Protein AF-0000000078951233 (afdb_homodimer)

InterPro domains:
  IPR005300 Lytic transglycosylase MltA, domain B [PF03562] (151-315)
  IPR005300 Lytic transglycosylase MltA, domain B [SM00925] (159-315)
  IPR010611 3D domain [PF06725] (335-409)
  IPR026044 Membrane-bound lytic murein transglycosylase A [PIRSF019422] (18-417)
  IPR026044 Membrane-bound lytic murein transglycosylase A [PTHR30124] (23-413)
  IPR036908 RlpA-like domain superfamily [G3DSA:2.40.40.10] (80-412)
  IPR036908 RlpA-like domain superfamily [SSF50685] (79-415)

Secondary structure (DSSP, 8-state):
------------------------------------------------------------SSGGGS-EEE-SS-GGGGS--HHHHHHHHHHHHHHHHHHTTS--TTSS--GGGGHHHHHHHHH--TT-SS-HHHHHHHHEEEEEETT-EEEEEEEEE-EEEEESS--TT-EEEEPPPTT-EEEEGGGT-TTSTT-EEEEEEETTEEEEPPPHHHHHTTTTTTSS-EEEEES-HHHHHHHHHHTEEEEE-TTS-EEEEEEEEE--PPP--HHHHHHHTTSS-GGG-SHHHHHHHHHH-TTTHHHHHHTS---EEEEE--SSS-B-TTSSB--TTTEEEE-TTTS-TT-EEEEEE-STT-GGGGGG-EEEEEEEE-TT--STTEEEEEEEESHHHHHHHHH-EEEEEEEEEEETTHHHHHHHHHHHHHHHHHHHHHGGGS-TT--/------------------------------------------------------------SSGGGS-EEE-SS-GGGGS--HHHHHHHHHHHHHHHHHHTTS--TTSS--HHHHHHHHHHHHH--TT-SS-HHHHHHHHEEEEEETT-EEEEEEEEE-EEEEESS--TT-EEEEPPPTT-EEEEGGGT-TTSTT-EEEEEEETTEEEEPPPHHHHHTTTTTTSS-EEEEES-HHHHHHHHHHTEEEEE-TTS-EEEEEEEEE--PPP--HHHHHHHTTSS-GGG-SHHHHHHHHHH-TTTHHHHHHT----EEEEE--SSS-B-TTSSB--TTTEEEE-TTTS-TT-EEEEEE-STT-TTGGGG-EEEEEEEE-TT--STTEEEEEEEESHHHHHHHHH-EEEEEEEEEEETTHHHHHHHHHHHHHHHHHHHHHGGGS-TT--

Organism: Zymomonas mobilis subsp. mobilis (strain ATCC 31821 / ZM4 / CP4) (NCBI:txid264203)

Foldseek 3Di:
DDDDDDPDDDDDDDDDDDDDDDDDDDDDDDDDPPDPPPPPPPPPDPPPPPPDPPPPDPPDQALLVWDKAWDPDFPVVLPADLVLLVVLLVLLLVLLVVLQPDQQLRPLDHNVQCVVLNVVSVVDDPPDPDGSSNSLRVWWTWIARHPQKAKEFAFEAEEAEWEQDDDPQWAFAFADDPQKDKDQCCVVPVVRHPDIAIAGDDPNDTDQFFFPLRVRVPPCPPVPGGPTTTNHPLSVLVNQQRFWYWYQYPVGDIWTKGFDFKRRDDADDLLVVCCVVVNDPPVQSFSVSVSVVCVVPVVCNVVSSRVGRMGTHIDTDPDPAYAAPSRDHDDALAEKAADSSNAGQSWKKAWDWDCVVPDLRVSNGHIHTHGHHDPVHDDHNGIYHYHYYDDVSCRNNRTDITMDGMITIGTPPSSVVSVPVVVVVVVVVVVVVPPPPDDDPDD/DDDDPDDDDDDDDDPDDDDDDDDDPPPPDDDPPPPPDPPPPPPPDPPPPPPPPPPPDPPDQALLVFDKAFDPDFPVVLPADLVLLVVLLVLLLVLLVVLQPDQQLRPLDHNVQCVVLNVVSVPDDPVDPDGSSNSLRVWWTWIQRHPQKAKEFAFEAEEAEWEQDDDPQWAFAFADDPQKDKDQCCVVPVVRHPDIAIAGDDPNDTDQFFFPLRVRVPPCPPVPGGPTTTNHVLSVLVNQQRFWYWYQYPVGDIWTKGFDFKRRDDADDLLVVCCVVVNDPPVQSFSVSVSVVCVVCVVCNVVSSRVGRMGTHIDTDPDPAYAAPSRDHDDALAEKAADSSNAGQSWKKAWDWDCVVPDLRVSNGHIHTHGHHDPVHDDHNGIYHYHYYDDVSCRNNRTDITMDGMITIGTPPSSVVSVPVVVVVVVVVVVVPPPPPDDDPDD

Sequence (886 aa):
MLIDLAKNSTAYMRRSQIVAFLGFAILTLSACQTSRPTASHSLPEKAKAPSAPQKQASPSKKASALDIRPQSIPVSRLGLTEENAKKALEAFRSSCPFLTSHPDKSGLTAANDWLPACQAAKNLNSTSSTSATAFFDRYFEPVSVGGGEAFVTGYYEPEIAASSQAKDGYAPIYKVPSDLVETNLEDFFPEMKGKHFKGRVKKGHLVPYYTRAEINKGVLDNRHLEIAWAIDPVALFFLQIQGSGRLNLEDGRVIRIGYANQNGREYTAIGRLLVDKGVIEKGHATMAGIVEWLHNHPDQAPSIMESNKSYVFFRELKETGPLGALSVPVTSQISLAVDPSYTPLGAPVFLMLDSKHGGNAAFANGLWIAQDKGGAIKGANRFDSYWGYGDKAEHIAGGLASHGSAWLLLPKGVAAGLGSGKNGKAQRETKISAGSGEGNKSAMLIDLAKNSTAYMRRSQIVAFLGFAILTLSACQTSRPTASHSLPEKAKAPSAPQKQASPSKKASALDIRPQSIPVSRLGLTEENAKKALEAFRSSCPFLTSHPDKSGLTAANDWLPACQAAKNLNSTSSTSATAFFDRYFEPVSVGGGEAFVTGYYEP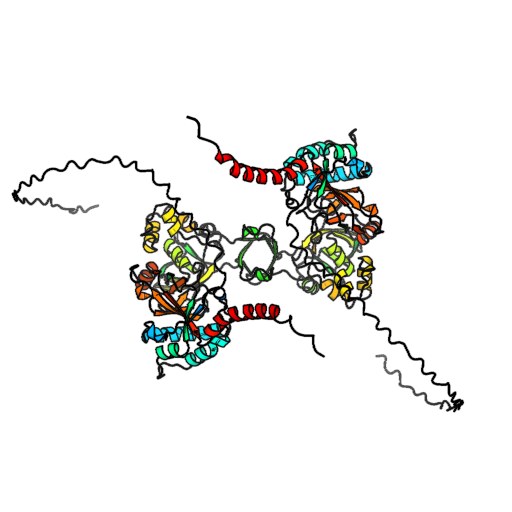EIAASSQAKDGYAPIYKVPSDLVETNLEDFFPEMKGKHFKGRVKKGHLVPYYTRAEINKGVLDNRHLEIAWAIDPVALFFLQIQGSGRLNLEDGRVIRIGYANQNGREYTAIGRLLVDKGVIEKGHATMAGIVEWLHNHPDQAPSIMESNKSYVFFRELKETGPLGALSVPVTSQISLAVDPSYTPLGAPVFLMLDSKHGGNAAFANGLWIAQDKGGAIKGANRFDSYWGYGDKAEHIAGGLASHGSAWLLLPKGVAAGLGSGKNGKAQRETKISAGSGEGNKSA

Nearest PDB structures (foldseek):
  2pnw-assembly1_A  TM=8.833E-01  e=1.580E-29  Agrobacterium fabrum str. C58
  7esj-assembly1_B-2  TM=7.709E-01  e=6.919E-32  Acinetobacter baumannii
  2g6g-assembly1_A  TM=7.848E-01  e=1.206E-30  Neisseria gonorrhoeae FA 1090
  6qk4-assembly1_B  TM=6.418E-01  e=5.559E-29  Burkholderia pseudomallei
  2pjj-assembly1_A  TM=6.111E-01  e=9.334E-22  Escherichia coli K-12

Solvent-accessible surface area (backbone atoms only — not comparable to full-atom values): 49438 Å² total; per-residue (Å²): 136,77,90,76,78,78,85,82,85,89,79,90,79,82,88,78,89,80,85,86,76,87,78,85,85,79,83,74,82,84,82,81,75,79,76,77,73,79,70,77,73,67,74,72,71,76,68,69,61,78,69,66,78,66,80,69,66,82,67,76,84,32,38,64,76,42,52,68,43,75,47,100,51,59,44,51,76,76,65,54,46,59,71,48,28,43,55,30,48,55,53,35,48,68,26,31,71,51,39,53,73,40,86,41,69,11,60,71,60,54,28,74,61,44,47,65,53,43,56,50,44,70,67,55,50,94,80,43,87,67,49,46,41,55,50,47,41,70,38,30,33,31,23,26,61,52,89,18,59,19,44,38,34,36,35,35,32,44,73,42,57,25,29,89,52,87,48,90,75,37,32,75,38,38,35,69,61,84,63,49,29,40,34,52,43,35,73,80,36,74,87,40,67,92,42,65,50,33,20,27,76,56,95,44,26,49,39,65,36,70,38,30,52,50,48,75,72,44,75,62,62,94,65,83,41,64,76,33,15,24,60,43,51,67,57,47,53,52,29,45,73,52,38,25,31,33,33,38,31,85,88,68,51,72,49,40,33,23,67,65,48,59,33,58,43,62,78,45,66,52,53,60,52,36,34,74,71,64,77,36,55,75,93,46,56,35,57,66,46,47,52,51,48,35,68,75,33,66,88,53,30,61,63,50,58,37,63,20,24,39,40,61,19,34,40,79,49,90,60,97,45,52,62,29,70,72,72,38,64,53,41,59,73,25,22,22,24,27,18,43,37,45,40,45,65,33,34,42,34,38,35,48,47,40,59,83,76,46,79,44,25,68,74,61,44,34,51,27,24,24,38,27,58,44,94,84,31,63,53,70,56,22,36,32,38,28,40,35,57,50,69,68,15,47,54,41,16,52,54,26,71,36,46,32,35,39,28,43,41,39,42,64,70,48,62,66,58,67,58,51,60,64,62,54,61,56,52,52,61,57,50,64,69,61,61,76,73,73,70,89,73,79,132,130,95,79,73,93,81,84,84,77,95,84,82,90,80,84,78,78,87,74,86,75,85,84,78,84,73,82,76,82,81,76,80,78,76,79,74,78,78,74,79,71,71,72,72,74,75,69,71,64,77,68,65,79,64,81,70,66,82,67,76,85,32,38,65,75,42,54,66,43,72,47,98,49,59,45,53,75,75,66,54,44,58,70,47,28,44,55,31,48,54,54,36,47,67,26,31,68,52,37,53,71,40,86,41,67,10,62,72,58,53,28,75,62,44,47,67,53,42,55,50,45,70,67,55,48,95,81,45,88,67,50,44,41,54,51,48,40,71,39,29,34,31,24,24,60,52,90,19,59,21,43,39,32,35,34,36,32,45,75,40,57,24,32,89,53,88,49,91,74,40,32,74,38,37,36,67,61,84,62,49,28,40,33,51,42,35,74,79,36,74,86,40,66,93,42,66,49,34,20,26,76,56,95,42,27,50,40,62,36,68,39,30,52,48,48,74,71,43,76,64,61,92,65,83,41,63,76,34,15,24,59,42,53,68,58,46,54,52,28,44,74,51,38,26,30,34,33,37,31,86,88,67,52,71,49,39,33,23,66,66,47,61,34,60,43,62,78,45,66,52,54,60,52,36,34,74,70,63,78,35,56,76,92,46,55,36,58,67,46,47,51,51,50,36,69,75,33,66,88,52,32,61,62,52,58,37,63,19,25,39,41,62,17,34,40,80,48,91,61,97,46,53,62,29,72,72,71,38,64,53,43,61,71,24,22,21,24,28,16,46,37,45,39,47,67,34,34,41,35,36,34,47,46,40,58,84,75,44,79,43,26,67,74,58,44,32,53,26,26,23,39,28,57,46,93,83,32,62,52,70,54,22,37,33,38,29,40,36,57,52,69,68,16,47,54,40,16,53,52,26,70,35,45,32,37,39,28,42,42,38,42,65,70,47,63,66,57,68,57,49,60,64,61,54,60,58,51,54,59,54,52,65,69,59,62,75,71,72,69,88,71,79,130

Radius of gyration: 40.57 Å; Cα contacts (8 Å, |Δi|>4): 1603; chains: 2; bounding box: 126×105×127 Å

pLDDT: mean 79.38, std 27.38, range [14.39, 98.81]

Structure (mmCIF, N/CA/C/O backbone):
data_AF-0000000078951233-model_v1
#
loop_
_entity.id
_entity.type
_entity.pdbx_description
1 polymer 'peptidoglycan lytic exotransglycosylase'
#
loop_
_atom_site.group_PDB
_atom_site.id
_atom_site.type_symbol
_atom_site.label_atom_id
_atom_site.label_alt_id
_atom_site.label_comp_id
_atom_site.label_asym_id
_atom_site.label_entity_id
_atom_site.label_seq_id
_atom_site.pdbx_PDB_ins_code
_atom_site.Cartn_x
_atom_site.Cartn_y
_atom_site.Cartn_z
_atom_site.occupancy
_atom_site.B_iso_or_equiv
_atom_site.auth_seq_id
_atom_site.auth_comp_id
_atom_site.auth_asym_id
_atom_site.auth_atom_id
_atom_site.pdbx_PDB_model_num
ATOM 1 N N . MET A 1 1 ? 49.375 -53.938 5.699 1 18.28 1 MET A N 1
ATOM 2 C CA . MET A 1 1 ? 50.594 -54.312 4.988 1 18.28 1 MET A CA 1
ATOM 3 C C . MET A 1 1 ? 50.312 -54.594 3.52 1 18.28 1 MET A C 1
ATOM 5 O O . MET A 1 1 ? 51.031 -54.125 2.637 1 18.28 1 MET A O 1
ATOM 9 N N . LEU A 1 2 ? 49.719 -55.75 3.27 1 15.74 2 LEU A N 1
ATOM 10 C CA . LEU A 1 2 ? 50.25 -56.531 2.16 1 15.74 2 LEU A CA 1
ATOM 11 C C . LEU A 1 2 ? 49.781 -55.938 0.823 1 15.74 2 LEU A C 1
ATOM 13 O O . LEU A 1 2 ? 50.594 -55.75 -0.074 1 15.74 2 LEU A O 1
ATOM 17 N N . ILE A 1 3 ? 48.719 -56.469 0.215 1 16.64 3 ILE A N 1
ATOM 18 C CA . ILE A 1 3 ? 48.875 -57.219 -1.021 1 16.64 3 ILE A CA 1
ATOM 19 C C . ILE A 1 3 ? 48.812 -56.281 -2.219 1 16.64 3 ILE A C 1
ATOM 21 O O . ILE A 1 3 ? 48.031 -55.312 -2.211 1 16.64 3 ILE A O 1
ATOM 25 N N . ASP A 1 4 ? 49.469 -56.562 -3.303 1 16.88 4 ASP A N 1
ATOM 26 C CA . ASP A 1 4 ? 50.281 -56.406 -4.504 1 16.88 4 ASP A CA 1
ATOM 27 C C . ASP A 1 4 ? 49.406 -56.125 -5.727 1 16.88 4 ASP A C 1
ATOM 29 O O . ASP A 1 4 ? 49.906 -55.625 -6.746 1 16.88 4 ASP A O 1
ATOM 33 N N . LEU A 1 5 ? 48.125 -56.562 -5.73 1 16 5 LEU A N 1
ATOM 34 C CA . LEU A 1 5 ? 48 -57.312 -6.984 1 16 5 LEU A CA 1
ATOM 35 C C . LEU A 1 5 ? 48.094 -56.375 -8.18 1 16 5 LEU A C 1
ATOM 37 O O . LEU A 1 5 ? 47.844 -55.156 -8.047 1 16 5 LEU A O 1
ATOM 41 N N . ALA A 1 6 ? 47.625 -56.75 -9.438 1 14.39 6 ALA A N 1
ATOM 42 C CA . ALA A 1 6 ? 48.031 -57.188 -10.781 1 14.39 6 ALA A CA 1
ATOM 43 C C . ALA A 1 6 ? 47.562 -56.188 -11.836 1 14.39 6 ALA A C 1
ATOM 45 O O . ALA A 1 6 ? 46.438 -56.281 -12.312 1 14.39 6 ALA A O 1
ATOM 46 N N . LYS A 1 7 ? 47.656 -54.875 -11.562 1 17.19 7 LYS A N 1
ATOM 47 C CA . LYS A 1 7 ? 46.969 -54.125 -12.586 1 17.19 7 LYS A CA 1
ATOM 48 C C . LYS A 1 7 ? 47.625 -54.281 -13.953 1 17.19 7 LYS A C 1
ATOM 50 O O . LYS A 1 7 ? 48.719 -53.781 -14.164 1 17.19 7 LYS A O 1
ATOM 55 N N . ASN A 1 8 ? 47.312 -55.375 -14.656 1 14.62 8 ASN A N 1
ATOM 56 C CA . ASN A 1 8 ? 47.812 -55.938 -15.906 1 14.62 8 ASN A CA 1
ATOM 57 C C . ASN A 1 8 ? 47.812 -54.906 -17.031 1 14.62 8 ASN A C 1
ATOM 59 O O . ASN A 1 8 ? 47.156 -53.875 -16.938 1 14.62 8 ASN A O 1
ATOM 63 N N . SER A 1 9 ? 47.844 -55.375 -18.375 1 15.06 9 SER A N 1
ATOM 64 C CA . SER A 1 9 ? 48.719 -55.562 -19.531 1 15.06 9 SER A CA 1
ATOM 65 C C . SER A 1 9 ? 48.312 -54.688 -20.688 1 15.06 9 SER A C 1
ATOM 67 O O . SER A 1 9 ? 49.094 -53.875 -21.188 1 15.06 9 SER A O 1
ATOM 69 N N . THR A 1 10 ? 47.531 -55.125 -21.781 1 14.91 10 THR A N 1
ATOM 70 C CA . THR A 1 10 ? 48 -55.469 -23.125 1 14.91 10 THR A CA 1
ATOM 71 C C . THR A 1 10 ? 47.781 -54.344 -24.094 1 14.91 10 THR A C 1
ATOM 73 O O . THR A 1 10 ? 46.812 -53.594 -23.969 1 14.91 10 THR A O 1
ATOM 76 N N . ALA A 1 11 ? 48.719 -54 -25.109 1 16.56 11 ALA A N 1
ATOM 77 C CA . ALA A 1 11 ? 49.438 -53.25 -26.141 1 16.56 11 ALA A CA 1
ATOM 78 C C . ALA A 1 11 ? 48.719 -53.312 -27.484 1 16.56 11 ALA A C 1
ATOM 80 O O . ALA A 1 11 ? 49.188 -52.812 -28.484 1 16.56 11 ALA A O 1
ATOM 81 N N . TYR A 1 12 ? 47.469 -53.875 -27.625 1 15.11 12 TYR A N 1
ATOM 82 C CA . TYR A 1 12 ? 47.312 -54.531 -28.938 1 15.11 12 TYR A CA 1
ATOM 83 C C . TYR A 1 12 ? 47.531 -53.5 -30.047 1 15.11 12 TYR A C 1
ATOM 85 O O . TYR A 1 12 ? 47.25 -52.312 -29.891 1 15.11 12 TYR A O 1
ATOM 93 N N . MET A 1 13 ? 48.031 -54.031 -31.266 1 15.25 13 MET A N 1
ATOM 94 C CA . MET A 1 13 ? 48.844 -54.031 -32.469 1 15.25 13 MET A CA 1
ATOM 95 C C . MET A 1 13 ? 48.156 -53.219 -33.562 1 15.25 13 MET A C 1
ATOM 97 O O . MET A 1 13 ? 48.75 -52.375 -34.219 1 15.25 13 MET A O 1
ATOM 101 N N . ARG A 1 14 ? 47.031 -53.844 -34.188 1 14.95 14 ARG A N 1
ATOM 102 C CA . ARG A 1 14 ? 47.281 -54.344 -35.531 1 14.95 14 ARG A CA 1
ATOM 103 C C . ARG A 1 14 ? 47.188 -53.219 -36.562 1 14.95 14 ARG A C 1
ATOM 105 O O . ARG A 1 14 ? 48.094 -53.031 -37.375 1 14.95 14 ARG A O 1
ATOM 112 N N . ARG A 1 15 ? 46.125 -53.25 -37.375 1 15.44 15 ARG A N 1
ATOM 113 C CA . ARG A 1 15 ? 46.062 -53.719 -38.75 1 15.44 15 ARG A CA 1
ATOM 114 C C . ARG A 1 15 ? 46.281 -52.562 -39.719 1 15.44 15 ARG A C 1
ATOM 116 O O . ARG A 1 15 ? 46 -51.406 -39.406 1 15.44 15 ARG A O 1
ATOM 123 N N . SER A 1 16 ? 46.531 -52.906 -41 1 15.79 16 SER A N 1
ATOM 124 C CA . SER A 1 16 ? 47.281 -52.781 -42.25 1 15.79 16 SER A CA 1
ATOM 125 C C . SER A 1 16 ? 46.562 -51.844 -43.219 1 15.79 16 SER A C 1
ATOM 127 O O . SER A 1 16 ? 47.188 -51.125 -43.969 1 15.79 16 SER A O 1
ATOM 129 N N . GLN A 1 17 ? 45.219 -51.906 -43.375 1 16.03 17 GLN A N 1
ATOM 130 C CA . GLN A 1 17 ? 44.875 -52.219 -44.75 1 16.03 17 GLN A CA 1
ATOM 131 C C . GLN A 1 17 ? 45.188 -51.062 -45.656 1 16.03 17 GLN A C 1
ATOM 133 O O . GLN A 1 17 ? 45.25 -49.906 -45.219 1 16.03 17 GLN A O 1
ATOM 138 N N . ILE A 1 18 ? 45.188 -51.344 -47 1 16.41 18 ILE A N 1
ATOM 139 C CA . ILE A 1 18 ? 45.844 -51.25 -48.312 1 16.41 18 ILE A CA 1
ATOM 140 C C . ILE A 1 18 ? 45.281 -50 -49.031 1 16.41 18 ILE A C 1
ATOM 142 O O . ILE A 1 18 ? 46.062 -49.156 -49.5 1 16.41 18 ILE A O 1
ATOM 146 N N . VAL A 1 19 ? 44.031 -50.031 -49.625 1 16.06 19 VAL A N 1
ATOM 147 C CA . VAL A 1 19 ? 44.031 -50.219 -51.094 1 16.06 19 VAL A CA 1
ATOM 148 C C . VAL A 1 19 ? 44.125 -48.875 -51.781 1 16.06 19 VAL A C 1
ATOM 150 O O . VAL A 1 19 ? 43.969 -47.812 -51.156 1 16.06 19 VAL A O 1
ATOM 153 N N . ALA A 1 20 ? 43.094 -48.625 -52.688 1 16.42 20 ALA A N 1
ATOM 154 C CA . ALA A 1 20 ? 43.094 -48.594 -54.156 1 16.42 20 ALA A CA 1
ATOM 155 C C . ALA A 1 20 ? 43.219 -47.188 -54.688 1 16.42 20 ALA A C 1
ATOM 157 O O . ALA A 1 20 ? 42.906 -46.219 -53.969 1 16.42 20 ALA A O 1
ATOM 158 N N . PHE A 1 21 ? 43.281 -47.094 -56 1 17.05 21 PHE A N 1
ATOM 159 C CA . PHE A 1 21 ? 43.938 -46.562 -57.156 1 17.05 21 PHE A CA 1
ATOM 160 C C . PHE A 1 21 ? 43.219 -45.281 -57.656 1 17.05 21 PHE A C 1
ATOM 162 O O . PHE A 1 21 ? 43.781 -44.5 -58.406 1 17.05 21 PHE A O 1
ATOM 169 N N . LEU A 1 22 ? 41.969 -45 -57.188 1 17.12 22 LEU A N 1
ATOM 170 C CA . LEU A 1 22 ? 41.188 -44.719 -58.375 1 17.12 22 LEU A CA 1
ATOM 171 C C . LEU A 1 22 ? 41.656 -43.406 -59.031 1 17.12 22 LEU A C 1
ATOM 173 O O . LEU A 1 22 ? 41.906 -42.406 -58.312 1 17.12 22 LEU A O 1
ATOM 177 N N . GLY A 1 23 ? 41.625 -43.406 -60.344 1 16.41 23 GLY A N 1
ATOM 178 C CA . GLY A 1 23 ? 42.188 -42.812 -61.531 1 16.41 23 GLY A CA 1
ATOM 179 C C . GLY A 1 23 ? 41.781 -41.375 -61.781 1 16.41 23 GLY A C 1
ATOM 180 O O . GLY A 1 23 ? 42.625 -40.5 -62 1 16.41 23 GLY A O 1
ATOM 181 N N . PHE A 1 24 ? 40.469 -41.188 -62.25 1 16.67 24 PHE A N 1
ATOM 182 C CA . PHE A 1 24 ? 40.375 -40.75 -63.656 1 16.67 24 PHE A CA 1
ATOM 183 C C . PHE A 1 24 ? 40.469 -39.25 -63.781 1 16.67 24 PHE A C 1
ATOM 185 O O . PHE A 1 24 ? 40.312 -38.531 -62.781 1 16.67 24 PHE A O 1
ATOM 192 N N . ALA A 1 25 ? 39.562 -38.656 -64.562 1 17.69 25 ALA A N 1
ATOM 193 C CA . ALA A 1 25 ? 39.656 -38 -65.875 1 17.69 25 ALA A CA 1
ATOM 194 C C . ALA A 1 25 ? 39.688 -36.469 -65.75 1 17.69 25 ALA A C 1
ATOM 196 O O . ALA A 1 25 ? 39.312 -35.938 -64.688 1 17.69 25 ALA A O 1
ATOM 197 N N . ILE A 1 26 ? 39.562 -35.781 -66.875 1 18.62 26 ILE A N 1
ATOM 198 C CA . ILE A 1 26 ? 40.25 -34.844 -67.75 1 18.62 26 ILE A CA 1
ATOM 199 C C . ILE A 1 26 ? 39.625 -33.438 -67.625 1 18.62 26 ILE A C 1
ATOM 201 O O . ILE A 1 26 ? 40.281 -32.438 -67.75 1 18.62 26 ILE A O 1
ATOM 205 N N . LEU A 1 27 ? 38.344 -33.281 -67.125 1 18.81 27 LEU A N 1
ATOM 206 C CA . LEU A 1 27 ? 37.625 -32.438 -68.062 1 18.81 27 LEU A CA 1
ATOM 207 C C . LEU A 1 27 ? 38.031 -30.984 -67.938 1 18.81 27 LEU A C 1
ATOM 209 O O . LEU A 1 27 ? 38.125 -30.469 -66.812 1 18.81 27 LEU A O 1
ATOM 213 N N . THR A 1 28 ? 38.469 -30.391 -69 1 19.77 28 THR A N 1
ATOM 214 C CA . THR A 1 28 ? 39.188 -29.203 -69.438 1 19.77 28 THR A CA 1
ATOM 215 C C . THR A 1 28 ? 38.344 -27.953 -69.25 1 19.77 28 THR A C 1
ATOM 217 O O . THR A 1 28 ? 38.812 -26.828 -69.375 1 19.77 28 THR A O 1
ATOM 220 N N . LEU A 1 29 ? 37.031 -28.016 -68.812 1 19.91 29 LEU A N 1
ATOM 221 C CA . LEU A 1 29 ? 36.219 -27.031 -69.562 1 19.91 29 LEU A CA 1
ATOM 222 C C . LEU A 1 29 ? 36.688 -25.609 -69.25 1 19.91 29 LEU A C 1
ATOM 224 O O . LEU A 1 29 ? 37.156 -25.312 -68.188 1 19.91 29 LEU A O 1
ATOM 228 N N . SER A 1 30 ? 36.469 -24.766 -70.25 1 19.84 30 SER A N 1
ATOM 229 C CA . SER A 1 30 ? 36.875 -23.562 -71 1 19.84 30 SER A CA 1
ATOM 230 C C . SER A 1 30 ? 36.656 -22.297 -70.188 1 19.84 30 SER A C 1
ATOM 232 O O . SER A 1 30 ? 36 -22.359 -69.125 1 19.84 30 SER A O 1
ATOM 234 N N . ALA A 1 31 ? 35.844 -21.297 -70.75 1 20.2 31 ALA A N 1
ATOM 235 C CA . ALA A 1 31 ? 36.281 -20.047 -71.375 1 20.2 31 ALA A CA 1
ATOM 236 C C . ALA A 1 31 ? 36.031 -18.859 -70.438 1 20.2 31 ALA A C 1
ATOM 238 O O . ALA A 1 31 ? 36.875 -18 -70.312 1 20.2 31 ALA A O 1
ATOM 239 N N . CYS A 1 32 ? 34.719 -18.516 -70.25 1 23.16 32 CYS A N 1
ATOM 240 C CA . CYS A 1 32 ? 34.156 -17.219 -70.625 1 23.16 32 CYS A CA 1
ATOM 241 C C . CYS A 1 32 ? 34.469 -16.156 -69.562 1 23.16 32 CYS A C 1
ATOM 243 O O . CYS A 1 32 ? 34.344 -16.438 -68.375 1 23.16 32 CYS A O 1
ATOM 245 N N . GLN A 1 33 ? 35.094 -15.086 -69.938 1 21.33 33 GLN A N 1
ATOM 246 C CA . GLN A 1 33 ? 35.781 -13.969 -69.312 1 21.33 33 GLN A CA 1
ATOM 247 C C . GLN A 1 33 ? 34.812 -13.078 -68.562 1 21.33 33 GLN A C 1
ATOM 249 O O . GLN A 1 33 ? 34.969 -11.852 -68.562 1 21.33 33 GLN A O 1
ATOM 254 N N . THR A 1 34 ? 33.656 -13.578 -68 1 23.06 34 THR A N 1
ATOM 255 C CA . THR A 1 34 ? 32.625 -12.555 -67.812 1 23.06 34 THR A CA 1
ATOM 256 C C . THR A 1 34 ? 33.156 -11.461 -66.875 1 23.06 34 THR A C 1
ATOM 258 O O . THR A 1 34 ? 33.781 -11.758 -65.875 1 23.06 34 THR A O 1
ATOM 261 N N . SER A 1 35 ? 33.219 -10.266 -67.438 1 24.02 35 SER A N 1
ATOM 262 C CA . SER A 1 35 ? 33.688 -8.977 -67 1 24.02 35 SER A CA 1
ATOM 263 C C . SER A 1 35 ? 33 -8.586 -65.688 1 24.02 35 SER A C 1
ATOM 265 O O . SER A 1 35 ? 31.797 -8.727 -65.562 1 24.02 35 SER A O 1
ATOM 267 N N . ARG A 1 36 ? 33.719 -8.484 -64.562 1 24.31 36 ARG A N 1
ATOM 268 C CA . ARG A 1 36 ? 33.281 -8.305 -63.156 1 24.31 36 ARG A CA 1
ATOM 269 C C . ARG A 1 36 ? 32.719 -6.902 -62.938 1 24.31 36 ARG A C 1
ATOM 271 O O . ARG A 1 36 ? 33.469 -5.922 -63 1 24.31 36 ARG A O 1
ATOM 278 N N . PRO A 1 37 ? 31.531 -6.621 -63.594 1 27.08 37 PRO A N 1
ATOM 279 C CA . PRO A 1 37 ? 31.25 -5.199 -63.406 1 27.08 37 PRO A CA 1
ATOM 280 C C . PRO A 1 37 ? 31.312 -4.801 -61.906 1 27.08 37 PRO A C 1
ATOM 282 O O . PRO A 1 37 ? 31.094 -5.637 -61.031 1 27.08 37 PRO A O 1
ATOM 285 N N . THR A 1 38 ? 32.094 -3.75 -61.625 1 24.94 38 THR A N 1
ATOM 286 C CA . THR A 1 38 ? 32.5 -3.223 -60.312 1 24.94 38 THR A CA 1
ATOM 287 C C . THR A 1 38 ? 31.297 -2.768 -59.531 1 24.94 38 THR A C 1
ATOM 289 O O . THR A 1 38 ? 30.703 -1.729 -59.812 1 24.94 38 THR A O 1
ATOM 292 N N . ALA A 1 39 ? 30.266 -3.604 -59.312 1 25.06 39 ALA A N 1
ATOM 293 C CA . ALA A 1 39 ? 29.047 -3.047 -58.719 1 25.06 39 ALA A CA 1
ATOM 294 C C . ALA A 1 39 ? 29.344 -2.332 -57.406 1 25.06 39 ALA A C 1
ATOM 296 O O . ALA A 1 39 ? 30.047 -2.871 -56.562 1 25.06 39 ALA A O 1
ATOM 297 N N . SER A 1 40 ? 29.312 -1.055 -57.469 1 28 40 SER A N 1
ATOM 298 C CA . SER A 1 40 ? 29.422 -0.106 -56.344 1 28 40 SER A CA 1
ATOM 299 C C . SER A 1 40 ? 28.516 -0.505 -55.188 1 28 40 SER A C 1
ATOM 301 O O . SER A 1 40 ? 27.281 -0.531 -55.344 1 28 40 SER A O 1
ATOM 303 N N . HIS A 1 41 ? 28.875 -1.512 -54.406 1 25.33 41 HIS A N 1
ATOM 304 C CA . HIS A 1 41 ? 28 -2.018 -53.344 1 25.33 41 HIS A CA 1
ATOM 305 C C . HIS A 1 41 ? 27.656 -0.924 -52.344 1 25.33 41 HIS A C 1
ATOM 307 O O . HIS A 1 41 ? 28.547 -0.357 -51.719 1 25.33 41 HIS A O 1
ATOM 313 N N . SER A 1 42 ? 26.734 -0.08 -52.812 1 28.28 42 SER A N 1
ATOM 314 C CA . SER A 1 42 ? 26.203 0.873 -51.844 1 28.28 42 SER A CA 1
ATOM 315 C C . SER A 1 42 ? 25.938 0.203 -50.5 1 28.28 42 SER A C 1
ATOM 317 O O . SER A 1 42 ? 25.453 -0.93 -50.469 1 28.28 42 SER A O 1
ATOM 319 N N . LEU A 1 43 ? 26.812 0.655 -49.562 1 26.97 43 LEU A N 1
ATOM 320 C CA . LEU A 1 43 ? 26.797 0.135 -48.188 1 26.97 43 LEU A CA 1
ATOM 321 C C . LEU A 1 43 ? 25.375 0.016 -47.688 1 26.97 43 LEU A C 1
ATOM 323 O O . LEU A 1 43 ? 24.609 0.974 -47.75 1 26.97 43 LEU A O 1
ATOM 327 N N . PRO A 1 44 ? 24.844 -1.206 -47.844 1 26.86 44 PRO A N 1
ATOM 328 C CA . PRO A 1 44 ? 23.438 -1.199 -47.438 1 26.86 44 PRO A CA 1
ATOM 329 C C . PRO A 1 44 ? 23.203 -0.493 -46.094 1 26.86 44 PRO A C 1
ATOM 331 O O . PRO A 1 44 ? 24.125 -0.419 -45.281 1 26.86 44 PRO A O 1
ATOM 334 N N . GLU A 1 45 ? 22.297 0.44 -46.094 1 28.19 45 GLU A N 1
ATOM 335 C CA . GLU A 1 45 ? 21.781 1.179 -44.938 1 28.19 45 GLU A CA 1
ATOM 336 C C . GLU A 1 45 ? 21.688 0.285 -43.719 1 28.19 45 GLU A C 1
ATOM 338 O O . GLU A 1 45 ? 21.281 -0.874 -43.812 1 28.19 45 GLU A O 1
ATOM 343 N N . LYS A 1 46 ? 22.547 0.679 -42.688 1 26.09 46 LYS A N 1
ATOM 344 C CA . LYS A 1 46 ? 22.5 0.048 -41.375 1 26.09 46 LYS A CA 1
ATOM 345 C C . LYS A 1 46 ? 21.094 -0.429 -41.031 1 26.09 46 LYS A C 1
ATOM 347 O O . LYS A 1 46 ? 20.156 0.359 -41.031 1 26.09 46 LYS A O 1
ATOM 352 N N . ALA A 1 47 ? 20.828 -1.567 -41.406 1 25.08 47 ALA A N 1
ATOM 353 C CA . ALA A 1 47 ? 19.547 -2.072 -40.906 1 25.08 47 ALA A CA 1
ATOM 354 C C . ALA A 1 47 ? 19.312 -1.663 -39.469 1 25.08 47 ALA A C 1
ATOM 356 O O . ALA A 1 47 ? 20.156 -1.897 -38.594 1 25.08 47 ALA A O 1
ATOM 357 N N . LYS A 1 48 ? 18.594 -0.544 -39.344 1 26.48 48 LYS A N 1
ATOM 358 C CA . LYS A 1 48 ? 18.109 -0.198 -38 1 26.48 48 LYS A CA 1
ATOM 359 C C . LYS A 1 48 ? 17.891 -1.449 -37.156 1 26.48 48 LYS A C 1
ATOM 361 O O . LYS A 1 48 ? 17.281 -2.418 -37.625 1 26.48 48 LYS A O 1
ATOM 366 N N . ALA A 1 49 ? 19 -1.693 -36.25 1 27.8 49 ALA A N 1
ATOM 367 C CA . ALA A 1 49 ? 18.844 -2.758 -35.281 1 27.8 49 ALA A CA 1
ATOM 368 C C . ALA A 1 49 ? 17.375 -3.045 -35 1 27.8 49 ALA A C 1
ATOM 370 O O . ALA A 1 49 ? 16.547 -2.127 -34.969 1 27.8 49 ALA A O 1
ATOM 371 N N . PRO A 1 50 ? 17 -4.273 -35.375 1 27.02 50 PRO A N 1
ATOM 372 C CA . PRO A 1 50 ? 15.594 -4.441 -35.031 1 27.02 50 PRO A CA 1
ATOM 373 C C . PRO A 1 50 ? 15.227 -3.711 -33.719 1 27.02 50 PRO A C 1
ATOM 375 O O . PRO A 1 50 ? 16.047 -3.607 -32.812 1 27.02 50 PRO A O 1
ATOM 378 N N . SER A 1 51 ? 14.492 -2.596 -33.969 1 26.42 51 SER A N 1
ATOM 379 C CA . SER A 1 51 ? 13.914 -1.818 -32.875 1 26.42 51 SER A CA 1
ATOM 380 C C . SER A 1 51 ? 13.672 -2.684 -31.641 1 26.42 51 SER A C 1
ATOM 382 O O . SER A 1 51 ? 13.367 -3.873 -31.75 1 26.42 51 SER A O 1
ATOM 384 N N . ALA A 1 52 ? 14.352 -2.332 -30.516 1 28.94 52 ALA A N 1
ATOM 385 C CA . ALA A 1 52 ? 14.008 -2.836 -29.188 1 28.94 52 ALA A CA 1
ATOM 386 C C . ALA A 1 52 ? 12.531 -3.221 -29.109 1 28.94 52 ALA A C 1
ATOM 388 O O . ALA A 1 52 ? 11.672 -2.5 -29.609 1 28.94 52 ALA A O 1
ATOM 389 N N . PRO A 1 53 ? 12.367 -4.59 -29.062 1 26.75 53 PRO A N 1
ATOM 390 C CA . PRO A 1 53 ? 10.922 -4.828 -29.016 1 26.75 53 PRO A CA 1
ATOM 391 C C . PRO A 1 53 ? 10.156 -3.67 -28.375 1 26.75 53 PRO A C 1
ATOM 393 O O . PRO A 1 53 ? 10.648 -3.043 -27.438 1 26.75 53 PRO A O 1
ATOM 396 N N . GLN A 1 54 ? 9.453 -2.875 -29.203 1 27.03 54 GLN A N 1
ATOM 397 C CA . GLN A 1 54 ? 8.555 -1.824 -28.734 1 27.03 54 GLN A CA 1
ATOM 398 C C . GLN A 1 54 ? 7.977 -2.162 -27.359 1 27.03 54 GLN A C 1
ATOM 400 O O . GLN A 1 54 ? 7.613 -3.311 -27.094 1 27.03 54 GLN A O 1
ATOM 405 N N . LYS A 1 55 ? 8.344 -1.428 -26.406 1 31.78 55 LYS A N 1
ATOM 406 C CA . LYS A 1 55 ? 7.562 -1.436 -25.172 1 31.78 55 LYS A CA 1
ATOM 407 C C . LYS A 1 55 ? 6.082 -1.652 -25.453 1 31.78 55 LYS A C 1
ATOM 409 O O . LYS A 1 55 ? 5.43 -0.795 -26.062 1 31.78 55 LYS A O 1
ATOM 414 N N . GLN A 1 56 ? 5.727 -2.889 -25.984 1 26.81 56 GLN A N 1
ATOM 415 C CA . GLN A 1 56 ? 4.301 -3.129 -26.188 1 26.81 56 GLN A CA 1
ATOM 416 C C . GLN A 1 56 ? 3.459 -2.281 -25.25 1 26.81 56 GLN A C 1
ATOM 418 O O . GLN A 1 56 ? 3.783 -2.156 -24.062 1 26.81 56 GLN A O 1
ATOM 423 N N . ALA A 1 57 ? 2.609 -1.43 -25.75 1 32.75 57 ALA A N 1
ATOM 424 C CA . ALA A 1 57 ? 1.539 -0.699 -25.078 1 32.75 57 ALA A CA 1
ATOM 425 C C . ALA A 1 57 ? 0.908 -1.542 -23.969 1 32.75 57 ALA A C 1
ATOM 427 O O . ALA A 1 57 ? 0.912 -2.773 -24.047 1 32.75 57 ALA A O 1
ATOM 428 N N . SER A 1 58 ? 0.755 -1.024 -22.844 1 37.22 58 SER A N 1
ATOM 429 C CA . SER A 1 58 ? 0.094 -1.674 -21.719 1 37.22 58 SER A CA 1
ATOM 430 C C . SER A 1 58 ? -1.057 -2.559 -22.188 1 37.22 58 SER A C 1
ATOM 432 O O . SER A 1 58 ? -1.983 -2.082 -22.844 1 37.22 58 SER A O 1
ATOM 434 N N . PRO A 1 59 ? -0.766 -3.842 -22.688 1 40.72 59 PRO A N 1
ATOM 435 C CA . PRO A 1 59 ? -1.838 -4.699 -23.203 1 40.72 59 PRO A CA 1
ATOM 436 C C . PRO A 1 59 ? -3.184 -4.422 -22.531 1 40.72 59 PRO A C 1
ATOM 438 O O . PRO A 1 59 ? -3.229 -3.91 -21.422 1 40.72 59 PRO A O 1
ATOM 441 N N . SER A 1 60 ? -4.184 -4.422 -23.234 1 50.19 60 SER A N 1
ATOM 442 C CA . SER A 1 60 ? -5.543 -4.309 -22.719 1 50.19 60 SER A CA 1
ATOM 443 C C . SER A 1 60 ? -5.723 -5.129 -21.453 1 50.19 60 SER A C 1
ATOM 445 O O . SER A 1 60 ? -5.355 -6.305 -21.406 1 50.19 60 SER A O 1
ATOM 447 N N . LYS A 1 61 ? -6.172 -4.613 -20.359 1 66.94 61 LYS A N 1
ATOM 448 C CA . LYS A 1 61 ? -6.121 -5.062 -18.969 1 66.94 61 LYS A CA 1
ATOM 449 C C . LYS A 1 61 ? -7.125 -6.184 -18.703 1 66.94 61 LYS A C 1
ATOM 451 O O . LYS A 1 61 ? -6.977 -6.949 -17.75 1 66.94 61 LYS A O 1
ATOM 456 N N . LYS A 1 62 ? -8.094 -6.406 -19.672 1 73.81 62 LYS A N 1
ATOM 457 C CA . LYS A 1 62 ? -9.031 -7.492 -19.422 1 73.81 62 LYS A CA 1
ATOM 458 C C . LYS A 1 62 ? -9.547 -8.102 -20.719 1 73.81 62 LYS A C 1
ATOM 460 O O . LYS A 1 62 ? -9.516 -7.449 -21.766 1 73.81 62 LYS A O 1
ATOM 465 N N . ALA A 1 63 ? -9.961 -9.453 -20.797 1 80 63 ALA A N 1
ATOM 466 C CA . ALA A 1 63 ? -10.484 -10.18 -21.953 1 80 63 ALA A CA 1
ATOM 467 C C . ALA A 1 63 ? -11.641 -9.414 -22.609 1 80 63 ALA A C 1
ATOM 469 O O . ALA A 1 63 ? -11.758 -9.398 -23.828 1 80 63 ALA A O 1
ATOM 470 N N . SER A 1 64 ? -12.398 -8.766 -21.719 1 71.75 64 SER A N 1
ATOM 471 C CA . SER A 1 64 ? -13.586 -8.094 -22.219 1 71.75 64 SER A CA 1
ATOM 472 C C . SER A 1 64 ? -13.219 -6.949 -23.172 1 71.75 64 SER A C 1
ATOM 474 O O . SER A 1 64 ? -14.047 -6.496 -23.953 1 71.75 64 SER A O 1
ATOM 476 N N . ALA A 1 65 ? -11.961 -6.59 -23.031 1 71.25 65 ALA A N 1
ATOM 477 C CA . ALA A 1 65 ? -11.5 -5.5 -23.891 1 71.25 65 ALA A CA 1
ATOM 478 C C . ALA A 1 65 ? -10.969 -6.035 -25.219 1 71.25 65 ALA A C 1
ATOM 480 O O . ALA A 1 65 ? -10.672 -5.262 -26.141 1 71.25 65 ALA A O 1
ATOM 481 N N . LEU A 1 66 ? -10.953 -7.391 -25.328 1 82.69 66 LEU A N 1
ATOM 482 C CA . LEU A 1 66 ? -10.461 -8.031 -26.547 1 82.69 66 LEU A CA 1
ATOM 483 C C . LEU A 1 66 ? -11.617 -8.539 -27.391 1 82.69 66 LEU A C 1
ATOM 485 O O . LEU A 1 66 ? -12.758 -8.617 -26.922 1 82.69 66 LEU A O 1
ATOM 489 N N . ASP A 1 67 ? -11.312 -8.883 -28.594 1 83.5 67 ASP A N 1
ATOM 490 C CA . ASP A 1 67 ? -12.312 -9.484 -29.469 1 83.5 67 ASP A CA 1
ATOM 491 C C . ASP A 1 67 ? -12.617 -10.922 -29.047 1 83.5 67 ASP A C 1
ATOM 493 O O . ASP A 1 67 ? -11.703 -11.719 -28.828 1 83.5 67 ASP A O 1
ATOM 497 N N . ILE A 1 68 ? -13.883 -11.148 -28.844 1 88.31 68 ILE A N 1
ATOM 498 C CA . ILE A 1 68 ? -14.375 -12.492 -28.547 1 88.31 68 ILE A CA 1
ATOM 499 C C . ILE A 1 68 ? -15.164 -13.023 -29.75 1 88.31 68 ILE A C 1
ATOM 501 O O . ILE A 1 68 ? -16.203 -12.477 -30.109 1 88.31 68 ILE A O 1
ATOM 505 N N . ARG A 1 69 ? -14.672 -14.102 -30.312 1 89.94 69 ARG A N 1
ATOM 506 C CA . ARG A 1 69 ? -15.273 -14.594 -31.547 1 89.94 69 ARG A CA 1
ATOM 507 C C . ARG A 1 69 ? -15.758 -16.031 -31.375 1 89.94 69 ARG A C 1
ATOM 509 O O . ARG A 1 69 ? -14.953 -16.953 -31.297 1 89.94 69 ARG A O 1
ATOM 516 N N . PRO A 1 70 ? -17.016 -16.219 -31.391 1 91.44 70 PRO A N 1
ATOM 517 C CA . PRO A 1 70 ? -17.531 -17.594 -31.359 1 91.44 70 PRO A CA 1
ATOM 518 C C . PRO A 1 70 ? -17.156 -18.391 -32.625 1 91.44 70 PRO A C 1
ATOM 520 O O . PRO A 1 70 ? -17.094 -17.828 -33.719 1 91.44 70 PRO A O 1
ATOM 523 N N . GLN A 1 71 ? -16.906 -19.641 -32.281 1 90 71 GLN A N 1
ATOM 524 C CA . GLN A 1 71 ? -16.625 -20.531 -33.406 1 90 71 GLN A CA 1
ATOM 525 C C . GLN A 1 71 ? -17.859 -21.344 -33.781 1 90 71 GLN A C 1
ATOM 527 O O . GLN A 1 71 ? -18.609 -21.781 -32.906 1 90 71 GLN A O 1
ATOM 532 N N . SER A 1 72 ? -18.188 -21.391 -35.031 1 87.56 72 SER A N 1
ATOM 533 C CA . SER A 1 72 ? -19.344 -22.156 -35.469 1 87.56 72 SER A CA 1
ATOM 534 C C . SER A 1 72 ? -18.984 -23.625 -35.656 1 87.56 72 SER A C 1
ATOM 536 O O . SER A 1 72 ? -19.188 -24.188 -36.719 1 87.56 72 SER A O 1
ATOM 538 N N . ILE A 1 73 ? -18.359 -24.219 -34.688 1 92.19 73 ILE A N 1
ATOM 539 C CA . ILE A 1 73 ? -17.969 -25.625 -34.688 1 92.19 73 ILE A CA 1
ATOM 540 C C . ILE A 1 73 ? -18.266 -26.25 -33.312 1 92.19 73 ILE A C 1
ATOM 542 O O . ILE A 1 73 ? -18.031 -25.625 -32.281 1 92.19 73 ILE A O 1
ATOM 546 N N . PRO A 1 74 ? -18.938 -27.422 -33.375 1 93.75 74 PRO A N 1
ATOM 547 C CA . PRO A 1 74 ? -19.109 -28.109 -32.094 1 93.75 74 PRO A CA 1
ATOM 548 C C . PRO A 1 74 ? -17.797 -28.484 -31.438 1 93.75 74 PRO A C 1
ATOM 550 O O . PRO A 1 74 ? -16.797 -28.719 -32.125 1 93.75 74 PRO A O 1
ATOM 553 N N . VAL A 1 75 ? -17.797 -28.562 -30.141 1 95.12 75 VAL A N 1
ATOM 554 C CA . VAL A 1 75 ? -16.594 -28.859 -29.359 1 95.12 75 VAL A CA 1
ATOM 555 C C . VAL A 1 75 ? -16.016 -30.219 -29.797 1 95.12 75 VAL A C 1
ATOM 557 O O . VAL A 1 75 ? -14.805 -30.359 -29.906 1 95.12 75 VAL A O 1
ATOM 560 N N . SER A 1 76 ? -16.922 -31.172 -30.047 1 93.44 76 SER A N 1
ATOM 561 C CA . SER A 1 76 ? -16.516 -32.531 -30.391 1 93.44 76 SER A CA 1
ATOM 562 C C . SER A 1 76 ? -15.711 -32.562 -31.688 1 93.44 76 SER A C 1
ATOM 564 O O . SER A 1 76 ? -14.938 -33.5 -31.922 1 93.44 76 SER A O 1
ATOM 566 N N . ARG A 1 77 ? -15.844 -31.531 -32.469 1 93.12 77 ARG A N 1
ATOM 567 C CA . ARG A 1 77 ? -15.188 -31.516 -33.781 1 93.12 77 ARG A CA 1
ATOM 568 C C . ARG A 1 77 ? -13.789 -30.906 -33.656 1 93.12 77 ARG A C 1
ATOM 570 O O . ARG A 1 77 ? -13.047 -30.891 -34.656 1 93.12 77 ARG A O 1
ATOM 577 N N . LEU A 1 78 ? -13.391 -30.516 -32.531 1 92.69 78 LEU A N 1
ATOM 578 C CA . LEU A 1 78 ? -12.062 -29.938 -32.312 1 92.69 78 LEU A CA 1
ATOM 579 C C . LEU A 1 78 ? -11.031 -31.047 -32.094 1 92.69 78 LEU A C 1
ATOM 581 O O . LEU A 1 78 ? -9.844 -30.766 -31.938 1 92.69 78 LEU A O 1
ATOM 585 N N . GLY A 1 79 ? -11.445 -32.219 -32.062 1 89.5 79 GLY A N 1
ATOM 586 C CA . GLY A 1 79 ? -10.547 -33.344 -31.797 1 89.5 79 GLY A CA 1
ATOM 587 C C . GLY A 1 79 ? -10.68 -33.875 -30.391 1 89.5 79 GLY A C 1
ATOM 588 O O . GLY A 1 79 ? -9.75 -34.5 -29.875 1 89.5 79 GLY A O 1
ATOM 589 N N . LEU A 1 80 ? -11.805 -33.688 -29.828 1 93.44 80 LEU A N 1
ATOM 590 C CA . LEU A 1 80 ? -12.086 -34.125 -28.469 1 93.44 80 LEU A CA 1
ATOM 591 C C . LEU A 1 80 ? -12.336 -35.656 -28.422 1 93.44 80 LEU A C 1
ATOM 593 O O . LEU A 1 80 ? -13.188 -36.156 -29.156 1 93.44 80 LEU A O 1
ATOM 597 N N . THR A 1 81 ? -11.516 -36.344 -27.594 1 93.19 81 THR A N 1
ATOM 598 C CA . THR A 1 81 ? -11.75 -37.781 -27.375 1 93.19 81 THR A CA 1
ATOM 599 C C . THR A 1 81 ? -12.641 -38 -26.156 1 93.19 81 THR A C 1
ATOM 601 O O . THR A 1 81 ? -12.672 -37.156 -25.234 1 93.19 81 THR A O 1
ATOM 604 N N . GLU A 1 82 ? -13.344 -39.125 -26.172 1 93.12 82 GLU A N 1
ATOM 605 C CA . GLU A 1 82 ? -14.211 -39.438 -25.047 1 93.12 82 GLU A CA 1
ATOM 606 C C . GLU A 1 82 ? -13.414 -39.562 -23.75 1 93.12 82 GLU A C 1
ATOM 608 O O . GLU A 1 82 ? -13.875 -39.156 -22.688 1 93.12 82 GLU A O 1
ATOM 613 N N . GLU A 1 83 ? -12.273 -40.156 -23.812 1 93.06 83 GLU A N 1
ATOM 614 C CA . GLU A 1 83 ? -11.43 -40.312 -22.641 1 93.06 83 GLU A CA 1
ATOM 615 C C . GLU A 1 83 ? -11.039 -38.969 -22.047 1 93.06 83 GLU A C 1
ATOM 617 O O . GLU A 1 83 ? -11.156 -38.75 -20.844 1 93.06 83 GLU A O 1
ATOM 622 N N . ASN A 1 84 ? -10.609 -38.094 -22.859 1 95.19 84 ASN A N 1
ATOM 623 C CA . ASN A 1 84 ? -10.266 -36.719 -22.422 1 95.19 84 ASN A CA 1
ATOM 624 C C . ASN A 1 84 ? -11.492 -35.969 -21.906 1 95.19 84 ASN A C 1
ATOM 626 O O . ASN A 1 84 ? -11.414 -35.312 -20.859 1 95.19 84 ASN A O 1
ATOM 630 N N . ALA A 1 85 ? -12.555 -36.156 -22.578 1 95.81 85 ALA A N 1
ATOM 631 C CA . ALA A 1 85 ? -13.789 -35.469 -22.188 1 95.81 85 ALA A CA 1
ATOM 632 C C . ALA A 1 85 ? -14.25 -35.938 -20.797 1 95.81 85 ALA A C 1
ATOM 634 O O . ALA A 1 85 ? -14.703 -35.125 -20 1 95.81 85 ALA A O 1
ATOM 635 N N . LYS A 1 86 ? -14.117 -37.188 -20.562 1 94.62 86 LYS A N 1
ATOM 636 C CA . LYS A 1 86 ? -14.547 -37.75 -19.281 1 94.62 86 LYS A CA 1
ATOM 637 C C . LYS A 1 86 ? -13.727 -37.156 -18.125 1 94.62 86 LYS A C 1
ATOM 639 O O . LYS A 1 86 ? -14.289 -36.719 -17.125 1 94.62 86 LYS A O 1
ATOM 644 N N . LYS A 1 87 ? -12.477 -37.094 -18.312 1 95.12 87 LYS A N 1
ATOM 645 C CA . LYS A 1 87 ? -11.602 -36.531 -17.297 1 95.12 87 LYS A CA 1
ATOM 646 C C . LYS A 1 87 ? -11.852 -35.031 -17.109 1 95.12 87 LYS A C 1
ATOM 648 O O . LYS A 1 87 ? -11.891 -34.531 -15.984 1 95.12 87 LYS A O 1
ATOM 653 N N . ALA A 1 88 ? -12.008 -34.375 -18.203 1 97 88 ALA A N 1
ATOM 654 C CA . ALA A 1 88 ? -12.289 -32.938 -18.156 1 97 88 ALA A CA 1
ATOM 655 C C . ALA A 1 88 ? -13.617 -32.688 -17.453 1 97 88 ALA A C 1
ATOM 657 O O . ALA A 1 88 ? -13.742 -31.703 -16.719 1 97 88 ALA A O 1
ATOM 658 N N . LEU A 1 89 ? -14.578 -33.5 -17.75 1 96.81 89 LEU A N 1
ATOM 659 C CA . LEU A 1 89 ? -15.891 -33.344 -17.125 1 96.81 89 LEU A CA 1
ATOM 660 C C . LEU A 1 89 ? -15.789 -33.438 -15.609 1 96.81 89 LEU A C 1
ATOM 662 O O . LEU A 1 89 ? -16.422 -32.688 -14.875 1 96.81 89 LEU A O 1
ATOM 666 N N . GLU A 1 90 ? -15.016 -34.406 -15.156 1 95.5 90 GLU A N 1
ATOM 667 C CA . GLU A 1 90 ? -14.812 -34.562 -13.719 1 95.5 90 GLU A CA 1
ATOM 668 C C . GLU A 1 90 ? -14.164 -33.312 -13.117 1 95.5 90 GLU A C 1
ATOM 670 O O . GLU A 1 90 ? -14.602 -32.844 -12.07 1 95.5 90 GLU A O 1
ATOM 675 N N . ALA A 1 91 ? -13.172 -32.812 -13.766 1 96.5 91 ALA A N 1
ATOM 676 C CA . ALA A 1 91 ? -12.492 -31.625 -13.297 1 96.5 91 ALA A CA 1
ATOM 677 C C . ALA A 1 91 ? -13.422 -30.406 -13.344 1 96.5 91 ALA A C 1
ATOM 679 O O . ALA A 1 91 ? -13.422 -29.578 -12.43 1 96.5 91 ALA A O 1
ATOM 680 N N . PHE A 1 92 ? -14.234 -30.312 -14.375 1 97.94 92 PHE A N 1
ATOM 681 C CA . PHE A 1 92 ? -15.211 -29.234 -14.484 1 97.94 92 PHE A CA 1
ATOM 682 C C . PHE A 1 92 ? -16.219 -29.297 -13.352 1 97.94 92 PHE A C 1
ATOM 684 O O . PHE A 1 92 ? -16.516 -28.266 -12.727 1 97.94 92 PHE A O 1
ATOM 691 N N . ARG A 1 93 ? -16.625 -30.469 -13.125 1 97.19 93 ARG A N 1
ATOM 692 C CA . ARG A 1 93 ? -17.578 -30.656 -12.039 1 97.19 93 ARG A CA 1
ATOM 693 C C . ARG A 1 93 ? -17.016 -30.172 -10.711 1 97.19 93 ARG A C 1
ATOM 695 O O . ARG A 1 93 ? -17.703 -29.5 -9.945 1 97.19 93 ARG A O 1
ATOM 702 N N . SER A 1 94 ? -15.82 -30.438 -10.477 1 95.81 94 SER A N 1
ATOM 703 C CA . SER A 1 94 ? -15.172 -30.031 -9.234 1 95.81 94 SER A CA 1
ATOM 704 C C . SER A 1 94 ? -14.977 -28.516 -9.195 1 95.81 94 SER A C 1
ATOM 706 O O . SER A 1 94 ? -14.742 -27.938 -8.125 1 95.81 94 SER A O 1
ATOM 708 N N . SER A 1 95 ? -15.062 -27.875 -10.312 1 97.62 95 SER A N 1
ATOM 709 C CA . SER A 1 95 ? -14.852 -26.438 -10.422 1 97.62 95 SER A CA 1
ATOM 710 C C . SER A 1 95 ? -16.156 -25.672 -10.25 1 97.62 95 SER A C 1
ATOM 712 O O . SER A 1 95 ? -16.156 -24.453 -10.062 1 97.62 95 SER A O 1
ATOM 714 N N . CYS A 1 96 ? -17.266 -26.328 -10.273 1 97.56 96 CYS A N 1
ATOM 715 C CA . CYS A 1 96 ? -18.594 -25.719 -10.352 1 97.56 96 CYS A CA 1
ATOM 716 C C . CYS A 1 96 ? -18.875 -24.875 -9.117 1 97.56 96 CYS A C 1
ATOM 718 O O . CYS A 1 96 ? -19.406 -23.766 -9.227 1 97.56 96 CYS A O 1
ATOM 720 N N . PRO A 1 97 ? -18.469 -25.344 -7.934 1 96.69 97 PRO A N 1
ATOM 721 C CA . PRO A 1 97 ? -18.75 -24.484 -6.773 1 96.69 97 PRO A CA 1
ATOM 722 C C . PRO A 1 97 ? -18.078 -23.125 -6.875 1 96.69 97 PRO A C 1
ATOM 724 O O . PRO A 1 97 ? -18.656 -22.109 -6.473 1 96.69 97 PRO A O 1
ATOM 727 N N . PHE A 1 98 ? -16.922 -23.109 -7.406 1 96.5 98 PHE A N 1
ATOM 728 C CA . PHE A 1 98 ? -16.219 -21.844 -7.59 1 96.5 98 PHE A CA 1
ATOM 729 C C . PHE A 1 98 ? -16.875 -21.016 -8.688 1 96.5 98 PHE A C 1
ATOM 731 O O . PHE A 1 98 ? -17.172 -19.828 -8.5 1 96.5 98 PHE A O 1
ATOM 738 N N . LEU A 1 99 ? -17.172 -21.609 -9.812 1 96.69 99 LEU A N 1
ATOM 739 C CA . LEU A 1 99 ? -17.719 -20.953 -10.992 1 96.69 99 LEU A CA 1
ATOM 740 C C . LEU A 1 99 ? -19.062 -20.312 -10.664 1 96.69 99 LEU A C 1
ATOM 742 O O . LEU A 1 99 ? -19.391 -19.25 -11.219 1 96.69 99 LEU A O 1
ATOM 746 N N . THR A 1 100 ? -19.766 -20.844 -9.719 1 97 100 THR A N 1
ATOM 747 C CA . THR A 1 100 ? -21.125 -20.375 -9.477 1 97 100 THR A CA 1
ATOM 748 C C . THR A 1 100 ? -21.188 -19.453 -8.273 1 97 100 THR A C 1
ATOM 750 O O . THR A 1 100 ? -22.25 -18.953 -7.91 1 97 100 THR A O 1
ATOM 753 N N . SER A 1 101 ? -20.078 -19.172 -7.613 1 96.06 101 SER A N 1
ATOM 754 C CA . SER A 1 101 ? -20.141 -18.375 -6.391 1 96.06 101 SER A CA 1
ATOM 755 C C . SER A 1 101 ? -19.141 -17.234 -6.41 1 96.06 101 SER A C 1
ATOM 757 O O . SER A 1 101 ? -19.172 -16.359 -5.539 1 96.06 101 SER A O 1
ATOM 759 N N . HIS A 1 102 ? -18.281 -17.25 -7.355 1 93.75 102 HIS A N 1
ATOM 760 C CA . HIS A 1 102 ? -17.266 -16.219 -7.402 1 93.75 102 HIS A CA 1
ATOM 761 C C . HIS A 1 102 ? -17.406 -15.359 -8.656 1 93.75 102 HIS A C 1
ATOM 763 O O . HIS A 1 102 ? -17.844 -15.852 -9.703 1 93.75 102 HIS A O 1
ATOM 769 N N . PRO A 1 103 ? -17.047 -14.07 -8.516 1 92.31 103 PRO A N 1
ATOM 770 C CA . PRO A 1 103 ? -17.047 -13.242 -9.719 1 92.31 103 PRO A CA 1
ATOM 771 C C . PRO A 1 103 ? -15.961 -13.641 -10.719 1 92.31 103 PRO A C 1
ATOM 773 O O . PRO A 1 103 ? -14.891 -14.109 -10.312 1 92.31 103 PRO A O 1
ATOM 776 N N . ASP A 1 104 ? -16.312 -13.492 -11.969 1 94.81 104 ASP A N 1
ATOM 777 C CA . ASP A 1 104 ? -15.359 -13.727 -13.055 1 94.81 104 ASP A CA 1
ATOM 778 C C . ASP A 1 104 ? -14.516 -12.477 -13.32 1 94.81 104 ASP A C 1
ATOM 780 O O . ASP A 1 104 ? -15.016 -11.484 -13.852 1 94.81 104 ASP A O 1
ATOM 784 N N . LYS A 1 105 ? -13.25 -12.547 -13.102 1 90.94 105 LYS A N 1
ATOM 785 C CA . LYS A 1 105 ? -12.344 -11.406 -13.25 1 90.94 105 LYS A CA 1
ATOM 786 C C . LYS A 1 105 ? -12.133 -11.062 -14.719 1 90.94 105 LYS A C 1
ATOM 788 O O . LYS A 1 105 ? -11.727 -9.945 -15.047 1 90.94 105 LYS A O 1
ATOM 793 N N . SER A 1 106 ? -12.367 -12.023 -15.609 1 92.5 106 SER A N 1
ATOM 794 C CA . SER A 1 106 ? -12.188 -11.773 -17.031 1 92.5 106 SER A CA 1
ATOM 795 C C . SER A 1 106 ? -13.289 -10.875 -17.578 1 92.5 106 SER A C 1
ATOM 797 O O . SER A 1 106 ? -13.125 -10.258 -18.641 1 92.5 106 SER A O 1
ATOM 799 N N . GLY A 1 107 ? -14.398 -10.867 -16.906 1 90.75 107 GLY A N 1
ATOM 800 C CA . GLY A 1 107 ? -15.547 -10.086 -17.328 1 90.75 107 GLY A CA 1
ATOM 801 C C . GLY A 1 107 ? -16.344 -10.758 -18.438 1 90.75 107 GLY A C 1
ATOM 802 O O . GLY A 1 107 ? -17.297 -10.172 -18.969 1 90.75 107 GLY A O 1
ATOM 803 N N . LEU A 1 108 ? -16.078 -11.93 -18.75 1 93.75 108 LEU A N 1
ATOM 804 C CA . LEU A 1 108 ? -16.719 -12.602 -19.859 1 93.75 108 LEU A CA 1
ATOM 805 C C . LEU A 1 108 ? -18.031 -13.25 -19.438 1 93.75 108 LEU A C 1
ATOM 807 O O . LEU A 1 108 ? -18.953 -13.398 -20.234 1 93.75 108 LEU A O 1
ATOM 811 N N . THR A 1 109 ? -18.031 -13.688 -18.172 1 96 109 THR A N 1
ATOM 812 C CA . THR A 1 109 ? -19.172 -14.469 -17.719 1 96 109 THR A CA 1
ATOM 813 C C . THR A 1 109 ? -19.656 -13.984 -16.359 1 96 109 THR A C 1
ATOM 815 O O . THR A 1 109 ? -19 -13.164 -15.711 1 96 109 THR A O 1
ATOM 818 N N . ALA A 1 110 ? -20.844 -14.414 -16 1 95.25 110 ALA A N 1
ATOM 819 C CA . ALA A 1 110 ? -21.406 -14.289 -14.664 1 95.25 110 ALA A CA 1
ATOM 820 C C . ALA A 1 110 ? -21.688 -15.656 -14.055 1 95.25 110 ALA A C 1
ATOM 822 O O . ALA A 1 110 ? -21.766 -16.656 -14.773 1 95.25 110 ALA A O 1
ATOM 823 N N . ALA A 1 111 ? -21.828 -15.688 -12.742 1 95.88 111 ALA A N 1
ATOM 824 C CA . ALA A 1 111 ? -22.031 -16.938 -12.016 1 95.88 111 ALA A CA 1
ATOM 825 C C . ALA A 1 111 ? -23.234 -17.703 -12.57 1 95.88 111 ALA A C 1
ATOM 827 O O . ALA A 1 111 ? -23.172 -18.906 -12.75 1 95.88 111 ALA A O 1
ATOM 828 N N . ASN A 1 112 ? -24.234 -16.969 -12.891 1 95.88 112 ASN A N 1
ATOM 829 C CA . ASN A 1 112 ? -25.469 -17.578 -13.336 1 95.88 112 ASN A CA 1
ATOM 830 C C . ASN A 1 112 ? -25.312 -18.234 -14.703 1 95.88 112 ASN A C 1
ATOM 832 O O . ASN A 1 112 ? -26.078 -19.141 -15.055 1 95.88 112 ASN A O 1
ATOM 836 N N . ASP A 1 113 ? -24.359 -17.828 -15.492 1 97.19 113 ASP A N 1
ATOM 837 C CA . ASP A 1 113 ? -24.141 -18.391 -16.812 1 97.19 113 ASP A CA 1
ATOM 838 C C . ASP A 1 113 ? -23.734 -19.859 -16.719 1 97.19 113 ASP A C 1
ATOM 840 O O . ASP A 1 113 ? -24 -20.641 -17.641 1 97.19 113 ASP A O 1
ATOM 844 N N . TRP A 1 114 ? -23.172 -20.281 -15.641 1 98.31 114 TRP A N 1
ATOM 845 C CA . TRP A 1 114 ? -22.547 -21.594 -15.508 1 98.31 114 TRP A CA 1
ATOM 846 C C . TRP A 1 114 ? -23.531 -22.594 -14.906 1 98.31 114 TRP A C 1
ATOM 848 O O . TRP A 1 114 ? -23.297 -23.812 -14.961 1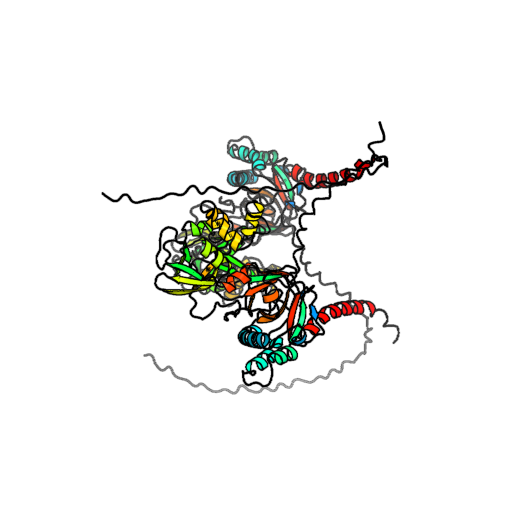 98.31 114 TRP A O 1
ATOM 858 N N . LEU A 1 115 ? -24.641 -22.125 -14.344 1 97.19 115 LEU A N 1
ATOM 859 C CA . LEU A 1 115 ? -25.531 -22.938 -13.523 1 97.19 115 LEU A CA 1
ATOM 860 C C . LEU A 1 115 ? -26.078 -24.125 -14.328 1 97.19 115 LEU A C 1
ATOM 862 O O . LEU A 1 115 ? -26.031 -25.266 -13.867 1 97.19 115 LEU A O 1
ATOM 866 N N . PRO A 1 116 ? -26.562 -23.906 -15.586 1 96.88 116 PRO A N 1
ATOM 867 C CA . PRO A 1 116 ? -27.109 -25.047 -16.312 1 96.88 116 PRO A CA 1
ATOM 868 C C . PRO A 1 116 ? -26.078 -26.141 -16.578 1 96.88 116 PRO A C 1
ATOM 870 O O . PRO A 1 116 ? -26.359 -27.328 -16.375 1 96.88 116 PRO A O 1
ATOM 873 N N . ALA A 1 117 ? -24.922 -25.75 -17.016 1 97.56 117 ALA A N 1
ATOM 874 C CA . ALA A 1 117 ? -23.875 -26.734 -17.297 1 97.56 117 ALA A CA 1
ATOM 875 C C . ALA A 1 117 ? -23.438 -27.438 -16 1 97.56 117 ALA A C 1
ATOM 877 O O . ALA A 1 117 ? -23.234 -28.641 -15.992 1 97.56 117 ALA A O 1
ATOM 878 N N . CYS A 1 118 ? -23.312 -26.719 -14.898 1 97.56 118 CYS A N 1
ATOM 879 C CA . CYS A 1 118 ? -22.891 -27.281 -13.617 1 97.56 118 CYS A CA 1
ATOM 880 C C . CYS A 1 118 ? -23.922 -28.25 -13.078 1 97.56 118 CYS A C 1
ATOM 882 O O . CYS A 1 118 ? -23.578 -29.312 -12.547 1 97.56 118 CYS A O 1
ATOM 884 N N . GLN A 1 119 ? -25.188 -27.953 -13.234 1 95.44 119 GLN A N 1
ATOM 885 C CA . GLN A 1 119 ? -26.266 -28.859 -12.82 1 95.44 119 GLN A CA 1
ATOM 886 C C . GLN A 1 119 ? -26.234 -30.141 -13.633 1 95.44 119 GLN A C 1
ATOM 888 O O . GLN A 1 119 ? -26.375 -31.234 -13.078 1 95.44 119 GLN A O 1
ATOM 893 N N . ALA A 1 120 ? -26.062 -29.969 -14.875 1 95.62 120 ALA A N 1
ATOM 894 C CA . ALA A 1 120 ? -26 -31.141 -15.742 1 95.62 120 ALA A CA 1
ATOM 895 C C . ALA A 1 120 ? -24.797 -32 -15.391 1 95.62 120 ALA A C 1
ATOM 897 O O . ALA A 1 120 ? -24.891 -33.219 -15.383 1 95.62 120 ALA A O 1
ATOM 898 N N . ALA A 1 121 ? -23.656 -31.391 -15.164 1 95.75 121 ALA A N 1
ATOM 899 C CA . ALA A 1 121 ? -22.438 -32.125 -14.828 1 95.75 121 ALA A CA 1
ATOM 900 C C . ALA A 1 121 ? -22.625 -32.938 -13.562 1 95.75 121 ALA A C 1
ATOM 902 O O . ALA A 1 121 ? -22.125 -34.062 -13.461 1 95.75 121 ALA A O 1
ATOM 903 N N . LYS A 1 122 ? -23.281 -32.375 -12.609 1 92.06 122 LYS A N 1
ATOM 904 C CA . LYS A 1 122 ? -23.547 -33.062 -11.344 1 92.06 122 LYS A CA 1
ATOM 905 C C . LYS A 1 122 ? -24.359 -34.344 -11.562 1 92.06 122 LYS A C 1
ATOM 907 O O . LYS A 1 122 ? -24.156 -35.344 -10.859 1 92.06 122 LYS A O 1
ATOM 912 N N . ASN A 1 123 ? -25.156 -34.312 -12.539 1 87.31 123 ASN A N 1
ATOM 913 C CA . ASN A 1 123 ? -26.094 -35.406 -12.758 1 87.31 123 ASN A CA 1
ATOM 914 C C . ASN A 1 123 ? -25.516 -36.469 -13.672 1 87.31 123 ASN A C 1
ATOM 916 O O . ASN A 1 123 ? -26.062 -37.562 -13.781 1 87.31 123 ASN A O 1
ATOM 920 N N . LEU A 1 124 ? -24.469 -36.031 -14.328 1 84.94 124 LEU A N 1
ATOM 921 C CA . LEU A 1 124 ? -23.875 -36.969 -15.25 1 84.94 124 LEU A CA 1
ATOM 922 C C . LEU A 1 124 ? -22.953 -37.969 -14.508 1 84.94 124 LEU A C 1
ATOM 924 O O . LEU A 1 124 ? -22.047 -37.531 -13.781 1 84.94 124 LEU A O 1
ATOM 928 N N . ASN A 1 125 ? -23.391 -39.125 -14.18 1 68.31 125 ASN A N 1
ATOM 929 C CA . ASN A 1 125 ? -22.594 -40.188 -13.562 1 68.31 125 ASN A CA 1
ATOM 930 C C . ASN A 1 125 ? -22.141 -41.219 -14.578 1 68.31 125 ASN A C 1
ATOM 932 O O . ASN A 1 125 ? -22.469 -41.125 -15.766 1 68.31 125 ASN A O 1
ATOM 936 N N . SER A 1 126 ? -21.203 -42.094 -14.164 1 63.12 126 SER A N 1
ATOM 937 C CA . SER A 1 126 ? -20.594 -43.094 -15 1 63.12 126 SER A CA 1
ATOM 938 C C . SER A 1 126 ? -21.656 -43.969 -15.68 1 63.12 126 SER A C 1
ATOM 940 O O . SER A 1 126 ? -21.391 -44.594 -16.703 1 63.12 126 SER A O 1
ATOM 942 N N . THR A 1 127 ? -22.812 -43.875 -15.234 1 61.12 127 THR A N 1
ATOM 943 C CA . THR A 1 127 ? -23.844 -44.75 -15.781 1 61.12 127 THR A CA 1
ATOM 944 C C . THR A 1 127 ? -24.703 -44 -16.797 1 61.12 127 THR A C 1
ATOM 946 O O . THR A 1 127 ? -25.641 -44.562 -17.375 1 61.12 127 THR A O 1
ATOM 949 N N . SER A 1 128 ? -24.344 -42.75 -16.922 1 66.12 128 SER A N 1
ATOM 950 C CA . SER A 1 128 ? -25.156 -41.969 -17.844 1 66.12 128 SER A CA 1
ATOM 951 C C . SER A 1 128 ? -24.922 -42.375 -19.281 1 66.12 128 SER A C 1
ATOM 953 O O . SER A 1 128 ? -23.812 -42.781 -19.641 1 66.12 128 SER A O 1
ATOM 955 N N . SER A 1 129 ? -26.031 -42.438 -20.031 1 69.38 129 SER A N 1
ATOM 956 C CA . SER A 1 129 ? -25.969 -42.75 -21.453 1 69.38 129 SER A CA 1
ATOM 957 C C . SER A 1 129 ? -25.359 -41.594 -22.234 1 69.38 129 SER A C 1
ATOM 959 O O . SER A 1 129 ? -24.859 -41.781 -23.344 1 69.38 129 SER A O 1
ATOM 961 N N . THR A 1 130 ? -25.344 -40.5 -21.609 1 76.12 130 THR A N 1
ATOM 962 C CA . THR A 1 130 ? -24.75 -39.344 -22.281 1 76.12 130 THR A CA 1
ATOM 963 C C . THR A 1 130 ? -23.234 -39.375 -22.156 1 76.12 130 THR A C 1
ATOM 965 O O . THR A 1 130 ? -22.703 -39.531 -21.047 1 76.12 130 THR A O 1
ATOM 968 N N . SER A 1 131 ? -22.641 -39.312 -23.312 1 88.62 131 SER A N 1
ATOM 969 C CA . SER A 1 131 ? -21.172 -39.25 -23.312 1 88.62 131 SER A CA 1
ATOM 970 C C . SER A 1 131 ? -20.656 -37.906 -22.844 1 88.62 131 SER A C 1
ATOM 972 O O . SER A 1 131 ? -21.391 -36.906 -22.859 1 88.62 131 SER A O 1
ATOM 974 N N . ALA A 1 132 ? -19.547 -37.906 -22.281 1 94.56 132 ALA A N 1
ATOM 975 C CA . ALA A 1 132 ? -18.906 -36.688 -21.875 1 94.56 132 ALA A CA 1
ATOM 976 C C . ALA A 1 132 ? -18.734 -35.719 -23.062 1 94.56 132 ALA A C 1
ATOM 978 O O . ALA A 1 132 ? -18.875 -34.5 -22.922 1 94.56 132 ALA A O 1
ATOM 979 N N . THR A 1 133 ? -18.438 -36.25 -24.234 1 95.25 133 THR A N 1
ATOM 980 C CA . THR A 1 133 ? -18.328 -35.438 -25.438 1 95.25 133 THR A CA 1
ATOM 981 C C . THR A 1 133 ? -19.641 -34.75 -25.75 1 95.25 133 THR A C 1
ATOM 983 O O . THR A 1 133 ? -19.656 -33.562 -26.109 1 95.25 133 THR A O 1
ATOM 986 N N . ALA A 1 134 ? -20.703 -35.438 -25.578 1 94.69 134 ALA A N 1
ATOM 987 C CA . ALA A 1 134 ? -22.031 -34.844 -25.828 1 94.69 134 ALA A CA 1
ATOM 988 C C . ALA A 1 134 ? -22.344 -33.75 -24.828 1 94.69 134 ALA A C 1
ATOM 990 O O . ALA A 1 134 ? -23 -32.781 -25.172 1 94.69 134 ALA A O 1
ATOM 991 N N . PHE A 1 135 ? -21.922 -33.938 -23.625 1 96.69 135 PHE A N 1
ATOM 992 C CA . PHE A 1 135 ? -22.109 -32.906 -22.609 1 96.69 135 PHE A CA 1
ATOM 993 C C . PHE A 1 135 ? -21.469 -31.609 -23.062 1 96.69 135 PHE A C 1
ATOM 995 O O . PHE A 1 135 ? -22.141 -30.562 -23.047 1 96.69 135 PHE A O 1
ATOM 1002 N N . PHE A 1 136 ? -20.188 -31.625 -23.484 1 97.75 136 PHE A N 1
ATOM 1003 C CA . PHE A 1 136 ? -19.5 -30.406 -23.859 1 97.75 136 PHE A CA 1
ATOM 1004 C C . PHE A 1 136 ? -20.109 -29.797 -25.125 1 97.75 136 PHE A C 1
ATOM 1006 O O . PHE A 1 136 ? -20.156 -28.578 -25.266 1 97.75 136 PHE A O 1
ATOM 1013 N N . ASP A 1 137 ? -20.609 -30.672 -26.016 1 96.56 137 ASP A N 1
ATOM 1014 C CA . ASP A 1 137 ? -21.297 -30.172 -27.203 1 96.56 137 ASP A CA 1
ATOM 1015 C C . ASP A 1 137 ? -22.594 -29.453 -26.828 1 96.56 137 ASP A C 1
ATOM 1017 O O . ASP A 1 137 ? -22.953 -28.453 -27.453 1 96.56 137 ASP A O 1
ATOM 1021 N N . ARG A 1 138 ? -23.188 -29.984 -25.891 1 95.56 138 ARG A N 1
ATOM 1022 C CA . ARG A 1 138 ? -24.516 -29.5 -25.547 1 95.56 138 ARG A CA 1
ATOM 1023 C C . ARG A 1 138 ? -24.438 -28.172 -24.797 1 95.56 138 ARG A C 1
ATOM 1025 O O . ARG A 1 138 ? -25.25 -27.281 -25.016 1 95.56 138 ARG A O 1
ATOM 1032 N N . TYR A 1 139 ? -23.469 -28 -24.031 1 97.44 139 TYR A N 1
ATOM 1033 C CA . TYR A 1 139 ? -23.562 -26.906 -23.062 1 97.44 139 TYR A CA 1
ATOM 1034 C C . TYR A 1 139 ? -22.547 -25.812 -23.375 1 97.44 139 TYR A C 1
ATOM 1036 O O . TYR A 1 139 ? -22.641 -24.703 -22.844 1 97.44 139 TYR A O 1
ATOM 1044 N N . PHE A 1 140 ? -21.625 -26.094 -24.297 1 98.06 140 PHE A N 1
ATOM 1045 C CA . PHE A 1 140 ? -20.578 -25.125 -24.5 1 98.06 140 PHE A CA 1
ATOM 1046 C C . PHE A 1 140 ? -20.391 -24.812 -25.969 1 98.06 140 PHE A C 1
ATOM 1048 O O . PHE A 1 140 ? -20.781 -25.609 -26.828 1 98.06 140 PHE A O 1
ATOM 1055 N N . GLU A 1 141 ? -19.875 -23.656 -26.219 1 96.69 141 GLU A N 1
ATOM 1056 C CA . GLU A 1 141 ? -19.422 -23.266 -27.547 1 96.69 141 GLU A CA 1
ATOM 1057 C C . GLU A 1 141 ? -18.016 -22.688 -27.5 1 96.69 141 GLU A C 1
ATOM 1059 O O . GLU A 1 141 ? -17.656 -21.969 -26.562 1 96.69 141 GLU A O 1
ATOM 1064 N N . PRO A 1 142 ? -17.188 -23.094 -28.438 1 96.94 142 PRO A N 1
ATOM 1065 C CA . PRO A 1 142 ? -15.828 -22.562 -28.469 1 96.94 142 PRO A CA 1
ATOM 1066 C C . PRO A 1 142 ? -15.766 -21.109 -28.922 1 96.94 142 PRO A C 1
ATOM 1068 O O . PRO A 1 142 ? -16.484 -20.703 -29.828 1 96.94 142 PRO A O 1
ATOM 1071 N N . VAL A 1 143 ? -14.906 -20.328 -28.234 1 96.19 143 VAL A N 1
ATOM 1072 C CA . VAL A 1 143 ? -14.688 -18.938 -28.609 1 96.19 143 VAL A CA 1
ATOM 1073 C C . VAL A 1 143 ? -13.195 -18.641 -28.656 1 96.19 143 VAL A C 1
ATOM 1075 O O . VAL A 1 143 ? -12.422 -19.156 -27.844 1 96.19 143 VAL A O 1
ATOM 1078 N N . SER A 1 144 ? -12.836 -17.828 -29.641 1 94.81 144 SER A N 1
ATOM 1079 C CA . SER A 1 144 ? -11.477 -17.312 -29.688 1 94.81 144 SER A CA 1
ATOM 1080 C C . SER A 1 144 ? -11.367 -15.992 -28.906 1 94.81 144 SER A C 1
ATOM 1082 O O . SER A 1 144 ? -12.18 -15.086 -29.109 1 94.81 144 SER A O 1
ATOM 1084 N N . VAL A 1 145 ? -10.5 -15.953 -28 1 93.69 145 VAL A N 1
ATOM 1085 C CA . VAL A 1 145 ? -10.172 -14.711 -27.297 1 93.69 145 VAL A CA 1
ATOM 1086 C C . VAL A 1 145 ? -9.039 -13.992 -28.031 1 93.69 145 VAL A C 1
ATOM 1088 O O . VAL A 1 145 ? -7.961 -14.555 -28.219 1 93.69 145 VAL A O 1
ATOM 1091 N N . GLY A 1 146 ? -9.32 -12.789 -28.438 1 90.81 146 GLY A N 1
ATOM 1092 C CA . GLY A 1 146 ? -8.359 -12.141 -29.312 1 90.81 146 GLY A CA 1
ATOM 1093 C C . GLY A 1 146 ? -8.117 -12.906 -30.609 1 90.81 146 GLY A C 1
ATOM 1094 O O . GLY A 1 146 ? -9.07 -13.289 -31.297 1 90.81 146 GLY A O 1
ATOM 1095 N N . GLY A 1 147 ? -6.863 -13.055 -30.953 1 88.69 147 GLY A N 1
ATOM 1096 C CA . GLY A 1 147 ? -6.508 -13.773 -32.156 1 88.69 147 GLY A CA 1
ATOM 1097 C C . GLY A 1 147 ? -6.52 -15.281 -32 1 88.69 147 GLY A C 1
ATOM 1098 O O . GLY A 1 147 ? -6.406 -16.031 -32.969 1 88.69 147 GLY A O 1
ATOM 1099 N N . GLY A 1 148 ? -6.641 -15.703 -30.844 1 92.56 148 GLY A N 1
ATOM 1100 C CA . GLY A 1 148 ? -6.707 -17.125 -30.578 1 92.56 148 GLY A CA 1
ATOM 1101 C C . GLY A 1 148 ? -5.34 -17.781 -30.484 1 92.56 148 GLY A C 1
ATOM 1102 O O . GLY A 1 148 ? -5.234 -18.953 -30.141 1 92.56 148 GLY A O 1
ATOM 1103 N N . GLU A 1 149 ? -4.312 -17.078 -30.781 1 93.88 149 GLU A N 1
ATOM 1104 C CA . GLU A 1 149 ? -2.955 -17.609 -30.703 1 93.88 149 GLU A CA 1
ATOM 1105 C C . GLU A 1 149 ? -2.557 -17.891 -29.25 1 93.88 149 GLU A C 1
ATOM 1107 O O . GLU A 1 149 ? -2.697 -17.031 -28.391 1 93.88 149 GLU A O 1
ATOM 1112 N N . ALA A 1 150 ? -2.104 -19.125 -29.062 1 94.44 150 ALA A N 1
ATOM 1113 C CA . ALA A 1 150 ? -1.808 -19.531 -27.688 1 94.44 150 ALA A CA 1
ATOM 1114 C C . ALA A 1 150 ? -0.323 -19.844 -27.516 1 94.44 150 ALA A C 1
ATOM 1116 O O . ALA A 1 150 ? 0.366 -20.172 -28.484 1 94.44 150 ALA A O 1
ATOM 1117 N N . PHE A 1 151 ? 0.177 -19.625 -26.375 1 90.94 151 PHE A N 1
ATOM 1118 C CA . PHE A 1 151 ? 1.479 -20.094 -25.906 1 90.94 151 PHE A CA 1
ATOM 1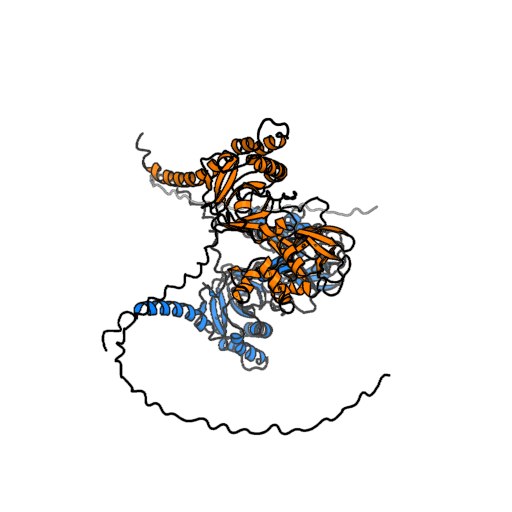119 C C . PHE A 1 151 ? 1.336 -20.938 -24.656 1 90.94 151 PHE A C 1
ATOM 1121 O O . PHE A 1 151 ? 0.755 -20.484 -23.656 1 90.94 151 PHE A O 1
ATOM 1128 N N . VAL A 1 152 ? 1.859 -22.203 -24.75 1 91.31 152 VAL A N 1
ATOM 1129 C CA . VAL A 1 152 ? 1.6 -23.156 -23.672 1 91.31 152 VAL A CA 1
ATOM 1130 C C . VAL A 1 152 ? 2.92 -23.734 -23.156 1 91.31 152 VAL A C 1
ATOM 1132 O O . VAL A 1 152 ? 3.773 -24.156 -23.938 1 91.31 152 VAL A O 1
ATOM 1135 N N . THR A 1 153 ? 3.09 -23.641 -21.859 1 87.88 153 THR A N 1
ATOM 1136 C CA . THR A 1 153 ? 4.168 -24.328 -21.141 1 87.88 153 THR A CA 1
ATOM 1137 C C . THR A 1 153 ? 3.605 -25.391 -20.219 1 87.88 153 THR A C 1
ATOM 1139 O O . THR A 1 153 ? 2.396 -25.641 -20.188 1 87.88 153 THR A O 1
ATOM 1142 N N . GLY A 1 154 ? 4.496 -26.109 -19.594 1 90.5 154 GLY A N 1
ATOM 1143 C CA . GLY A 1 154 ? 4.062 -27.156 -18.688 1 90.5 154 GLY A CA 1
ATOM 1144 C C . GLY A 1 154 ? 4.648 -27 -17.281 1 90.5 154 GLY A C 1
ATOM 1145 O O . GLY A 1 154 ? 5.742 -26.453 -17.125 1 90.5 154 GLY A O 1
ATOM 1146 N N . TYR A 1 155 ? 3.865 -27.469 -16.266 1 90.62 155 TYR A N 1
ATOM 1147 C CA . TYR A 1 155 ? 4.371 -27.562 -14.906 1 90.62 155 TYR A CA 1
ATOM 1148 C C . TYR A 1 155 ? 4.008 -28.906 -14.281 1 90.62 155 TYR A C 1
ATOM 1150 O O . TYR A 1 155 ? 3.227 -29.672 -14.852 1 90.62 155 TYR A O 1
ATOM 1158 N N . TYR A 1 156 ? 4.691 -29.266 -13.266 1 92.38 156 TYR A N 1
ATOM 1159 C CA . TYR A 1 156 ? 4.57 -30.578 -12.625 1 92.38 156 TYR A CA 1
ATOM 1160 C C . TYR A 1 156 ? 4.914 -30.484 -11.141 1 92.38 156 TYR A C 1
ATOM 1162 O O . TYR A 1 156 ? 5.184 -29.406 -10.625 1 92.38 156 TYR A O 1
ATOM 1170 N N . GLU A 1 157 ? 4.77 -31.641 -10.492 1 93.12 157 GLU A N 1
ATOM 1171 C CA . GLU A 1 157 ? 5.16 -31.781 -9.086 1 93.12 157 GLU A CA 1
ATOM 1172 C C . GLU A 1 157 ? 6.508 -32.469 -8.961 1 93.12 157 GLU A C 1
ATOM 1174 O O . GLU A 1 157 ? 6.582 -33.719 -9.008 1 93.12 157 GLU A O 1
ATOM 1179 N N . PRO A 1 158 ? 7.547 -31.672 -8.703 1 94.5 158 PRO A N 1
ATOM 1180 C CA . PRO A 1 158 ? 8.844 -32.344 -8.539 1 94.5 158 PRO A CA 1
ATOM 1181 C C . PRO A 1 158 ? 8.891 -33.25 -7.32 1 94.5 158 PRO A C 1
ATOM 1183 O O . PRO A 1 158 ? 8.25 -32.969 -6.309 1 94.5 158 PRO A O 1
ATOM 1186 N N . GLU A 1 159 ? 9.594 -34.344 -7.52 1 95.25 159 GLU A N 1
ATOM 1187 C CA . GLU A 1 159 ? 9.992 -35.188 -6.398 1 95.25 159 GLU A CA 1
ATOM 1188 C C . GLU A 1 159 ? 11.461 -34.969 -6.043 1 95.25 159 GLU A C 1
ATOM 1190 O O . GLU A 1 159 ? 12.352 -35.219 -6.867 1 95.25 159 GLU A O 1
ATOM 1195 N N . ILE A 1 160 ? 11.664 -34.5 -4.797 1 97.12 160 ILE A N 1
ATOM 1196 C CA . ILE A 1 160 ? 13.047 -34.219 -4.445 1 97.12 160 ILE A CA 1
ATOM 1197 C C . ILE A 1 160 ? 13.422 -34.938 -3.15 1 97.12 160 ILE A C 1
ATOM 1199 O O . ILE A 1 160 ? 12.547 -35.25 -2.336 1 97.12 160 ILE A O 1
ATOM 1203 N N . ALA A 1 161 ? 14.719 -35.219 -3.02 1 97.69 161 ALA A N 1
ATOM 1204 C CA . ALA A 1 161 ? 15.211 -35.781 -1.766 1 97.69 161 ALA A CA 1
ATOM 1205 C C . ALA A 1 161 ? 15.266 -34.719 -0.67 1 97.69 161 ALA A C 1
ATOM 1207 O O . ALA A 1 161 ? 15.695 -33.594 -0.914 1 97.69 161 ALA A O 1
ATOM 1208 N N . ALA A 1 162 ? 14.773 -35.094 0.487 1 98.62 162 ALA A N 1
ATOM 1209 C CA . ALA A 1 162 ? 14.758 -34.156 1.613 1 98.62 162 ALA A CA 1
ATOM 1210 C C . ALA A 1 162 ? 15.086 -34.875 2.922 1 98.62 162 ALA A C 1
ATOM 1212 O O . ALA A 1 162 ? 15.102 -36.094 2.973 1 98.62 162 ALA A O 1
ATOM 1213 N N . SER A 1 163 ? 15.43 -34.062 3.92 1 98.31 163 SER A N 1
ATOM 1214 C CA . SER A 1 163 ? 15.75 -34.562 5.262 1 98.31 163 SER A CA 1
ATOM 1215 C C . SER A 1 163 ? 14.836 -33.906 6.309 1 98.31 163 SER A C 1
ATOM 1217 O O . SER A 1 163 ? 14.406 -32.781 6.156 1 98.31 163 SER A O 1
ATOM 1219 N N . SER A 1 164 ? 14.609 -34.688 7.379 1 97 164 SER A N 1
ATOM 1220 C CA . SER A 1 164 ? 13.836 -34.156 8.492 1 97 164 SER A CA 1
ATOM 1221 C C . SER A 1 164 ? 14.711 -33.312 9.422 1 97 164 SER A C 1
ATOM 1223 O O . SER A 1 164 ? 14.211 -32.656 10.336 1 97 164 SER A O 1
ATOM 1225 N N . GLN A 1 165 ? 15.969 -33.344 9.125 1 96.38 165 GLN A N 1
ATOM 1226 C CA . GLN A 1 165 ? 16.922 -32.625 9.969 1 96.38 165 GLN A CA 1
ATOM 1227 C C . GLN A 1 165 ? 17.797 -31.703 9.148 1 96.38 165 GLN A C 1
ATOM 1229 O O . GLN A 1 165 ? 18.062 -31.969 7.969 1 96.38 165 GLN A O 1
ATOM 1234 N N . ALA A 1 166 ? 18.188 -30.688 9.828 1 96.44 166 ALA A N 1
ATOM 1235 C CA . ALA A 1 166 ? 19.125 -29.766 9.195 1 96.44 166 ALA A CA 1
ATOM 1236 C C . ALA A 1 166 ? 20.5 -30.406 9.047 1 96.44 166 ALA A C 1
ATOM 1238 O O . ALA A 1 166 ? 20.953 -31.125 9.93 1 96.44 166 ALA A O 1
ATOM 1239 N N . LYS A 1 167 ? 21.062 -30.219 7.914 1 95.94 167 LYS A N 1
ATOM 1240 C CA . LYS A 1 167 ? 22.438 -30.609 7.656 1 95.94 167 LYS A CA 1
ATOM 1241 C C . LYS A 1 167 ? 23.156 -29.562 6.793 1 95.94 167 LYS A C 1
ATOM 1243 O O . LYS A 1 167 ? 22.5 -28.797 6.086 1 95.94 167 LYS A O 1
ATOM 1248 N N . ASP A 1 168 ? 24.453 -29.547 6.922 1 94.5 168 ASP A N 1
ATOM 1249 C CA . ASP A 1 168 ? 25.234 -28.625 6.105 1 94.5 168 ASP A CA 1
ATOM 1250 C C . ASP A 1 168 ? 24.938 -28.828 4.621 1 94.5 168 ASP A C 1
ATOM 1252 O O . ASP A 1 168 ? 24.922 -29.969 4.141 1 94.5 168 ASP A O 1
ATOM 1256 N N . GLY A 1 169 ? 24.703 -27.781 4.004 1 94.06 169 GLY A N 1
ATOM 1257 C CA . GLY A 1 169 ? 24.469 -27.844 2.57 1 94.06 169 GLY A CA 1
ATOM 1258 C C . GLY A 1 169 ? 23 -28.031 2.213 1 94.06 169 GLY A C 1
ATOM 1259 O O . GLY A 1 169 ? 22.609 -27.828 1.062 1 94.06 169 GLY A O 1
ATOM 1260 N N . TYR A 1 170 ? 22.219 -28.516 3.225 1 97.38 170 TYR A N 1
ATOM 1261 C CA . TYR A 1 170 ? 20.797 -28.672 2.977 1 97.38 170 TYR A CA 1
ATOM 1262 C C . TYR A 1 170 ? 20.078 -27.328 3.055 1 97.38 170 TYR A C 1
ATOM 1264 O O . TYR A 1 170 ? 20.484 -26.438 3.793 1 97.38 170 TYR A O 1
ATOM 1272 N N . ALA A 1 171 ? 19.047 -27.172 2.281 1 98.12 171 ALA A N 1
ATOM 1273 C CA . ALA A 1 171 ? 18.281 -25.922 2.264 1 98.12 171 ALA A CA 1
ATOM 1274 C C . ALA A 1 171 ? 16.938 -26.109 2.959 1 98.12 171 ALA A C 1
ATOM 1276 O O . ALA A 1 171 ? 16.188 -27.031 2.648 1 98.12 171 ALA A O 1
ATOM 1277 N N . PRO A 1 172 ? 16.609 -25.234 3.857 1 98.62 172 PRO A N 1
ATOM 1278 C CA . PRO A 1 172 ? 15.328 -25.359 4.547 1 98.62 172 PRO A CA 1
ATOM 1279 C C . PRO A 1 172 ? 14.141 -25.109 3.631 1 98.62 172 PRO A C 1
ATOM 1281 O O . PRO A 1 172 ? 14.211 -24.25 2.746 1 98.62 172 PRO A O 1
ATOM 1284 N N . ILE A 1 173 ? 13.055 -25.828 3.816 1 98.81 173 ILE A N 1
ATOM 1285 C CA . ILE A 1 173 ? 11.75 -25.625 3.195 1 98.81 173 ILE A CA 1
ATOM 1286 C C . ILE A 1 173 ? 10.789 -25 4.207 1 98.81 173 ILE A C 1
ATOM 1288 O O . ILE A 1 173 ? 10.406 -25.641 5.188 1 98.81 173 ILE A O 1
ATOM 1292 N N . TYR A 1 174 ? 10.375 -23.766 3.945 1 98.75 174 TYR A N 1
ATOM 1293 C CA . TYR A 1 174 ? 9.742 -22.953 4.988 1 98.75 174 TYR A CA 1
ATOM 1294 C C . TYR A 1 174 ? 8.227 -22.938 4.809 1 98.75 174 TYR A C 1
ATOM 1296 O O . TYR A 1 174 ? 7.734 -22.844 3.682 1 98.75 174 TYR A O 1
ATOM 1304 N N . LYS A 1 175 ? 7.566 -22.938 5.953 1 98.62 175 LYS A N 1
ATOM 1305 C CA . LYS A 1 175 ? 6.191 -22.453 6.039 1 98.62 175 LYS A CA 1
ATOM 1306 C C . LYS A 1 175 ? 6.141 -20.922 5.98 1 98.62 175 LYS A C 1
ATOM 1308 O O . LYS A 1 175 ? 7.18 -20.266 6.004 1 98.62 175 LYS A O 1
ATOM 1313 N N . VAL A 1 176 ? 4.895 -20.391 5.879 1 98.62 176 VAL A N 1
ATOM 1314 C CA . VAL A 1 176 ? 4.707 -18.938 5.812 1 98.62 176 VAL A CA 1
ATOM 1315 C C . VAL A 1 176 ? 5.094 -18.312 7.148 1 98.62 176 VAL A C 1
ATOM 1317 O O . VAL A 1 176 ? 4.617 -18.734 8.203 1 98.62 176 VAL A O 1
ATOM 1320 N N . PRO A 1 177 ? 5.965 -17.344 7.133 1 98.62 177 PRO A N 1
ATOM 1321 C CA . PRO A 1 177 ? 6.27 -16.641 8.375 1 98.62 177 PRO A CA 1
ATOM 1322 C C . PRO A 1 177 ? 5.09 -15.805 8.883 1 98.62 177 PRO A C 1
ATOM 1324 O O . PRO A 1 177 ? 4.352 -15.227 8.086 1 98.62 177 PRO A O 1
ATOM 1327 N N . SER A 1 178 ? 4.984 -15.664 10.172 1 97.62 178 SER A N 1
ATOM 1328 C CA . SER A 1 178 ? 3.863 -14.953 10.773 1 97.62 178 SER A CA 1
ATOM 1329 C C . SER A 1 178 ? 3.98 -13.445 10.562 1 97.62 178 SER A C 1
ATOM 1331 O O . SER A 1 178 ? 3.002 -12.719 10.727 1 97.62 178 SER A O 1
ATOM 1333 N N . ASP A 1 179 ? 5.168 -12.961 10.227 1 98 179 ASP A N 1
ATOM 1334 C CA . ASP A 1 179 ? 5.359 -11.523 10.078 1 98 179 ASP A CA 1
ATOM 1335 C C . ASP A 1 179 ? 5.148 -11.086 8.633 1 98 179 ASP A C 1
ATOM 1337 O O . ASP A 1 179 ? 5.348 -9.922 8.289 1 98 179 ASP A O 1
ATOM 1341 N N . LEU A 1 180 ? 4.812 -12.062 7.727 1 98.69 180 LEU A N 1
ATOM 1342 C CA . LEU A 1 180 ? 4.449 -11.695 6.363 1 98.69 180 LEU A CA 1
ATOM 1343 C C . LEU A 1 180 ? 3.092 -10.992 6.332 1 98.69 180 LEU A C 1
ATOM 1345 O O . LEU A 1 180 ? 2.104 -11.523 6.844 1 98.69 180 LEU A O 1
ATOM 1349 N N . VAL A 1 181 ? 3.088 -9.781 5.777 1 98.69 181 VAL A N 1
ATOM 1350 C CA . VAL A 1 181 ? 1.884 -8.953 5.758 1 98.69 181 VAL A CA 1
ATOM 1351 C C . VAL A 1 181 ? 1.446 -8.711 4.316 1 98.69 181 VAL A C 1
ATOM 1353 O O . VAL A 1 181 ? 2.242 -8.266 3.486 1 98.69 181 VAL A O 1
ATOM 1356 N N . GLU A 1 182 ? 0.218 -9 4.012 1 98.12 182 GLU A N 1
ATOM 1357 C CA . GLU A 1 182 ? -0.369 -8.75 2.697 1 98.12 182 GLU A CA 1
ATOM 1358 C C . GLU A 1 182 ? -1.195 -7.469 2.697 1 98.12 182 GLU A C 1
ATOM 1360 O O . GLU A 1 182 ? -1.907 -7.184 3.662 1 98.12 182 GLU A O 1
ATOM 1365 N N . THR A 1 183 ? -1.039 -6.691 1.655 1 98.06 183 THR A N 1
ATOM 1366 C CA . THR A 1 183 ? -1.784 -5.445 1.528 1 98.06 183 THR A CA 1
ATOM 1367 C C . THR A 1 183 ? -2.555 -5.406 0.212 1 98.06 183 THR A C 1
ATOM 1369 O O . THR A 1 183 ? -1.98 -5.621 -0.856 1 98.06 183 THR A O 1
ATOM 1372 N N . ASN A 1 184 ? -3.842 -5.203 0.298 1 96.38 184 ASN A N 1
ATOM 1373 C CA . ASN A 1 184 ? -4.668 -4.852 -0.853 1 96.38 184 ASN A CA 1
ATOM 1374 C C . ASN A 1 184 ? -4.859 -3.344 -0.968 1 96.38 184 ASN A C 1
ATOM 1376 O O . ASN A 1 184 ? -5.473 -2.723 -0.096 1 96.38 184 ASN A O 1
ATOM 1380 N N . LEU A 1 185 ? -4.383 -2.748 -1.979 1 95.62 185 LEU A N 1
ATOM 1381 C CA . LEU A 1 185 ? -4.391 -1.293 -2.088 1 95.62 185 LEU A CA 1
ATOM 1382 C C . LEU A 1 185 ? -5.82 -0.76 -2.139 1 95.62 185 LEU A C 1
ATOM 1384 O O . LEU A 1 185 ? -6.082 0.367 -1.713 1 95.62 185 LEU A O 1
ATOM 1388 N N . GLU A 1 186 ? -6.75 -1.572 -2.658 1 94.12 186 GLU A N 1
ATOM 1389 C CA . GLU A 1 186 ? -8.148 -1.159 -2.77 1 94.12 186 GLU A CA 1
ATOM 1390 C C . GLU A 1 186 ? -8.734 -0.833 -1.4 1 94.12 186 GLU A C 1
ATOM 1392 O O . GLU A 1 186 ? -9.711 -0.083 -1.301 1 94.12 186 GLU A O 1
ATOM 1397 N N . ASP A 1 187 ? -8.203 -1.412 -0.361 1 95.25 187 ASP A N 1
ATOM 1398 C CA . ASP A 1 187 ? -8.68 -1.155 0.997 1 95.25 187 ASP A CA 1
ATOM 1399 C C . ASP A 1 187 ? -8.359 0.276 1.427 1 95.25 187 ASP A C 1
ATOM 1401 O O . ASP A 1 187 ? -9 0.814 2.332 1 95.25 187 ASP A O 1
ATOM 1405 N N . PHE A 1 188 ? -7.398 0.909 0.863 1 95.5 188 PHE A N 1
ATOM 1406 C CA . PHE A 1 188 ? -6.934 2.244 1.22 1 95.5 188 PHE A CA 1
ATOM 1407 C C . PHE A 1 188 ? -7.316 3.254 0.143 1 95.5 188 PHE A C 1
ATOM 1409 O O . PHE A 1 188 ? -7.59 4.418 0.445 1 95.5 188 PHE A O 1
ATOM 1416 N N . PHE A 1 189 ? -7.227 2.764 -1.072 1 92.62 189 PHE A N 1
ATOM 1417 C CA . PHE A 1 189 ? -7.539 3.564 -2.252 1 92.62 189 PHE A CA 1
ATOM 1418 C C . PHE A 1 189 ? -8.523 2.834 -3.158 1 92.62 189 PHE A C 1
ATOM 1420 O O . PHE A 1 189 ? -8.117 2.062 -4.027 1 92.62 189 PHE A O 1
ATOM 1427 N N . PRO A 1 190 ? -9.766 3.16 -3.047 1 90.25 190 PRO A N 1
ATOM 1428 C CA . PRO A 1 190 ? -10.781 2.426 -3.799 1 90.25 190 PRO A CA 1
ATOM 1429 C C . PRO A 1 190 ? -10.523 2.432 -5.305 1 90.25 190 PRO A C 1
ATOM 1431 O O . PRO A 1 190 ? -10.93 1.505 -6.008 1 90.25 190 PRO A O 1
ATOM 1434 N N . GLU A 1 191 ? -9.773 3.396 -5.754 1 88.81 191 GLU A N 1
ATOM 1435 C CA . GLU A 1 191 ? -9.508 3.537 -7.184 1 88.81 191 GLU A CA 1
ATOM 1436 C C . GLU A 1 191 ? -8.406 2.584 -7.637 1 88.81 191 GLU A C 1
ATOM 1438 O O . GLU A 1 191 ? -8.211 2.381 -8.836 1 88.81 191 GLU A O 1
ATOM 1443 N N . MET A 1 192 ? -7.75 2.018 -6.727 1 88.25 192 MET A N 1
ATOM 1444 C CA . MET A 1 192 ? -6.641 1.125 -7.055 1 88.25 192 MET A CA 1
ATOM 1445 C C . MET A 1 192 ? -7.055 -0.335 -6.898 1 88.25 192 MET A C 1
ATOM 1447 O O . MET A 1 192 ? -6.387 -1.101 -6.199 1 88.25 192 MET A O 1
ATOM 1451 N N . LYS A 1 193 ? -7.941 -0.779 -7.66 1 83.31 193 LYS A N 1
ATOM 1452 C CA . LYS A 1 193 ? -8.461 -2.143 -7.582 1 83.31 193 LYS A CA 1
ATOM 1453 C C . LYS A 1 193 ? -7.469 -3.141 -8.172 1 83.31 193 LYS A C 1
ATOM 1455 O O . LYS A 1 193 ? -6.844 -2.869 -9.203 1 83.31 193 LYS A O 1
ATOM 1460 N N . GLY A 1 194 ? -7.336 -4.301 -7.461 1 80.12 194 GLY A N 1
ATOM 1461 C CA . GLY A 1 194 ? -6.598 -5.418 -8.023 1 80.12 194 GLY A CA 1
ATOM 1462 C C . GLY A 1 194 ? -5.113 -5.367 -7.723 1 80.12 194 GLY A C 1
ATOM 1463 O O . GLY A 1 194 ? -4.371 -6.285 -8.078 1 80.12 194 GLY A O 1
ATOM 1464 N N . LYS A 1 195 ? -4.68 -4.336 -7.086 1 88 195 LYS A N 1
ATOM 1465 C CA . LYS A 1 195 ? -3.26 -4.219 -6.766 1 88 195 LYS A CA 1
ATOM 1466 C C . LYS A 1 195 ? -2.982 -4.641 -5.328 1 88 195 LYS A C 1
ATOM 1468 O O . LYS A 1 195 ? -3.697 -4.23 -4.406 1 88 195 LYS A O 1
ATOM 1473 N N . HIS A 1 196 ? -2.057 -5.516 -5.23 1 93.25 196 HIS A N 1
ATOM 1474 C CA . HIS A 1 196 ? -1.675 -5.98 -3.902 1 93.25 196 HIS A CA 1
ATOM 1475 C C . HIS A 1 196 ? -0.167 -6.18 -3.801 1 93.25 196 HIS A C 1
ATOM 1477 O O . HIS A 1 196 ? 0.524 -6.254 -4.82 1 93.25 196 HIS A O 1
ATOM 1483 N N . PHE A 1 197 ? 0.355 -6.125 -2.635 1 96.25 197 PHE A N 1
ATOM 1484 C CA . PHE A 1 197 ? 1.771 -6.363 -2.381 1 96.25 197 PHE A CA 1
ATOM 1485 C C . PHE A 1 197 ? 1.98 -6.938 -0.985 1 96.25 197 PHE A C 1
ATOM 1487 O O . PHE A 1 197 ? 1.025 -7.098 -0.223 1 96.25 197 PHE A O 1
ATOM 1494 N N . LYS A 1 198 ? 3.156 -7.383 -0.74 1 98.06 198 LYS A N 1
ATOM 1495 C CA . LYS A 1 198 ? 3.48 -8.023 0.531 1 98.06 198 LYS A CA 1
ATOM 1496 C C . LYS A 1 198 ? 4.719 -7.398 1.163 1 98.06 198 LYS A C 1
ATOM 1498 O O . LYS A 1 198 ? 5.617 -6.934 0.456 1 98.06 198 LYS A O 1
ATOM 1503 N N . GLY A 1 199 ? 4.75 -7.363 2.479 1 98.62 199 GLY A N 1
ATOM 1504 C CA . GLY A 1 199 ? 5.867 -6.812 3.229 1 98.62 199 GLY A CA 1
ATOM 1505 C C . GLY A 1 199 ? 5.926 -7.309 4.66 1 98.62 199 GLY A C 1
ATOM 1506 O O . GLY A 1 199 ? 5.395 -8.375 4.977 1 98.62 199 GLY A O 1
ATOM 1507 N N . ARG A 1 200 ? 6.688 -6.656 5.453 1 98.75 200 ARG A N 1
ATOM 1508 C CA . ARG A 1 200 ? 6.828 -6.875 6.891 1 98.75 200 ARG A CA 1
ATOM 1509 C C . ARG A 1 200 ? 6.934 -5.555 7.641 1 98.75 200 ARG A C 1
ATOM 1511 O O . ARG A 1 200 ? 7.387 -4.551 7.082 1 98.75 200 ARG A O 1
ATOM 1518 N N . VAL A 1 201 ? 6.488 -5.566 8.891 1 98.5 201 VAL A N 1
ATOM 1519 C CA . VAL A 1 201 ? 6.559 -4.348 9.688 1 98.5 201 VAL A CA 1
ATOM 1520 C C . VAL A 1 201 ? 7.922 -4.258 10.375 1 98.5 201 VAL A C 1
ATOM 1522 O O . VAL A 1 201 ? 8.352 -5.207 11.039 1 98.5 201 VAL A O 1
ATOM 1525 N N . LYS A 1 202 ? 8.633 -3.242 10.148 1 97.75 202 LYS A N 1
ATOM 1526 C CA . LYS A 1 202 ? 9.883 -2.912 10.828 1 97.75 202 LYS A CA 1
ATOM 1527 C C . LYS A 1 202 ? 9.82 -1.52 11.445 1 97.75 202 LYS A C 1
ATOM 1529 O O . LYS A 1 202 ? 9.75 -0.518 10.727 1 97.75 202 LYS A O 1
ATOM 1534 N N . LYS A 1 203 ? 9.789 -1.391 12.773 1 95.88 203 LYS A N 1
ATOM 1535 C CA . LYS A 1 203 ? 9.758 -0.14 13.531 1 95.88 203 LYS A CA 1
ATOM 1536 C C . LYS A 1 203 ? 8.594 0.74 13.094 1 95.88 203 LYS A C 1
ATOM 1538 O O . LYS A 1 203 ? 8.781 1.918 12.781 1 95.88 203 LYS A O 1
ATOM 1543 N N . GLY A 1 204 ? 7.441 0.18 12.906 1 96.69 204 GLY A N 1
ATOM 1544 C CA . GLY A 1 204 ? 6.215 0.91 12.633 1 96.69 204 GLY A CA 1
ATOM 1545 C C . GLY A 1 204 ? 6.016 1.216 11.156 1 96.69 204 GLY A C 1
ATOM 1546 O O . GLY A 1 204 ? 5.07 1.912 10.781 1 96.69 204 GLY A O 1
ATOM 1547 N N . HIS A 1 205 ? 6.918 0.708 10.297 1 98.06 205 HIS A N 1
ATOM 1548 C CA . HIS A 1 205 ? 6.82 0.924 8.852 1 98.06 205 HIS A CA 1
ATOM 1549 C C . HIS A 1 205 ? 6.68 -0.398 8.109 1 98.06 205 HIS A C 1
ATOM 1551 O O . HIS A 1 205 ? 7.348 -1.379 8.445 1 98.06 205 HIS A O 1
ATOM 1557 N N . LEU A 1 206 ? 5.758 -0.437 7.137 1 98.56 206 LEU A N 1
ATOM 1558 C CA . LEU A 1 206 ? 5.711 -1.587 6.242 1 98.56 206 LEU A CA 1
ATOM 1559 C C . LEU A 1 206 ? 6.789 -1.482 5.168 1 98.56 206 LEU A C 1
ATOM 1561 O O . LEU A 1 206 ? 6.82 -0.512 4.406 1 98.56 206 LEU A O 1
ATOM 1565 N N . VAL A 1 207 ? 7.652 -2.396 5.148 1 98.5 207 VAL A N 1
ATOM 1566 C CA . VAL A 1 207 ? 8.727 -2.434 4.164 1 98.5 207 VAL A CA 1
ATOM 1567 C C . VAL A 1 207 ? 8.656 -3.738 3.371 1 98.5 207 VAL A C 1
ATOM 1569 O O . VAL A 1 207 ? 8.023 -4.703 3.807 1 98.5 207 VAL A O 1
ATOM 1572 N N . PRO A 1 208 ? 9.188 -3.834 2.182 1 98.5 208 PRO A N 1
ATOM 1573 C CA . PRO A 1 208 ? 9.188 -5.094 1.435 1 98.5 208 PRO A CA 1
ATOM 1574 C C . PRO A 1 208 ? 9.711 -6.27 2.254 1 98.5 208 PRO A C 1
ATOM 1576 O O . PRO A 1 208 ? 10.578 -6.086 3.113 1 98.5 208 PRO A O 1
ATOM 1579 N N . TYR A 1 209 ? 9.172 -7.441 2.039 1 98.69 209 TYR A N 1
ATOM 1580 C CA . TYR A 1 209 ? 9.648 -8.625 2.748 1 98.69 209 TYR A CA 1
ATOM 1581 C C . TYR A 1 209 ? 11.07 -8.984 2.314 1 98.69 209 TYR A C 1
ATOM 1583 O O . TYR A 1 209 ? 11.617 -8.367 1.399 1 98.69 209 TYR A O 1
ATOM 1591 N N . TYR A 1 210 ? 11.664 -9.922 2.959 1 98.81 210 TYR A N 1
ATOM 1592 C CA . TYR A 1 210 ? 13.039 -10.344 2.695 1 98.81 210 TYR A CA 1
ATOM 1593 C C . TYR A 1 210 ? 13.172 -10.922 1.292 1 98.81 210 TYR A C 1
ATOM 1595 O O . TYR A 1 210 ? 12.281 -11.625 0.816 1 98.81 210 TYR A O 1
ATOM 1603 N N . THR A 1 211 ? 14.281 -10.656 0.636 1 98.56 211 THR A N 1
ATOM 1604 C CA . THR A 1 211 ? 14.609 -11.273 -0.647 1 98.56 211 THR A CA 1
ATOM 1605 C C . THR A 1 211 ? 15.047 -12.719 -0.459 1 98.56 211 THR A C 1
ATOM 1607 O O . THR A 1 211 ? 15.367 -13.141 0.655 1 98.56 211 THR A O 1
ATOM 1610 N N . ARG A 1 212 ? 15.062 -13.5 -1.576 1 98.69 212 ARG A N 1
ATOM 1611 C CA . ARG A 1 212 ? 15.602 -14.852 -1.572 1 98.69 212 ARG A CA 1
ATOM 1612 C C . ARG A 1 212 ? 17 -14.883 -0.977 1 98.69 212 ARG A C 1
ATOM 1614 O O . ARG A 1 212 ? 17.328 -15.758 -0.166 1 98.69 212 ARG A O 1
ATOM 1621 N N . ALA A 1 213 ? 17.859 -13.922 -1.342 1 98.69 213 ALA A N 1
ATOM 1622 C CA . ALA A 1 213 ? 19.234 -13.875 -0.862 1 98.69 213 ALA A CA 1
ATOM 1623 C C . ALA A 1 213 ? 19.281 -13.727 0.656 1 98.69 213 ALA A C 1
ATOM 1625 O O . ALA A 1 213 ? 20.047 -14.406 1.331 1 98.69 213 ALA A O 1
ATOM 1626 N N . GLU A 1 214 ? 18.453 -12.82 1.202 1 98.69 214 GLU A N 1
ATOM 1627 C CA . GLU A 1 214 ? 18.406 -12.609 2.646 1 98.69 214 GLU A CA 1
ATOM 1628 C C . GLU A 1 214 ? 17.906 -13.867 3.363 1 98.69 214 GLU A C 1
ATOM 1630 O O . GLU A 1 214 ? 18.422 -14.227 4.426 1 98.69 214 GLU A O 1
ATOM 1635 N N . ILE A 1 215 ? 16.891 -14.516 2.787 1 98.69 215 ILE A N 1
ATOM 1636 C CA . ILE A 1 215 ? 16.328 -15.734 3.363 1 98.69 215 ILE A CA 1
ATOM 1637 C C . ILE A 1 215 ? 17.375 -16.844 3.334 1 98.69 215 ILE A C 1
ATOM 1639 O O . ILE A 1 215 ? 17.562 -17.547 4.328 1 98.69 215 ILE A O 1
ATOM 1643 N N . ASN A 1 216 ? 18.094 -16.969 2.164 1 97.69 216 ASN A N 1
ATOM 1644 C CA . ASN A 1 216 ? 19.141 -17.984 2.039 1 97.69 216 ASN A CA 1
ATOM 1645 C C . ASN A 1 216 ? 20.266 -17.75 3.037 1 97.69 216 ASN A C 1
ATOM 1647 O O . ASN A 1 216 ? 20.938 -18.688 3.463 1 97.69 216 ASN A O 1
ATOM 1651 N N . LYS A 1 217 ? 20.438 -16.469 3.445 1 97.12 217 LYS A N 1
ATOM 1652 C CA . LYS A 1 217 ? 21.5 -16.125 4.387 1 97.12 217 LYS A CA 1
ATOM 1653 C C . LYS A 1 217 ? 21.047 -16.312 5.828 1 97.12 217 LYS A C 1
ATOM 1655 O O . LYS A 1 217 ? 21.812 -16.078 6.766 1 97.12 217 LYS A O 1
ATOM 1660 N N . GLY A 1 218 ? 19.781 -16.641 6.031 1 97.56 218 GLY A N 1
ATOM 1661 C CA . GLY A 1 218 ? 19.375 -17.141 7.336 1 97.56 218 GLY A CA 1
ATOM 1662 C C . GLY A 1 218 ? 18.531 -16.156 8.117 1 97.56 218 GLY A C 1
ATOM 1663 O O . GLY A 1 218 ? 18.391 -16.297 9.336 1 97.56 218 GLY A O 1
ATOM 1664 N N . VAL A 1 219 ? 17.891 -15.188 7.539 1 98.31 219 VAL A N 1
ATOM 1665 C CA . VAL A 1 219 ? 17.125 -14.188 8.266 1 98.31 219 VAL A CA 1
ATOM 1666 C C . VAL A 1 219 ? 15.906 -14.844 8.922 1 98.31 219 VAL A C 1
ATOM 1668 O O . VAL A 1 219 ? 15.344 -14.312 9.883 1 98.31 219 VAL A O 1
ATOM 1671 N N . LEU A 1 220 ? 15.516 -16.062 8.445 1 98.38 220 LEU A N 1
ATOM 1672 C CA . LEU A 1 220 ? 14.344 -16.75 8.984 1 98.38 220 LEU A CA 1
ATOM 1673 C C . LEU A 1 220 ? 14.758 -17.859 9.938 1 98.38 220 LEU A C 1
ATOM 1675 O O . LEU A 1 220 ? 13.914 -18.625 10.414 1 98.38 220 LEU A O 1
ATOM 1679 N N . ASP A 1 221 ? 16.031 -17.938 10.258 1 96.56 221 ASP A N 1
ATOM 1680 C CA . ASP A 1 221 ? 16.531 -19 11.125 1 96.56 221 ASP A CA 1
ATOM 1681 C C . ASP A 1 221 ? 15.938 -18.891 12.531 1 96.56 221 ASP A C 1
ATOM 1683 O O . ASP A 1 221 ? 15.641 -17.781 13 1 96.56 221 ASP A O 1
ATOM 1687 N N . ASN A 1 222 ? 15.734 -20.016 13.133 1 95.56 222 ASN A N 1
ATOM 1688 C CA . ASN A 1 222 ? 15.336 -20.156 14.531 1 95.56 222 ASN A CA 1
ATOM 1689 C C . ASN A 1 222 ? 13.906 -19.656 14.758 1 95.56 222 ASN A C 1
ATOM 1691 O O . ASN A 1 222 ? 13.578 -19.188 15.844 1 95.56 222 ASN A O 1
ATOM 1695 N N . ARG A 1 223 ? 13.109 -19.703 13.719 1 97.31 223 ARG A N 1
ATOM 1696 C CA . ARG A 1 223 ? 11.711 -19.297 13.828 1 97.31 223 ARG A CA 1
ATOM 1697 C C . ARG A 1 223 ? 10.789 -20.516 13.742 1 97.31 223 ARG A C 1
ATOM 1699 O O . ARG A 1 223 ? 9.562 -20.359 13.734 1 97.31 223 ARG A O 1
ATOM 1706 N N . HIS A 1 224 ? 11.438 -21.688 13.664 1 97.06 224 HIS A N 1
ATOM 1707 C CA . HIS A 1 224 ? 10.719 -22.969 13.648 1 97.06 224 HIS A CA 1
ATOM 1708 C C . HIS A 1 224 ? 9.727 -23.016 12.484 1 97.06 224 HIS A C 1
ATOM 1710 O O . HIS A 1 224 ? 8.57 -23.422 12.664 1 97.06 224 HIS A O 1
ATOM 1716 N N . LEU A 1 225 ? 10.172 -22.578 11.289 1 98.44 225 LEU A N 1
ATOM 1717 C CA . LEU A 1 225 ? 9.328 -22.5 10.102 1 98.44 225 LEU A CA 1
ATOM 1718 C C . LEU A 1 225 ? 9.578 -23.688 9.18 1 98.44 225 LEU A C 1
ATOM 1720 O O . LEU A 1 225 ? 8.891 -23.859 8.172 1 98.44 225 LEU A O 1
ATOM 1724 N N . GLU A 1 226 ? 10.516 -24.578 9.484 1 98.56 226 GLU A N 1
ATOM 1725 C CA . GLU A 1 226 ? 10.984 -25.594 8.547 1 98.56 226 GLU A CA 1
ATOM 1726 C C . GLU A 1 226 ? 10.039 -26.781 8.516 1 98.56 226 GLU A C 1
ATOM 1728 O O . GLU A 1 226 ? 9.734 -27.375 9.547 1 98.56 226 GLU A O 1
ATOM 1733 N N . ILE A 1 227 ? 9.648 -27.141 7.328 1 98.31 227 ILE A N 1
ATOM 1734 C CA . ILE A 1 227 ? 8.922 -28.391 7.074 1 98.31 227 ILE A CA 1
ATOM 1735 C C . ILE A 1 227 ? 9.898 -29.547 6.961 1 98.31 227 ILE A C 1
ATOM 1737 O O . ILE A 1 227 ? 9.664 -30.625 7.523 1 98.31 227 ILE A O 1
ATOM 1741 N N . ALA A 1 228 ? 10.906 -29.344 6.25 1 98.44 228 ALA A N 1
ATOM 1742 C CA . ALA A 1 228 ? 12.023 -30.234 5.961 1 98.44 228 ALA A CA 1
ATOM 1743 C C . ALA A 1 228 ? 13.195 -29.484 5.352 1 98.44 228 ALA A C 1
ATOM 1745 O O . ALA A 1 228 ? 13.195 -28.25 5.301 1 98.44 228 ALA A O 1
ATOM 1746 N N . TRP A 1 229 ? 14.242 -30.188 5.023 1 98.69 229 TRP A N 1
ATOM 1747 C CA . TRP A 1 229 ? 15.414 -29.625 4.363 1 98.69 229 TRP A CA 1
ATOM 1748 C C . TRP A 1 229 ? 15.711 -30.359 3.055 1 98.69 229 TRP A C 1
ATOM 1750 O O . TRP A 1 229 ? 15.875 -31.578 3.043 1 98.69 229 TRP A O 1
ATOM 1760 N N . ALA A 1 230 ? 15.711 -29.594 2.004 1 98.69 230 ALA A N 1
ATOM 1761 C CA . ALA A 1 230 ? 16.062 -30.188 0.712 1 98.69 230 ALA A CA 1
ATOM 1762 C C . ALA A 1 230 ? 17.547 -30.547 0.664 1 98.69 230 ALA A C 1
ATOM 1764 O O . ALA A 1 230 ? 18.406 -29.734 1.034 1 98.69 230 ALA A O 1
ATOM 1765 N N . ILE A 1 231 ? 17.891 -31.672 0.207 1 98 231 ILE A N 1
ATOM 1766 C CA . ILE A 1 231 ? 19.266 -32.125 0.092 1 98 231 ILE A CA 1
ATOM 1767 C C . ILE A 1 231 ? 19.984 -31.328 -1.004 1 98 231 ILE A C 1
ATOM 1769 O O . ILE A 1 231 ? 21.172 -31.031 -0.89 1 98 231 ILE A O 1
ATOM 1773 N N . ASP A 1 232 ? 19.234 -30.984 -2.029 1 97.62 232 ASP A N 1
ATOM 1774 C CA . ASP A 1 232 ? 19.734 -30.219 -3.168 1 97.62 232 ASP A CA 1
ATOM 1775 C C . ASP A 1 232 ? 19.031 -28.859 -3.27 1 97.62 232 ASP A C 1
ATOM 1777 O O . ASP A 1 232 ? 17.875 -28.781 -3.684 1 97.62 232 ASP A O 1
ATOM 1781 N N . PRO A 1 233 ? 19.781 -27.812 -3.014 1 97.88 233 PRO A N 1
ATOM 1782 C CA . PRO A 1 233 ? 19.188 -26.469 -3.088 1 97.88 233 PRO A CA 1
ATOM 1783 C C . PRO A 1 233 ? 18.672 -26.141 -4.484 1 97.88 233 PRO A C 1
ATOM 1785 O O . PRO A 1 233 ? 17.719 -25.375 -4.629 1 97.88 233 PRO A O 1
ATOM 1788 N N . VAL A 1 234 ? 19.266 -26.656 -5.492 1 97.75 234 VAL A N 1
ATOM 1789 C CA . VAL A 1 234 ? 18.812 -26.406 -6.863 1 97.75 234 VAL A CA 1
ATOM 1790 C C . VAL A 1 234 ? 17.438 -27.031 -7.07 1 97.75 234 VAL A C 1
ATOM 1792 O O . VAL A 1 234 ? 16.562 -26.406 -7.672 1 97.75 234 VAL A O 1
ATOM 1795 N N . ALA A 1 235 ? 17.328 -28.234 -6.535 1 96.56 235 ALA A N 1
ATOM 1796 C CA . ALA A 1 235 ? 16.031 -28.891 -6.637 1 96.56 235 ALA A CA 1
ATOM 1797 C C . ALA A 1 235 ? 14.938 -28.094 -5.926 1 96.56 235 ALA A C 1
ATOM 1799 O O . ALA A 1 235 ? 13.82 -27.984 -6.426 1 96.56 235 ALA A O 1
ATOM 1800 N N . LEU A 1 236 ? 15.25 -27.562 -4.797 1 98.19 236 LEU A N 1
ATOM 1801 C CA . LEU A 1 236 ? 14.281 -26.75 -4.074 1 98.19 236 LEU A CA 1
ATOM 1802 C C . LEU A 1 236 ? 13.906 -25.5 -4.879 1 98.19 236 LEU A C 1
ATOM 1804 O O . LEU A 1 236 ? 12.734 -25.125 -4.926 1 98.19 236 LEU A O 1
ATOM 1808 N N . PHE A 1 237 ? 14.898 -24.891 -5.449 1 97.56 237 PHE A N 1
ATOM 1809 C CA . PHE A 1 237 ? 14.672 -23.703 -6.25 1 97.56 237 PHE A CA 1
ATOM 1810 C C . PHE A 1 237 ? 13.625 -23.953 -7.324 1 97.56 237 PHE A C 1
ATOM 1812 O O . PHE A 1 237 ? 12.68 -23.188 -7.48 1 97.56 237 PHE A O 1
ATOM 1819 N N . PHE A 1 238 ? 13.734 -25.016 -7.98 1 93.44 238 PHE A N 1
ATOM 1820 C CA . PHE A 1 238 ? 12.812 -25.312 -9.07 1 93.44 238 PHE A CA 1
ATOM 1821 C C . PHE A 1 238 ? 11.469 -25.781 -8.531 1 93.44 238 PHE A C 1
ATOM 1823 O O . PHE A 1 238 ? 10.422 -25.531 -9.141 1 93.44 238 PHE A O 1
ATOM 1830 N N . LEU A 1 239 ? 11.508 -26.484 -7.402 1 95.12 239 LEU A N 1
ATOM 1831 C CA . LEU A 1 239 ? 10.25 -26.828 -6.754 1 95.12 239 LEU A CA 1
ATOM 1832 C C . LEU A 1 239 ? 9.469 -25.562 -6.402 1 95.12 239 LEU A C 1
ATOM 1834 O O . LEU A 1 239 ? 8.25 -25.516 -6.578 1 95.12 239 LEU A O 1
ATOM 1838 N N . GLN A 1 240 ? 10.148 -24.562 -5.953 1 95.31 240 GLN A N 1
ATOM 1839 C CA . GLN A 1 240 ? 9.523 -23.266 -5.656 1 95.31 240 GLN A CA 1
ATOM 1840 C C . GLN A 1 240 ? 8.922 -22.641 -6.91 1 95.31 240 GLN A C 1
ATOM 1842 O O . GLN A 1 240 ? 7.848 -22.047 -6.855 1 95.31 240 GLN A O 1
ATOM 1847 N N . ILE A 1 241 ? 9.539 -22.75 -7.988 1 90.12 241 ILE A N 1
ATOM 1848 C CA . ILE A 1 241 ? 9.047 -22.219 -9.25 1 90.12 241 ILE A CA 1
ATOM 1849 C C . ILE A 1 241 ? 7.781 -22.969 -9.664 1 90.12 241 ILE A C 1
ATOM 1851 O O . ILE A 1 241 ? 6.828 -22.375 -10.172 1 90.12 241 ILE A O 1
ATOM 1855 N N . GLN A 1 242 ? 7.816 -24.219 -9.422 1 87.75 242 GLN A N 1
ATOM 1856 C CA . GLN A 1 242 ? 6.668 -25.047 -9.781 1 87.75 242 GLN A CA 1
ATOM 1857 C C . GLN A 1 242 ? 5.496 -24.797 -8.836 1 87.75 242 GLN A C 1
ATOM 1859 O O . GLN A 1 242 ? 4.336 -24.953 -9.219 1 87.75 242 GLN A O 1
ATOM 1864 N N . GLY A 1 243 ? 5.789 -24.562 -7.543 1 90.31 243 GLY A N 1
ATOM 1865 C CA . GLY A 1 243 ? 4.773 -24.203 -6.57 1 90.31 243 GLY A CA 1
ATOM 1866 C C . GLY A 1 243 ? 4.266 -25.375 -5.766 1 90.31 243 GLY A C 1
ATOM 1867 O O . GLY A 1 243 ? 3.422 -25.219 -4.879 1 90.31 243 GLY A O 1
ATOM 1868 N N . SER A 1 244 ? 4.707 -26.625 -6.027 1 92.12 244 SER A N 1
ATOM 1869 C CA . SER A 1 244 ? 4.375 -27.844 -5.273 1 92.12 244 SER A CA 1
ATOM 1870 C C . SER A 1 244 ? 5.445 -28.906 -5.457 1 92.12 244 SER A C 1
ATOM 1872 O O . SER A 1 244 ? 6.316 -28.781 -6.316 1 92.12 244 SER A O 1
ATOM 1874 N N . GLY A 1 245 ? 5.328 -29.938 -4.559 1 94.25 245 GLY A N 1
ATOM 1875 C CA . GLY A 1 245 ? 6.297 -31.016 -4.684 1 94.25 245 GLY A CA 1
ATOM 1876 C C . GLY A 1 245 ? 6.094 -32.125 -3.666 1 94.25 245 GLY A C 1
ATOM 1877 O O . GLY A 1 245 ? 5.195 -32.031 -2.822 1 94.25 245 GLY A O 1
ATOM 1878 N N . ARG A 1 246 ? 6.895 -33.094 -3.916 1 95.19 246 ARG A N 1
ATOM 1879 C CA . ARG A 1 246 ? 6.969 -34.25 -3.021 1 95.19 246 ARG A CA 1
ATOM 1880 C C . ARG A 1 246 ? 8.367 -34.406 -2.432 1 95.19 246 ARG A C 1
ATOM 1882 O O . ARG A 1 246 ? 9.352 -34.469 -3.168 1 95.19 246 ARG A O 1
ATOM 1889 N N . LEU A 1 247 ? 8.383 -34.406 -1.14 1 97.38 247 LEU A N 1
ATOM 1890 C CA . LEU A 1 247 ? 9.648 -34.531 -0.426 1 97.38 247 LEU A CA 1
ATOM 1891 C C . LEU A 1 247 ? 9.875 -36 -0.004 1 97.38 247 LEU A C 1
ATOM 1893 O O . LEU A 1 247 ? 9.148 -36.5 0.845 1 97.38 247 LEU A O 1
ATOM 1897 N N . ASN A 1 248 ? 10.82 -36.594 -0.611 1 97.19 248 ASN A N 1
ATOM 1898 C CA . ASN A 1 248 ? 11.211 -37.938 -0.225 1 97.19 248 ASN A CA 1
ATOM 1899 C C . ASN A 1 248 ? 12.219 -37.938 0.925 1 97.19 248 ASN A C 1
ATOM 1901 O O . ASN A 1 248 ? 13.375 -37.562 0.741 1 97.19 248 ASN A O 1
ATOM 1905 N N . LEU A 1 249 ? 11.781 -38.438 2.004 1 97.12 249 LEU A N 1
ATOM 1906 C CA . LEU A 1 249 ? 12.641 -38.438 3.18 1 97.12 249 LEU A CA 1
ATOM 1907 C C . LEU A 1 249 ? 13.508 -39.688 3.211 1 97.12 249 LEU A C 1
ATOM 1909 O O . LEU A 1 249 ? 13.227 -40.656 2.49 1 97.12 249 LEU A O 1
ATOM 1913 N N . GLU A 1 250 ? 14.492 -39.688 4.047 1 93.69 250 GLU A N 1
ATOM 1914 C CA . GLU A 1 250 ? 15.469 -40.75 4.133 1 93.69 250 GLU A CA 1
ATOM 1915 C C . GLU A 1 250 ? 14.836 -42.031 4.668 1 93.69 250 GLU A C 1
ATOM 1917 O O . GLU A 1 250 ? 15.273 -43.125 4.332 1 93.69 250 GLU A O 1
ATOM 1922 N N . ASP A 1 251 ? 13.828 -41.906 5.441 1 94.5 251 ASP A N 1
ATOM 1923 C CA . ASP A 1 251 ? 13.195 -43.062 6.047 1 94.5 251 ASP A CA 1
ATOM 1924 C C . ASP A 1 251 ? 12.102 -43.625 5.145 1 94.5 251 ASP A C 1
ATOM 1926 O O . ASP A 1 251 ? 11.367 -44.531 5.539 1 94.5 251 ASP A O 1
ATOM 1930 N N . GLY A 1 252 ? 11.938 -43.062 4.016 1 93.31 252 GLY A N 1
ATOM 1931 C CA . GLY A 1 252 ? 10.984 -43.562 3.043 1 93.31 252 GLY A CA 1
ATOM 1932 C C . GLY A 1 252 ? 9.672 -42.812 3.037 1 93.31 252 GLY A C 1
ATOM 1933 O O . GLY A 1 252 ? 8.867 -42.938 2.121 1 93.31 252 GLY A O 1
ATOM 1934 N N . ARG A 1 253 ? 9.406 -42.031 4.031 1 93.06 253 ARG A N 1
ATOM 1935 C CA . ARG A 1 253 ? 8.195 -41.188 4.07 1 93.06 253 ARG A CA 1
ATOM 1936 C C . ARG A 1 253 ? 8.234 -40.125 2.988 1 93.06 253 ARG A C 1
ATOM 1938 O O . ARG A 1 253 ? 9.305 -39.656 2.594 1 93.06 253 ARG A O 1
ATOM 1945 N N . VAL A 1 254 ? 7.027 -39.844 2.525 1 94.31 254 VAL A N 1
ATOM 1946 C CA . VAL A 1 254 ? 6.887 -38.781 1.541 1 94.31 254 VAL A CA 1
ATOM 1947 C C . VAL A 1 254 ? 6.016 -37.656 2.109 1 94.31 254 VAL A C 1
ATOM 1949 O O . VAL A 1 254 ? 4.914 -37.906 2.602 1 94.31 254 VAL A O 1
ATOM 1952 N N . ILE A 1 255 ? 6.516 -36.438 2.121 1 95.44 255 ILE A N 1
ATOM 1953 C CA . ILE A 1 255 ? 5.734 -35.281 2.492 1 95.44 255 ILE A CA 1
ATOM 1954 C C . ILE A 1 255 ? 5.312 -34.5 1.233 1 95.44 255 ILE A C 1
ATOM 1956 O O . ILE A 1 255 ? 6.16 -34.125 0.428 1 95.44 255 ILE A O 1
ATOM 1960 N N . ARG A 1 256 ? 4.023 -34.312 1.072 1 94.06 256 ARG A N 1
ATOM 1961 C CA . ARG A 1 256 ? 3.525 -33.5 -0.036 1 94.06 256 ARG A CA 1
ATOM 1962 C C . ARG A 1 256 ? 3.361 -32.062 0.381 1 94.06 256 ARG A C 1
ATOM 1964 O O . ARG A 1 256 ? 2.805 -31.766 1.442 1 94.06 256 ARG A O 1
ATOM 1971 N N . ILE A 1 257 ? 3.889 -31.188 -0.436 1 95.25 257 ILE A N 1
ATOM 1972 C CA . ILE A 1 257 ? 3.783 -29.766 -0.103 1 95.25 257 ILE A CA 1
ATOM 1973 C C . ILE A 1 257 ? 3.186 -29.016 -1.283 1 95.25 257 ILE A C 1
ATOM 1975 O O . ILE A 1 257 ? 3.324 -29.422 -2.436 1 95.25 257 ILE A O 1
ATOM 1979 N N . GLY A 1 258 ? 2.475 -27.906 -0.949 1 93.19 258 GLY A N 1
ATOM 1980 C CA . GLY A 1 258 ? 1.899 -27 -1.925 1 93.19 258 GLY A CA 1
ATOM 1981 C C . GLY A 1 258 ? 2.105 -25.531 -1.572 1 93.19 258 GLY A C 1
ATOM 1982 O O . GLY A 1 258 ? 2.447 -25.203 -0.433 1 93.19 258 GLY A O 1
ATOM 1983 N N . TYR A 1 259 ? 1.876 -24.781 -2.551 1 92.75 259 TYR A N 1
ATOM 1984 C CA . TYR A 1 259 ? 2.008 -23.344 -2.391 1 92.75 259 TYR A CA 1
ATOM 1985 C C . TYR A 1 259 ? 1.168 -22.844 -1.222 1 92.75 259 TYR A C 1
ATOM 1987 O O . TYR A 1 259 ? -0.015 -23.172 -1.113 1 92.75 259 TYR A O 1
ATOM 1995 N N . ALA A 1 260 ? 1.793 -22.047 -0.381 1 95.06 260 ALA A N 1
ATOM 1996 C CA . ALA A 1 260 ? 1.059 -21.391 0.698 1 95.06 260 ALA A CA 1
ATOM 1997 C C . ALA A 1 260 ? 1.07 -19.875 0.526 1 95.06 260 ALA A C 1
ATOM 1999 O O . ALA A 1 260 ? 0.058 -19.219 0.757 1 95.06 260 ALA A O 1
ATOM 2000 N N . ASN A 1 261 ? 2.201 -19.328 0.233 1 96 261 ASN A N 1
ATOM 2001 C CA . ASN A 1 261 ? 2.404 -17.891 0.014 1 96 261 ASN A CA 1
ATOM 2002 C C . ASN A 1 261 ? 3.775 -17.609 -0.591 1 96 261 ASN A C 1
ATOM 2004 O O . ASN A 1 261 ? 4.531 -18.531 -0.891 1 96 261 ASN A O 1
ATOM 2008 N N . GLN A 1 262 ? 4.086 -16.422 -0.83 1 96.56 262 GLN A N 1
ATOM 2009 C CA . GLN A 1 262 ? 5.387 -15.992 -1.331 1 96.56 262 GLN A CA 1
ATOM 2010 C C . GLN A 1 262 ? 5.801 -14.656 -0.713 1 96.56 262 GLN A C 1
ATOM 2012 O O . GLN A 1 262 ? 5 -14.008 -0.043 1 96.56 262 GLN A O 1
ATOM 2017 N N . ASN A 1 263 ? 7.039 -14.242 -0.947 1 98.12 263 ASN A N 1
ATOM 2018 C CA . ASN A 1 263 ? 7.617 -13.094 -0.255 1 98.12 263 ASN A CA 1
ATOM 2019 C C . ASN A 1 263 ? 7.223 -11.781 -0.921 1 98.12 263 ASN A C 1
ATOM 2021 O O . ASN A 1 263 ? 7.574 -10.703 -0.438 1 98.12 263 ASN A O 1
ATOM 2025 N N . GLY A 1 264 ? 6.547 -11.789 -2.033 1 95.94 264 GLY A N 1
ATOM 2026 C CA . GLY A 1 264 ? 6.055 -10.578 -2.678 1 95.94 264 GLY A CA 1
ATOM 2027 C C . GLY A 1 264 ? 7.129 -9.836 -3.455 1 95.94 264 GLY A C 1
ATOM 2028 O O . GLY A 1 264 ? 6.91 -8.711 -3.904 1 95.94 264 GLY A O 1
ATOM 2029 N N . ARG A 1 265 ? 8.305 -10.43 -3.615 1 96.69 265 ARG A N 1
ATOM 2030 C CA . ARG A 1 265 ? 9.398 -9.812 -4.359 1 96.69 265 ARG A CA 1
ATOM 2031 C C . ARG A 1 265 ? 9.328 -10.172 -5.84 1 96.69 265 ARG A C 1
ATOM 2033 O O . ARG A 1 265 ? 8.617 -11.109 -6.223 1 96.69 265 ARG A O 1
ATOM 2040 N N . GLU A 1 266 ? 10.031 -9.453 -6.621 1 92.69 266 GLU A N 1
ATOM 2041 C CA . GLU A 1 266 ? 9.961 -9.578 -8.07 1 92.69 266 GLU A CA 1
ATOM 2042 C C . GLU A 1 266 ? 10.555 -10.906 -8.539 1 92.69 266 GLU A C 1
ATOM 2044 O O . GLU A 1 266 ? 11.594 -11.344 -8.039 1 92.69 266 GLU A O 1
ATOM 2049 N N . TYR A 1 267 ? 9.867 -11.531 -9.469 1 92 267 TYR A N 1
ATOM 2050 C CA . TYR A 1 267 ? 10.344 -12.75 -10.117 1 92 267 TYR A CA 1
ATOM 2051 C C . TYR A 1 267 ? 11.312 -12.43 -11.25 1 92 267 TYR A C 1
ATOM 2053 O O . TYR A 1 267 ? 11.055 -11.523 -12.047 1 92 267 TYR A O 1
ATOM 2061 N N . THR A 1 268 ? 12.422 -13.125 -11.266 1 92 268 THR A N 1
ATOM 2062 C CA . THR A 1 268 ? 13.367 -13.078 -12.375 1 92 268 THR A CA 1
ATOM 2063 C C . THR A 1 268 ? 13.609 -14.477 -12.945 1 92 268 THR A C 1
ATOM 2065 O O . THR A 1 268 ? 13.984 -15.391 -12.211 1 92 268 THR A O 1
ATOM 2068 N N . ALA A 1 269 ? 13.422 -14.625 -14.227 1 88.44 269 ALA A N 1
ATOM 2069 C CA . ALA A 1 269 ? 13.711 -15.891 -14.891 1 88.44 269 ALA A CA 1
ATOM 2070 C C . ALA A 1 269 ? 15.211 -16.094 -15.062 1 88.44 269 ALA A C 1
ATOM 2072 O O . ALA A 1 269 ? 15.844 -15.438 -15.898 1 88.44 269 ALA A O 1
ATOM 2073 N N . ILE A 1 270 ? 15.766 -17.016 -14.383 1 93.06 270 ILE A N 1
ATOM 2074 C CA . ILE A 1 270 ? 17.219 -17.141 -14.367 1 93.06 270 ILE A CA 1
ATOM 2075 C C . ILE A 1 270 ? 17.703 -17.734 -15.688 1 93.06 270 ILE A C 1
ATOM 2077 O O . ILE A 1 270 ? 18.859 -17.562 -16.062 1 93.06 270 ILE A O 1
ATOM 2081 N N . GLY A 1 271 ? 16.828 -18.484 -16.406 1 89.56 271 GLY A N 1
ATOM 2082 C CA . GLY A 1 271 ? 17.203 -18.938 -17.734 1 89.56 271 GLY A CA 1
ATOM 2083 C C . GLY A 1 271 ? 17.594 -17.812 -18.672 1 89.56 271 GLY A C 1
ATOM 2084 O O . GLY A 1 271 ? 18.609 -17.891 -19.344 1 89.56 271 GLY A O 1
ATOM 2085 N N . ARG A 1 272 ? 16.75 -16.812 -18.703 1 87.75 272 ARG A N 1
ATOM 2086 C CA . ARG A 1 272 ? 17.047 -15.641 -19.531 1 87.75 272 ARG A CA 1
ATOM 2087 C C . ARG A 1 272 ? 18.359 -14.984 -19.109 1 87.75 272 ARG A C 1
ATOM 2089 O O . ARG A 1 272 ? 19.156 -14.578 -19.953 1 87.75 272 ARG A O 1
ATOM 2096 N N . LEU A 1 273 ? 18.547 -14.883 -17.828 1 92.38 273 LEU A N 1
ATOM 2097 C CA . LEU A 1 273 ? 19.766 -14.305 -17.281 1 92.38 273 LEU A CA 1
ATOM 2098 C C . LEU A 1 273 ? 21 -15.078 -17.766 1 92.38 273 LEU A C 1
ATOM 2100 O O . LEU A 1 273 ? 22 -14.484 -18.156 1 92.38 273 LEU A O 1
ATOM 2104 N N . LEU A 1 274 ? 20.906 -16.406 -17.75 1 94.06 274 LEU A N 1
ATOM 2105 C CA . LEU A 1 274 ? 22.016 -17.25 -18.156 1 94.06 274 LEU A CA 1
ATOM 2106 C C . LEU A 1 274 ? 22.297 -17.109 -19.641 1 94.06 274 LEU A C 1
ATOM 2108 O O . LEU A 1 274 ? 23.453 -17.109 -20.062 1 94.06 274 LEU A O 1
ATOM 2112 N N . VAL A 1 275 ? 21.297 -16.922 -20.422 1 91.81 275 VAL A N 1
ATOM 2113 C CA . VAL A 1 275 ? 21.453 -16.703 -21.859 1 91.81 275 VAL A CA 1
ATOM 2114 C C . VAL A 1 275 ? 22.094 -15.336 -22.109 1 91.81 275 VAL A C 1
ATOM 2116 O O . VAL A 1 275 ? 23.047 -15.219 -22.891 1 91.81 275 VAL A O 1
ATOM 2119 N N . ASP A 1 276 ? 21.641 -14.359 -21.422 1 93 276 ASP A N 1
ATOM 2120 C CA . ASP A 1 276 ? 22.156 -13 -21.562 1 93 276 ASP A CA 1
ATOM 2121 C C . ASP A 1 276 ? 23.625 -12.922 -21.188 1 93 276 ASP A C 1
ATOM 2123 O O . ASP A 1 276 ? 24.391 -12.164 -21.781 1 93 276 ASP A O 1
ATOM 2127 N N . LYS A 1 277 ? 23.984 -13.719 -20.25 1 93.44 277 LYS A N 1
ATOM 2128 C CA . LYS A 1 277 ? 25.375 -13.773 -19.797 1 93.44 277 LYS A CA 1
ATOM 2129 C C . LYS A 1 277 ? 26.219 -14.602 -20.75 1 93.44 277 LYS A C 1
ATOM 2131 O O . LYS A 1 277 ? 27.453 -14.625 -20.641 1 93.44 277 LYS A O 1
ATOM 2136 N N . GLY A 1 278 ? 25.562 -15.367 -21.609 1 91.75 278 GLY A N 1
ATOM 2137 C CA . GLY A 1 278 ? 26.266 -16.141 -22.625 1 91.75 278 GLY A CA 1
ATOM 2138 C C . GLY A 1 278 ? 26.766 -17.484 -22.109 1 91.75 278 GLY A C 1
ATOM 2139 O O . GLY A 1 278 ? 27.609 -18.109 -22.75 1 91.75 278 GLY A O 1
ATOM 2140 N N . VAL A 1 279 ? 26.266 -17.891 -21.047 1 92.25 279 VAL A N 1
ATOM 2141 C CA . VAL A 1 279 ? 26.812 -19.109 -20.469 1 92.25 279 VAL A CA 1
ATOM 2142 C C . VAL A 1 279 ? 25.953 -20.312 -20.875 1 92.25 279 VAL A C 1
ATOM 2144 O O . VAL A 1 279 ? 26.391 -21.453 -20.766 1 92.25 279 VAL A O 1
ATOM 2147 N N . ILE A 1 280 ? 24.734 -20.047 -21.266 1 88.81 280 ILE A N 1
ATOM 2148 C CA . ILE A 1 280 ? 23.875 -21.062 -21.875 1 88.81 280 ILE A CA 1
ATOM 2149 C C . ILE A 1 280 ? 23.344 -20.562 -23.203 1 88.81 280 ILE A C 1
ATOM 2151 O O . ILE A 1 280 ? 22.969 -19.391 -23.344 1 88.81 280 ILE A O 1
ATOM 2155 N N . GLU A 1 281 ? 23.438 -21.344 -24.172 1 85.69 281 GLU A N 1
ATOM 2156 C CA . GLU A 1 281 ? 22.844 -21 -25.469 1 85.69 281 GLU A CA 1
ATOM 2157 C C . GLU A 1 281 ? 21.328 -20.953 -25.391 1 85.69 281 GLU A C 1
ATOM 2159 O O . GLU A 1 281 ? 20.719 -21.703 -24.609 1 85.69 281 GLU A O 1
ATOM 2164 N N . LYS A 1 282 ? 20.703 -20.125 -26.188 1 78.12 282 LYS A N 1
ATOM 2165 C CA . LYS A 1 282 ? 19.25 -19.922 -26.172 1 78.12 282 LYS A CA 1
ATOM 2166 C C . LYS A 1 282 ? 18.516 -21.25 -26.344 1 78.12 282 LYS A C 1
ATOM 2168 O O . LYS A 1 282 ? 17.516 -21.484 -25.656 1 78.12 282 LYS A O 1
ATOM 2173 N N . GLY A 1 283 ? 18.984 -22.094 -27.203 1 70.75 283 GLY A N 1
ATOM 2174 C CA . GLY A 1 283 ? 18.359 -23.375 -27.469 1 70.75 283 GLY A CA 1
ATOM 2175 C C . GLY A 1 283 ? 18.484 -24.344 -26.312 1 70.75 283 GLY A C 1
ATOM 2176 O O . GLY A 1 283 ? 17.75 -25.328 -26.219 1 70.75 283 GLY A O 1
ATOM 2177 N N . HIS A 1 284 ? 19.328 -24.062 -25.359 1 72.5 284 HIS A N 1
ATOM 2178 C CA . HIS A 1 284 ? 19.578 -24.953 -24.234 1 72.5 284 HIS A CA 1
ATOM 2179 C C . HIS A 1 284 ? 19.016 -24.359 -22.938 1 72.5 284 HIS A C 1
ATOM 2181 O O . HIS A 1 284 ? 19.266 -24.906 -21.844 1 72.5 284 HIS A O 1
ATOM 2187 N N . ALA A 1 285 ? 18.344 -23.375 -23.062 1 77.69 285 ALA A N 1
ATOM 2188 C CA . ALA A 1 285 ? 17.797 -22.75 -21.859 1 77.69 285 ALA A CA 1
ATOM 2189 C C . ALA A 1 285 ? 16.516 -23.469 -21.422 1 77.69 285 ALA A C 1
ATOM 2191 O O . ALA A 1 285 ? 15.5 -22.828 -21.172 1 77.69 285 ALA A O 1
ATOM 2192 N N . THR A 1 286 ? 16.641 -24.781 -21.375 1 74 286 THR A N 1
ATOM 2193 C CA . THR A 1 286 ? 15.602 -25.625 -20.797 1 74 286 THR A CA 1
ATOM 2194 C C . THR A 1 286 ? 15.828 -25.828 -19.312 1 74 286 THR A C 1
ATOM 2196 O O . THR A 1 286 ? 16.906 -25.531 -18.797 1 74 286 THR A O 1
ATOM 2199 N N . MET A 1 287 ? 14.812 -26.297 -18.625 1 80.88 287 MET A N 1
ATOM 2200 C CA . MET A 1 287 ? 14.953 -26.578 -17.203 1 80.88 287 MET A CA 1
ATOM 2201 C C . MET A 1 287 ? 16.109 -27.547 -16.953 1 80.88 287 MET A C 1
ATOM 2203 O O . MET A 1 287 ? 16.938 -27.312 -16.062 1 80.88 287 MET A O 1
ATOM 2207 N N . ALA A 1 288 ? 16.141 -28.609 -17.734 1 80.69 288 ALA A N 1
ATOM 2208 C CA . ALA A 1 288 ? 17.203 -29.609 -17.578 1 80.69 288 ALA A CA 1
ATOM 2209 C C . ALA A 1 288 ? 18.578 -28.984 -17.797 1 80.69 288 ALA A C 1
ATOM 2211 O O . ALA A 1 288 ? 19.516 -29.266 -17.047 1 80.69 288 ALA A O 1
ATOM 2212 N N . GLY A 1 289 ? 18.625 -28.188 -18.859 1 84.5 289 GLY A N 1
ATOM 2213 C CA . GLY A 1 289 ? 19.891 -27.516 -19.141 1 84.5 289 GLY A CA 1
ATOM 2214 C C . GLY A 1 289 ? 20.328 -26.562 -18.047 1 84.5 289 GLY A C 1
ATOM 2215 O O . GLY A 1 289 ? 21.5 -26.5 -17.703 1 84.5 289 GLY A O 1
ATOM 2216 N N . ILE A 1 290 ? 19.422 -25.859 -17.547 1 90.88 290 ILE A N 1
ATOM 2217 C CA . ILE A 1 290 ? 19.719 -24.891 -16.484 1 90.88 290 ILE A CA 1
ATOM 2218 C C . ILE A 1 290 ? 20.141 -25.641 -15.219 1 90.88 290 ILE A C 1
ATOM 2220 O O . ILE A 1 290 ? 21.141 -25.266 -14.586 1 90.88 290 ILE A O 1
ATOM 2224 N N . VAL A 1 291 ? 19.453 -26.703 -14.867 1 91.94 291 VAL A N 1
ATOM 2225 C CA . VAL A 1 291 ? 19.797 -27.516 -13.703 1 91.94 291 VAL A CA 1
ATOM 2226 C C . VAL A 1 291 ? 21.203 -28.062 -13.852 1 91.94 291 VAL A C 1
ATOM 2228 O O . VAL A 1 291 ? 22 -28 -12.914 1 91.94 291 VAL A O 1
ATOM 2231 N N . GLU A 1 292 ? 21.422 -28.562 -14.984 1 92.44 292 GLU A N 1
ATOM 2232 C CA . GLU A 1 292 ? 22.75 -29.109 -15.258 1 92.44 292 GLU A CA 1
ATOM 2233 C C . GLU A 1 292 ? 23.828 -28.047 -15.078 1 92.44 292 GLU A C 1
ATOM 2235 O O . GLU A 1 292 ? 24.859 -28.312 -14.438 1 92.44 292 GLU A O 1
ATOM 2240 N N . TRP A 1 293 ? 23.547 -26.938 -15.648 1 94.56 293 TRP A N 1
ATOM 2241 C CA . TRP A 1 293 ? 24.531 -25.875 -15.539 1 94.56 293 TRP A CA 1
ATOM 2242 C C . TRP A 1 293 ? 24.766 -25.5 -14.078 1 94.56 293 TRP A C 1
ATOM 2244 O O . TRP A 1 293 ? 25.922 -25.328 -13.648 1 94.56 293 TRP A O 1
ATOM 2254 N N . LEU A 1 294 ? 23.781 -25.328 -13.312 1 97.19 294 LEU A N 1
ATOM 2255 C CA . LEU A 1 294 ? 23.875 -24.938 -11.906 1 97.19 294 LEU A CA 1
ATOM 2256 C C . LEU A 1 294 ? 24.672 -25.969 -11.117 1 97.19 294 LEU A C 1
ATOM 2258 O O . LEU A 1 294 ? 25.531 -25.609 -10.297 1 97.19 294 LEU A O 1
ATOM 2262 N N . HIS A 1 295 ? 24.453 -27.219 -11.383 1 97.25 295 HIS A N 1
ATOM 2263 C CA . HIS A 1 295 ? 25.172 -28.281 -10.672 1 97.25 295 HIS A CA 1
ATOM 2264 C C . HIS A 1 295 ? 26.641 -28.297 -11.055 1 97.25 295 HIS A C 1
ATOM 2266 O O . HIS A 1 295 ? 27.5 -28.609 -10.227 1 97.25 295 HIS A O 1
ATOM 2272 N N . ASN A 1 296 ? 26.859 -27.938 -12.258 1 96.88 296 ASN A N 1
ATOM 2273 C CA . ASN A 1 296 ? 28.234 -27.938 -12.75 1 96.88 296 ASN A CA 1
ATOM 2274 C C . ASN A 1 296 ? 29 -26.688 -12.312 1 96.88 296 ASN A C 1
ATOM 2276 O O . ASN A 1 296 ? 30.219 -26.609 -12.469 1 96.88 296 ASN A O 1
ATOM 2280 N N . HIS A 1 297 ? 28.297 -25.734 -11.812 1 96.94 297 HIS A N 1
ATOM 2281 C CA . HIS A 1 297 ? 28.906 -24.5 -11.359 1 96.94 297 HIS A CA 1
ATOM 2282 C C . HIS A 1 297 ? 28.453 -24.125 -9.961 1 96.94 297 HIS A C 1
ATOM 2284 O O . HIS A 1 297 ? 27.875 -23.047 -9.75 1 96.94 297 HIS A O 1
ATOM 2290 N N . PRO A 1 298 ? 28.828 -24.922 -8.953 1 96.19 298 PRO A N 1
ATOM 2291 C CA . PRO A 1 298 ? 28.297 -24.75 -7.594 1 96.19 298 PRO A CA 1
ATOM 2292 C C . PRO A 1 298 ? 28.734 -23.438 -6.953 1 96.19 298 PRO A C 1
ATOM 2294 O O . PRO A 1 298 ? 28.047 -22.922 -6.078 1 96.19 298 PRO A O 1
ATOM 2297 N N . ASP A 1 299 ? 29.797 -22.812 -7.383 1 96.44 299 ASP A N 1
ATOM 2298 C CA . ASP A 1 299 ? 30.281 -21.547 -6.812 1 96.44 299 ASP A CA 1
ATOM 2299 C C . ASP A 1 299 ? 29.438 -20.375 -7.297 1 96.44 299 ASP A C 1
ATOM 2301 O O . ASP A 1 299 ? 29.312 -19.359 -6.594 1 96.44 299 ASP A O 1
ATOM 2305 N N . GLN A 1 300 ? 28.828 -20.484 -8.484 1 96.88 300 GLN A N 1
ATOM 2306 C CA . GLN A 1 300 ? 28.062 -19.391 -9.086 1 96.88 300 GLN A CA 1
ATOM 2307 C C . GLN A 1 300 ? 26.562 -19.609 -8.906 1 96.88 300 GLN A C 1
ATOM 2309 O O . GLN A 1 300 ? 25.781 -18.656 -8.977 1 96.88 300 GLN A O 1
ATOM 2314 N N . ALA A 1 301 ? 26.172 -20.812 -8.664 1 97.31 301 ALA A N 1
ATOM 2315 C CA . ALA A 1 301 ? 24.781 -21.203 -8.656 1 97.31 301 ALA A CA 1
ATOM 2316 C C . ALA A 1 301 ? 23.969 -20.375 -7.656 1 97.31 301 ALA A C 1
ATOM 2318 O O . ALA A 1 301 ? 22.906 -19.859 -7.984 1 97.31 301 ALA A O 1
ATOM 2319 N N . PRO A 1 302 ? 24.562 -20.156 -6.434 1 97.19 302 PRO A N 1
ATOM 2320 C CA . PRO A 1 302 ? 23.766 -19.391 -5.477 1 97.19 302 PRO A CA 1
ATOM 2321 C C . PRO A 1 302 ? 23.469 -17.969 -5.953 1 97.19 302 PRO A C 1
ATOM 2323 O O . PRO A 1 302 ? 22.312 -17.516 -5.879 1 97.19 302 PRO A O 1
ATOM 2326 N N . SER A 1 303 ? 24.422 -17.359 -6.488 1 97.06 303 SER A N 1
ATOM 2327 C CA . SER A 1 303 ? 24.234 -15.984 -6.953 1 97.06 303 SER A CA 1
ATOM 2328 C C . SER A 1 303 ? 23.25 -15.93 -8.109 1 97.06 303 SER A C 1
ATOM 2330 O O . SER A 1 303 ? 22.422 -15.008 -8.188 1 97.06 303 SER A O 1
ATOM 2332 N N . ILE A 1 304 ? 23.281 -16.844 -9.023 1 97.38 304 ILE A N 1
ATOM 2333 C CA . ILE A 1 304 ? 22.375 -16.906 -10.156 1 97.38 304 ILE A CA 1
ATOM 2334 C C . ILE A 1 304 ? 20.938 -17.109 -9.648 1 97.38 304 ILE A C 1
ATOM 2336 O O . ILE A 1 304 ? 20.031 -16.375 -10.039 1 97.38 304 ILE A O 1
ATOM 2340 N N . MET A 1 305 ? 20.734 -18.062 -8.734 1 98.12 305 MET A N 1
ATOM 2341 C CA . MET A 1 305 ? 19.406 -18.344 -8.195 1 98.12 305 MET A CA 1
ATOM 2342 C C . MET A 1 305 ? 18.875 -17.172 -7.395 1 98.12 305 MET A C 1
ATOM 2344 O O . MET A 1 305 ? 17.688 -16.844 -7.469 1 98.12 305 MET A O 1
ATOM 2348 N N . GLU A 1 306 ? 19.781 -16.453 -6.754 1 98.38 306 GLU A N 1
ATOM 2349 C CA . GLU A 1 306 ? 19.406 -15.344 -5.891 1 98.38 306 GLU A CA 1
ATOM 2350 C C . GLU A 1 306 ? 19.047 -14.102 -6.711 1 98.38 306 GLU A C 1
ATOM 2352 O O . GLU A 1 306 ? 18.469 -13.156 -6.191 1 98.38 306 GLU A O 1
ATOM 2357 N N . SER A 1 307 ? 19.391 -14.094 -7.949 1 97.5 307 SER A N 1
ATOM 2358 C CA . SER A 1 307 ? 18.922 -13.023 -8.82 1 97.5 307 SER A CA 1
ATOM 2359 C C . SER A 1 307 ? 17.406 -13.023 -8.922 1 97.5 307 SER A C 1
ATOM 2361 O O . SER A 1 307 ? 16.797 -12 -9.242 1 97.5 307 SER A O 1
ATOM 2363 N N . ASN A 1 308 ? 16.812 -14.172 -8.805 1 96.31 308 ASN A N 1
ATOM 2364 C CA . ASN A 1 308 ? 15.367 -14.234 -8.578 1 96.31 308 ASN A CA 1
ATOM 2365 C C . ASN A 1 308 ? 15.016 -13.938 -7.121 1 96.31 308 ASN A C 1
ATOM 2367 O O . ASN A 1 308 ? 15.125 -14.812 -6.258 1 96.31 308 ASN A O 1
ATOM 2371 N N . LYS A 1 309 ? 14.477 -12.789 -6.863 1 97.69 309 LYS A N 1
ATOM 2372 C CA . LYS A 1 309 ? 14.219 -12.344 -5.5 1 97.69 309 LYS A CA 1
ATOM 2373 C C . LYS A 1 309 ? 12.977 -13.016 -4.922 1 97.69 309 LYS A C 1
ATOM 2375 O O . LYS A 1 309 ? 12.758 -13 -3.709 1 97.69 309 LYS A O 1
ATOM 2380 N N . SER A 1 310 ? 12.148 -13.555 -5.766 1 96.75 310 SER A N 1
ATOM 2381 C CA . SER A 1 310 ? 10.906 -14.188 -5.332 1 96.75 310 SER A CA 1
ATOM 2382 C C . SER A 1 310 ? 11.18 -15.469 -4.559 1 96.75 310 SER A C 1
ATOM 2384 O O . SER A 1 310 ? 12.07 -16.25 -4.926 1 96.75 310 SER A O 1
ATOM 2386 N N . TYR A 1 311 ? 10.484 -15.711 -3.494 1 98.12 311 TYR A N 1
ATOM 2387 C CA . TYR A 1 311 ? 10.609 -16.875 -2.629 1 98.12 311 TYR A CA 1
ATOM 2388 C C . TYR A 1 311 ? 9.242 -17.438 -2.262 1 98.12 311 TYR A C 1
ATOM 2390 O O . TYR A 1 311 ? 8.367 -16.703 -1.79 1 98.12 311 TYR A O 1
ATOM 2398 N N . VAL A 1 312 ? 9.023 -18.703 -2.447 1 97.12 312 VAL A N 1
ATOM 2399 C CA . VAL A 1 312 ? 7.738 -19.359 -2.195 1 97.12 312 VAL A CA 1
ATOM 2400 C C . VAL A 1 312 ? 7.785 -20.109 -0.867 1 97.12 312 VAL A C 1
ATOM 2402 O O . VAL A 1 312 ? 8.773 -20.781 -0.566 1 97.12 312 VAL A O 1
ATOM 2405 N N . PHE A 1 313 ? 6.785 -19.922 -0.065 1 98.5 313 PHE A N 1
ATOM 2406 C CA . PHE A 1 313 ? 6.562 -20.656 1.172 1 98.5 313 PHE A CA 1
ATOM 2407 C C . PHE A 1 313 ? 5.52 -21.75 0.967 1 98.5 313 PHE A C 1
ATOM 2409 O O . PHE A 1 313 ? 4.648 -21.641 0.103 1 98.5 313 PHE A O 1
ATOM 2416 N N . PHE A 1 314 ? 5.586 -22.797 1.78 1 97.56 314 PHE A N 1
ATOM 2417 C CA . PHE A 1 314 ? 4.785 -23.984 1.49 1 97.56 314 PHE A CA 1
ATOM 2418 C C . PHE A 1 314 ? 3.951 -24.375 2.703 1 97.56 314 PHE A C 1
ATOM 2420 O O . PHE A 1 314 ? 4.195 -23.906 3.814 1 97.56 314 PHE A O 1
ATOM 2427 N N . ARG A 1 315 ? 2.99 -25.188 2.479 1 96.19 315 ARG A N 1
ATOM 2428 C CA . ARG A 1 315 ? 2.238 -25.938 3.479 1 96.19 315 ARG A CA 1
ATOM 2429 C C . ARG A 1 315 ? 2.23 -27.422 3.152 1 96.19 315 ARG A C 1
ATOM 2431 O O . ARG A 1 315 ? 2.393 -27.812 1.994 1 96.19 315 ARG A O 1
ATOM 2438 N N . GLU A 1 316 ? 2.064 -28.219 4.164 1 95.81 316 GLU A N 1
ATOM 2439 C CA . GLU A 1 316 ? 1.888 -29.641 3.957 1 95.81 316 GLU A CA 1
ATOM 2440 C C . GLU A 1 316 ? 0.48 -29.969 3.461 1 95.81 316 GLU A C 1
ATOM 2442 O O . GLU A 1 316 ? -0.494 -29.359 3.918 1 95.81 316 GLU A O 1
ATOM 2447 N N . LEU A 1 317 ? 0.473 -30.844 2.498 1 91.62 317 LEU A N 1
ATOM 2448 C CA . LEU A 1 317 ? -0.806 -31.234 1.922 1 91.62 317 LEU A CA 1
ATOM 2449 C C . LEU A 1 317 ? -1.228 -32.594 2.436 1 91.62 317 LEU A C 1
ATOM 2451 O O . LEU A 1 317 ? -0.393 -33.5 2.582 1 91.62 317 LEU A O 1
ATOM 2455 N N . LYS A 1 318 ? -2.496 -32.719 2.811 1 82.31 318 LYS A N 1
ATOM 2456 C CA . LYS A 1 318 ? -3.062 -34 3.215 1 82.31 318 LYS A CA 1
ATOM 2457 C C . LYS A 1 318 ? -3.65 -34.75 2.018 1 82.31 318 LYS A C 1
ATOM 2459 O O . LYS A 1 318 ? -3.717 -35.969 2.016 1 82.31 318 LYS A O 1
ATOM 2464 N N . GLU A 1 319 ? -4.027 -33.938 0.988 1 69.75 319 GLU A N 1
ATOM 2465 C CA . GLU A 1 319 ? -4.719 -34.469 -0.172 1 69.75 319 GLU A CA 1
ATOM 2466 C C . GLU A 1 319 ? -3.738 -35.094 -1.156 1 69.75 319 GLU A C 1
ATOM 2468 O O . GLU A 1 319 ? -2.523 -34.969 -1 1 69.75 319 GLU A O 1
ATOM 2473 N N . THR A 1 320 ? -4.367 -35.844 -2.098 1 67.75 320 THR A N 1
ATOM 2474 C CA . THR A 1 320 ? -3.621 -36.625 -3.074 1 67.75 320 THR A CA 1
ATOM 2475 C C . THR A 1 320 ? -2.916 -35.719 -4.078 1 67.75 320 THR A C 1
ATOM 2477 O O . THR A 1 320 ? -1.914 -36.125 -4.68 1 67.75 320 THR A O 1
ATOM 2480 N N . GLY A 1 321 ? -3.432 -34.469 -4.188 1 75 321 GLY A N 1
ATOM 2481 C CA . GLY A 1 321 ? -2.758 -33.594 -5.145 1 75 321 GLY A CA 1
ATOM 2482 C C . GLY A 1 321 ? -2.736 -32.156 -4.723 1 75 321 GLY A C 1
ATOM 2483 O O . GLY A 1 321 ? -3.439 -31.766 -3.789 1 75 321 GLY A O 1
ATOM 2484 N N . PRO A 1 322 ? -1.842 -31.438 -5.414 1 86.06 322 PRO A N 1
ATOM 2485 C CA . PRO A 1 322 ? -1.794 -30.016 -5.09 1 86.06 322 PRO A CA 1
ATOM 2486 C C . PRO A 1 322 ? -3.109 -29.297 -5.383 1 86.06 322 PRO A C 1
ATOM 2488 O O . PRO A 1 322 ? -3.871 -29.719 -6.254 1 86.06 322 PRO A O 1
ATOM 2491 N N . LEU A 1 323 ? -3.377 -28.344 -4.605 1 88.19 323 LEU A N 1
ATOM 2492 C CA . LEU A 1 323 ? -4.562 -27.516 -4.824 1 88.19 323 LEU A CA 1
ATOM 2493 C C . LEU A 1 323 ? -4.266 -26.391 -5.809 1 88.19 323 LEU A C 1
ATOM 2495 O O . LEU A 1 323 ? -3.193 -25.781 -5.762 1 88.19 323 LEU A O 1
ATOM 2499 N N . GLY A 1 324 ? -5.191 -26.203 -6.711 1 91.81 324 GLY A N 1
ATOM 2500 C CA . GLY A 1 324 ? -5.078 -25.062 -7.609 1 91.81 324 GLY A CA 1
ATOM 2501 C C . GLY A 1 324 ? -5.695 -23.797 -7.047 1 91.81 324 GLY A C 1
ATOM 2502 O O . GLY A 1 324 ? -5.863 -23.672 -5.832 1 91.81 324 GLY A O 1
ATOM 2503 N N . ALA A 1 325 ? -5.898 -22.875 -7.895 1 92.62 325 ALA A N 1
ATOM 2504 C CA . ALA A 1 325 ? -6.395 -21.547 -7.531 1 92.62 325 ALA A CA 1
ATOM 2505 C C . ALA A 1 325 ? -7.84 -21.625 -7.047 1 92.62 325 ALA A C 1
ATOM 2507 O O . ALA A 1 325 ? -8.336 -20.688 -6.414 1 92.62 325 ALA A O 1
ATOM 2508 N N . LEU A 1 326 ? -8.57 -22.688 -7.316 1 94.38 326 LEU A N 1
ATOM 2509 C CA . LEU A 1 326 ? -9.961 -22.859 -6.91 1 94.38 326 LEU A CA 1
ATOM 2510 C C . LEU A 1 326 ? -10.055 -23.594 -5.578 1 94.38 326 LEU A C 1
ATOM 2512 O O . LEU A 1 326 ? -11.156 -23.875 -5.102 1 94.38 326 LEU A O 1
ATOM 2516 N N . SER A 1 327 ? -8.945 -23.953 -5.09 1 88.81 327 SER A N 1
ATOM 2517 C CA . SER A 1 327 ? -8.867 -24.75 -3.865 1 88.81 327 SER A CA 1
ATOM 2518 C C . SER A 1 327 ? -9.414 -26.156 -4.078 1 88.81 327 SER A C 1
ATOM 2520 O O . SER A 1 327 ? -10.023 -26.734 -3.178 1 88.81 327 SER A O 1
ATOM 2522 N N . VAL A 1 328 ? -9.328 -26.625 -5.289 1 91.56 328 VAL A N 1
ATOM 2523 C CA . VAL A 1 328 ? -9.57 -28.016 -5.625 1 91.56 328 VAL A CA 1
ATOM 2524 C C . VAL A 1 328 ? -8.297 -28.641 -6.176 1 91.56 328 VAL A C 1
ATOM 2526 O O . VAL A 1 328 ? -7.445 -27.953 -6.738 1 91.56 328 VAL A O 1
ATOM 2529 N N . PRO A 1 329 ? -8.203 -29.938 -6 1 90.69 329 PRO A N 1
ATOM 2530 C CA . PRO A 1 329 ? -7.004 -30.578 -6.547 1 90.69 329 PRO A CA 1
ATOM 2531 C C . PRO A 1 329 ? -6.91 -30.453 -8.062 1 90.69 329 PRO A C 1
ATOM 2533 O O . PRO A 1 329 ? -7.918 -30.594 -8.766 1 90.69 329 PRO A O 1
ATOM 2536 N N . VAL A 1 330 ? -5.73 -30.109 -8.461 1 94.38 330 VAL A N 1
ATOM 2537 C CA . VAL A 1 330 ? -5.5 -30.125 -9.906 1 94.38 330 VAL A CA 1
ATOM 2538 C C . VAL A 1 330 ? -5.324 -31.547 -10.391 1 94.38 330 VAL A C 1
ATOM 2540 O O . VAL A 1 330 ? -4.883 -32.438 -9.641 1 94.38 330 VAL A O 1
ATOM 2543 N N . THR A 1 331 ? -5.664 -31.75 -11.664 1 93.69 331 THR A N 1
ATOM 2544 C CA . THR A 1 331 ? -5.613 -33.062 -12.273 1 93.69 331 THR A CA 1
ATOM 2545 C C . THR A 1 331 ? -4.598 -33.094 -13.414 1 93.69 331 THR A C 1
ATOM 2547 O O . THR A 1 331 ? -4.629 -32.25 -14.305 1 93.69 331 THR A O 1
ATOM 2550 N N . SER A 1 332 ? -3.719 -34.125 -13.328 1 94.12 332 SER A N 1
ATOM 2551 C CA . SER A 1 332 ? -2.705 -34.281 -14.367 1 94.12 332 SER A CA 1
ATOM 2552 C C . SER A 1 332 ? -3.338 -34.406 -15.75 1 94.12 332 SER A C 1
ATOM 2554 O O . SER A 1 332 ? -4.34 -35.094 -15.922 1 94.12 332 SER A O 1
ATOM 2556 N N . GLN A 1 333 ? -2.785 -33.625 -16.672 1 95.19 333 GLN A N 1
ATOM 2557 C CA . GLN A 1 333 ? -3.148 -33.656 -18.094 1 95.19 333 GLN A CA 1
ATOM 2558 C C . GLN A 1 333 ? -4.543 -33.062 -18.312 1 95.19 333 GLN A C 1
ATOM 2560 O O . GLN A 1 333 ? -5.164 -33.312 -19.344 1 95.19 333 GLN A O 1
ATOM 2565 N N . ILE A 1 334 ? -5.047 -32.344 -17.312 1 96.56 334 ILE A N 1
ATOM 2566 C CA . ILE A 1 334 ? -6.395 -31.812 -17.438 1 96.56 334 ILE A CA 1
ATOM 2567 C C . ILE A 1 334 ? -6.414 -30.359 -16.953 1 96.56 334 ILE A C 1
ATOM 2569 O O . ILE A 1 334 ? -7.109 -29.516 -17.516 1 96.56 334 ILE A O 1
ATOM 2573 N N . SER A 1 335 ? -5.691 -30.078 -15.898 1 97.31 335 SER A N 1
ATOM 2574 C CA . SER A 1 335 ? -5.742 -28.766 -15.289 1 97.31 335 SER A CA 1
ATOM 2575 C C . SER A 1 335 ? -4.746 -27.812 -15.938 1 97.31 335 SER A C 1
ATOM 2577 O O . SER A 1 335 ? -3.625 -28.203 -16.266 1 97.31 335 SER A O 1
ATOM 2579 N N . LEU A 1 336 ? -5.176 -26.547 -16.047 1 97 336 LEU A N 1
ATOM 2580 C CA . LEU A 1 336 ? -4.379 -25.469 -16.609 1 97 336 LEU A CA 1
ATOM 2581 C C . LEU A 1 336 ? -4.223 -24.328 -15.602 1 97 336 LEU A C 1
ATOM 2583 O O . LEU A 1 336 ? -5.172 -23.984 -14.898 1 97 336 LEU A O 1
ATOM 2587 N N . ALA A 1 337 ? -3 -23.828 -15.594 1 96.25 337 ALA A N 1
ATOM 2588 C CA . ALA A 1 337 ? -2.834 -22.5 -15.023 1 96.25 337 ALA A CA 1
ATOM 2589 C C . ALA A 1 337 ? -3.084 -21.422 -16.062 1 96.25 337 ALA A C 1
ATOM 2591 O O . ALA A 1 337 ? -2.656 -21.547 -17.219 1 96.25 337 ALA A O 1
ATOM 2592 N N . VAL A 1 338 ? -3.812 -20.328 -15.648 1 97.56 338 VAL A N 1
ATOM 2593 C CA . VAL A 1 338 ? -4.227 -19.297 -16.594 1 97.56 338 VAL A CA 1
ATOM 2594 C C . VAL A 1 338 ? -4.039 -17.922 -15.969 1 97.56 338 VAL A C 1
ATOM 2596 O O . VAL A 1 338 ? -3.654 -17.812 -14.805 1 97.56 338 VAL A O 1
ATOM 2599 N N . ASP A 1 339 ? -4.176 -16.938 -16.812 1 95.31 339 ASP A N 1
ATOM 2600 C CA . ASP A 1 339 ? -4.398 -15.578 -16.328 1 95.31 339 ASP A CA 1
ATOM 2601 C C . ASP A 1 339 ? -5.891 -15.289 -16.156 1 95.31 339 ASP A C 1
ATOM 2603 O O . ASP A 1 339 ? -6.625 -15.188 -17.141 1 95.31 339 ASP A O 1
ATOM 2607 N N . PRO A 1 340 ? -6.297 -15.102 -14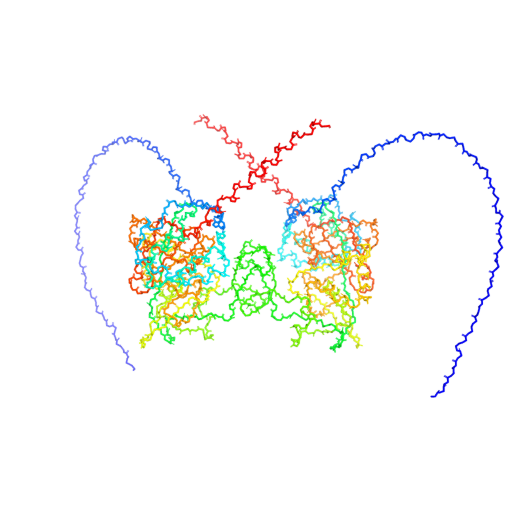.914 1 95.06 340 PRO A N 1
ATOM 2608 C CA . PRO A 1 340 ? -7.734 -14.977 -14.664 1 95.06 340 PRO A CA 1
ATOM 2609 C C . PRO A 1 340 ? -8.32 -13.703 -15.273 1 95.06 340 PRO A C 1
ATOM 2611 O O . PRO A 1 340 ? -9.547 -13.586 -15.406 1 95.06 340 PRO A O 1
ATOM 2614 N N . SER A 1 341 ? -7.547 -12.742 -15.617 1 91.94 341 SER A N 1
ATOM 2615 C CA . SER A 1 341 ? -8.039 -11.531 -16.266 1 91.94 341 SER A CA 1
ATOM 2616 C C . SER A 1 341 ? -8.516 -11.812 -17.688 1 91.94 341 SER A C 1
ATOM 2618 O O . SER A 1 341 ? -9.211 -10.992 -18.281 1 91.94 341 SER A O 1
ATOM 2620 N N . TYR A 1 342 ? -8.18 -12.992 -18.188 1 94.75 342 TYR A N 1
ATOM 2621 C CA . TYR A 1 342 ? -8.5 -13.273 -19.578 1 94.75 342 TYR A CA 1
ATOM 2622 C C . TYR A 1 342 ? -9.289 -14.57 -19.703 1 94.75 342 TYR A C 1
ATOM 2624 O O . TYR A 1 342 ? -9.977 -14.789 -20.703 1 94.75 342 TYR A O 1
ATOM 2632 N N . THR A 1 343 ? -9.094 -15.438 -18.797 1 96.88 343 THR A N 1
ATOM 2633 C CA . THR A 1 343 ? -9.75 -16.734 -18.781 1 96.88 343 THR A CA 1
ATOM 2634 C C . THR A 1 343 ? -10.469 -16.969 -17.453 1 96.88 343 THR A C 1
ATOM 2636 O O . THR A 1 343 ? -9.828 -17.016 -16.391 1 96.88 343 THR A O 1
ATOM 2639 N N . PRO A 1 344 ? -11.789 -17.156 -17.516 1 97.06 344 PRO A N 1
ATOM 2640 C CA . PRO A 1 344 ? -12.461 -17.453 -16.25 1 97.06 344 PRO A CA 1
ATOM 2641 C C . PRO A 1 344 ? -11.898 -18.688 -15.555 1 97.06 344 PRO A C 1
ATOM 2643 O O . PRO A 1 344 ? -11.797 -19.75 -16.172 1 97.06 344 PRO A O 1
ATOM 2646 N N . LEU A 1 345 ? -11.586 -18.562 -14.281 1 97.88 345 LEU A N 1
ATOM 2647 C CA . LEU A 1 345 ? -11.164 -19.734 -13.516 1 97.88 345 LEU A CA 1
ATOM 2648 C C . LEU A 1 345 ? -12.266 -20.781 -13.469 1 97.88 345 LEU A C 1
ATOM 2650 O O . LEU A 1 345 ? -13.43 -20.453 -13.219 1 97.88 345 LEU A O 1
ATOM 2654 N N . GLY A 1 346 ? -11.898 -21.969 -13.805 1 98.31 346 GLY A N 1
ATOM 2655 C CA . GLY A 1 346 ? -12.844 -23.078 -13.844 1 98.31 346 GLY A CA 1
ATOM 2656 C C . GLY A 1 346 ? -13.336 -23.391 -15.242 1 98.31 346 GLY A C 1
ATOM 2657 O O . GLY A 1 346 ? -13.938 -24.438 -15.477 1 98.31 346 GLY A O 1
ATOM 2658 N N . ALA A 1 347 ? -13.086 -22.562 -16.156 1 98.56 347 ALA A N 1
ATOM 2659 C CA . ALA A 1 347 ? -13.617 -22.734 -17.5 1 98.56 347 ALA A CA 1
ATOM 2660 C C . ALA A 1 347 ? -12.836 -23.781 -18.281 1 98.56 347 ALA A C 1
ATOM 2662 O O . ALA A 1 347 ? -11.633 -23.953 -18.078 1 98.56 347 ALA A O 1
ATOM 2663 N N . PRO A 1 348 ? -13.539 -24.469 -19.188 1 98.75 348 PRO A N 1
ATOM 2664 C CA . PRO A 1 348 ? -12.836 -25.359 -20.125 1 98.75 348 PRO A CA 1
ATOM 2665 C C . PRO A 1 348 ? -12.117 -24.594 -21.234 1 98.75 348 PRO A C 1
ATOM 2667 O O . PRO A 1 348 ? -12.617 -23.578 -21.719 1 98.75 348 PRO A O 1
ATOM 2670 N N . VAL A 1 349 ? -10.977 -25.125 -21.625 1 98.56 349 VAL A N 1
ATOM 2671 C CA . VAL A 1 349 ? -10.164 -24.578 -22.703 1 98.56 349 VAL A CA 1
ATOM 2672 C C . VAL A 1 349 ? -9.672 -25.719 -23.609 1 98.56 349 VAL A C 1
ATOM 2674 O O . VAL A 1 349 ? -9.133 -26.719 -23.109 1 98.56 349 VAL A O 1
ATOM 2677 N N . PHE A 1 350 ? -9.875 -25.594 -24.844 1 98.06 350 PHE A N 1
ATOM 2678 C CA . PHE A 1 350 ? -9.352 -26.578 -25.797 1 98.06 350 PHE A CA 1
ATOM 2679 C C . PHE A 1 350 ? -8.055 -26.062 -26.422 1 98.06 350 PHE A C 1
ATOM 2681 O O . PHE A 1 350 ? -7.996 -24.938 -26.922 1 98.06 350 PHE A O 1
ATOM 2688 N N . LEU A 1 351 ? -7.027 -26.906 -26.375 1 96.25 351 LEU A N 1
ATOM 2689 C CA . LEU A 1 351 ? -5.723 -26.547 -26.922 1 96.25 351 LEU A CA 1
ATOM 2690 C C . LEU A 1 351 ? -5.41 -27.359 -28.156 1 96.25 351 LEU A C 1
ATOM 2692 O O . LEU A 1 351 ? -5.699 -28.562 -28.203 1 96.25 351 LEU A O 1
ATOM 2696 N N . MET A 1 352 ? -4.91 -26.688 -29.156 1 93.19 352 MET A N 1
ATOM 2697 C CA . MET A 1 352 ? -4.34 -27.312 -30.344 1 93.19 352 MET A CA 1
ATOM 2698 C C . MET A 1 352 ? -2.988 -26.688 -30.688 1 93.19 352 MET A C 1
ATOM 2700 O O . MET A 1 352 ? -2.924 -25.625 -31.297 1 93.19 352 MET A O 1
ATOM 2704 N N . LEU A 1 353 ? -1.936 -27.375 -30.312 1 91 353 LEU A N 1
ATOM 2705 C CA . LEU A 1 353 ? -0.598 -26.797 -30.422 1 91 353 LEU A CA 1
ATOM 2706 C C . LEU A 1 353 ? 0.063 -27.234 -31.734 1 91 353 LEU A C 1
ATOM 2708 O O . LEU A 1 353 ? -0.332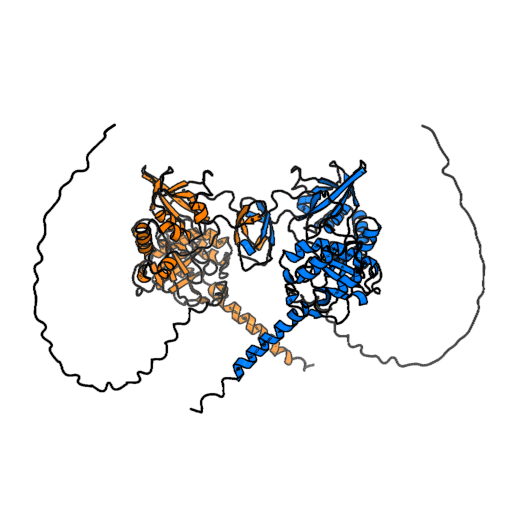 -28.25 -32.344 1 91 353 LEU A O 1
ATOM 2712 N N . ASP A 1 354 ? 0.982 -26.328 -32.219 1 83 354 ASP A N 1
ATOM 2713 C CA . ASP A 1 354 ? 1.715 -26.594 -33.469 1 83 354 ASP A CA 1
ATOM 2714 C C . ASP A 1 354 ? 2.785 -27.656 -33.25 1 83 354 ASP A C 1
ATOM 2716 O O . ASP A 1 354 ? 3.562 -27.594 -32.281 1 83 354 ASP A O 1
ATOM 2720 N N . SER A 1 355 ? 2.621 -28.75 -33.906 1 66.81 355 SER A N 1
ATOM 2721 C CA . SER A 1 355 ? 3.566 -29.859 -33.781 1 66.81 355 SER A CA 1
ATOM 2722 C C . SER A 1 355 ? 4.938 -29.484 -34.344 1 66.81 355 SER A C 1
ATOM 2724 O O . SER A 1 355 ? 5.918 -30.203 -34.125 1 66.81 355 SER A O 1
ATOM 2726 N N . LYS A 1 356 ? 4.941 -28.438 -35.312 1 56.56 356 LYS A N 1
ATOM 2727 C CA . LYS A 1 356 ? 6.203 -28.109 -35.969 1 56.56 356 LYS A CA 1
ATOM 2728 C C . LYS A 1 356 ? 7.277 -27.766 -34.938 1 56.56 356 LYS A C 1
ATOM 2730 O O . LYS A 1 356 ? 8.477 -27.875 -35.219 1 56.56 356 LYS A O 1
ATOM 2735 N N . HIS A 1 357 ? 6.754 -27.062 -33.969 1 50.97 357 HIS A N 1
ATOM 2736 C CA . HIS A 1 357 ? 7.809 -26.578 -33.094 1 50.97 357 HIS A CA 1
ATOM 2737 C C . HIS A 1 357 ? 8.344 -27.719 -32.219 1 50.97 357 HIS A C 1
ATOM 2739 O O . HIS A 1 357 ? 9.164 -27.484 -31.328 1 50.97 357 HIS A O 1
ATOM 2745 N N . GLY A 1 358 ? 8.039 -28.984 -32.781 1 52.88 358 GLY A N 1
ATOM 2746 C CA . GLY A 1 358 ? 8.688 -30.125 -32.156 1 52.88 358 GLY A CA 1
ATOM 2747 C C . GLY A 1 358 ? 8.391 -30.25 -30.672 1 52.88 358 GLY A C 1
ATOM 2748 O O . GLY A 1 358 ? 7.551 -29.531 -30.141 1 52.88 358 GLY A O 1
ATOM 2749 N N . GLY A 1 359 ? 8.562 -31.5 -30.094 1 61.25 359 GLY A N 1
ATOM 2750 C CA . GLY A 1 359 ? 8.672 -31.812 -28.688 1 61.25 359 GLY A CA 1
ATOM 2751 C C . GLY A 1 359 ? 7.387 -32.344 -28.078 1 61.25 359 GLY A C 1
ATOM 2752 O O . GLY A 1 359 ? 6.715 -33.188 -28.703 1 61.25 359 GLY A O 1
ATOM 2753 N N . ASN A 1 360 ? 7.055 -31.938 -27.016 1 69.56 360 ASN A N 1
ATOM 2754 C CA . ASN A 1 360 ? 6.008 -32.469 -26.156 1 69.56 360 ASN A CA 1
ATOM 2755 C C . ASN A 1 360 ? 4.68 -31.75 -26.375 1 69.56 360 ASN A C 1
ATOM 2757 O O . ASN A 1 360 ? 3.738 -31.922 -25.594 1 69.56 360 ASN A O 1
ATOM 2761 N N . ALA A 1 361 ? 4.543 -31.109 -27.609 1 72.75 361 ALA A N 1
ATOM 2762 C CA . ALA A 1 361 ? 3.371 -30.281 -27.875 1 72.75 361 ALA A CA 1
ATOM 2763 C C . ALA A 1 361 ? 2.119 -31.141 -28.047 1 72.75 361 ALA A C 1
ATOM 2765 O O . ALA A 1 361 ? 1.05 -30.797 -27.531 1 72.75 361 ALA A O 1
ATOM 2766 N N . ALA A 1 362 ? 2.303 -32.125 -28.797 1 73 362 ALA A N 1
ATOM 2767 C CA . ALA A 1 362 ? 1.138 -32.969 -29.141 1 73 362 ALA A CA 1
ATOM 2768 C C . ALA A 1 362 ? 0.481 -33.531 -27.875 1 73 362 ALA A C 1
ATOM 2770 O O . ALA A 1 362 ? -0.721 -33.781 -27.875 1 73 362 ALA A O 1
ATOM 2771 N N . PHE A 1 363 ? 1.232 -33.562 -26.844 1 76.19 363 PHE A N 1
ATOM 2772 C CA . PHE A 1 363 ? 0.705 -34.125 -25.594 1 76.19 363 PHE A CA 1
ATOM 2773 C C . PHE A 1 363 ? -0.316 -33.156 -24.984 1 76.19 363 PHE A C 1
ATOM 2775 O O . PHE A 1 363 ? -1.197 -33.594 -24.234 1 76.19 363 PHE A O 1
ATOM 2782 N N . ALA A 1 364 ? -0.247 -31.969 -25.422 1 85.06 364 ALA A N 1
ATOM 2783 C CA . ALA A 1 364 ? -1.076 -30.984 -24.734 1 85.06 364 ALA A CA 1
ATOM 2784 C C . ALA A 1 364 ? -2.352 -30.703 -25.531 1 85.06 364 ALA A C 1
ATOM 2786 O O . ALA A 1 364 ? -3.203 -29.922 -25.094 1 85.06 364 ALA A O 1
ATOM 2787 N N . ASN A 1 365 ? -2.484 -31.344 -26.625 1 90.94 365 ASN A N 1
ATOM 2788 C CA . ASN A 1 365 ? -3.707 -31.141 -27.391 1 90.94 365 ASN A CA 1
ATOM 2789 C C . ASN A 1 365 ? -4.914 -31.766 -26.703 1 90.94 365 ASN A C 1
ATOM 2791 O O . ASN A 1 365 ? -4.836 -32.906 -26.219 1 90.94 365 ASN A O 1
ATOM 2795 N N . GLY A 1 366 ? -5.922 -31.016 -26.641 1 95.31 366 GLY A N 1
ATOM 2796 C CA . GLY A 1 366 ? -7.129 -31.547 -26.016 1 95.31 366 GLY A CA 1
ATOM 2797 C C . GLY A 1 366 ? -7.812 -30.547 -25.109 1 95.31 366 GLY A C 1
ATOM 2798 O O . GLY A 1 366 ? -7.566 -29.344 -25.203 1 95.31 366 GLY A O 1
ATOM 2799 N N . LEU A 1 367 ? -8.805 -31.109 -24.344 1 97.75 367 LEU A N 1
ATOM 2800 C CA . LEU A 1 367 ? -9.633 -30.312 -23.453 1 97.75 367 LEU A CA 1
ATOM 2801 C C . LEU A 1 367 ? -9.023 -30.25 -22.062 1 97.75 367 LEU A C 1
ATOM 2803 O O . LEU A 1 367 ? -8.672 -31.281 -21.484 1 97.75 367 LEU A O 1
ATOM 2807 N N . TRP A 1 368 ? -8.844 -29.047 -21.547 1 98.25 368 TRP A N 1
ATOM 2808 C CA . TRP A 1 368 ? -8.305 -28.734 -20.234 1 98.25 368 TRP A CA 1
ATOM 2809 C C . TRP A 1 368 ? -9.297 -27.891 -19.438 1 98.25 368 TRP A C 1
ATOM 2811 O O . TRP A 1 368 ? -10.266 -27.375 -19.984 1 98.25 368 TRP A O 1
ATOM 2821 N N . ILE A 1 369 ? -9.117 -27.797 -18.141 1 98.62 369 ILE A N 1
ATOM 2822 C CA . ILE A 1 369 ? -9.922 -26.969 -17.266 1 98.62 369 ILE A CA 1
ATOM 2823 C C . ILE A 1 369 ? -9.023 -25.969 -16.531 1 98.62 369 ILE A C 1
ATOM 2825 O O . ILE A 1 369 ? -8 -26.344 -15.961 1 98.62 369 ILE A O 1
ATOM 2829 N N . ALA A 1 370 ? -9.383 -24.688 -16.547 1 98.56 370 ALA A N 1
ATOM 2830 C CA . ALA A 1 370 ? -8.625 -23.609 -15.93 1 98.56 370 ALA A CA 1
ATOM 2831 C C . ALA A 1 370 ? -8.766 -23.641 -14.406 1 98.56 370 ALA A C 1
ATOM 2833 O O . ALA A 1 370 ? -9.539 -22.859 -13.836 1 98.56 370 ALA A O 1
ATOM 2834 N N . GLN A 1 371 ? -7.918 -24.422 -13.766 1 97.56 371 GLN A N 1
ATOM 2835 C CA . GLN A 1 371 ? -8.117 -24.625 -12.336 1 97.56 371 GLN A CA 1
ATOM 2836 C C . GLN A 1 371 ? -6.984 -23.984 -11.531 1 97.56 371 GLN A C 1
ATOM 2838 O O . GLN A 1 371 ? -6.988 -24.047 -10.305 1 97.56 371 GLN A O 1
ATOM 2843 N N . ASP A 1 372 ? -6.02 -23.438 -12.211 1 95.62 372 ASP A N 1
ATOM 2844 C CA . ASP A 1 372 ? -4.871 -22.844 -11.516 1 95.62 372 ASP A CA 1
ATOM 2845 C C . ASP A 1 372 ? -4.48 -21.516 -12.133 1 95.62 372 ASP A C 1
ATOM 2847 O O . ASP A 1 372 ? -5.09 -21.062 -13.109 1 95.62 372 ASP A O 1
ATOM 2851 N N . LYS A 1 373 ? -3.613 -20.781 -11.398 1 92.69 373 LYS A N 1
ATOM 2852 C CA . LYS A 1 373 ? -2.998 -19.547 -11.891 1 92.69 373 LYS A CA 1
ATOM 2853 C C . LYS A 1 373 ? -1.513 -19.5 -11.539 1 92.69 373 LYS A C 1
ATOM 2855 O O . LYS A 1 373 ? -1.037 -20.297 -10.719 1 92.69 373 LYS A O 1
ATOM 2860 N N . GLY A 1 374 ? -0.793 -18.703 -12.211 1 82.56 374 GLY A N 1
ATOM 2861 C CA . GLY A 1 374 ? 0.625 -18.531 -11.945 1 82.56 374 GLY A CA 1
ATOM 2862 C C . GLY A 1 374 ? 1.104 -17.109 -12.195 1 82.56 374 GLY A C 1
ATOM 2863 O O . GLY A 1 374 ? 0.628 -16.438 -13.109 1 82.56 374 GLY A O 1
ATOM 2864 N N . GLY A 1 375 ? 2.062 -16.672 -11.398 1 76.31 375 GLY A N 1
ATOM 2865 C CA . GLY A 1 375 ? 2.586 -15.32 -11.477 1 76.31 375 GLY A CA 1
ATOM 2866 C C . GLY A 1 375 ? 3.203 -15 -12.82 1 76.31 375 GLY A C 1
ATOM 2867 O O . GLY A 1 375 ? 3.184 -13.844 -13.258 1 76.31 375 GLY A O 1
ATOM 2868 N N . ALA A 1 376 ? 3.711 -16.031 -13.453 1 77 376 ALA A N 1
ATOM 2869 C CA . ALA A 1 376 ? 4.367 -15.82 -14.742 1 77 376 ALA A CA 1
ATOM 2870 C C . ALA A 1 376 ? 3.398 -16.047 -15.898 1 77 376 ALA A C 1
ATOM 2872 O O . ALA A 1 376 ? 3.742 -15.828 -17.062 1 77 376 ALA A O 1
ATOM 2873 N N . ILE A 1 377 ? 2.27 -16.609 -15.594 1 89.81 377 ILE A N 1
ATOM 2874 C CA . ILE A 1 377 ? 1.256 -16.906 -16.594 1 89.81 377 ILE A CA 1
ATOM 2875 C C . ILE A 1 377 ? 0.356 -15.68 -16.781 1 89.81 377 ILE A C 1
ATOM 2877 O O . ILE A 1 377 ? -0.688 -15.57 -16.141 1 89.81 377 ILE A O 1
ATOM 2881 N N . LYS A 1 378 ? 0.786 -14.844 -17.703 1 88.56 378 LYS A N 1
ATOM 2882 C CA . LYS A 1 378 ? 0.109 -13.562 -17.891 1 88.56 378 LYS A CA 1
ATOM 2883 C C . LYS A 1 378 ? -0.263 -13.344 -19.344 1 88.56 378 LYS A C 1
ATOM 2885 O O . LYS A 1 378 ? 0.525 -13.641 -20.25 1 88.56 378 LYS A O 1
ATOM 2890 N N . GLY A 1 379 ? -1.474 -12.828 -19.531 1 91.81 379 GLY A N 1
ATOM 2891 C CA . GLY A 1 379 ? -1.917 -12.469 -20.875 1 91.81 379 GLY A CA 1
ATOM 2892 C C . GLY A 1 379 ? -2.975 -13.414 -21.422 1 91.81 379 GLY A C 1
ATOM 2893 O O . GLY A 1 379 ? -3.248 -14.461 -20.828 1 91.81 379 GLY A O 1
ATOM 2894 N N . ALA A 1 380 ? -3.516 -12.984 -22.547 1 94.31 380 ALA A N 1
ATOM 2895 C CA . ALA A 1 380 ? -4.531 -13.797 -23.219 1 94.31 380 ALA A CA 1
ATOM 2896 C C . ALA A 1 380 ? -3.916 -15.062 -23.812 1 94.31 380 ALA A C 1
ATOM 2898 O O . ALA A 1 380 ? -2.836 -15.016 -24.406 1 94.31 380 ALA A O 1
ATOM 2899 N N . ASN A 1 381 ? -4.57 -16.109 -23.578 1 96.12 381 ASN A N 1
ATOM 2900 C CA . ASN A 1 381 ? -4.215 -17.391 -24.172 1 96.12 381 ASN A CA 1
ATOM 2901 C C . ASN A 1 381 ? -2.811 -17.828 -23.766 1 96.12 381 ASN A C 1
ATOM 2903 O O . ASN A 1 381 ? -2.082 -18.422 -24.562 1 96.12 381 ASN A O 1
ATOM 2907 N N . ARG A 1 382 ? -2.379 -17.391 -22.641 1 95.31 382 ARG A N 1
ATOM 2908 C CA . ARG A 1 382 ? -1.177 -17.891 -21.984 1 95.31 382 ARG A CA 1
ATOM 2909 C C . ARG A 1 382 ? -1.52 -18.969 -20.953 1 95.31 382 ARG A C 1
ATOM 2911 O O . ARG A 1 382 ? -2.316 -18.734 -20.047 1 95.31 382 ARG A O 1
ATOM 2918 N N . PHE A 1 383 ? -0.905 -20.188 -21.156 1 95.56 383 PHE A N 1
ATOM 2919 C CA . PHE A 1 383 ? -1.31 -21.312 -20.312 1 95.56 383 PHE A CA 1
ATOM 2920 C C . PHE A 1 383 ? -0.092 -22.078 -19.828 1 95.56 383 PHE A C 1
ATOM 2922 O O . PHE A 1 383 ? 0.952 -22.094 -20.484 1 95.56 383 PHE A O 1
ATOM 2929 N N . ASP A 1 384 ? -0.269 -22.641 -18.688 1 93.56 384 ASP A N 1
ATOM 2930 C CA . ASP A 1 384 ? 0.648 -23.656 -18.156 1 93.56 384 ASP A CA 1
ATOM 2931 C C . ASP A 1 384 ? -0.088 -24.953 -17.828 1 93.56 384 ASP A C 1
ATOM 2933 O O . ASP A 1 384 ? -1.023 -24.953 -17.031 1 93.56 384 ASP A O 1
ATOM 2937 N N . SER A 1 385 ? 0.28 -26.016 -18.547 1 95.19 385 SER A N 1
ATOM 2938 C CA . SER A 1 385 ? -0.433 -27.281 -18.422 1 95.19 385 SER A CA 1
ATOM 2939 C C . SER A 1 385 ? 0.173 -28.156 -17.328 1 95.19 385 SER A C 1
ATOM 2941 O O . SER A 1 385 ? 1.391 -28.344 -17.281 1 95.19 385 SER A O 1
ATOM 2943 N N . TYR A 1 386 ? -0.677 -28.797 -16.438 1 95.62 386 TYR A N 1
ATOM 2944 C CA . TYR A 1 386 ? -0.208 -29.609 -15.328 1 95.62 386 TYR A CA 1
ATOM 2945 C C . TYR A 1 386 ? -0.004 -31.062 -15.766 1 95.62 386 TYR A C 1
ATOM 2947 O O . TYR A 1 386 ? -0.924 -31.703 -16.281 1 95.62 386 TYR A O 1
ATOM 2955 N N . TRP A 1 387 ? 1.072 -31.641 -15.375 1 94 387 TRP A N 1
ATOM 2956 C CA . TRP A 1 387 ? 1.386 -32.969 -15.914 1 94 387 TRP A CA 1
ATOM 2957 C C . TRP A 1 387 ? 1.567 -33.969 -14.789 1 94 387 TRP A C 1
ATOM 2959 O O . TRP A 1 387 ? 1.844 -35.156 -15.039 1 94 387 TRP A O 1
ATOM 2969 N N . GLY A 1 388 ? 1.338 -33.562 -13.578 1 93.12 388 GLY A N 1
ATOM 2970 C CA . GLY A 1 388 ? 1.447 -34.5 -12.469 1 93.12 388 GLY A CA 1
ATOM 2971 C C . GLY A 1 388 ? 2.855 -34.594 -11.906 1 93.12 388 GLY A C 1
ATOM 2972 O O . GLY A 1 388 ? 3.523 -33.594 -11.711 1 93.12 388 GLY A O 1
ATOM 2973 N N . TYR A 1 389 ? 3.189 -35.812 -11.508 1 90.69 389 TYR A N 1
ATOM 2974 C CA . TYR A 1 389 ? 4.496 -36 -10.891 1 90.69 389 TYR A CA 1
ATOM 2975 C C . TYR A 1 389 ? 5.234 -37.156 -11.531 1 90.69 389 TYR A C 1
ATOM 2977 O O . TYR A 1 389 ? 4.648 -37.938 -12.305 1 90.69 389 TYR A O 1
ATOM 2985 N N . GLY A 1 390 ? 6.527 -37.25 -11.289 1 90.12 390 GLY A N 1
ATOM 2986 C CA . GLY A 1 390 ? 7.348 -38.312 -11.805 1 90.12 390 GLY A CA 1
ATOM 2987 C C . GLY A 1 390 ? 8.18 -37.938 -13 1 90.12 390 GLY A C 1
ATOM 2988 O O . GLY A 1 390 ? 8.047 -36.812 -13.516 1 90.12 390 GLY A O 1
ATOM 2989 N N . ASP A 1 391 ? 8.977 -38.812 -13.43 1 88.62 391 ASP A N 1
ATOM 2990 C CA . ASP A 1 391 ? 9.953 -38.531 -14.477 1 88.62 391 ASP A CA 1
ATOM 2991 C C . ASP A 1 391 ? 9.266 -38.156 -15.789 1 88.62 391 ASP A C 1
ATOM 2993 O O . ASP A 1 391 ? 9.727 -37.281 -16.516 1 88.62 391 ASP A O 1
ATOM 2997 N N . LYS A 1 392 ? 8.297 -38.906 -16.062 1 89.75 392 LYS A N 1
ATOM 2998 C CA . LYS A 1 392 ? 7.578 -38.594 -17.297 1 89.75 392 LYS A CA 1
ATOM 2999 C C . LYS A 1 392 ? 6.988 -37.188 -17.266 1 89.75 392 LYS A C 1
ATOM 3001 O O . LYS A 1 392 ? 7.078 -36.469 -18.25 1 89.75 392 LYS A O 1
ATOM 3006 N N . ALA A 1 393 ? 6.312 -36.844 -16.188 1 92 393 ALA A N 1
ATOM 3007 C CA . ALA A 1 393 ? 5.742 -35.5 -16.016 1 92 393 ALA A CA 1
ATOM 3008 C C . ALA A 1 393 ? 6.812 -34.438 -16.156 1 92 393 ALA A C 1
ATOM 3010 O O . ALA A 1 393 ? 6.602 -33.438 -16.844 1 92 393 ALA A O 1
ATOM 3011 N N . GLU A 1 394 ? 7.922 -34.625 -15.547 1 89.25 394 GLU A N 1
ATOM 3012 C CA . GLU A 1 394 ? 9.039 -33.688 -15.609 1 89.25 394 GLU A CA 1
ATOM 3013 C C . GLU A 1 394 ? 9.523 -33.5 -17.047 1 89.25 394 GLU A C 1
ATOM 3015 O O . GLU A 1 394 ? 9.766 -32.375 -17.484 1 89.25 394 GLU A O 1
ATOM 3020 N N . HIS A 1 395 ? 9.641 -34.625 -17.688 1 85.88 395 HIS A N 1
ATOM 3021 C CA . HIS A 1 395 ? 10.125 -34.594 -19.062 1 85.88 395 HIS A CA 1
ATOM 3022 C C . HIS A 1 395 ? 9.172 -33.781 -19.969 1 85.88 395 HIS A C 1
ATOM 3024 O O . HIS A 1 395 ? 9.609 -32.938 -20.734 1 85.88 395 HIS A O 1
ATOM 3030 N N . ILE A 1 396 ? 7.961 -34 -19.844 1 87.38 396 ILE A N 1
ATOM 3031 C CA . ILE A 1 396 ? 6.977 -33.344 -20.703 1 87.38 396 ILE A CA 1
ATOM 3032 C C . ILE A 1 396 ? 6.891 -31.875 -20.344 1 87.38 396 ILE A C 1
ATOM 3034 O O . ILE A 1 396 ? 7.027 -31.016 -21.219 1 87.38 396 ILE A O 1
ATOM 3038 N N . ALA A 1 397 ? 6.691 -31.625 -19.094 1 88.75 397 ALA A N 1
ATOM 3039 C CA . ALA A 1 397 ? 6.535 -30.25 -18.625 1 88.75 397 ALA A CA 1
ATOM 3040 C C . ALA A 1 397 ? 7.781 -29.422 -18.938 1 88.75 397 ALA A C 1
ATOM 3042 O O . ALA A 1 397 ? 7.68 -28.281 -19.406 1 88.75 397 ALA A O 1
ATOM 3043 N N . GLY A 1 398 ? 8.914 -29.938 -18.703 1 81.81 398 GLY A N 1
ATOM 3044 C CA . GLY A 1 398 ? 10.172 -29.234 -18.891 1 81.81 398 GLY A CA 1
ATOM 3045 C C . GLY A 1 398 ? 10.453 -28.891 -20.344 1 81.81 398 GLY A C 1
ATOM 3046 O O . GLY A 1 398 ? 11.141 -27.906 -20.641 1 81.81 398 GLY A O 1
ATOM 3047 N N . GLY A 1 399 ? 9.875 -29.688 -21.188 1 78.25 399 GLY A N 1
ATOM 3048 C CA . GLY A 1 399 ? 10.156 -29.5 -22.594 1 78.25 399 GLY A CA 1
ATOM 3049 C C . GLY A 1 399 ? 9.023 -28.828 -23.344 1 78.25 399 GLY A C 1
ATOM 3050 O O . GLY A 1 399 ? 9.094 -28.641 -24.562 1 78.25 399 GLY A O 1
ATOM 3051 N N . LEU A 1 400 ? 8.078 -28.484 -22.656 1 83.06 400 LEU A N 1
ATOM 3052 C CA . LEU A 1 400 ? 6.898 -27.953 -23.344 1 83.06 400 LEU A CA 1
ATOM 3053 C C . LEU A 1 400 ? 6.941 -26.422 -23.391 1 83.06 400 LEU A C 1
ATOM 3055 O O . LEU A 1 400 ? 6.91 -25.766 -22.359 1 83.06 400 LEU A O 1
ATOM 3059 N N . ALA A 1 401 ? 7.125 -25.906 -24.484 1 84.12 401 ALA A N 1
ATOM 3060 C CA . ALA A 1 401 ? 6.996 -24.5 -24.875 1 84.12 401 ALA A CA 1
ATOM 3061 C C . ALA A 1 401 ? 6.57 -24.375 -26.328 1 84.12 401 ALA A C 1
ATOM 3063 O O . ALA A 1 401 ? 7.402 -24.453 -27.234 1 84.12 401 ALA A O 1
ATOM 3064 N N . SER A 1 402 ? 5.289 -24.219 -26.453 1 87.12 402 SER A N 1
ATOM 3065 C CA . SER A 1 402 ? 4.797 -24.359 -27.828 1 87.12 402 SER A CA 1
ATOM 3066 C C . SER A 1 402 ? 3.688 -23.344 -28.109 1 87.12 402 SER A C 1
ATOM 3068 O O . SER A 1 402 ? 2.861 -23.062 -27.25 1 87.12 402 SER A O 1
ATOM 3070 N N . HIS A 1 403 ? 3.711 -22.969 -29.297 1 89.38 403 HIS A N 1
ATOM 3071 C CA . HIS A 1 403 ? 2.633 -22.109 -29.797 1 89.38 403 HIS A CA 1
ATOM 3072 C C . HIS A 1 403 ? 1.532 -22.953 -30.453 1 89.38 403 HIS A C 1
ATOM 3074 O O . HIS A 1 403 ? 1.756 -24.109 -30.812 1 89.38 403 HIS A O 1
ATOM 3080 N N . GLY A 1 404 ? 0.451 -22.297 -30.516 1 93.19 404 GLY A N 1
ATOM 3081 C CA . GLY A 1 404 ? -0.705 -22.906 -31.172 1 93.19 404 GLY A CA 1
ATOM 3082 C C . GLY A 1 404 ? -1.963 -22.062 -31.047 1 93.19 404 GLY A C 1
ATOM 3083 O O . GLY A 1 404 ? -1.906 -20.828 -31.125 1 93.19 404 GLY A O 1
ATOM 3084 N N . SER A 1 405 ? -3.057 -22.859 -30.953 1 93.75 405 SER A N 1
ATOM 3085 C CA . SER A 1 405 ? -4.359 -22.219 -30.828 1 93.75 405 SER A CA 1
ATOM 3086 C C . SER A 1 405 ? -5.082 -22.672 -29.562 1 93.75 405 SER A C 1
ATOM 3088 O O . SER A 1 405 ? -4.852 -23.781 -29.078 1 93.75 405 SER A O 1
ATOM 3090 N N . ALA A 1 406 ? -5.824 -21.766 -29.109 1 96.5 406 ALA A N 1
ATOM 3091 C CA . ALA A 1 406 ? -6.684 -22.078 -27.969 1 96.5 406 ALA A CA 1
ATOM 3092 C C . ALA A 1 406 ? -8.109 -21.594 -28.203 1 96.5 406 ALA A C 1
ATOM 3094 O O . ALA A 1 406 ? -8.32 -20.547 -28.812 1 96.5 406 ALA A O 1
ATOM 3095 N N . TRP A 1 407 ? -9.047 -22.344 -27.719 1 97.12 407 TRP A N 1
ATOM 3096 C CA . TRP A 1 407 ? -10.445 -21.953 -27.672 1 97.12 407 TRP A CA 1
ATOM 3097 C C . TRP A 1 407 ? -10.992 -22.047 -26.25 1 97.12 407 TRP A C 1
ATOM 3099 O O . TRP A 1 407 ? -10.922 -23.109 -25.625 1 97.12 407 TRP A O 1
ATOM 3109 N N . LEU A 1 408 ? -11.461 -20.969 -25.797 1 97.94 408 LEU A N 1
ATOM 3110 C CA . LEU A 1 408 ? -12.211 -20.953 -24.547 1 97.94 408 LEU A CA 1
ATOM 3111 C C . LEU A 1 408 ? -13.625 -21.469 -24.75 1 97.94 408 LEU A C 1
ATOM 3113 O O . LEU A 1 408 ? -14.281 -21.125 -25.734 1 97.94 408 LEU A O 1
ATOM 3117 N N . LEU A 1 409 ? -14.07 -22.359 -23.906 1 98.19 409 LEU A N 1
ATOM 3118 C CA . LEU A 1 409 ? -15.453 -22.828 -24 1 98.19 409 LEU A CA 1
ATOM 3119 C C . LEU A 1 409 ? -16.359 -22.062 -23.047 1 98.19 409 LEU A C 1
ATOM 3121 O O . LEU A 1 409 ? -16.188 -22.156 -21.828 1 98.19 409 LEU A O 1
ATOM 3125 N N . LEU A 1 410 ? -17.266 -21.344 -23.625 1 97.62 410 LEU A N 1
ATOM 3126 C CA . LEU A 1 410 ? -18.25 -20.625 -22.844 1 97.62 410 LEU A CA 1
ATOM 3127 C C . LEU A 1 410 ? -19.609 -21.328 -22.891 1 97.62 410 LEU A C 1
ATOM 3129 O O . LEU A 1 410 ? -19.938 -21.984 -23.875 1 97.62 410 LEU A O 1
ATOM 3133 N N . PRO A 1 411 ? -20.344 -21.203 -21.75 1 97.38 411 PRO A N 1
ATOM 3134 C CA . PRO A 1 411 ? -21.719 -21.688 -21.859 1 97.38 411 PRO A CA 1
ATOM 3135 C C . PRO A 1 411 ? -22.453 -21.078 -23.047 1 97.38 411 PRO A C 1
ATOM 3137 O O . PRO A 1 411 ? -22.297 -19.906 -23.344 1 97.38 411 PRO A O 1
ATOM 3140 N N . LYS A 1 412 ? -23.203 -21.938 -23.703 1 95.38 412 LYS A N 1
ATOM 3141 C CA . LYS A 1 412 ? -23.906 -21.484 -24.906 1 95.38 412 LYS A CA 1
ATOM 3142 C C . LYS A 1 412 ? -24.781 -20.266 -24.609 1 95.38 412 LYS A C 1
ATOM 3144 O O . LYS A 1 412 ? -25.469 -20.219 -23.578 1 95.38 412 LYS A O 1
ATOM 3149 N N . GLY A 1 413 ? -24.703 -19.25 -25.5 1 91.31 413 GLY A N 1
ATOM 3150 C CA . GLY A 1 413 ? -25.484 -18.031 -25.359 1 91.31 413 GLY A CA 1
ATOM 3151 C C . GLY A 1 413 ? -24.703 -16.875 -24.781 1 91.31 413 GLY A C 1
ATOM 3152 O O . GLY A 1 413 ? -25.047 -15.711 -25 1 91.31 413 GLY A O 1
ATOM 3153 N N . VAL A 1 414 ? -23.672 -17.172 -24.062 1 93.88 414 VAL A N 1
ATOM 3154 C CA . VAL A 1 414 ? -22.891 -16.125 -23.375 1 93.88 414 VAL A CA 1
ATOM 3155 C C . VAL A 1 414 ? -22.125 -15.297 -24.406 1 93.88 414 VAL A C 1
ATOM 3157 O O . VAL A 1 414 ? -22.078 -14.07 -24.312 1 93.88 414 VAL A O 1
ATOM 3160 N N . ALA A 1 415 ? -21.547 -15.945 -25.375 1 91 415 ALA A N 1
ATOM 3161 C CA . ALA A 1 415 ? -20.734 -15.258 -26.375 1 91 415 ALA A CA 1
ATOM 3162 C C . ALA A 1 415 ? -21.562 -14.25 -27.172 1 91 415 ALA A C 1
ATOM 3164 O O . ALA A 1 415 ? -21.047 -13.195 -27.547 1 91 415 ALA A O 1
ATOM 3165 N N . ALA A 1 416 ? -22.75 -14.586 -27.453 1 84.5 416 ALA A N 1
ATOM 3166 C CA . ALA A 1 416 ? -23.656 -13.711 -28.203 1 84.5 416 ALA A CA 1
ATOM 3167 C C . ALA A 1 416 ? -23.844 -12.383 -27.5 1 84.5 416 ALA A C 1
ATOM 3169 O O . ALA A 1 416 ? -23.984 -11.336 -28.141 1 84.5 416 ALA A O 1
ATOM 3170 N N . GLY A 1 417 ? -23.797 -12.367 -26.219 1 79.12 417 GLY A N 1
ATOM 3171 C CA . GLY A 1 417 ? -23.984 -11.164 -25.422 1 79.12 417 GLY A CA 1
ATOM 3172 C C . GLY A 1 417 ? -22.75 -10.289 -25.359 1 79.12 417 GLY A C 1
ATOM 3173 O O . GLY A 1 417 ? -22.844 -9.102 -25.047 1 79.12 417 GLY A O 1
ATOM 3174 N N . LEU A 1 418 ? -21.594 -10.867 -25.562 1 81.81 418 LEU A N 1
ATOM 3175 C CA . LEU A 1 418 ? -20.328 -10.133 -25.453 1 81.81 418 LEU A CA 1
ATOM 3176 C C . LEU A 1 418 ? -20.078 -9.297 -26.703 1 81.81 418 LEU A C 1
ATOM 3178 O O . LEU A 1 418 ? -19.406 -8.273 -26.641 1 81.81 418 LEU A O 1
ATOM 3182 N N . GLY A 1 419 ? -20.484 -9.656 -27.875 1 60.09 419 GLY A N 1
ATOM 3183 C CA . GLY A 1 419 ? -20.344 -8.93 -29.125 1 60.09 419 GLY A CA 1
ATOM 3184 C C . GLY A 1 419 ? -21.328 -7.789 -29.266 1 60.09 419 GLY A C 1
ATOM 3185 O O . GLY A 1 419 ? -21.047 -6.785 -29.922 1 60.09 419 GLY A O 1
ATOM 3186 N N . SER A 1 420 ? -22.562 -7.973 -28.797 1 49.25 420 SER A N 1
ATOM 3187 C CA . SER A 1 420 ? -23.641 -7.008 -29.016 1 49.25 420 SER A CA 1
ATOM 3188 C C . SER A 1 420 ? -23.422 -5.742 -28.203 1 49.25 420 SER A C 1
ATOM 3190 O O . SER A 1 420 ? -23.969 -4.688 -28.516 1 49.25 420 SER A O 1
ATOM 3192 N N . GLY A 1 421 ? -22.828 -5.781 -27.188 1 41.94 421 GLY A N 1
ATOM 3193 C CA . GLY A 1 421 ? -22.766 -4.574 -26.375 1 41.94 421 GLY A CA 1
ATOM 3194 C C . GLY A 1 421 ? -21.984 -3.453 -27.031 1 41.94 421 GLY A C 1
ATOM 3195 O O . GLY A 1 421 ? -22.125 -2.287 -26.672 1 41.94 421 GLY A O 1
ATOM 3196 N N . LYS A 1 422 ? -21 -3.775 -27.859 1 42.44 422 LYS A N 1
ATOM 3197 C CA . LYS A 1 422 ? -20.312 -2.656 -28.484 1 42.44 422 LYS A CA 1
ATOM 3198 C C . LYS A 1 422 ? -21.188 -1.979 -29.531 1 42.44 422 LYS A C 1
ATOM 3200 O O . LYS A 1 422 ? -21.078 -0.774 -29.766 1 42.44 422 LYS A O 1
ATOM 3205 N N . ASN A 1 423 ? -21.906 -2.643 -30.344 1 36.78 423 ASN A N 1
ATOM 3206 C CA . ASN A 1 423 ? -22.641 -1.99 -31.422 1 36.78 423 ASN A CA 1
ATOM 3207 C C . ASN A 1 423 ? -23.828 -1.197 -30.891 1 36.78 423 ASN A C 1
ATOM 3209 O O . ASN A 1 423 ? -24.438 -0.417 -31.641 1 36.78 423 ASN A O 1
ATOM 3213 N N . GLY A 1 424 ? -24.406 -1.457 -29.828 1 31.48 424 GLY A N 1
ATOM 3214 C CA . GLY A 1 424 ? -25.578 -0.701 -29.453 1 31.48 424 GLY A CA 1
ATOM 3215 C C . GLY A 1 424 ? -25.266 0.647 -28.844 1 31.48 424 GLY A C 1
ATOM 3216 O O . GLY A 1 424 ? -26.125 1.518 -28.75 1 31.48 424 GLY A O 1
ATOM 3217 N N . LYS A 1 425 ? -24.109 0.806 -28.188 1 34.78 425 LYS A N 1
ATOM 3218 C CA . LYS A 1 425 ? -23.969 2.152 -27.641 1 34.78 425 LYS A CA 1
ATOM 3219 C C . LYS A 1 425 ? -23.656 3.162 -28.734 1 34.78 425 LYS A C 1
ATOM 3221 O O . LYS A 1 425 ? -23.906 4.355 -28.578 1 34.78 425 LYS A O 1
ATOM 3226 N N . ALA A 1 426 ? -23 2.756 -29.844 1 35.06 426 ALA A N 1
ATOM 3227 C CA . ALA A 1 426 ? -22.688 3.729 -30.891 1 35.06 426 ALA A CA 1
ATOM 3228 C C . ALA A 1 426 ? -23.938 4.141 -31.656 1 35.06 426 ALA A C 1
ATOM 3230 O O . ALA A 1 426 ? -24.031 5.277 -32.125 1 35.06 426 ALA A O 1
ATOM 3231 N N . GLN A 1 427 ? -24.797 3.227 -31.797 1 29.09 427 GLN A N 1
ATOM 3232 C CA . GLN A 1 427 ? -25.891 3.65 -32.656 1 29.09 427 GLN A CA 1
ATOM 3233 C C . GLN A 1 427 ? -26.828 4.613 -31.922 1 29.09 427 GLN A C 1
ATOM 3235 O O . GLN A 1 427 ? -27.609 5.328 -32.531 1 29.09 427 GLN A O 1
ATOM 3240 N N . ARG A 1 428 ? -26.844 4.43 -30.609 1 31.75 428 ARG A N 1
ATOM 3241 C CA . ARG A 1 428 ? -27.812 5.32 -29.984 1 31.75 428 ARG A CA 1
ATOM 3242 C C . ARG A 1 428 ? -27.312 6.758 -29.969 1 31.75 428 ARG A C 1
ATOM 3244 O O . ARG A 1 428 ? -28.109 7.699 -29.938 1 31.75 428 ARG A O 1
ATOM 3251 N N . GLU A 1 429 ? -25.953 6.875 -29.906 1 35.16 429 GLU A N 1
ATOM 3252 C CA . GLU A 1 429 ? -25.5 8.258 -29.906 1 35.16 429 GLU A CA 1
ATOM 3253 C C . GLU A 1 429 ? -25.703 8.914 -31.266 1 35.16 429 GLU A C 1
ATOM 3255 O O . GLU A 1 429 ? -25.781 10.141 -31.359 1 35.16 429 GLU A O 1
ATOM 3260 N N . THR A 1 430 ? -25.641 8.047 -32.25 1 34.59 430 THR A N 1
ATOM 3261 C CA . THR A 1 430 ? -25.75 8.734 -33.531 1 34.59 430 THR A CA 1
ATOM 3262 C C . THR A 1 430 ? -27.188 9.203 -33.75 1 34.59 430 THR A C 1
ATOM 3264 O O . THR A 1 430 ? -27.438 10.117 -34.562 1 34.59 430 THR A O 1
ATOM 3267 N N . LYS A 1 431 ? -28.125 8.305 -33.219 1 33.66 431 LYS A N 1
ATOM 3268 C CA . LYS A 1 431 ? -29.469 8.695 -33.625 1 33.66 431 LYS A CA 1
ATOM 3269 C C . LYS A 1 431 ? -29.922 9.961 -32.906 1 33.66 431 LYS A C 1
ATOM 3271 O O . LYS A 1 431 ? -30.953 10.539 -33.25 1 33.66 431 LYS A O 1
ATOM 3276 N N . ILE A 1 432 ? -29.422 10.141 -31.641 1 33.41 432 ILE A N 1
ATOM 3277 C CA . ILE A 1 432 ? -30.016 11.266 -30.938 1 33.41 432 ILE A CA 1
ATOM 3278 C C . ILE A 1 432 ? -29.672 12.57 -31.656 1 33.41 432 ILE A C 1
ATOM 3280 O O . ILE A 1 432 ? -30.359 13.578 -31.5 1 33.41 432 ILE A O 1
ATOM 3284 N N . SER A 1 433 ? -28.484 12.484 -32.375 1 32.75 433 SER A N 1
ATOM 3285 C CA . SER A 1 433 ? -28.156 13.797 -32.906 1 32.75 433 SER A CA 1
ATOM 3286 C C . SER A 1 433 ? -29.078 14.172 -34.062 1 32.75 433 SER A C 1
ATOM 3288 O O . SER A 1 433 ? -29.125 15.328 -34.469 1 32.75 433 SER A O 1
ATOM 3290 N N . ALA A 1 434 ? -29.531 13.07 -34.719 1 32.81 434 ALA A N 1
ATOM 3291 C CA . ALA A 1 434 ? -30.078 13.469 -36 1 32.81 434 ALA A CA 1
ATOM 3292 C C . ALA A 1 434 ? -31.484 14.031 -35.844 1 32.81 434 ALA A C 1
ATOM 3294 O O . ALA A 1 434 ? -32 14.727 -36.719 1 32.81 434 ALA A O 1
ATOM 3295 N N . GLY A 1 435 ? -32.25 13.383 -34.906 1 29.33 435 GLY A N 1
ATOM 3296 C CA . GLY A 1 435 ? -33.656 13.469 -35.156 1 29.33 435 GLY A CA 1
ATOM 3297 C C . GLY A 1 435 ? -34.25 14.844 -34.875 1 29.33 435 GLY A C 1
ATOM 3298 O O . GLY A 1 435 ? -35.438 15.07 -35.031 1 29.33 435 GLY A O 1
ATOM 3299 N N . SER A 1 436 ? -33.594 15.586 -34 1 29.69 436 SER A N 1
ATOM 3300 C CA . SER A 1 436 ? -34.5 16.594 -33.438 1 29.69 436 SER A CA 1
ATOM 3301 C C . SER A 1 436 ? -34.75 17.719 -34.438 1 29.69 436 SER A C 1
ATOM 3303 O O . SER A 1 436 ? -35.188 18.797 -34.062 1 29.69 436 SER A O 1
ATOM 3305 N N . GLY A 1 437 ? -34.312 17.547 -35.781 1 27.42 437 GLY A N 1
ATOM 3306 C CA . GLY A 1 437 ? -34.531 18.75 -36.562 1 27.42 437 GLY A CA 1
ATOM 3307 C C . GLY A 1 437 ? -36 19.047 -36.781 1 27.42 437 GLY A C 1
ATOM 3308 O O . GLY A 1 437 ? -36.375 20.172 -37.094 1 27.42 437 GLY A O 1
ATOM 3309 N N . GLU A 1 438 ? -36.906 18.094 -37.094 1 28.45 438 GLU A N 1
ATOM 3310 C CA . GLU A 1 438 ? -37.969 18.438 -38.031 1 28.45 438 GLU A CA 1
ATOM 3311 C C . GLU A 1 438 ? -39.156 19.094 -37.312 1 28.45 438 GLU A C 1
ATOM 3313 O O . GLU A 1 438 ? -40.094 19.547 -37.969 1 28.45 438 GLU A O 1
ATOM 3318 N N . GLY A 1 439 ? -39.5 19.062 -36 1 24.53 439 GLY A N 1
ATOM 3319 C CA . GLY A 1 439 ? -40.906 19.016 -35.656 1 24.53 439 GLY A CA 1
ATOM 3320 C C . GLY A 1 439 ? -41.656 20.297 -36.031 1 24.53 439 GLY A C 1
ATOM 3321 O O . GLY A 1 439 ? -42.75 20.25 -36.562 1 24.53 439 GLY A O 1
ATOM 3322 N N . ASN A 1 440 ? -41.625 21.516 -35.438 1 23.23 440 ASN A N 1
ATOM 3323 C CA . ASN A 1 440 ? -42.844 22.156 -34.969 1 23.23 440 ASN A CA 1
ATOM 3324 C C . ASN A 1 440 ? -43.469 23.031 -36.062 1 23.23 440 ASN A C 1
ATOM 3326 O O . ASN A 1 440 ? -43.125 24.203 -36.219 1 23.23 440 ASN A O 1
ATOM 3330 N N . LYS A 1 441 ? -43.5 22.766 -37.406 1 22.75 441 LYS A N 1
ATOM 3331 C CA . LYS A 1 441 ? -44.312 23.766 -38.094 1 22.75 441 LYS A CA 1
ATOM 3332 C C . LYS A 1 441 ? -45.781 23.594 -37.719 1 22.75 441 LYS A C 1
ATOM 3334 O O . LYS A 1 441 ? -46.625 24.438 -38.094 1 22.75 441 LYS A O 1
ATOM 3339 N N . SER A 1 442 ? -46.375 22.422 -37.531 1 20.47 442 SER A N 1
ATOM 3340 C CA . SER A 1 442 ? -47.844 22.484 -37.75 1 20.47 442 SER A CA 1
ATOM 3341 C C . SER A 1 442 ? -48.5 23.453 -36.781 1 20.47 442 SER A C 1
ATOM 3343 O O . SER A 1 442 ? -49.25 24.328 -37.219 1 20.47 442 SER A O 1
ATOM 3345 N N . ALA A 1 443 ? -49.188 22.844 -35.844 1 18.88 443 ALA A N 1
ATOM 3346 C CA . ALA A 1 443 ? -50.5 23.141 -35.25 1 18.88 443 ALA A CA 1
ATOM 3347 C C . ALA A 1 443 ? -50.375 24.281 -34.219 1 18.88 443 ALA A C 1
ATOM 3349 O O . ALA A 1 443 ? -49.406 24.328 -33.469 1 18.88 443 ALA A O 1
ATOM 3350 N N . MET B 1 1 ? -38.219 2.898 55.594 1 19.44 1 MET B N 1
ATOM 3351 C CA . MET B 1 1 ? -39.406 2.141 55.219 1 19.44 1 MET B CA 1
ATOM 3352 C C . MET B 1 1 ? -40.531 3.074 54.781 1 19.44 1 MET B C 1
ATOM 3354 O O . MET B 1 1 ? -41.719 2.666 54.719 1 19.44 1 MET B O 1
ATOM 3358 N N . LEU B 1 2 ? -40.25 4.359 54.594 1 19.14 2 LEU B N 1
ATOM 3359 C CA . LEU B 1 2 ? -41.281 5.395 54.75 1 19.14 2 LEU B CA 1
ATOM 3360 C C . LEU B 1 2 ? -42.281 5.324 53.594 1 19.14 2 LEU B C 1
ATOM 3362 O O . LEU B 1 2 ? -41.906 5.438 52.438 1 19.14 2 LEU B O 1
ATOM 3366 N N . ILE B 1 3 ? -43.5 4.828 53.781 1 18.91 3 ILE B N 1
ATOM 3367 C CA . ILE B 1 3 ? -44.719 4.242 53.219 1 18.91 3 ILE B CA 1
ATOM 3368 C C . ILE B 1 3 ? -45.406 5.266 52.312 1 18.91 3 ILE B C 1
ATOM 3370 O O . ILE B 1 3 ? -45.5 5.078 51.094 1 18.91 3 ILE B O 1
ATOM 3374 N N . ASP B 1 4 ? -46.719 5.793 52.594 1 16.92 4 ASP B N 1
ATOM 3375 C CA . ASP B 1 4 ? -48.094 5.551 52.219 1 16.92 4 ASP B CA 1
ATOM 3376 C C . ASP B 1 4 ? -48.719 6.785 51.562 1 16.92 4 ASP B C 1
ATOM 3378 O O . ASP B 1 4 ? -49.906 6.852 51.344 1 16.92 4 ASP B O 1
ATOM 3382 N N . LEU B 1 5 ? -48.031 7.832 51.25 1 16.3 5 LEU B N 1
ATOM 3383 C CA . LEU B 1 5 ? -48.812 9.062 51.312 1 16.3 5 LEU B CA 1
ATOM 3384 C C . LEU B 1 5 ? -49.875 9.078 50.219 1 16.3 5 LEU B C 1
ATOM 3386 O O . LEU B 1 5 ? -49.531 8.938 49.031 1 16.3 5 LEU B O 1
ATOM 3390 N N . ALA B 1 6 ? -51.156 8.977 50.469 1 15.7 6 ALA B N 1
ATOM 3391 C CA . ALA B 1 6 ? -52.562 8.82 50.125 1 15.7 6 ALA B CA 1
ATOM 3392 C C . ALA B 1 6 ? -53 9.898 49.156 1 15.7 6 ALA B C 1
ATOM 3394 O O . ALA B 1 6 ? -52.438 11 49.125 1 15.7 6 ALA B O 1
ATOM 3395 N N . LYS B 1 7 ? -54.219 9.664 48.25 1 16.56 7 LYS B N 1
ATOM 3396 C CA . LYS B 1 7 ? -54.938 9.633 46.969 1 16.56 7 LYS B CA 1
ATOM 3397 C C . LYS B 1 7 ? -55.875 10.828 46.844 1 16.56 7 LYS B C 1
ATOM 3399 O O . LYS B 1 7 ? -56.656 10.914 45.875 1 16.56 7 LYS B O 1
ATOM 3404 N N . ASN B 1 8 ? -55.812 11.789 47.688 1 15.04 8 ASN B N 1
ATOM 3405 C CA . ASN B 1 8 ? -57.094 12.414 47.969 1 15.04 8 ASN B CA 1
ATOM 3406 C C . ASN B 1 8 ? -57.719 13.031 46.719 1 15.04 8 ASN B C 1
ATOM 3408 O O . ASN B 1 8 ? -57 13.344 45.75 1 15.04 8 ASN B O 1
ATOM 3412 N N . SER B 1 9 ? -59.062 13.602 46.594 1 16.27 9 SER B N 1
ATOM 3413 C CA . SER B 1 9 ? -60.438 13.57 46.219 1 16.27 9 SER B CA 1
ATOM 3414 C C . SER B 1 9 ? -60.812 14.75 45.312 1 16.27 9 SER B C 1
ATOM 3416 O O . SER B 1 9 ? -61.656 14.641 44.438 1 16.27 9 SER B O 1
ATOM 3418 N N . THR B 1 10 ? -60.406 16.031 45.531 1 15.42 10 THR B N 1
ATOM 3419 C CA . THR B 1 10 ? -61.531 16.953 45.594 1 15.42 10 THR B CA 1
ATOM 3420 C C . THR B 1 10 ? -62.031 17.297 44.188 1 15.42 10 THR B C 1
ATOM 3422 O O . THR B 1 10 ? -61.25 17.422 43.25 1 15.42 10 THR B O 1
ATOM 3425 N N . ALA B 1 11 ? -63.438 17.516 43.812 1 16.3 11 ALA B N 1
ATOM 3426 C CA . ALA B 1 11 ? -64.688 17.406 43.125 1 16.3 11 ALA B CA 1
ATOM 3427 C C . ALA B 1 11 ? -64.875 18.516 42.062 1 16.3 11 ALA B C 1
ATOM 3429 O O . ALA B 1 11 ? -65.125 18.234 40.906 1 16.3 11 ALA B O 1
ATOM 3430 N N . TYR B 1 12 ? -65.688 19.672 42.188 1 16.33 12 TYR B N 1
ATOM 3431 C CA . TYR B 1 12 ? -67 19.859 41.656 1 16.33 12 TYR B CA 1
ATOM 3432 C C . TYR B 1 12 ? -67 20.812 40.469 1 16.33 12 TYR B C 1
ATOM 3434 O O . TYR B 1 12 ? -67.562 20.5 39.406 1 16.33 12 TYR B O 1
ATOM 3442 N N . MET B 1 13 ? -66.875 22.266 40.594 1 16.61 13 MET B N 1
ATOM 3443 C CA . MET B 1 13 ? -68.062 23.031 40.281 1 16.61 13 MET B CA 1
ATOM 3444 C C . MET B 1 13 ? -68.062 23.453 38.812 1 16.61 13 MET B C 1
ATOM 3446 O O . MET B 1 13 ? -67 23.625 38.188 1 16.61 13 MET B O 1
ATOM 3450 N N . ARG B 1 14 ? -69.312 23.656 38.125 1 18.22 14 ARG B N 1
ATOM 3451 C CA . ARG B 1 14 ? -70.188 23.594 36.969 1 18.22 14 ARG B CA 1
ATOM 3452 C C . ARG B 1 14 ? -70.125 24.875 36.125 1 18.22 14 ARG B C 1
ATOM 3454 O O . ARG B 1 14 ? -70.688 25.906 36.5 1 18.22 14 ARG B O 1
ATOM 3461 N N . ARG B 1 15 ? -68.938 25.25 35.688 1 17.58 15 ARG B N 1
ATOM 3462 C CA . ARG B 1 15 ? -68.812 26.578 35.125 1 17.58 15 ARG B CA 1
ATOM 3463 C C . ARG B 1 15 ? -69.75 26.734 33.906 1 17.58 15 ARG B C 1
ATOM 3465 O O . ARG B 1 15 ? -69.688 25.938 33 1 17.58 15 ARG B O 1
ATOM 3472 N N . SER B 1 16 ? -70.688 27.609 34.031 1 17.97 16 SER B N 1
ATOM 3473 C CA . SER B 1 16 ? -71.875 28.062 33.344 1 17.97 16 SER B CA 1
ATOM 3474 C C . SER B 1 16 ? -71.562 28.578 31.953 1 17.97 16 SER B C 1
ATOM 3476 O O . SER B 1 16 ? -70.438 29.016 31.688 1 17.97 16 SER B O 1
ATOM 3478 N N . GLN B 1 17 ? -72.562 28.562 30.875 1 18.56 17 GLN B N 1
ATOM 3479 C CA . GLN B 1 17 ? -72.938 28.328 29.5 1 18.56 17 GLN B CA 1
ATOM 3480 C C . GLN B 1 17 ? -72.875 29.609 28.688 1 18.56 17 GLN B C 1
ATOM 3482 O O . GLN B 1 17 ? -73 29.578 27.453 1 18.56 17 GLN B O 1
ATOM 3487 N N . ILE B 1 18 ? -72.375 30.812 29.125 1 18.55 18 ILE B N 1
ATOM 3488 C CA . ILE B 1 18 ? -73.25 31.859 28.578 1 18.55 18 ILE B CA 1
ATOM 3489 C C . ILE B 1 18 ? -73.062 31.953 27.062 1 18.55 18 ILE B C 1
ATOM 3491 O O . ILE B 1 18 ? -71.938 31.859 26.562 1 18.55 18 ILE B O 1
ATOM 3495 N N . VAL B 1 19 ? -74.125 32.156 26.156 1 19.53 19 VAL B N 1
ATOM 3496 C CA . VAL B 1 19 ? -74.875 32 24.891 1 19.53 19 VAL B CA 1
ATOM 3497 C C . VAL B 1 19 ? -74.438 33.094 23.922 1 19.53 19 VAL B C 1
ATOM 3499 O O . VAL B 1 19 ? -74.75 33.062 22.734 1 19.53 19 VAL B O 1
ATOM 3502 N N . ALA B 1 20 ? -73.375 33.969 24.109 1 19.25 20 ALA B N 1
ATOM 3503 C CA . ALA B 1 20 ? -73.75 35.219 23.484 1 19.25 20 ALA B CA 1
ATOM 3504 C C . ALA B 1 20 ? -73.812 35.094 21.969 1 19.25 20 ALA B C 1
ATOM 3506 O O . ALA B 1 20 ? -72.938 34.5 21.359 1 19.25 20 ALA B O 1
ATOM 3507 N N . PHE B 1 21 ? -74.875 35.531 21.234 1 19 21 PHE B N 1
ATOM 3508 C CA . PHE B 1 21 ? -75.688 35.5 20.031 1 19 21 PHE B CA 1
ATOM 3509 C C . PHE B 1 21 ? -75.062 36.281 18.906 1 19 21 PHE B C 1
ATOM 3511 O O . PHE B 1 21 ? -75.438 36.156 17.734 1 19 21 PHE B O 1
ATOM 3518 N N . LEU B 1 22 ? -73.875 36.938 19.047 1 19.97 22 LEU B N 1
ATOM 3519 C CA . LEU B 1 22 ? -74 38.156 18.297 1 19.97 22 LEU B CA 1
ATOM 3520 C C . LEU B 1 22 ? -74.062 37.906 16.797 1 19.97 22 LEU B C 1
ATOM 3522 O O . LEU B 1 22 ? -73.5 36.906 16.312 1 19.97 22 LEU B O 1
ATOM 3526 N N . GLY B 1 23 ? -74.688 38.875 16 1 19.05 23 GLY B N 1
ATOM 3527 C CA . GLY B 1 23 ? -75.438 39.25 14.836 1 19.05 23 GLY B CA 1
ATOM 3528 C C . GLY B 1 23 ? -74.625 39.25 13.547 1 19.05 23 GLY B C 1
ATOM 3529 O O . GLY B 1 23 ? -73.438 39.531 13.547 1 19.05 23 GLY B O 1
ATOM 3530 N N . PHE B 1 24 ? -75.25 38.719 12.359 1 20.58 24 PHE B N 1
ATOM 3531 C CA . PHE B 1 24 ? -75.062 38.094 11.062 1 20.58 24 PHE B CA 1
ATOM 3532 C C . PHE B 1 24 ? -74.688 39.094 9.992 1 20.58 24 PHE B C 1
ATOM 3534 O O . PHE B 1 24 ? -74.375 38.75 8.859 1 20.58 24 PHE B O 1
ATOM 3541 N N . ALA B 1 25 ? -74.25 40.375 10.273 1 21.36 25 ALA B N 1
ATOM 3542 C CA . ALA B 1 25 ? -74.75 41.219 9.18 1 21.36 25 ALA B CA 1
ATOM 3543 C C . ALA B 1 25 ? -74 40.906 7.879 1 21.36 25 ALA B C 1
ATOM 3545 O O . ALA B 1 25 ? -72.812 40.75 7.875 1 21.36 25 ALA B O 1
ATOM 3546 N N . ILE B 1 26 ? -74.688 40.594 6.719 1 22.12 26 ILE B N 1
ATOM 3547 C CA . ILE B 1 26 ? -74.625 39.938 5.414 1 22.12 26 ILE B CA 1
ATOM 3548 C C . ILE B 1 26 ? -73.938 40.875 4.414 1 22.12 26 ILE B C 1
ATOM 3550 O O . ILE B 1 26 ? -73.812 40.531 3.236 1 22.12 26 ILE B O 1
ATOM 3554 N N . LEU B 1 27 ? -73 41.781 4.785 1 20.81 27 LEU B N 1
ATOM 3555 C CA . LEU B 1 27 ? -72.875 42.844 3.812 1 20.81 27 LEU B CA 1
ATOM 3556 C C . LEU B 1 27 ? -72.438 42.312 2.457 1 20.81 27 LEU B C 1
ATOM 3558 O O . LEU B 1 27 ? -71.5 41.469 2.387 1 20.81 27 LEU B O 1
ATOM 3562 N N . THR B 1 28 ? -73.125 42.562 1.336 1 22.44 28 THR B N 1
ATOM 3563 C CA . THR B 1 28 ? -73.375 42.156 -0.048 1 22.44 28 THR B CA 1
ATOM 3564 C C . THR B 1 28 ? -72.25 42.656 -0.957 1 22.44 28 THR B C 1
ATOM 3566 O O . THR B 1 28 ? -72.25 42.406 -2.164 1 22.44 28 THR B O 1
ATOM 3569 N N . LEU B 1 29 ? -71 42.938 -0.528 1 22.17 29 LEU B N 1
ATOM 3570 C CA . LEU B 1 29 ? -70.312 43.844 -1.417 1 22.17 29 LEU B CA 1
ATOM 3571 C C . LEU B 1 29 ? -70.062 43.219 -2.783 1 22.17 29 LEU B C 1
ATOM 3573 O O . LEU B 1 29 ? -69.812 42.031 -2.875 1 22.17 29 LEU B O 1
ATOM 3577 N N . SER B 1 30 ? -70.312 44.031 -3.869 1 23.36 30 SER B N 1
ATOM 3578 C CA . SER B 1 30 ? -70.5 44.062 -5.316 1 23.36 30 SER B CA 1
ATOM 3579 C C . SER B 1 30 ? -69.188 43.656 -6.051 1 23.36 30 SER B C 1
ATOM 3581 O O . SER B 1 30 ? -68.125 43.969 -5.617 1 23.36 30 SER B O 1
ATOM 3583 N N . ALA B 1 31 ? -69.188 42.719 -7.121 1 22.53 31 ALA B N 1
ATOM 3584 C CA . ALA B 1 31 ? -68.375 41.688 -7.812 1 22.53 31 ALA B CA 1
ATOM 3585 C C . ALA B 1 31 ? -67.562 42.344 -8.898 1 22.53 31 ALA B C 1
ATOM 3587 O O . ALA B 1 31 ? -66.875 41.625 -9.641 1 22.53 31 ALA B O 1
ATOM 3588 N N . CYS B 1 32 ? -67.062 43.656 -8.727 1 24.41 32 CYS B N 1
ATOM 3589 C CA . CYS B 1 32 ? -66.688 44.25 -10 1 24.41 32 CYS B CA 1
ATOM 3590 C C . CYS B 1 32 ? -65.562 43.406 -10.656 1 24.41 32 CYS B C 1
ATOM 3592 O O . CYS B 1 32 ? -64.625 42.969 -9.992 1 24.41 32 CYS B O 1
ATOM 3594 N N . GLN B 1 33 ? -65.812 42.906 -11.852 1 22.95 33 GLN B N 1
ATOM 3595 C CA . GLN B 1 33 ? -65.25 41.906 -12.742 1 22.95 33 GLN B CA 1
ATOM 3596 C C . GLN B 1 33 ? -63.875 42.344 -13.297 1 22.95 33 GLN B C 1
ATOM 3598 O O . GLN B 1 33 ? -63.812 42.906 -14.383 1 22.95 33 GLN B O 1
ATOM 3603 N N . THR B 1 34 ? -62.969 43.062 -12.523 1 23.91 34 THR B N 1
ATOM 3604 C CA . THR B 1 34 ? -61.906 43.75 -13.266 1 23.91 34 THR B CA 1
ATOM 3605 C C . THR B 1 34 ? -61.062 42.719 -14.047 1 23.91 34 THR B C 1
ATOM 3607 O O . THR B 1 34 ? -60.75 41.656 -13.539 1 23.91 34 THR B O 1
ATOM 3610 N N . SER B 1 35 ? -61.031 42.875 -15.383 1 25.45 35 SER B N 1
ATOM 3611 C CA . SER B 1 35 ? -60.469 42.125 -16.5 1 25.45 35 SER B CA 1
ATOM 3612 C C . SER B 1 35 ? -58.969 42.031 -16.391 1 25.45 35 SER B C 1
ATOM 3614 O O . SER B 1 35 ? -58.281 43.062 -16.375 1 25.45 35 SER B O 1
ATOM 3616 N N . ARG B 1 36 ? -58.375 41.156 -15.562 1 23.86 36 ARG B N 1
ATOM 3617 C CA . ARG B 1 36 ? -56.938 41.188 -15.305 1 23.86 36 ARG B CA 1
ATOM 3618 C C . ARG B 1 36 ? -56.156 40.906 -16.578 1 23.86 36 ARG B C 1
ATOM 3620 O O . ARG B 1 36 ? -56.375 39.906 -17.266 1 23.86 36 ARG B O 1
ATOM 3627 N N . PRO B 1 37 ? -55.656 42 -17.156 1 27.61 37 PRO B N 1
ATOM 3628 C CA . PRO B 1 37 ? -54.875 41.781 -18.375 1 27.61 37 PRO B CA 1
ATOM 3629 C C . PRO B 1 37 ? -53.75 40.75 -18.188 1 27.61 37 PRO B C 1
ATOM 3631 O O . PRO B 1 37 ? -53.156 40.688 -17.109 1 27.61 37 PRO B O 1
ATOM 3634 N N . THR B 1 38 ? -53.781 39.594 -18.844 1 24.89 38 THR B N 1
ATOM 3635 C CA . THR B 1 38 ? -52.938 38.438 -18.719 1 24.89 38 THR B CA 1
ATOM 3636 C C . THR B 1 38 ? -51.469 38.75 -19.062 1 24.89 38 THR B C 1
ATOM 3638 O O . THR B 1 38 ? -51.156 39 -20.234 1 24.89 38 THR B O 1
ATOM 3641 N N . ALA B 1 39 ? -50.844 39.719 -18.375 1 24.53 39 ALA B N 1
ATOM 3642 C CA . ALA B 1 39 ? -49.469 40 -18.797 1 24.53 39 ALA B CA 1
ATOM 3643 C C . ALA B 1 39 ? -48.625 38.75 -18.859 1 24.53 39 ALA B C 1
ATOM 3645 O O . ALA B 1 39 ? -48.594 37.969 -17.906 1 24.53 39 ALA B O 1
ATOM 3646 N N . SER B 1 40 ? -48.438 38.188 -20.047 1 26.98 40 SER B N 1
ATOM 3647 C CA . SER B 1 40 ? -47.562 37.031 -20.344 1 26.98 40 SER B CA 1
ATOM 3648 C C . SER B 1 40 ? -46.188 37.219 -19.75 1 26.98 40 SER B C 1
ATOM 3650 O O . SER B 1 40 ? -45.406 38.031 -20.234 1 26.98 40 SER B O 1
ATOM 3652 N N . HIS B 1 41 ? -46.031 37.406 -18.438 1 25.17 41 HIS B N 1
ATOM 3653 C CA . HIS B 1 41 ? -44.688 37.625 -17.922 1 25.17 41 HIS B CA 1
ATOM 3654 C C . HIS B 1 41 ? -43.75 36.531 -18.359 1 25.17 41 HIS B C 1
ATOM 3656 O O . HIS B 1 41 ? -44.031 35.344 -18.172 1 25.17 41 HIS B O 1
ATOM 3662 N N . SER B 1 42 ? -43.062 36.781 -19.484 1 28.95 42 SER B N 1
ATOM 3663 C CA . SER B 1 42 ? -41.969 35.969 -20.016 1 28.95 42 SER B CA 1
ATOM 3664 C C . SER B 1 42 ? -41 35.562 -18.906 1 28.95 42 SER B C 1
ATOM 3666 O O . SER B 1 42 ? -40.562 36.406 -18.125 1 28.95 42 SER B O 1
ATOM 3668 N N . LEU B 1 43 ? -41.25 34.312 -18.406 1 27.36 43 LEU B N 1
ATOM 3669 C CA . LEU B 1 43 ? -40.438 33.781 -17.312 1 27.36 43 LEU B CA 1
ATOM 3670 C C . LEU B 1 43 ? -38.938 34.031 -17.578 1 27.36 43 LEU B C 1
ATOM 3672 O O . LEU B 1 43 ? -38.469 33.812 -18.688 1 27.36 43 LEU B O 1
ATOM 3676 N N . PRO B 1 44 ? -38.438 35.062 -16.906 1 27.14 44 PRO B N 1
ATOM 3677 C CA . PRO B 1 44 ? -37.031 35.281 -17.172 1 27.14 44 PRO B CA 1
ATOM 3678 C C . PRO B 1 44 ? -36.25 33.969 -17.219 1 27.14 44 PRO B C 1
ATOM 3680 O O . PRO B 1 44 ? -36.656 32.969 -16.625 1 27.14 44 PRO B O 1
ATOM 3683 N N . GLU B 1 45 ? -35.406 33.812 -18.219 1 28.41 45 GLU B N 1
ATOM 3684 C CA . GLU B 1 45 ? -34.469 32.719 -18.484 1 28.41 45 GLU B CA 1
ATOM 3685 C C . GLU B 1 45 ? -33.781 32.25 -17.203 1 28.41 45 GLU B C 1
ATOM 3687 O O . GLU B 1 45 ? -33.344 33.062 -16.406 1 28.41 45 GLU B O 1
ATOM 3692 N N . LYS B 1 46 ? -34.156 31.016 -16.766 1 27.69 46 LYS B N 1
ATOM 3693 C CA . LYS B 1 46 ? -33.5 30.344 -15.641 1 27.69 46 LYS B CA 1
ATOM 3694 C C . LYS B 1 46 ? -32 30.656 -15.602 1 27.69 46 LYS B C 1
ATOM 3696 O O . LYS B 1 46 ? -31.281 30.359 -16.562 1 27.69 46 LYS B O 1
ATOM 3701 N N . ALA B 1 47 ? -31.688 31.688 -14.953 1 25.27 47 ALA B N 1
ATOM 3702 C CA . ALA B 1 47 ? -30.25 31.875 -14.711 1 25.27 47 ALA B CA 1
ATOM 3703 C C . ALA B 1 47 ? -29.578 30.547 -14.383 1 25.27 47 ALA B C 1
ATOM 3705 O O . ALA B 1 47 ? -30.016 29.812 -13.492 1 25.27 47 ALA B O 1
ATOM 3706 N N . LYS B 1 48 ? -28.953 29.984 -15.414 1 27.28 48 LYS B N 1
ATOM 3707 C CA . LYS B 1 48 ? -28.109 28.797 -15.25 1 27.28 48 LYS B CA 1
ATOM 3708 C C . LYS B 1 48 ? -27.422 28.797 -13.883 1 27.28 48 LYS B C 1
ATOM 3710 O O . LYS B 1 48 ? -26.812 29.797 -13.492 1 27.28 48 LYS B O 1
ATOM 3715 N N . ALA B 1 49 ? -28.141 28.062 -12.906 1 27.62 49 ALA B N 1
ATOM 3716 C CA . ALA B 1 49 ? -27.469 27.859 -11.617 1 27.62 49 ALA B CA 1
ATOM 3717 C C . ALA B 1 49 ? -25.953 27.953 -11.758 1 27.62 49 ALA B C 1
ATOM 3719 O O . ALA B 1 49 ? -25.391 27.5 -12.766 1 27.62 49 ALA B O 1
ATOM 3720 N N . PRO B 1 50 ? -25.391 28.969 -11.109 1 26.81 50 PRO B N 1
ATOM 3721 C CA . PRO B 1 50 ? -23.938 28.922 -11.273 1 26.81 50 PRO B CA 1
ATOM 3722 C C . PRO B 1 50 ? -23.391 27.5 -11.312 1 26.81 50 PRO B C 1
ATOM 3724 O O . PRO B 1 50 ? -23.953 26.594 -10.68 1 26.81 50 PRO B O 1
ATOM 3727 N N . SER B 1 51 ? -22.953 27.078 -12.547 1 26.33 51 SER B N 1
ATOM 3728 C CA . SER B 1 51 ? -22.266 25.812 -12.781 1 26.33 51 SER B CA 1
ATOM 3729 C C . SER B 1 51 ? -21.547 25.328 -11.523 1 26.33 51 SER B C 1
ATOM 3731 O O . SER B 1 51 ? -21.047 26.141 -10.734 1 26.33 51 SER B O 1
ATOM 3733 N N . ALA B 1 52 ? -22.016 24.219 -10.992 1 29 52 ALA B N 1
ATOM 3734 C CA . ALA B 1 52 ? -21.234 23.516 -9.969 1 29 52 ALA B CA 1
ATOM 3735 C C . ALA B 1 52 ? -19.734 23.781 -10.141 1 29 52 ALA B C 1
ATOM 3737 O O . ALA B 1 52 ? -19.234 23.844 -11.273 1 29 52 ALA B O 1
ATOM 3738 N N . PRO B 1 53 ? -19.203 24.5 -9.195 1 28.19 53 PRO B N 1
ATOM 3739 C CA . PRO B 1 53 ? -17.781 24.688 -9.484 1 28.19 53 PRO B CA 1
ATOM 3740 C C . PRO B 1 53 ? -17.156 23.5 -10.211 1 28.19 53 PRO B C 1
ATOM 3742 O O . PRO B 1 53 ? -17.547 22.344 -9.953 1 28.19 53 PRO B O 1
ATOM 3745 N N . GLN B 1 54 ? -16.891 23.625 -11.5 1 26.95 54 GLN B N 1
ATOM 3746 C CA . GLN B 1 54 ? -16.125 22.688 -12.312 1 26.95 54 GLN B CA 1
ATOM 3747 C C . GLN B 1 54 ? -15.164 21.875 -11.453 1 26.95 54 GLN B C 1
ATOM 3749 O O . GLN B 1 54 ? -14.523 22.406 -10.547 1 26.95 54 GLN B O 1
ATOM 3754 N N . LYS B 1 55 ? -15.391 20.625 -11.406 1 31.86 55 LYS B N 1
ATOM 3755 C CA . LYS B 1 55 ? -14.32 19.75 -10.938 1 31.86 55 LYS B CA 1
ATOM 3756 C C . LYS B 1 55 ? -12.953 20.266 -11.375 1 31.86 55 LYS B C 1
ATOM 3758 O O . LYS B 1 55 ? -12.641 20.281 -12.57 1 31.86 55 LYS B O 1
ATOM 3763 N N . GLN B 1 56 ? -12.523 21.453 -10.812 1 26.91 56 GLN B N 1
ATOM 3764 C CA . GLN B 1 56 ? -11.188 21.906 -11.195 1 26.91 56 GLN B CA 1
ATOM 3765 C C . GLN B 1 56 ? -10.297 20.734 -11.578 1 26.91 56 GLN B C 1
ATOM 3767 O O . GLN B 1 56 ? -10.297 19.703 -10.906 1 26.91 56 GLN B O 1
ATOM 3772 N N . ALA B 1 57 ? -9.797 20.641 -12.773 1 33.16 57 ALA B N 1
ATOM 3773 C CA . ALA B 1 57 ? -8.727 19.812 -13.305 1 33.16 57 ALA B CA 1
ATOM 3774 C C . ALA B 1 57 ? -7.676 19.516 -12.234 1 33.16 57 ALA B C 1
ATOM 3776 O O . ALA B 1 57 ? -7.48 20.312 -11.32 1 33.16 57 ALA B O 1
ATOM 3777 N N . SER B 1 58 ? -7.309 18.328 -12.062 1 37.12 58 SER B N 1
ATOM 3778 C CA . SER B 1 58 ? -6.254 17.922 -11.141 1 37.12 58 SER B CA 1
ATOM 3779 C C . SER B 1 58 ? -5.152 18.984 -11.055 1 37.12 58 SER B C 1
ATOM 3781 O O . SER B 1 58 ? -4.555 19.344 -12.07 1 37.12 58 SER B O 1
ATOM 3783 N N . PRO B 1 59 ? -5.332 20.078 -10.242 1 40.94 59 PRO B N 1
ATOM 3784 C CA . PRO B 1 59 ? -4.324 21.141 -10.188 1 40.94 59 PRO B CA 1
ATOM 3785 C C . PRO B 1 59 ? -2.914 20.641 -10.477 1 40.94 59 PRO B C 1
ATOM 3787 O O . PRO B 1 59 ? -2.625 19.453 -10.273 1 40.94 59 PRO B O 1
ATOM 3790 N N . SER B 1 60 ? -2.205 21.281 -11.195 1 49.47 60 SER B N 1
ATOM 3791 C CA . SER B 1 60 ? -0.791 21 -11.438 1 49.47 60 SER B CA 1
ATOM 3792 C C . SER B 1 60 ? -0.091 20.562 -10.156 1 49.47 60 SER B C 1
ATOM 3794 O O . SER B 1 60 ? -0.242 21.188 -9.109 1 49.47 60 SER B O 1
ATOM 3796 N N . LYS B 1 61 ? 0.58 19.438 -10.07 1 67.31 61 LYS B N 1
ATOM 3797 C CA . LYS B 1 61 ? 1.041 18.641 -8.938 1 67.31 61 LYS B CA 1
ATOM 3798 C C . LYS B 1 61 ? 2.227 19.312 -8.242 1 67.31 61 LYS B C 1
ATOM 3800 O O . LYS B 1 61 ? 2.504 19.047 -7.078 1 67.31 61 LYS B O 1
ATOM 3805 N N . LYS B 1 62 ? 2.895 20.297 -8.93 1 74.69 62 LYS B N 1
ATOM 3806 C CA . LYS B 1 62 ? 4.023 20.922 -8.25 1 74.69 62 LYS B CA 1
ATOM 3807 C C . LYS B 1 62 ? 4.199 22.375 -8.695 1 74.69 62 LYS B C 1
ATOM 3809 O O . LYS B 1 62 ? 3.736 22.766 -9.773 1 74.69 62 LYS B O 1
ATOM 3814 N N . ALA B 1 63 ? 4.746 23.344 -7.879 1 80.06 63 ALA B N 1
ATOM 3815 C CA . ALA B 1 63 ? 4.98 24.75 -8.148 1 80.06 63 ALA B CA 1
ATOM 3816 C C . ALA B 1 63 ? 5.738 24.938 -9.461 1 80.06 63 ALA B C 1
ATOM 3818 O O . ALA B 1 63 ? 5.465 25.875 -10.211 1 80.06 63 ALA B O 1
ATOM 3819 N N . SER B 1 64 ? 6.633 23.953 -9.68 1 71.62 64 SER B N 1
ATOM 3820 C CA . SER B 1 64 ? 7.492 24.109 -10.844 1 71.62 64 SER B CA 1
ATOM 3821 C C . SER B 1 64 ? 6.68 24.047 -12.141 1 71.62 64 SER B C 1
ATOM 3823 O O . SER B 1 64 ? 7.145 24.484 -13.188 1 71.62 64 SER B O 1
ATOM 3825 N N . ALA B 1 65 ? 5.488 23.531 -11.945 1 71.06 65 ALA B N 1
ATOM 3826 C CA . ALA B 1 65 ? 4.621 23.422 -13.117 1 71.06 65 ALA B CA 1
ATOM 3827 C C . ALA B 1 65 ? 3.791 24.688 -13.305 1 71.06 65 ALA B C 1
ATOM 3829 O O . ALA B 1 65 ? 3.105 24.844 -14.312 1 71.06 65 ALA B O 1
ATOM 3830 N N . LEU B 1 66 ? 3.941 25.625 -12.336 1 82.56 66 LEU B N 1
ATOM 3831 C CA . LEU B 1 66 ? 3.193 26.875 -12.391 1 82.56 66 LEU B CA 1
ATOM 3832 C C . LEU B 1 66 ? 4.09 28.031 -12.852 1 82.56 66 LEU B C 1
ATOM 3834 O O . LEU B 1 66 ? 5.312 27.891 -12.883 1 82.56 66 LEU B O 1
ATOM 3838 N N . ASP B 1 67 ? 3.473 29.109 -13.188 1 83.56 67 ASP B N 1
ATOM 3839 C CA . ASP B 1 67 ? 4.23 30.297 -13.539 1 83.56 67 ASP B CA 1
ATOM 3840 C C . ASP B 1 67 ? 4.863 30.938 -12.305 1 83.56 67 ASP B C 1
ATOM 3842 O O . ASP B 1 67 ? 4.191 31.141 -11.289 1 83.56 67 ASP B O 1
ATOM 3846 N N . ILE B 1 68 ? 6.141 31.125 -12.414 1 87.88 68 ILE B N 1
ATOM 3847 C CA . ILE B 1 68 ? 6.898 31.828 -11.375 1 87.88 68 ILE B CA 1
ATOM 3848 C C . ILE B 1 68 ? 7.34 33.188 -11.898 1 87.88 68 ILE B C 1
ATOM 3850 O O . ILE B 1 68 ? 8.125 33.281 -12.852 1 87.88 68 ILE B O 1
ATOM 3854 N N . ARG B 1 69 ? 6.879 34.219 -11.258 1 89.81 69 ARG B N 1
ATOM 3855 C CA . ARG B 1 69 ? 7.125 35.562 -11.773 1 89.81 69 ARG B CA 1
ATOM 3856 C C . ARG B 1 69 ? 7.848 36.438 -10.742 1 89.81 69 ARG B C 1
ATOM 3858 O O . ARG B 1 69 ? 7.258 36.844 -9.742 1 89.81 69 ARG B O 1
ATOM 3865 N N . PRO B 1 70 ? 9.047 36.75 -10.984 1 91.44 70 PRO B N 1
ATOM 3866 C CA . PRO B 1 70 ? 9.734 37.656 -10.086 1 91.44 70 PRO B CA 1
ATOM 3867 C C . PRO B 1 70 ? 9.109 39.062 -10.086 1 91.44 70 PRO B C 1
ATOM 3869 O O . PRO B 1 70 ? 8.633 39.531 -11.125 1 91.44 70 PRO B O 1
ATOM 3872 N N . GLN B 1 71 ? 9.172 39.562 -8.875 1 90 71 GLN B N 1
ATOM 3873 C CA . GLN B 1 71 ? 8.695 40.938 -8.75 1 90 71 GLN B CA 1
ATOM 3874 C C . GLN B 1 71 ? 9.852 41.938 -8.734 1 90 71 GLN B C 1
ATOM 3876 O O . GLN B 1 71 ? 10.906 41.656 -8.148 1 90 71 GLN B O 1
ATOM 3881 N N . SER B 1 72 ? 9.781 42.938 -9.508 1 87.5 72 SER B N 1
ATOM 3882 C CA . SER B 1 72 ? 10.836 43.938 -9.547 1 87.5 72 SER B CA 1
ATOM 3883 C C . SER B 1 72 ? 10.664 44.969 -8.422 1 87.5 72 SER B C 1
ATOM 3885 O O . SER B 1 72 ? 10.594 46.188 -8.68 1 87.5 72 SER B O 1
ATOM 3887 N N . ILE B 1 73 ? 10.469 44.5 -7.215 1 92.19 73 ILE B N 1
ATOM 3888 C CA . ILE B 1 73 ? 10.32 45.344 -6.031 1 92.19 73 ILE B CA 1
ATOM 3889 C C . ILE B 1 73 ? 11.117 44.75 -4.871 1 92.19 73 ILE B C 1
ATOM 3891 O O . ILE B 1 73 ? 11.117 43.531 -4.668 1 92.19 73 ILE B O 1
ATOM 3895 N N . PRO B 1 74 ? 11.906 45.656 -4.223 1 93.69 74 PRO B N 1
ATOM 3896 C CA . PRO B 1 74 ? 12.578 45.125 -3.029 1 93.69 74 PRO B CA 1
ATOM 3897 C C . PRO B 1 74 ? 11.602 44.656 -1.951 1 93.69 74 PRO B C 1
ATOM 3899 O O . PRO B 1 74 ? 10.492 45.188 -1.852 1 93.69 74 PRO B O 1
ATOM 3902 N N . VAL B 1 75 ? 12.023 43.75 -1.152 1 95.12 75 VAL B N 1
ATOM 3903 C CA . VAL B 1 75 ? 11.188 43.156 -0.107 1 95.12 75 VAL B CA 1
ATOM 3904 C C . VAL B 1 75 ? 10.711 44.25 0.846 1 95.12 75 VAL B C 1
ATOM 3906 O O . VAL B 1 75 ? 9.562 44.25 1.279 1 95.12 75 VAL B O 1
ATOM 3909 N N . SER B 1 76 ? 11.625 45.188 1.166 1 93.38 76 SER B N 1
ATOM 3910 C CA . SER B 1 76 ? 11.336 46.25 2.133 1 93.38 76 SER B CA 1
ATOM 3911 C C . SER B 1 76 ? 10.188 47.125 1.664 1 93.38 76 SER B C 1
ATOM 3913 O O . SER B 1 76 ? 9.523 47.781 2.477 1 93.38 76 SER B O 1
ATOM 3915 N N . ARG B 1 77 ? 9.914 47.094 0.386 1 93.06 77 ARG B N 1
ATOM 3916 C CA . ARG B 1 77 ? 8.883 47.969 -0.172 1 93.06 77 ARG B CA 1
ATOM 3917 C C . ARG B 1 77 ? 7.516 47.312 -0.135 1 93.06 77 ARG B C 1
ATOM 3919 O O . ARG B 1 77 ? 6.504 47.906 -0.474 1 93.06 77 ARG B O 1
ATOM 3926 N N . LEU B 1 78 ? 7.438 46.125 0.334 1 92.75 78 LEU B N 1
ATOM 3927 C CA . LEU B 1 78 ? 6.172 45.406 0.438 1 92.75 78 LEU B CA 1
ATOM 3928 C C . LEU B 1 78 ? 5.441 45.781 1.726 1 92.75 78 LEU B C 1
ATOM 3930 O O . LEU B 1 78 ? 4.34 45.281 1.979 1 92.75 78 LEU B O 1
ATOM 3934 N N . GLY B 1 79 ? 6.023 46.562 2.512 1 89.75 79 GLY B N 1
ATOM 3935 C CA . GLY B 1 79 ? 5.434 46.906 3.791 1 89.75 79 GLY B CA 1
ATOM 3936 C C . GLY B 1 79 ? 6.078 46.219 4.969 1 89.75 79 GLY B C 1
ATOM 3937 O O . GLY B 1 79 ? 5.457 46.062 6.023 1 89.75 79 GLY B O 1
ATOM 3938 N N . LEU B 1 80 ? 7.281 45.844 4.789 1 93.56 80 LEU B N 1
ATOM 3939 C CA . LEU B 1 80 ? 8.031 45.125 5.816 1 93.56 80 LEU B CA 1
ATOM 3940 C C . LEU B 1 80 ? 8.508 46.094 6.906 1 93.56 80 LEU B C 1
ATOM 3942 O O . LEU B 1 80 ? 9.164 47.094 6.617 1 93.56 80 LEU B O 1
ATOM 3946 N N . THR B 1 81 ? 8.117 45.75 8.164 1 93.25 81 THR B N 1
ATOM 3947 C CA . THR B 1 81 ? 8.617 46.531 9.297 1 93.25 81 THR B CA 1
ATOM 3948 C C . THR B 1 81 ? 9.867 45.906 9.891 1 93.25 81 THR B C 1
ATOM 3950 O O . THR B 1 81 ? 10.062 44.688 9.766 1 93.25 81 THR B O 1
ATOM 3953 N N . GLU B 1 82 ? 10.68 46.719 10.523 1 93.12 82 GLU B N 1
ATOM 3954 C CA . GLU B 1 82 ? 11.898 46.188 11.133 1 93.12 82 GLU B CA 1
ATOM 3955 C C . GLU B 1 82 ? 11.578 45.188 12.219 1 93.12 82 GLU B C 1
ATOM 3957 O O . GLU B 1 82 ? 12.273 44.188 12.367 1 93.12 82 GLU B O 1
ATOM 3962 N N . GLU B 1 83 ? 10.57 45.438 12.984 1 93.12 83 GLU B N 1
ATOM 3963 C CA . GLU B 1 83 ? 10.164 44.5 14.039 1 93.12 83 GLU B CA 1
ATOM 3964 C C . GLU B 1 83 ? 9.781 43.156 13.461 1 93.12 83 GLU B C 1
ATOM 3966 O O . GLU B 1 83 ? 10.234 42.125 13.953 1 93.12 83 GLU B O 1
ATOM 3971 N N . ASN B 1 84 ? 9 43.125 12.477 1 95.25 84 ASN B N 1
ATOM 3972 C CA . ASN B 1 84 ? 8.609 41.906 11.805 1 95.25 84 ASN B CA 1
ATOM 3973 C C . ASN B 1 84 ? 9.805 41.219 11.156 1 95.25 84 ASN B C 1
ATOM 3975 O O . ASN B 1 84 ? 9.969 40 11.266 1 95.25 84 ASN B O 1
ATOM 3979 N N . ALA B 1 85 ? 10.617 42 10.57 1 95.81 85 ALA B N 1
ATOM 3980 C CA . ALA B 1 85 ? 11.797 41.469 9.898 1 95.81 85 ALA B CA 1
ATOM 3981 C C . ALA B 1 85 ? 12.727 40.781 10.883 1 95.81 85 ALA B C 1
ATOM 3983 O O . ALA B 1 85 ? 13.297 39.719 10.586 1 95.81 85 ALA B O 1
ATOM 3984 N N . LYS B 1 86 ? 12.875 41.375 12.023 1 94.62 86 LYS B N 1
ATOM 3985 C CA . LYS B 1 86 ? 13.758 40.812 13.039 1 94.62 86 LYS B CA 1
ATOM 3986 C C . LYS B 1 86 ? 13.258 39.438 13.492 1 94.62 86 LYS B C 1
ATOM 3988 O O . LYS B 1 86 ? 14.039 38.5 13.578 1 94.62 86 LYS B O 1
ATOM 3993 N N . LYS B 1 87 ? 12.023 39.344 13.734 1 95.12 87 LYS B N 1
ATOM 3994 C CA . LYS B 1 87 ? 11.438 38.094 14.164 1 95.12 87 LYS B CA 1
ATOM 3995 C C . LYS B 1 87 ? 11.508 37.031 13.055 1 95.12 87 LYS B C 1
ATOM 3997 O O . LYS B 1 87 ? 11.82 35.875 13.312 1 95.12 87 LYS B O 1
ATOM 4002 N N . ALA B 1 88 ? 11.219 37.469 11.883 1 97 88 ALA B N 1
ATOM 4003 C CA . ALA B 1 88 ? 11.281 36.562 10.734 1 97 88 ALA B CA 1
ATOM 4004 C C . ALA B 1 88 ? 12.703 36.062 10.516 1 97 88 ALA B C 1
ATOM 4006 O O . ALA B 1 88 ? 12.906 34.906 10.164 1 97 88 ALA B O 1
ATOM 4007 N N . LEU B 1 89 ? 13.641 36.969 10.672 1 96.75 89 LEU B N 1
ATOM 4008 C CA . LEU B 1 89 ? 15.039 36.594 10.5 1 96.75 89 LEU B CA 1
ATOM 4009 C C . LEU B 1 89 ? 15.438 35.5 11.484 1 96.75 89 LEU B C 1
ATOM 4011 O O . LEU B 1 89 ? 16.156 34.562 11.125 1 96.75 89 LEU B O 1
ATOM 4015 N N . GLU B 1 90 ? 14.992 35.625 12.703 1 95.44 90 GLU B N 1
ATOM 4016 C CA . GLU B 1 90 ? 15.281 34.594 13.703 1 95.44 90 GLU B CA 1
ATOM 4017 C C . GLU B 1 90 ? 14.68 33.25 13.305 1 95.44 90 GLU B C 1
ATOM 4019 O O . GLU B 1 90 ? 15.344 32.219 13.406 1 95.44 90 GLU B O 1
ATOM 4024 N N . ALA B 1 91 ? 13.461 33.281 12.867 1 96.44 91 ALA B N 1
ATOM 4025 C CA . ALA B 1 91 ? 12.797 32.062 12.43 1 96.44 91 ALA B CA 1
ATOM 4026 C C . ALA B 1 91 ? 13.477 31.484 11.195 1 96.44 91 ALA B C 1
ATOM 4028 O O . ALA B 1 91 ? 13.633 30.266 11.086 1 96.44 91 ALA B O 1
ATOM 4029 N N . PHE B 1 92 ? 13.891 32.344 10.281 1 97.88 92 PHE B N 1
ATOM 4030 C CA . PHE B 1 92 ? 14.602 31.891 9.086 1 97.88 92 PHE B CA 1
ATOM 4031 C C . PHE B 1 92 ? 15.922 31.219 9.469 1 97.88 92 PHE B C 1
ATOM 4033 O O . PHE B 1 92 ? 16.25 30.141 8.953 1 97.88 92 PHE B O 1
ATOM 4040 N N . ARG B 1 93 ? 16.547 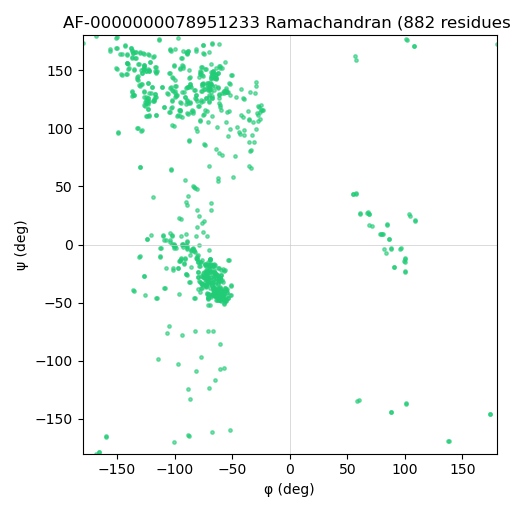31.844 10.359 1 97.12 93 ARG B N 1
ATOM 4041 C CA . ARG B 1 93 ? 17.812 31.297 10.836 1 97.12 93 ARG B CA 1
ATOM 4042 C C . ARG B 1 93 ? 17.625 29.891 11.391 1 97.12 93 ARG B C 1
ATOM 4044 O O . ARG B 1 93 ? 18.422 28.984 11.109 1 97.12 93 ARG B O 1
ATOM 4051 N N . SER B 1 94 ? 16.625 29.703 12.117 1 95.75 94 SER B N 1
ATOM 4052 C CA . SER B 1 94 ? 16.344 28.391 12.703 1 95.75 94 SER B CA 1
ATOM 4053 C C . SER B 1 94 ? 15.945 27.375 11.641 1 95.75 94 SER B C 1
ATOM 4055 O O . SER B 1 94 ? 15.961 26.172 11.891 1 95.75 94 SER B O 1
ATOM 4057 N N . SER B 1 95 ? 15.578 27.828 10.484 1 97.62 95 SER B N 1
ATOM 4058 C CA . SER B 1 95 ? 15.133 26.969 9.398 1 97.62 95 SER B CA 1
ATOM 4059 C C . SER B 1 95 ? 16.297 26.562 8.508 1 97.62 95 SER B C 1
ATOM 4061 O O . SER B 1 95 ? 16.172 25.656 7.684 1 97.62 95 SER B O 1
ATOM 4063 N N . CYS B 1 96 ? 17.422 27.172 8.641 1 97.5 96 CYS B N 1
ATOM 4064 C CA . CYS B 1 96 ? 18.562 27.047 7.73 1 97.5 96 CYS B CA 1
ATOM 4065 C C . CYS B 1 96 ? 19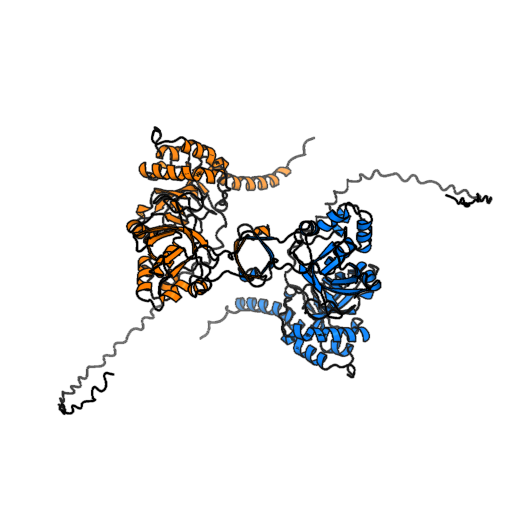.078 25.609 7.699 1 97.5 96 CYS B C 1
ATOM 4067 O O . CYS B 1 96 ? 19.375 25.078 6.629 1 97.5 96 CYS B O 1
ATOM 4069 N N . PRO B 1 97 ? 19.141 24.953 8.852 1 96.62 97 PRO B N 1
ATOM 4070 C CA . PRO B 1 97 ? 19.641 23.578 8.781 1 96.62 97 PRO B CA 1
ATOM 4071 C C . PRO B 1 97 ? 18.766 22.688 7.891 1 96.62 97 PRO B C 1
ATOM 4073 O O . PRO B 1 97 ? 19.297 21.828 7.168 1 96.62 97 PRO B O 1
ATOM 4076 N N . PHE B 1 98 ? 17.516 22.891 7.953 1 96.44 98 PHE B N 1
ATOM 4077 C CA . PHE B 1 98 ? 16.625 22.125 7.102 1 96.44 98 PHE B CA 1
ATOM 4078 C C . PHE B 1 98 ? 16.766 22.547 5.641 1 96.44 98 PHE B C 1
ATOM 4080 O O . PHE B 1 98 ? 16.922 21.688 4.762 1 96.44 98 PHE B O 1
ATOM 4087 N N . LEU B 1 99 ? 16.781 23.812 5.363 1 96.62 99 LEU B N 1
ATOM 4088 C CA . LEU B 1 99 ? 16.828 24.375 4.02 1 96.62 99 LEU B CA 1
ATOM 4089 C C . LEU B 1 99 ? 18.094 23.922 3.291 1 96.62 99 LEU B C 1
ATOM 4091 O O . LEU B 1 99 ? 18.078 23.734 2.074 1 96.62 99 LEU B O 1
ATOM 4095 N N . THR B 1 100 ? 19.125 23.672 4.031 1 96.94 100 THR B N 1
ATOM 4096 C CA . THR B 1 100 ? 20.422 23.406 3.389 1 96.94 100 THR B CA 1
ATOM 4097 C C . THR B 1 100 ? 20.703 21.906 3.357 1 96.94 100 THR B C 1
ATOM 4099 O O . THR B 1 100 ? 21.75 21.484 2.854 1 96.94 100 THR B O 1
ATOM 4102 N N . SER B 1 101 ? 19.828 21.062 3.859 1 96 101 SER B N 1
ATOM 4103 C CA . SER B 1 101 ? 20.172 19.641 3.932 1 96 101 SER B CA 1
ATOM 4104 C C . SER B 1 101 ? 19.062 18.766 3.359 1 96 101 SER B C 1
ATOM 4106 O O . SER B 1 101 ? 19.234 17.562 3.182 1 96 101 SER B O 1
ATOM 4108 N N . HIS B 1 102 ? 17.953 19.359 3.111 1 93.62 102 HIS B N 1
ATOM 4109 C CA . HIS B 1 102 ? 16.828 18.578 2.611 1 93.62 102 HIS B CA 1
ATOM 4110 C C . HIS B 1 102 ? 16.438 19.016 1.202 1 93.62 102 HIS B C 1
ATOM 4112 O O . HIS B 1 102 ? 16.594 20.188 0.846 1 93.62 102 HIS B O 1
ATOM 4118 N N . PRO B 1 103 ? 15.945 18.047 0.418 1 92.31 103 PRO B N 1
ATOM 4119 C CA . PRO B 1 103 ? 15.445 18.422 -0.903 1 92.31 103 PRO B CA 1
ATOM 4120 C C . PRO B 1 103 ? 14.172 19.266 -0.828 1 92.31 103 PRO B C 1
ATOM 4122 O O . PRO B 1 103 ? 13.367 19.094 0.091 1 92.31 103 PRO B O 1
ATOM 4125 N N . ASP B 1 104 ? 14.07 20.188 -1.754 1 94.81 104 ASP B N 1
ATOM 4126 C CA . ASP B 1 104 ? 12.875 21 -1.901 1 94.81 104 ASP B CA 1
ATOM 4127 C C . ASP B 1 104 ? 11.812 20.297 -2.732 1 94.81 104 ASP B C 1
ATOM 4129 O O . ASP B 1 104 ? 11.961 20.141 -3.949 1 94.81 104 ASP B O 1
ATOM 4133 N N . LYS B 1 105 ? 10.711 19.969 -2.166 1 91 105 LYS B N 1
ATOM 4134 C CA . LYS B 1 105 ? 9.648 19.219 -2.826 1 91 105 LYS B CA 1
ATOM 4135 C C . LYS B 1 105 ? 8.93 20.094 -3.863 1 91 105 LYS B C 1
ATOM 4137 O O . LYS B 1 105 ? 8.281 19.562 -4.77 1 91 105 LYS B O 1
ATOM 4142 N N . SER B 1 106 ? 9.016 21.406 -3.717 1 92.5 106 SER B N 1
ATOM 4143 C CA . SER B 1 106 ? 8.359 22.297 -4.66 1 92.5 106 SER B CA 1
ATOM 4144 C C . SER B 1 106 ? 9.086 22.312 -6.004 1 92.5 106 SER B C 1
ATOM 4146 O O . SER B 1 106 ? 8.5 22.688 -7.023 1 92.5 106 SER B O 1
ATOM 4148 N N . GLY B 1 107 ? 10.344 21.969 -5.977 1 90.69 107 GLY B N 1
ATOM 4149 C CA . GLY B 1 107 ? 11.164 21.969 -7.176 1 90.69 107 GLY B CA 1
ATOM 4150 C C . GLY B 1 107 ? 11.672 23.344 -7.543 1 90.69 107 GLY B C 1
ATOM 4151 O O . GLY B 1 107 ? 12.305 23.531 -8.586 1 90.69 107 GLY B O 1
ATOM 4152 N N . LEU B 1 108 ? 11.508 24.281 -6.742 1 93.69 108 LEU B N 1
ATOM 4153 C CA . LEU B 1 108 ? 11.859 25.672 -7.078 1 93.69 108 LEU B CA 1
ATOM 4154 C C . LEU B 1 108 ? 13.32 25.953 -6.742 1 93.69 108 LEU B C 1
ATOM 4156 O O . LEU B 1 108 ? 13.945 26.797 -7.379 1 93.69 108 LEU B O 1
ATOM 4160 N N . THR B 1 109 ? 13.773 25.266 -5.691 1 95.94 109 THR B N 1
ATOM 4161 C CA . THR B 1 109 ? 15.102 25.609 -5.199 1 95.94 109 THR B CA 1
ATOM 4162 C C . THR B 1 109 ? 15.922 24.344 -4.941 1 95.94 109 THR B C 1
ATOM 4164 O O . THR B 1 109 ? 15.391 23.234 -4.988 1 95.94 109 THR B O 1
ATOM 4167 N N . ALA B 1 110 ? 17.203 24.516 -4.789 1 95.12 110 ALA B N 1
ATOM 4168 C CA . ALA B 1 110 ? 18.125 23.5 -4.293 1 95.12 110 ALA B CA 1
ATOM 4169 C C . ALA B 1 110 ? 18.781 23.953 -2.988 1 95.12 110 ALA B C 1
ATOM 4171 O O . ALA B 1 110 ? 18.797 25.141 -2.664 1 95.12 110 ALA B O 1
ATOM 4172 N N . ALA B 1 111 ? 19.344 23 -2.256 1 95.81 111 ALA B N 1
ATOM 4173 C CA . ALA B 1 111 ? 19.953 23.266 -0.959 1 95.81 111 ALA B CA 1
ATOM 4174 C C . ALA B 1 111 ? 21.016 24.359 -1.072 1 95.81 111 ALA B C 1
ATOM 4176 O O . ALA B 1 111 ? 21.078 25.266 -0.234 1 95.81 111 ALA B O 1
ATOM 4177 N N . ASN B 1 112 ? 21.734 24.297 -2.135 1 95.75 112 ASN B N 1
ATOM 4178 C CA . ASN B 1 112 ? 22.859 25.219 -2.316 1 95.75 112 ASN B CA 1
ATOM 4179 C C . ASN B 1 112 ? 22.375 26.641 -2.547 1 95.75 112 ASN B C 1
ATOM 4181 O O . ASN B 1 112 ? 23.109 27.594 -2.295 1 95.75 112 ASN B O 1
ATOM 4185 N N . ASP B 1 113 ? 21.172 26.828 -3.012 1 97.19 113 ASP B N 1
ATOM 4186 C CA . ASP B 1 113 ? 20.625 28.156 -3.266 1 97.19 113 ASP B CA 1
ATOM 4187 C C . ASP B 1 113 ? 20.5 28.953 -1.971 1 97.19 113 ASP B C 1
ATOM 4189 O O . ASP B 1 113 ? 20.562 30.188 -1.983 1 97.19 113 ASP B O 1
ATOM 4193 N N . TRP B 1 114 ? 20.375 28.312 -0.857 1 98.25 114 TRP B N 1
ATOM 4194 C CA . TRP B 1 114 ? 20.031 28.953 0.41 1 98.25 114 TRP B CA 1
ATOM 4195 C C . TRP B 1 114 ? 21.281 29.281 1.208 1 98.25 114 TRP B C 1
ATOM 4197 O O . TRP B 1 114 ? 21.234 30.062 2.17 1 98.25 114 TRP B O 1
ATOM 4207 N N . LEU B 1 115 ? 22.438 28.734 0.836 1 97.12 115 LEU B N 1
ATOM 4208 C CA . LEU B 1 115 ? 23.656 28.766 1.637 1 97.12 115 LEU B CA 1
ATOM 4209 C C . LEU B 1 115 ? 24.078 30.203 1.905 1 97.12 115 LEU B C 1
ATOM 4211 O O . LEU B 1 115 ? 24.359 30.578 3.049 1 97.12 115 LEU B O 1
ATOM 4215 N N . PRO B 1 116 ? 24.109 31.094 0.878 1 96.81 116 PRO B N 1
ATOM 4216 C CA . PRO B 1 116 ? 24.562 32.469 1.154 1 96.81 116 PRO B CA 1
ATOM 4217 C C . PRO B 1 116 ? 23.688 33.188 2.164 1 96.81 116 PRO B C 1
ATOM 4219 O O . PRO B 1 116 ? 24.188 33.844 3.086 1 96.81 116 PRO B O 1
ATOM 4222 N N . ALA B 1 117 ? 22.391 33.094 1.966 1 97.5 117 ALA B N 1
ATOM 4223 C CA . ALA B 1 117 ? 21.469 33.75 2.887 1 97.5 117 ALA B CA 1
ATOM 4224 C C . ALA B 1 117 ? 21.578 33.156 4.285 1 97.5 117 ALA B C 1
ATOM 4226 O O . ALA B 1 117 ? 21.562 33.875 5.281 1 97.5 117 ALA B O 1
ATOM 4227 N N . CYS B 1 118 ? 21.703 31.844 4.422 1 97.5 118 CYS B N 1
ATOM 4228 C CA . CYS B 1 118 ? 21.781 31.156 5.711 1 97.5 118 CYS B CA 1
ATOM 4229 C C . CYS B 1 118 ? 23.078 31.531 6.434 1 97.5 118 CYS B C 1
ATOM 4231 O O . CYS B 1 118 ? 23.078 31.734 7.648 1 97.5 118 CYS B O 1
ATOM 4233 N N . GLN B 1 119 ? 24.156 31.656 5.723 1 95.38 119 GLN B N 1
ATOM 4234 C CA . GLN B 1 119 ? 25.422 32.062 6.312 1 95.38 119 GLN B CA 1
ATOM 4235 C C . GLN B 1 119 ? 25.344 33.5 6.836 1 95.38 119 GLN B C 1
ATOM 4237 O O . GLN B 1 119 ? 25.812 33.781 7.941 1 95.38 119 GLN B O 1
ATOM 4242 N N . ALA B 1 120 ? 24.766 34.281 6.043 1 95.62 120 ALA B N 1
ATOM 4243 C CA . ALA B 1 120 ? 24.609 35.688 6.461 1 95.62 120 ALA B CA 1
ATOM 4244 C C . ALA B 1 120 ? 23.719 35.781 7.695 1 95.62 120 ALA B C 1
ATOM 4246 O O . ALA B 1 120 ? 24 36.562 8.609 1 95.62 120 ALA B O 1
ATOM 4247 N N . ALA B 1 121 ? 22.625 35.062 7.703 1 95.75 121 ALA B N 1
ATOM 4248 C CA . ALA B 1 121 ? 21.703 35.094 8.828 1 95.75 121 ALA B CA 1
ATOM 4249 C C . ALA B 1 121 ? 22.391 34.656 10.117 1 95.75 121 ALA B C 1
ATOM 4251 O O . ALA B 1 121 ? 22.125 35.219 11.188 1 95.75 121 ALA B O 1
ATOM 4252 N N . LYS B 1 122 ? 23.234 33.688 10.047 1 92 122 LYS B N 1
ATOM 4253 C CA . LYS B 1 122 ? 23.969 33.188 11.203 1 92 122 LYS B CA 1
ATOM 4254 C C . LYS B 1 122 ? 24.859 34.281 11.797 1 92 122 LYS B C 1
ATOM 4256 O O . LYS B 1 122 ? 25.031 34.375 13.008 1 92 122 LYS B O 1
ATOM 4261 N N . ASN B 1 123 ? 25.297 35.156 10.953 1 87.12 123 ASN B N 1
ATOM 4262 C CA . ASN B 1 123 ? 26.266 36.156 11.367 1 87.12 123 ASN B CA 1
ATOM 4263 C C . ASN B 1 123 ? 25.594 37.438 11.852 1 87.12 123 ASN B C 1
ATOM 4265 O O . ASN B 1 123 ? 26.234 38.281 12.438 1 87.12 123 ASN B O 1
ATOM 4269 N N . LEU B 1 124 ? 24.344 37.469 11.461 1 84.75 124 LEU B N 1
ATOM 4270 C CA . LEU B 1 124 ? 23.641 38.688 11.844 1 84.75 124 LEU B CA 1
ATOM 4271 C C . LEU B 1 124 ? 23.156 38.594 13.297 1 84.75 124 LEU B C 1
ATOM 4273 O O . LEU B 1 124 ? 22.469 37.656 13.672 1 84.75 124 LEU B O 1
ATOM 4277 N N . ASN B 1 125 ? 23.828 39.188 14.242 1 68.12 125 ASN B N 1
ATOM 4278 C CA . ASN B 1 125 ? 23.422 39.25 15.641 1 68.12 125 ASN B CA 1
ATOM 4279 C C . ASN B 1 125 ? 22.859 40.625 15.992 1 68.12 125 ASN B C 1
ATOM 4281 O O . ASN B 1 125 ? 22.781 41.531 15.141 1 68.12 125 ASN B O 1
ATOM 4285 N N . SER B 1 126 ? 22.25 40.688 17.172 1 63.03 126 SER B N 1
ATOM 4286 C CA . SER B 1 126 ? 21.578 41.906 17.656 1 63.03 126 SER B CA 1
ATOM 4287 C C . SER B 1 126 ? 22.484 43.125 17.594 1 63.03 126 SER B C 1
ATOM 4289 O O . SER B 1 126 ? 22.016 44.25 17.578 1 63.03 126 SER B O 1
ATOM 4291 N N . THR B 1 127 ? 23.703 42.875 17.406 1 61.34 127 THR B N 1
ATOM 4292 C CA . THR B 1 127 ? 24.625 44 17.438 1 61.34 127 THR B CA 1
ATOM 4293 C C . THR B 1 127 ? 25 44.438 16.016 1 61.34 127 THR B C 1
ATOM 4295 O O . THR B 1 127 ? 25.781 45.375 15.836 1 61.34 127 THR B O 1
ATOM 4298 N N . SER B 1 128 ? 24.438 43.688 15.133 1 65.94 128 SER B N 1
ATOM 4299 C CA . SER B 1 128 ? 24.781 44 13.75 1 65.94 128 SER B CA 1
ATOM 4300 C C . SER B 1 128 ? 24.172 45.344 13.32 1 65.94 128 SER B C 1
ATOM 4302 O O . SER B 1 128 ? 23.094 45.688 13.766 1 65.94 128 SER B O 1
ATOM 4304 N N . SER B 1 129 ? 25 46.094 12.602 1 69.19 129 SER B N 1
ATOM 4305 C CA . SER B 1 129 ? 24.547 47.375 12.031 1 69.19 129 SER B CA 1
ATOM 4306 C C . SER B 1 129 ? 23.547 47.156 10.906 1 69.19 129 SER B C 1
ATOM 4308 O O . SER B 1 129 ? 22.766 48.031 10.578 1 69.19 129 SER B O 1
ATOM 4310 N N . THR B 1 130 ? 23.562 46 10.438 1 75.94 130 THR B N 1
ATOM 4311 C CA . THR B 1 130 ? 22.625 45.688 9.367 1 75.94 130 THR B CA 1
ATOM 4312 C C . THR B 1 130 ? 21.25 45.344 9.93 1 75.94 130 THR B C 1
ATOM 4314 O O . THR B 1 130 ? 21.109 44.562 10.844 1 75.94 130 THR B O 1
ATOM 4317 N N . SER B 1 131 ? 20.312 46.094 9.391 1 88.38 131 SER B N 1
ATOM 4318 C CA . SER B 1 131 ? 18.938 45.844 9.82 1 88.38 131 SER B CA 1
ATOM 4319 C C . SER B 1 131 ? 18.391 44.562 9.219 1 88.38 131 SER B C 1
ATOM 4321 O O . SER B 1 131 ? 18.922 44.062 8.234 1 88.38 131 SER B O 1
ATOM 4323 N N . ALA B 1 132 ? 17.531 43.969 9.891 1 94.56 132 ALA B N 1
ATOM 4324 C CA . ALA B 1 132 ? 16.859 42.781 9.375 1 94.56 132 ALA B CA 1
ATOM 4325 C C . ALA B 1 132 ? 16.188 43.062 8.039 1 94.56 132 ALA B C 1
ATOM 4327 O O . ALA B 1 132 ? 16.188 42.188 7.148 1 94.56 132 ALA B O 1
ATOM 4328 N N . THR B 1 133 ? 15.617 44.219 7.852 1 95.19 133 THR B N 1
ATOM 4329 C CA . THR B 1 133 ? 15.016 44.594 6.582 1 95.19 133 THR B CA 1
ATOM 4330 C C . THR B 1 133 ? 16.047 44.594 5.461 1 95.19 133 THR B C 1
ATOM 4332 O O . THR B 1 133 ? 15.773 44.125 4.355 1 95.19 133 THR B O 1
ATOM 4335 N N . ALA B 1 134 ? 17.203 45.062 5.75 1 94.69 134 ALA B N 1
ATOM 4336 C CA . ALA B 1 134 ? 18.281 45.094 4.766 1 94.69 134 ALA B CA 1
ATOM 4337 C C . ALA B 1 134 ? 18.719 43.688 4.395 1 94.69 134 ALA B C 1
ATOM 4339 O O . ALA B 1 134 ? 19.094 43.438 3.248 1 94.69 134 ALA B O 1
ATOM 4340 N N . PHE B 1 135 ? 18.719 42.844 5.375 1 96.62 135 PHE B N 1
ATOM 4341 C CA . PHE B 1 135 ? 19.062 41.438 5.113 1 96.62 135 PHE B CA 1
ATOM 4342 C C . PHE B 1 135 ? 18.141 40.844 4.055 1 96.62 135 PHE B C 1
ATOM 4344 O O . PHE B 1 135 ? 18.609 40.281 3.068 1 96.62 135 PHE B O 1
ATOM 4351 N N . PHE B 1 136 ? 16.812 41 4.23 1 97.69 136 PHE B N 1
ATOM 4352 C CA . PHE B 1 136 ? 15.867 40.406 3.301 1 97.69 136 PHE B CA 1
ATOM 4353 C C . PHE B 1 136 ? 15.953 41.062 1.933 1 97.69 136 PHE B C 1
ATOM 4355 O O . PHE B 1 136 ? 15.773 40.406 0.905 1 97.69 136 PHE B O 1
ATOM 4362 N N . ASP B 1 137 ? 16.266 42.375 1.924 1 96.5 137 ASP B N 1
ATOM 4363 C CA . ASP B 1 137 ? 16.469 43.062 0.654 1 96.5 137 ASP B CA 1
ATOM 4364 C C . ASP B 1 137 ? 17.688 42.531 -0.08 1 96.5 137 ASP B C 1
ATOM 4366 O O . ASP B 1 137 ? 17.688 42.406 -1.308 1 96.5 137 ASP B O 1
ATOM 4370 N N . ARG B 1 138 ? 18.609 42.25 0.666 1 95.5 138 ARG B N 1
ATOM 4371 C CA . ARG B 1 138 ? 19.906 41.875 0.082 1 95.5 138 ARG B CA 1
ATOM 4372 C C . ARG B 1 138 ? 19.875 40.438 -0.469 1 95.5 138 ARG B C 1
ATOM 4374 O O . ARG B 1 138 ? 20.438 40.188 -1.532 1 95.5 138 ARG B O 1
ATOM 4381 N N . TYR B 1 139 ? 19.172 39.625 0.156 1 97.44 139 TYR B N 1
ATOM 4382 C CA . TYR B 1 139 ? 19.406 38.219 -0.163 1 97.44 139 TYR B CA 1
ATOM 4383 C C . TYR B 1 139 ? 18.203 37.594 -0.857 1 97.44 139 TYR B C 1
ATOM 4385 O O . TYR B 1 139 ? 18.281 36.5 -1.424 1 97.44 139 TYR B O 1
ATOM 4393 N N . PHE B 1 140 ? 17.078 38.344 -0.881 1 98.06 140 PHE B N 1
ATOM 4394 C CA . PHE B 1 140 ? 15.883 37.688 -1.411 1 98.06 140 PHE B CA 1
ATOM 4395 C C . PHE B 1 140 ? 15.203 38.594 -2.432 1 98.06 140 PHE B C 1
ATOM 4397 O O . PHE B 1 140 ? 15.414 39.812 -2.436 1 98.06 140 PHE B O 1
ATOM 4404 N N . GLU B 1 141 ? 14.477 37.969 -3.287 1 96.62 141 GLU B N 1
ATOM 4405 C CA . GLU B 1 141 ? 13.57 38.688 -4.203 1 96.62 141 GLU B CA 1
ATOM 4406 C C . GLU B 1 141 ? 12.18 38.062 -4.176 1 96.62 141 GLU B C 1
ATOM 4408 O O . GLU B 1 141 ? 12.031 36.844 -4.074 1 96.62 141 GLU B O 1
ATOM 4413 N N . PRO B 1 142 ? 11.172 38.875 -4.152 1 96.94 142 PRO B N 1
ATOM 4414 C CA . PRO B 1 142 ? 9.805 38.375 -4.141 1 96.94 142 PRO B CA 1
ATOM 4415 C C . PRO B 1 142 ? 9.383 37.781 -5.484 1 96.94 142 PRO B C 1
ATOM 4417 O O . PRO B 1 142 ? 9.711 38.344 -6.535 1 96.94 142 PRO B O 1
ATOM 4420 N N . VAL B 1 143 ? 8.68 36.625 -5.418 1 96.12 143 VAL B N 1
ATOM 4421 C CA . VAL B 1 143 ? 8.148 36 -6.621 1 96.12 143 VAL B CA 1
ATOM 4422 C C . VAL B 1 143 ? 6.688 35.625 -6.406 1 96.12 143 VAL B C 1
ATOM 4424 O O . VAL B 1 143 ? 6.301 35.219 -5.309 1 96.12 143 VAL B O 1
ATOM 4427 N N . SER B 1 144 ? 5.926 35.812 -7.469 1 94.75 144 SER B N 1
ATOM 4428 C CA . SER B 1 144 ? 4.559 35.312 -7.461 1 94.75 144 SER B CA 1
ATOM 4429 C C . SER B 1 144 ? 4.496 33.875 -7.988 1 94.75 144 SER B C 1
ATOM 4431 O O . SER B 1 144 ? 5.07 33.562 -9.031 1 94.75 144 SER B O 1
ATOM 4433 N N . VAL B 1 145 ? 3.98 33 -7.219 1 93.69 145 VAL B N 1
ATOM 4434 C CA . VAL B 1 145 ? 3.707 31.641 -7.66 1 93.69 145 VAL B CA 1
ATOM 4435 C C . VAL B 1 145 ? 2.311 31.578 -8.273 1 93.69 145 VAL B C 1
ATOM 4437 O O . VAL B 1 145 ? 1.32 31.906 -7.617 1 93.69 145 VAL B O 1
ATOM 4440 N N . GLY B 1 146 ? 2.258 31.156 -9.508 1 90.81 146 GLY B N 1
ATOM 4441 C CA . GLY B 1 146 ? 0.986 31.266 -10.203 1 90.81 146 GLY B CA 1
ATOM 4442 C C . GLY B 1 146 ? 0.466 32.688 -10.281 1 90.81 146 GLY B C 1
ATOM 4443 O O . GLY B 1 146 ? 1.196 33.594 -10.672 1 90.81 146 GLY B O 1
ATOM 4444 N N . GLY B 1 147 ? -0.796 32.844 -9.992 1 88.44 147 GLY B N 1
ATOM 4445 C CA . GLY B 1 147 ? -1.407 34.156 -10.031 1 88.44 147 GLY B CA 1
ATOM 4446 C C . GLY B 1 147 ? -1.118 35 -8.789 1 88.44 147 GLY B C 1
ATOM 4447 O O . GLY B 1 147 ? -1.42 36.188 -8.75 1 88.44 147 GLY B O 1
ATOM 4448 N N . GLY B 1 148 ? -0.571 34.438 -7.855 1 92.31 148 GLY B N 1
ATOM 4449 C CA . GLY B 1 148 ? -0.212 35.125 -6.637 1 92.31 148 GLY B CA 1
ATOM 4450 C C . GLY B 1 148 ? -1.366 35.281 -5.664 1 92.31 148 GLY B C 1
ATOM 4451 O O . GLY B 1 148 ? -1.182 35.719 -4.535 1 92.31 148 GLY B O 1
ATOM 4452 N N . GLU B 1 149 ? -2.529 34.875 -6.035 1 93.81 149 GLU B N 1
ATOM 4453 C CA . GLU B 1 149 ? -3.693 34.969 -5.156 1 93.81 149 GLU B CA 1
ATOM 4454 C C . GLU B 1 149 ? -3.57 33.969 -3.996 1 93.81 149 GLU B C 1
ATOM 4456 O O . GLU B 1 149 ? -3.293 32.781 -4.207 1 93.81 149 GLU B O 1
ATOM 4461 N N . ALA B 1 150 ? -3.752 34.531 -2.814 1 94.44 150 ALA B N 1
ATOM 4462 C CA . ALA B 1 150 ? -3.539 33.719 -1.629 1 94.44 150 ALA B CA 1
ATOM 4463 C C . ALA B 1 150 ? -4.832 33.531 -0.834 1 94.44 150 ALA B C 1
ATOM 4465 O O . ALA B 1 150 ? -5.734 34.375 -0.925 1 94.44 150 ALA B O 1
ATOM 4466 N N . PHE B 1 151 ? -4.973 32.469 -0.199 1 90.94 151 PHE B N 1
ATOM 4467 C CA . PHE B 1 151 ? -5.977 32.219 0.827 1 90.94 151 PHE B CA 1
ATOM 4468 C C . PHE B 1 151 ? -5.324 31.812 2.143 1 90.94 151 PHE B C 1
ATOM 4470 O O . PHE B 1 151 ? -4.539 30.859 2.189 1 90.94 151 PHE B O 1
ATOM 4477 N N . VAL B 1 152 ? -5.652 32.625 3.217 1 91.38 152 VAL B N 1
ATOM 4478 C CA . VAL B 1 152 ? -4.93 32.469 4.473 1 91.38 152 VAL B CA 1
ATOM 4479 C C . VAL B 1 152 ? -5.922 32.219 5.613 1 91.38 152 VAL B C 1
ATOM 4481 O O . VAL B 1 152 ? -6.902 32.969 5.746 1 91.38 152 VAL B O 1
ATOM 4484 N N . THR B 1 153 ? -5.688 31.156 6.34 1 87.88 153 THR B N 1
ATOM 4485 C CA . THR B 1 153 ? -6.371 30.891 7.602 1 87.88 153 THR B CA 1
ATOM 4486 C C . THR B 1 153 ? -5.395 30.953 8.773 1 87.88 153 THR B C 1
ATOM 4488 O O . THR B 1 153 ? -4.219 31.281 8.594 1 87.88 153 THR B O 1
ATOM 4491 N N . GLY B 1 154 ? -5.934 30.797 9.938 1 90.44 154 GLY B N 1
ATOM 4492 C CA . GLY B 1 154 ? -5.086 30.828 11.117 1 90.44 154 GLY B CA 1
ATOM 4493 C C . GLY B 1 154 ? -5.219 29.594 11.984 1 90.44 154 GLY B C 1
ATOM 4494 O O . GLY B 1 154 ? -6.277 28.953 12.008 1 90.44 154 GLY B O 1
ATOM 4495 N N . TYR B 1 155 ? -4.098 29.219 12.672 1 90.56 155 TYR B N 1
ATOM 4496 C CA . TYR B 1 155 ? -4.129 28.172 13.68 1 90.56 155 TYR B CA 1
ATOM 4497 C C . TYR B 1 155 ? -3.395 28.594 14.938 1 90.56 155 TYR B C 1
ATOM 4499 O O . TYR B 1 155 ? -2.73 29.641 14.953 1 90.56 155 TYR B O 1
ATOM 4507 N N . TYR B 1 156 ? -3.658 27.969 16.016 1 92.31 156 TYR B N 1
ATOM 4508 C CA . TYR B 1 156 ? -3.146 28.312 17.344 1 92.31 156 TYR B CA 1
ATOM 4509 C C . TYR B 1 156 ? -3.02 27.094 18.219 1 92.31 156 TYR B C 1
ATOM 4511 O O . TYR B 1 156 ? -3.271 25.969 17.781 1 92.31 156 TYR B O 1
ATOM 4519 N N . GLU B 1 157 ? -2.52 27.344 19.438 1 92.94 157 GLU B N 1
ATOM 4520 C CA . GLU B 1 157 ? -2.432 26.297 20.453 1 92.94 157 GLU B CA 1
ATOM 4521 C C . GLU B 1 157 ? -3.551 26.438 21.484 1 92.94 157 GLU B C 1
ATOM 4523 O O . GLU B 1 157 ? -3.449 27.25 22.406 1 92.94 157 GLU B O 1
ATOM 4528 N N . PRO B 1 158 ? -4.555 25.594 21.344 1 94.38 158 PRO B N 1
ATOM 4529 C CA . PRO B 1 158 ? -5.625 25.688 22.344 1 94.38 158 PRO B CA 1
ATOM 4530 C C . PRO B 1 158 ? -5.152 25.344 23.75 1 94.38 158 PRO B C 1
ATOM 4532 O O . PRO B 1 158 ? -4.273 24.484 23.906 1 94.38 158 PRO B O 1
ATOM 4535 N N . GLU B 1 159 ? -5.707 26.078 24.688 1 95.12 159 GLU B N 1
ATOM 4536 C CA . GLU B 1 159 ? -5.609 25.703 26.094 1 95.12 159 GLU B CA 1
ATOM 4537 C C . GLU B 1 159 ? -6.91 25.078 26.594 1 95.12 159 GLU B C 1
ATOM 4539 O O . GLU B 1 159 ? -7.961 25.719 26.578 1 95.12 159 GLU B O 1
ATOM 4544 N N . ILE B 1 160 ? -6.777 23.797 27 1 97.06 160 ILE B N 1
ATOM 4545 C CA . ILE B 1 160 ? -8.016 23.125 27.406 1 97.06 160 ILE B CA 1
ATOM 4546 C C . ILE B 1 160 ? -7.852 22.547 28.797 1 97.06 160 ILE B C 1
ATOM 4548 O O . ILE B 1 160 ? -6.734 22.266 29.234 1 97.06 160 ILE B O 1
ATOM 4552 N N . ALA B 1 161 ? -9 22.438 29.5 1 97.62 161 ALA B N 1
ATOM 4553 C CA . ALA B 1 161 ? -8.992 21.766 30.797 1 97.62 161 ALA B CA 1
ATOM 4554 C C . ALA B 1 161 ? -8.859 20.25 30.641 1 97.62 161 ALA B C 1
ATOM 4556 O O . ALA B 1 161 ? -9.5 19.656 29.766 1 97.62 161 ALA B O 1
ATOM 4557 N N . ALA B 1 162 ? -7.977 19.688 31.438 1 98.62 162 ALA B N 1
ATOM 4558 C CA . ALA B 1 162 ? -7.75 18.25 31.359 1 98.62 162 ALA B CA 1
ATOM 4559 C C . ALA B 1 162 ? -7.539 17.656 32.75 1 98.62 162 ALA B C 1
ATOM 4561 O O . ALA B 1 162 ? -7.359 18.391 33.719 1 98.62 162 ALA B O 1
ATOM 4562 N N . SER B 1 163 ? -7.668 16.344 32.812 1 98.31 163 SER B N 1
ATOM 4563 C CA . SER B 1 163 ? -7.48 15.578 34.062 1 98.31 163 SER B CA 1
ATOM 4564 C C . SER B 1 163 ? -6.391 14.531 33.906 1 98.31 163 SER B C 1
ATOM 4566 O O . SER B 1 163 ? -6.207 13.984 32.812 1 98.31 163 SER B O 1
ATOM 4568 N N . SER B 1 164 ? -5.73 14.234 35.031 1 97 164 SER B N 1
ATOM 4569 C CA . SER B 1 164 ? -4.738 13.164 35 1 97 164 SER B CA 1
ATOM 4570 C C . SER B 1 164 ? -5.391 11.797 35.188 1 97 164 SER B C 1
ATOM 4572 O O . SER B 1 164 ? -4.73 10.766 35.031 1 97 164 SER B O 1
ATOM 4574 N N . GLN B 1 165 ? -6.656 11.859 35.406 1 96.38 165 GLN B N 1
ATOM 4575 C CA . GLN B 1 165 ? -7.387 10.617 35.656 1 96.38 165 GLN B CA 1
ATOM 4576 C C . GLN B 1 165 ? -8.609 10.523 34.75 1 96.38 165 GLN B C 1
ATOM 4578 O O . GLN B 1 165 ? -9.188 11.539 34.375 1 96.38 165 GLN B O 1
ATOM 4583 N N . ALA B 1 166 ? -8.906 9.297 34.469 1 96.44 166 ALA B N 1
ATOM 4584 C CA . ALA B 1 166 ? -10.133 9.047 33.719 1 96.44 166 ALA B CA 1
ATOM 4585 C C . ALA B 1 166 ? -11.367 9.375 34.531 1 96.44 166 ALA B C 1
ATOM 4587 O O . ALA B 1 166 ? -11.414 9.094 35.75 1 96.44 166 ALA B O 1
ATOM 4588 N N . LYS B 1 167 ? -12.289 10.008 33.938 1 95.94 167 LYS B N 1
ATOM 4589 C CA . LYS B 1 167 ? -13.609 10.242 34.5 1 95.94 167 LYS B CA 1
ATOM 4590 C C . LYS B 1 167 ? -14.695 10.133 33.438 1 95.94 167 LYS B C 1
ATOM 4592 O O . LYS B 1 167 ? -14.422 10.273 32.25 1 95.94 167 LYS B O 1
ATOM 4597 N N . ASP B 1 168 ? -15.883 9.844 33.906 1 94.44 168 ASP B N 1
ATOM 4598 C CA . ASP B 1 168 ? -17 9.758 32.969 1 94.44 168 ASP B CA 1
ATOM 4599 C C . ASP B 1 168 ? -17.172 11.062 32.188 1 94.44 168 ASP B C 1
ATOM 4601 O O . ASP B 1 168 ? -17.125 12.148 32.781 1 94.44 168 ASP B O 1
ATOM 4605 N N . GLY B 1 169 ? -17.297 10.891 30.969 1 94.06 169 GLY B N 1
ATOM 4606 C CA . GLY B 1 169 ? -17.5 12.047 30.125 1 94.06 169 GLY B CA 1
ATOM 4607 C C . GLY B 1 169 ? -16.219 12.656 29.609 1 94.06 169 GLY B C 1
ATOM 4608 O O . GLY B 1 169 ? -16.234 13.469 28.672 1 94.06 169 GLY B O 1
ATOM 4609 N N . TYR B 1 170 ? -15.094 12.32 30.312 1 97.38 170 TYR B N 1
ATOM 4610 C CA . TYR B 1 170 ? -13.805 12.828 29.844 1 97.38 170 TYR B CA 1
ATOM 4611 C C . TYR B 1 170 ? -13.297 12.023 28.656 1 97.38 170 TYR B C 1
ATOM 4613 O O . TYR B 1 170 ? -13.594 10.836 28.531 1 97.38 170 TYR B O 1
ATOM 4621 N N . ALA B 1 171 ? -12.609 12.664 27.766 1 98.12 171 ALA B N 1
ATOM 4622 C CA . ALA B 1 171 ? -12.07 12 26.578 1 98.12 171 ALA B CA 1
ATOM 4623 C C . ALA B 1 171 ? -10.562 11.789 26.688 1 98.12 171 ALA B C 1
ATOM 4625 O O . ALA B 1 171 ? -9.82 12.734 26.984 1 98.12 171 ALA B O 1
ATOM 4626 N N . PRO B 1 172 ? -10.109 10.617 26.453 1 98.62 172 PRO B N 1
ATOM 4627 C CA . PRO B 1 172 ? -8.672 10.367 26.531 1 98.62 172 PRO B CA 1
ATOM 4628 C C . PRO B 1 172 ? -7.879 11.086 25.453 1 98.62 172 PRO B C 1
ATOM 4630 O O . PRO B 1 172 ? -8.352 11.203 24.312 1 98.62 172 PRO B O 1
ATOM 4633 N N . ILE B 1 173 ? -6.699 11.562 25.766 1 98.81 173 ILE B N 1
ATOM 4634 C CA . ILE B 1 173 ? -5.699 12.102 24.844 1 98.81 173 ILE B CA 1
ATOM 4635 C C . ILE B 1 173 ? -4.578 11.078 24.656 1 98.81 173 ILE B C 1
ATOM 4637 O O . ILE B 1 173 ? -3.816 10.797 25.578 1 98.81 173 ILE B O 1
ATOM 4641 N N . TYR B 1 174 ? -4.461 10.562 23.438 1 98.75 174 TYR B N 1
ATOM 4642 C CA . TYR B 1 174 ? -3.662 9.359 23.234 1 98.75 174 TYR B CA 1
ATOM 4643 C C . TYR B 1 174 ? -2.301 9.703 22.641 1 98.75 174 TYR B C 1
ATOM 4645 O O . TYR B 1 174 ? -2.195 10.578 21.781 1 98.75 174 TYR B O 1
ATOM 4653 N N . LYS B 1 175 ? -1.315 8.93 23.094 1 98.62 175 LYS B N 1
ATOM 4654 C CA . LYS B 1 175 ? -0.071 8.766 22.344 1 98.62 175 LYS B CA 1
ATOM 4655 C C . LYS B 1 175 ? -0.271 7.852 21.141 1 98.62 175 LYS B C 1
ATOM 4657 O O . LYS B 1 175 ? -1.339 7.258 20.984 1 98.62 175 LYS B O 1
ATOM 4662 N N . VAL B 1 176 ? 0.779 7.77 20.281 1 98.62 176 VAL B N 1
ATOM 4663 C CA . VAL B 1 176 ? 0.715 6.934 19.094 1 98.62 176 VAL B CA 1
ATOM 4664 C C . VAL B 1 176 ? 0.675 5.461 19.5 1 98.62 176 VAL B C 1
ATOM 4666 O O . VAL B 1 176 ? 1.514 5 20.266 1 98.62 176 VAL B O 1
ATOM 4669 N N . PRO B 1 177 ? -0.283 4.742 19.031 1 98.62 177 PRO B N 1
ATOM 4670 C CA . PRO B 1 177 ? -0.286 3.301 19.281 1 98.62 177 PRO B CA 1
ATOM 4671 C C . PRO B 1 177 ? 0.855 2.57 18.578 1 98.62 177 PRO B C 1
ATOM 4673 O O . PRO B 1 177 ? 1.214 2.924 17.453 1 98.62 177 PRO B O 1
ATOM 4676 N N . SER B 1 178 ? 1.332 1.514 19.188 1 97.62 178 SER B N 1
ATOM 4677 C CA . SER B 1 178 ? 2.469 0.774 18.641 1 97.62 178 SER B CA 1
ATOM 4678 C C . SER B 1 178 ? 2.066 -0.037 17.422 1 97.62 178 SER B C 1
ATOM 4680 O O . SER B 1 178 ? 2.924 -0.475 16.641 1 97.62 178 SER B O 1
ATOM 4682 N N . ASP B 1 179 ? 0.768 -0.257 17.219 1 98.06 179 ASP B N 1
ATOM 4683 C CA . ASP B 1 179 ? 0.328 -1.086 16.109 1 98.06 179 ASP B CA 1
ATOM 4684 C C . ASP B 1 179 ? 0.011 -0.233 14.875 1 98.06 179 ASP B C 1
ATOM 4686 O O . ASP B 1 179 ? -0.452 -0.749 13.859 1 98.06 179 ASP B O 1
ATOM 4690 N N . LEU B 1 180 ? 0.182 1.113 14.992 1 98.69 180 LEU B N 1
ATOM 4691 C CA . LEU B 1 180 ? 0.046 1.971 13.82 1 98.69 180 LEU B CA 1
ATOM 4692 C C . LEU B 1 180 ? 1.207 1.759 12.852 1 98.69 180 LEU B C 1
ATOM 4694 O O . LEU B 1 180 ? 2.373 1.858 13.25 1 98.69 180 LEU B O 1
ATOM 4698 N N . VAL B 1 181 ? 0.863 1.402 11.617 1 98.69 181 VAL B N 1
ATOM 4699 C CA . VAL B 1 181 ? 1.866 1.075 10.609 1 98.69 181 VAL B CA 1
ATOM 4700 C C . VAL B 1 181 ? 1.795 2.08 9.461 1 98.69 181 VAL B C 1
ATOM 4702 O O . VAL B 1 181 ? 0.724 2.311 8.891 1 98.69 181 VAL B O 1
ATOM 4705 N N . GLU B 1 182 ? 2.9 2.686 9.125 1 98.12 182 GLU B N 1
ATOM 4706 C CA . GLU B 1 182 ? 3.01 3.609 8 1 98.12 182 GLU B CA 1
ATOM 4707 C C . GLU B 1 182 ? 3.594 2.918 6.773 1 98.12 182 GLU B C 1
ATOM 4709 O O . GLU B 1 182 ? 4.52 2.111 6.891 1 98.12 182 GLU B O 1
ATOM 4714 N N . THR B 1 183 ? 3.006 3.188 5.641 1 98.06 183 THR B N 1
ATOM 4715 C CA . THR B 1 183 ? 3.48 2.605 4.391 1 98.06 183 THR B CA 1
ATOM 4716 C C . THR B 1 183 ? 3.795 3.695 3.369 1 98.06 183 THR B C 1
ATOM 4718 O O . THR B 1 183 ? 2.957 4.559 3.098 1 98.06 183 THR B O 1
ATOM 4721 N N . ASN B 1 184 ? 5 3.689 2.865 1 96.44 184 ASN B N 1
ATOM 4722 C CA . ASN B 1 184 ? 5.371 4.465 1.686 1 96.44 184 ASN B CA 1
ATOM 4723 C C . ASN B 1 184 ? 5.289 3.625 0.414 1 96.44 184 ASN B C 1
ATOM 4725 O O . ASN B 1 184 ? 6.035 2.66 0.252 1 96.44 184 ASN B O 1
ATOM 4729 N N . LEU B 1 185 ? 4.441 3.951 -0.47 1 95.62 185 LEU B N 1
ATOM 4730 C CA . LEU B 1 185 ? 4.195 3.115 -1.64 1 95.62 185 LEU B CA 1
ATOM 4731 C C . LEU B 1 185 ? 5.441 3.029 -2.518 1 95.62 185 LEU B C 1
ATOM 4733 O O . LEU B 1 185 ? 5.648 2.033 -3.215 1 95.62 185 LEU B O 1
ATOM 4737 N N . GLU B 1 186 ? 6.273 4.086 -2.479 1 94.31 186 GLU B N 1
ATOM 4738 C CA . GLU B 1 186 ? 7.488 4.113 -3.289 1 94.31 186 GLU B CA 1
ATOM 4739 C C . GLU B 1 186 ? 8.414 2.953 -2.934 1 94.31 186 GLU B C 1
ATOM 4741 O O . GLU B 1 186 ? 9.25 2.545 -3.748 1 94.31 186 GLU B O 1
ATOM 4746 N N . ASP B 1 187 ? 8.336 2.449 -1.74 1 95.38 187 ASP B N 1
ATOM 4747 C CA . ASP B 1 187 ? 9.156 1.324 -1.304 1 95.38 187 ASP B CA 1
ATOM 4748 C C . ASP B 1 187 ? 8.773 0.045 -2.045 1 95.38 187 ASP B C 1
ATOM 4750 O O . ASP B 1 187 ? 9.57 -0.889 -2.133 1 95.38 187 ASP B O 1
ATOM 4754 N N . PHE B 1 188 ? 7.602 -0.065 -2.559 1 95.62 188 PHE B N 1
ATOM 4755 C CA . PHE B 1 188 ? 7.078 -1.252 -3.225 1 95.62 188 PHE B CA 1
ATOM 4756 C C . PHE B 1 188 ? 6.953 -1.02 -4.727 1 95.62 188 PHE B C 1
ATOM 4758 O O . PHE B 1 188 ? 7.129 -1.945 -5.52 1 95.62 188 PHE B O 1
ATOM 4765 N N . PHE B 1 189 ? 6.566 0.2 -5.02 1 92.81 189 PHE B N 1
ATOM 4766 C CA . PHE B 1 189 ? 6.371 0.634 -6.398 1 92.81 189 PHE B CA 1
ATOM 4767 C C . PHE B 1 189 ? 7.125 1.931 -6.668 1 92.81 189 PHE B C 1
ATOM 4769 O O . PHE B 1 189 ? 6.59 3.021 -6.453 1 92.81 189 PHE B O 1
ATOM 4776 N N . PRO B 1 190 ? 8.266 1.835 -7.242 1 90.44 190 PRO B N 1
ATOM 4777 C CA . PRO B 1 190 ? 9.102 3.025 -7.438 1 90.44 190 PRO B CA 1
ATOM 4778 C C . PRO B 1 190 ? 8.391 4.125 -8.219 1 90.44 190 PRO B C 1
ATOM 4780 O O . PRO B 1 190 ? 8.688 5.309 -8.047 1 90.44 190 PRO B O 1
ATOM 4783 N N . GLU B 1 191 ? 7.398 3.746 -8.969 1 88.94 191 GLU B N 1
ATOM 4784 C CA . GLU B 1 191 ? 6.684 4.699 -9.812 1 88.94 191 GLU B CA 1
ATOM 4785 C C . GLU B 1 191 ? 5.652 5.484 -9.008 1 88.94 191 GLU B C 1
ATOM 4787 O O . GLU B 1 191 ? 5.125 6.492 -9.477 1 88.94 191 GLU B O 1
ATOM 4792 N N . MET B 1 192 ? 5.41 5.055 -7.848 1 88.56 192 MET B N 1
ATOM 4793 C CA . MET B 1 192 ? 4.402 5.699 -7.012 1 88.56 192 MET B CA 1
ATOM 4794 C C . MET B 1 192 ? 5.059 6.566 -5.941 1 88.56 192 MET B C 1
ATOM 4796 O O . MET B 1 192 ? 4.758 6.43 -4.754 1 88.56 192 MET B O 1
ATOM 4800 N N . LYS B 1 193 ? 5.73 7.551 -6.316 1 83.38 193 LYS B N 1
ATOM 4801 C CA . LYS B 1 193 ? 6.445 8.438 -5.398 1 83.38 193 LYS B CA 1
ATOM 4802 C C . LYS B 1 193 ? 5.48 9.375 -4.676 1 83.38 193 LYS B C 1
ATOM 4804 O O . LYS B 1 193 ? 4.539 9.891 -5.281 1 83.38 193 LYS B O 1
ATOM 4809 N N . GLY B 1 194 ? 5.738 9.555 -3.348 1 80 194 GLY B N 1
ATOM 4810 C CA . GLY B 1 194 ? 5.039 10.586 -2.596 1 80 194 GLY B CA 1
ATOM 4811 C C . GLY B 1 194 ? 3.729 10.102 -2.006 1 80 194 GLY B C 1
ATOM 4812 O O . GLY B 1 194 ? 3.053 10.844 -1.29 1 80 194 GLY B O 1
ATOM 4813 N N . LYS B 1 195 ? 3.371 8.891 -2.281 1 88 195 LYS B N 1
ATOM 4814 C CA . LYS B 1 195 ? 2.119 8.359 -1.749 1 88 195 LYS B CA 1
ATOM 4815 C C . LYS B 1 195 ? 2.365 7.492 -0.522 1 88 195 LYS B C 1
ATOM 4817 O O . LYS B 1 195 ? 3.262 6.645 -0.526 1 88 195 LYS B O 1
ATOM 4822 N N . HIS B 1 196 ? 1.656 7.84 0.49 1 93.31 196 HIS B N 1
ATOM 4823 C CA . HIS B 1 196 ? 1.777 7.062 1.718 1 93.31 196 HIS B CA 1
ATOM 4824 C C . HIS B 1 196 ? 0.422 6.887 2.395 1 93.31 196 HIS B C 1
ATOM 4826 O O . HIS B 1 196 ? -0.532 7.602 2.078 1 93.31 196 HIS B O 1
ATOM 4832 N N . PHE B 1 197 ? 0.279 5.883 3.176 1 96.25 197 PHE B N 1
ATOM 4833 C CA . PHE B 1 197 ? -0.937 5.629 3.941 1 96.25 197 PHE B CA 1
ATOM 4834 C C . PHE B 1 197 ? -0.616 4.902 5.242 1 96.25 197 PHE B C 1
ATOM 4836 O O . PHE B 1 197 ? 0.541 4.559 5.5 1 96.25 197 PHE B O 1
ATOM 4843 N N . LYS B 1 198 ? -1.574 4.824 6.082 1 98.06 198 LYS B N 1
ATOM 4844 C CA . LYS B 1 198 ? -1.388 4.219 7.398 1 98.06 198 LYS B CA 1
ATOM 4845 C C . LYS B 1 198 ? -2.449 3.154 7.664 1 98.06 198 LYS B C 1
ATOM 4847 O O . LYS B 1 198 ? -3.58 3.262 7.184 1 98.06 198 LYS B O 1
ATOM 4852 N N . GLY B 1 199 ? -2.08 2.121 8.406 1 98.62 199 GLY B N 1
ATOM 4853 C CA . GLY B 1 199 ? -2.979 1.035 8.766 1 98.62 199 GLY B CA 1
ATOM 4854 C C . GLY B 1 199 ? -2.518 0.252 9.977 1 98.62 199 GLY B C 1
ATOM 4855 O O . GLY B 1 199 ? -1.761 0.767 10.805 1 98.62 199 GLY B O 1
ATOM 4856 N N . ARG B 1 200 ? -3.088 -0.868 10.164 1 98.75 200 ARG B N 1
ATOM 4857 C CA . ARG B 1 200 ? -2.738 -1.836 11.203 1 98.75 200 ARG B CA 1
ATOM 4858 C C . ARG B 1 200 ? -2.809 -3.262 10.664 1 98.75 200 ARG B C 1
ATOM 4860 O O . ARG B 1 200 ? -3.561 -3.539 9.727 1 98.75 200 ARG B O 1
ATOM 4867 N N . VAL B 1 201 ? -1.991 -4.129 11.25 1 98.5 201 VAL B N 1
ATOM 4868 C CA . VAL B 1 201 ? -1.995 -5.52 10.805 1 98.5 201 VAL B CA 1
ATOM 4869 C C . VAL B 1 201 ? -3.072 -6.301 11.555 1 98.5 201 VAL B C 1
ATOM 4871 O O . VAL B 1 201 ? -3.129 -6.266 12.789 1 98.5 201 VAL B O 1
ATOM 4874 N N . LYS B 1 202 ? -3.961 -6.875 10.875 1 97.69 202 LYS B N 1
ATOM 4875 C CA . LYS B 1 202 ? -4.973 -7.789 11.398 1 97.69 202 LYS B CA 1
ATOM 4876 C C . LYS B 1 202 ? -4.926 -9.133 10.68 1 97.69 202 LYS B C 1
ATOM 4878 O O . LYS B 1 202 ? -5.238 -9.219 9.492 1 97.69 202 LYS B O 1
ATOM 4883 N N . LYS B 1 203 ? -4.504 -10.219 11.336 1 95.94 203 LYS B N 1
ATOM 4884 C CA . LYS B 1 203 ? -4.43 -11.578 10.812 1 95.94 203 LYS B CA 1
ATOM 4885 C C . LYS B 1 203 ? -3.6 -11.633 9.531 1 95.94 203 LYS B C 1
ATOM 4887 O O . LYS B 1 203 ? -4.047 -12.172 8.516 1 95.94 203 LYS B O 1
ATOM 4892 N N . GLY B 1 204 ? -2.5 -10.969 9.492 1 96.69 204 GLY B N 1
ATOM 4893 C CA . GLY B 1 204 ? -1.542 -11.039 8.398 1 96.69 204 GLY B CA 1
ATOM 4894 C C . GLY B 1 204 ? -1.859 -10.086 7.262 1 96.69 204 GLY B C 1
ATOM 4895 O O . GLY B 1 204 ? -1.191 -10.102 6.223 1 96.69 204 GLY B O 1
ATOM 4896 N N . HIS B 1 205 ? -2.896 -9.242 7.426 1 98.06 205 HIS B N 1
ATOM 4897 C CA . HIS B 1 205 ? -3.283 -8.273 6.406 1 98.06 205 HIS B CA 1
ATOM 4898 C C . HIS B 1 205 ? -3.189 -6.844 6.938 1 98.06 205 HIS B C 1
ATOM 4900 O O . HIS B 1 205 ? -3.566 -6.574 8.078 1 98.06 205 HIS B O 1
ATOM 4906 N N . LEU B 1 206 ? -2.621 -5.949 6.129 1 98.56 206 LEU B N 1
ATOM 4907 C CA . LEU B 1 206 ? -2.686 -4.535 6.477 1 98.56 206 LEU B CA 1
ATOM 4908 C C . LEU B 1 206 ? -4.047 -3.947 6.117 1 98.56 206 LEU B C 1
ATOM 4910 O O . LEU B 1 206 ? -4.461 -3.996 4.957 1 98.56 206 LEU B O 1
ATOM 4914 N N . VAL B 1 207 ? -4.719 -3.488 7.059 1 98.5 207 VAL B N 1
ATOM 4915 C CA . VAL B 1 207 ? -6.031 -2.877 6.859 1 98.5 207 VAL B CA 1
ATOM 4916 C C . VAL B 1 207 ? -6.016 -1.439 7.371 1 98.5 207 VAL B C 1
ATOM 4918 O O . VAL B 1 207 ? -5.141 -1.062 8.156 1 98.5 207 VAL B O 1
ATOM 4921 N N . PRO B 1 208 ? -6.871 -0.552 6.938 1 98.5 208 PRO B N 1
ATOM 4922 C CA . PRO B 1 208 ? -6.91 0.814 7.465 1 98.5 208 PRO B CA 1
ATOM 4923 C C . PRO B 1 208 ? -6.977 0.858 8.992 1 98.5 208 PRO B C 1
ATOM 4925 O O . PRO B 1 208 ? -7.551 -0.039 9.609 1 98.5 208 PRO B O 1
ATOM 4928 N N . TYR B 1 209 ? -6.359 1.845 9.586 1 98.69 209 TYR B N 1
ATOM 4929 C CA . TYR B 1 209 ? -6.41 1.982 11.039 1 98.69 209 TYR B CA 1
ATOM 4930 C C . TYR B 1 209 ? -7.82 2.326 11.508 1 98.69 209 TYR B C 1
ATOM 4932 O O . TYR B 1 209 ? -8.711 2.547 10.688 1 98.69 209 TYR B O 1
ATOM 4940 N N . TYR B 1 210 ? -8.039 2.352 12.773 1 98.75 210 TYR B N 1
ATOM 4941 C CA . TYR B 1 210 ? -9.344 2.611 13.359 1 98.75 210 TYR B CA 1
ATOM 4942 C C . TYR B 1 210 ? -9.82 4.023 13.039 1 98.75 210 TYR B C 1
ATOM 4944 O O . TYR B 1 210 ? -9.023 4.961 13.016 1 98.75 210 TYR B O 1
ATOM 4952 N N . THR B 1 211 ? -11.109 4.184 12.812 1 98.56 211 THR B N 1
ATOM 4953 C CA . THR B 1 211 ? -11.727 5.496 12.641 1 98.56 211 THR B CA 1
ATOM 4954 C C . THR B 1 211 ? -11.859 6.207 13.984 1 98.56 211 THR B C 1
ATOM 4956 O O . THR B 1 211 ? -11.75 5.578 15.039 1 98.56 211 THR B O 1
ATOM 4959 N N . ARG B 1 212 ? -12.109 7.531 13.938 1 98.69 212 ARG B N 1
ATOM 4960 C CA . ARG B 1 212 ? -12.406 8.312 15.133 1 98.69 212 ARG B CA 1
ATOM 4961 C C . ARG B 1 212 ? -13.539 7.668 15.938 1 98.69 212 ARG B C 1
ATOM 4963 O O . ARG B 1 212 ? -13.453 7.559 17.156 1 98.69 212 ARG B O 1
ATOM 4970 N N . ALA B 1 213 ? -14.594 7.215 15.266 1 98.69 213 ALA B N 1
ATOM 4971 C CA . ALA B 1 213 ? -15.742 6.617 15.93 1 98.69 213 ALA B CA 1
ATOM 4972 C C . ALA B 1 213 ? -15.336 5.363 16.703 1 98.69 213 ALA B C 1
ATOM 4974 O O . ALA B 1 213 ? -15.75 5.172 17.844 1 98.69 213 ALA B O 1
ATOM 4975 N N . GLU B 1 214 ? -14.539 4.496 16.078 1 98.69 214 GLU B N 1
ATOM 4976 C CA . GLU B 1 214 ? -14.062 3.279 16.734 1 98.69 214 GLU B CA 1
ATOM 4977 C C . GLU B 1 214 ? -13.188 3.605 17.938 1 98.69 214 GLU B C 1
ATOM 4979 O O . GLU B 1 214 ? -13.289 2.955 18.969 1 98.69 214 GLU B O 1
ATOM 4984 N N . ILE B 1 215 ? -12.312 4.602 17.781 1 98.69 215 ILE B N 1
ATOM 4985 C CA . ILE B 1 215 ? -11.422 5.02 18.859 1 98.69 215 ILE B CA 1
ATOM 4986 C C . ILE B 1 215 ? -12.242 5.59 20.016 1 98.69 215 ILE B C 1
ATOM 4988 O O . ILE B 1 215 ? -12.016 5.25 21.172 1 98.69 215 ILE B O 1
ATOM 4992 N N . ASN B 1 216 ? -13.281 6.438 19.656 1 97.62 216 ASN B N 1
ATOM 4993 C CA . ASN B 1 216 ? -14.148 7.016 20.672 1 97.62 216 ASN B CA 1
ATOM 4994 C C . ASN B 1 216 ? -14.93 5.934 21.422 1 97.62 216 ASN B C 1
ATOM 4996 O O . ASN B 1 216 ? -15.281 6.109 22.594 1 97.62 216 ASN B O 1
ATOM 5000 N N . LYS B 1 217 ? -15.148 4.801 20.734 1 97.06 217 LYS B N 1
ATOM 5001 C CA . LYS B 1 217 ? -15.898 3.705 21.344 1 97.06 217 LYS B CA 1
ATOM 5002 C C . LYS B 1 217 ? -14.992 2.807 22.172 1 97.06 217 LYS B C 1
ATOM 5004 O O . LYS B 1 217 ? -15.453 1.828 22.766 1 97.06 217 LYS B O 1
ATOM 5009 N N . GLY B 1 218 ? -13.703 3.061 22.141 1 97.56 218 GLY B N 1
ATOM 5010 C CA . GLY B 1 218 ? -12.844 2.445 23.141 1 97.56 218 GLY B CA 1
ATOM 5011 C C . GLY B 1 218 ? -11.953 1.351 22.578 1 97.56 218 GLY B C 1
ATOM 5012 O O . GLY B 1 218 ? -11.422 0.534 23.328 1 97.56 218 GLY B O 1
ATOM 5013 N N . VAL B 1 219 ? -11.68 1.274 21.312 1 98.31 219 VAL B N 1
ATOM 5014 C CA . VAL B 1 219 ? -10.875 0.202 20.734 1 98.31 219 VAL B CA 1
ATOM 5015 C C . VAL B 1 219 ? -9.438 0.307 21.234 1 98.31 219 VAL B C 1
ATOM 5017 O O . VAL B 1 219 ? -8.688 -0.675 21.203 1 98.31 219 VAL B O 1
ATOM 5020 N N . LEU B 1 220 ? -9.023 1.506 21.766 1 98.44 220 LEU B N 1
ATOM 5021 C CA . LEU B 1 220 ? -7.656 1.698 22.234 1 98.44 220 LEU B CA 1
ATOM 5022 C C . LEU B 1 220 ? -7.586 1.624 23.75 1 98.44 220 LEU B C 1
ATOM 5024 O O . LEU B 1 220 ? -6.531 1.875 24.344 1 98.44 220 LEU B O 1
ATOM 5028 N N . ASP B 1 221 ? -8.672 1.24 24.375 1 96.62 221 ASP B N 1
ATOM 5029 C CA . ASP B 1 221 ? -8.719 1.179 25.844 1 96.62 221 ASP B CA 1
ATOM 5030 C C . ASP B 1 221 ? -7.738 0.135 26.375 1 96.62 221 ASP B C 1
ATOM 5032 O O . ASP B 1 221 ? -7.477 -0.875 25.719 1 96.62 221 ASP B O 1
ATOM 5036 N N . ASN B 1 222 ? -7.191 0.433 27.516 1 95.56 222 ASN B N 1
ATOM 5037 C CA . ASN B 1 222 ? -6.359 -0.475 28.297 1 95.56 222 ASN B CA 1
ATOM 5038 C C . ASN B 1 222 ? -5.027 -0.752 27.609 1 95.56 222 ASN B C 1
ATOM 5040 O O . ASN B 1 222 ? -4.457 -1.834 27.766 1 95.56 222 ASN B O 1
ATOM 5044 N N . ARG B 1 223 ? -4.59 0.162 26.797 1 97.31 223 ARG B N 1
ATOM 5045 C CA . ARG B 1 223 ? -3.301 0.034 26.125 1 97.31 223 ARG B CA 1
ATOM 5046 C C . ARG B 1 223 ? -2.283 1.01 26.719 1 97.31 223 ARG B C 1
ATOM 5048 O O . ARG B 1 223 ? -1.157 1.109 26.219 1 97.31 223 ARG B O 1
ATOM 5055 N N . HIS B 1 224 ? -2.73 1.718 27.766 1 97.06 224 HIS B N 1
ATOM 5056 C CA . HIS B 1 224 ? -1.877 2.646 28.5 1 97.06 224 HIS B CA 1
ATOM 5057 C C . HIS B 1 224 ? -1.299 3.711 27.578 1 97.06 224 HIS B C 1
ATOM 5059 O O . HIS B 1 224 ? -0.102 4.004 27.625 1 97.06 224 HIS B O 1
ATOM 5065 N N . LEU B 1 225 ? -2.16 4.262 26.672 1 98.44 225 LEU B N 1
ATOM 5066 C CA . LEU B 1 225 ? -1.742 5.242 25.688 1 98.44 225 LEU B CA 1
ATOM 5067 C C . LEU B 1 225 ? -2.088 6.66 26.141 1 98.44 225 LEU B C 1
ATOM 5069 O O . LEU B 1 225 ? -1.729 7.633 25.469 1 98.44 225 LEU B O 1
ATOM 5073 N N . GLU B 1 226 ? -2.734 6.848 27.266 1 98.56 226 GLU B N 1
ATOM 5074 C CA . GLU B 1 226 ? -3.318 8.133 27.656 1 98.56 226 GLU B CA 1
ATOM 5075 C C . GLU B 1 226 ? -2.264 9.062 28.25 1 98.56 226 GLU B C 1
ATOM 5077 O O . GLU B 1 226 ? -1.568 8.695 29.188 1 98.56 226 GLU B O 1
ATOM 5082 N N . ILE B 1 227 ? -2.209 10.242 27.734 1 98.25 227 ILE B N 1
ATOM 5083 C CA . ILE B 1 227 ? -1.417 11.328 28.297 1 98.25 227 ILE B CA 1
ATOM 5084 C C . ILE B 1 227 ? -2.199 12.008 29.422 1 98.25 227 ILE B C 1
ATOM 5086 O O . ILE B 1 227 ? -1.646 12.297 30.484 1 98.25 227 ILE B O 1
ATOM 5090 N N . ALA B 1 228 ? -3.402 12.258 29.156 1 98.44 228 ALA B N 1
ATOM 5091 C CA . ALA B 1 228 ? -4.402 12.875 30.031 1 98.44 228 ALA B CA 1
ATOM 5092 C C . ALA B 1 228 ? -5.809 12.68 29.469 1 98.44 228 ALA B C 1
ATOM 5094 O O . ALA B 1 228 ? -6 11.938 28.5 1 98.44 228 ALA B O 1
ATOM 5095 N N . TRP B 1 229 ? -6.797 13.219 30.141 1 98.69 229 TRP B N 1
ATOM 5096 C CA . TRP B 1 229 ? -8.188 13.188 29.703 1 98.69 229 TRP B CA 1
ATOM 5097 C C . TRP B 1 229 ? -8.758 14.594 29.594 1 98.69 229 TRP B C 1
ATOM 5099 O O . TRP B 1 229 ? -8.742 15.352 30.562 1 98.69 229 TRP B O 1
ATOM 5109 N N . ALA B 1 230 ? -9.195 14.922 28.422 1 98.69 230 ALA B N 1
ATOM 5110 C CA . ALA B 1 230 ? -9.844 16.219 28.234 1 98.69 230 ALA B CA 1
ATOM 5111 C C . ALA B 1 230 ? -11.195 16.25 28.938 1 98.69 230 ALA B C 1
ATOM 5113 O O . ALA B 1 230 ? -12 15.336 28.812 1 98.69 230 ALA B O 1
ATOM 5114 N N . ILE B 1 231 ? -11.492 17.266 29.641 1 98 231 ILE B N 1
ATOM 5115 C CA . ILE B 1 231 ? -12.758 17.422 30.344 1 98 231 ILE B CA 1
ATOM 5116 C C . ILE B 1 231 ? -13.883 17.656 29.344 1 98 231 ILE B C 1
ATOM 5118 O O . ILE B 1 231 ? -15.008 17.203 29.547 1 98 231 ILE B O 1
ATOM 5122 N N . ASP B 1 232 ? -13.539 18.328 28.25 1 97.62 232 ASP B N 1
ATOM 5123 C CA . ASP B 1 232 ? -14.484 18.641 27.172 1 97.62 232 ASP B CA 1
ATOM 5124 C C . ASP B 1 232 ? -14.062 17.953 25.875 1 97.62 232 ASP B C 1
ATOM 5126 O O . ASP B 1 232 ? -13.117 18.391 25.219 1 97.62 232 ASP B O 1
ATOM 5130 N N . PRO B 1 233 ? -14.852 16.984 25.453 1 97.88 233 PRO B N 1
ATOM 5131 C CA . PRO B 1 233 ? -14.516 16.281 24.203 1 97.88 233 PRO B CA 1
ATOM 5132 C C . PRO B 1 233 ? -14.516 17.219 23 1 97.88 233 PRO B C 1
ATOM 5134 O O . PRO B 1 233 ? -13.781 16.984 22.031 1 97.88 233 PRO B O 1
ATOM 5137 N N . VAL B 1 234 ? -15.312 18.219 23 1 97.75 234 VAL B N 1
ATOM 5138 C CA . VAL B 1 234 ? -15.352 19.172 21.906 1 97.75 234 VAL B CA 1
ATOM 5139 C C . VAL B 1 234 ? -14.031 19.922 21.828 1 97.75 234 VAL B C 1
ATOM 5141 O O . VAL B 1 234 ? -13.484 20.125 20.734 1 97.75 234 VAL B O 1
ATOM 5144 N N . ALA B 1 235 ? -13.57 20.297 23 1 96.56 235 ALA B N 1
ATOM 5145 C CA . ALA B 1 235 ? -12.289 20.984 23.047 1 96.56 235 ALA B CA 1
ATOM 5146 C C . ALA B 1 235 ? -11.164 20.109 22.5 1 96.56 235 ALA B C 1
ATOM 5148 O O . ALA B 1 235 ? -10.289 20.578 21.781 1 96.56 235 ALA B O 1
ATOM 5149 N N . LEU B 1 236 ? -11.18 18.875 22.844 1 98.12 236 LEU B N 1
ATOM 5150 C CA . LEU B 1 236 ? -10.172 17.953 22.328 1 98.12 236 LEU B CA 1
ATOM 5151 C C . LEU B 1 236 ? -10.258 17.828 20.812 1 98.12 236 LEU B C 1
ATOM 5153 O O . LEU B 1 236 ? -9.227 17.797 20.125 1 98.12 236 LEU B O 1
ATOM 5157 N N . PHE B 1 237 ? -11.461 17.719 20.328 1 97.5 237 PHE B N 1
ATOM 5158 C CA . PHE B 1 237 ? -11.672 17.609 18.891 1 97.5 237 PHE B CA 1
ATOM 5159 C C . PHE B 1 237 ? -10.984 18.75 18.156 1 97.5 237 PHE B C 1
ATOM 5161 O O . PHE B 1 237 ? -10.258 18.516 17.172 1 97.5 237 PHE B O 1
ATOM 5168 N N . PHE B 1 238 ? -11.133 19.891 18.609 1 93.31 238 PHE B N 1
ATOM 5169 C CA . PHE B 1 238 ? -10.562 21.047 17.938 1 93.31 238 PHE B CA 1
ATOM 5170 C C . PHE B 1 238 ? -9.062 21.141 18.172 1 93.31 238 PHE B C 1
ATOM 5172 O O . PHE B 1 238 ? -8.312 21.609 17.312 1 93.31 238 PHE B O 1
ATOM 5179 N N . LEU B 1 239 ? -8.641 20.719 19.375 1 95.12 239 LEU B N 1
ATOM 5180 C CA . LEU B 1 239 ? -7.207 20.641 19.609 1 95.12 239 LEU B CA 1
ATOM 5181 C C . LEU B 1 239 ? -6.551 19.688 18.609 1 95.12 239 LEU B C 1
ATOM 5183 O O . LEU B 1 239 ? -5.469 19.969 18.094 1 95.12 239 LEU B O 1
ATOM 5187 N N . GLN B 1 240 ? -7.207 18.609 18.297 1 95.25 240 GLN B N 1
ATOM 5188 C CA . GLN B 1 240 ? -6.719 17.656 17.312 1 95.25 240 GLN B CA 1
ATOM 5189 C C . GLN B 1 240 ? -6.633 18.312 15.93 1 95.25 240 GLN B C 1
ATOM 5191 O O . GLN B 1 240 ? -5.695 18.047 15.172 1 95.25 240 GLN B O 1
ATOM 5196 N N . ILE B 1 241 ? -7.539 19.109 15.586 1 89.94 241 ILE B N 1
ATOM 5197 C CA . ILE B 1 241 ? -7.543 19.797 14.305 1 89.94 241 ILE B CA 1
ATOM 5198 C C . ILE B 1 241 ? -6.375 20.781 14.25 1 89.94 241 ILE B C 1
ATOM 5200 O O . ILE B 1 241 ? -5.727 20.938 13.211 1 89.94 241 ILE B O 1
ATOM 5204 N N . GLN B 1 242 ? -6.141 21.391 15.359 1 87.62 242 GLN B N 1
ATOM 5205 C CA . GLN B 1 242 ? -5.051 22.344 15.422 1 87.62 242 GLN B CA 1
ATOM 5206 C C . GLN B 1 242 ? -3.695 21.656 15.422 1 87.62 242 GLN B C 1
ATOM 5208 O O . GLN B 1 242 ? -2.699 22.219 14.969 1 87.62 242 GLN B O 1
ATOM 5213 N N . GLY B 1 243 ? -3.605 20.469 16.062 1 90.06 243 GLY B N 1
ATOM 5214 C CA . GLY B 1 243 ? -2.404 19.656 16.031 1 90.06 243 GLY B CA 1
ATOM 5215 C C . GLY B 1 243 ? -1.501 19.859 17.219 1 90.06 243 GLY B C 1
ATOM 5216 O O . GLY B 1 243 ? -0.461 19.219 17.344 1 90.06 243 GLY B O 1
ATOM 5217 N N . SER B 1 244 ? -1.812 20.797 18.156 1 91.88 244 SER B N 1
ATOM 5218 C CA . SER B 1 244 ? -1.088 21.031 19.406 1 91.88 244 SER B CA 1
ATOM 5219 C C . SER B 1 244 ? -1.986 21.688 20.453 1 91.88 244 SER B C 1
ATOM 5221 O O . SER B 1 244 ? -3.094 22.125 20.125 1 91.88 244 SER B O 1
ATOM 5223 N N . GLY B 1 245 ? -1.446 21.688 21.703 1 94 245 GLY B N 1
ATOM 5224 C CA . GLY B 1 245 ? -2.232 22.312 22.75 1 94 245 GLY B CA 1
ATOM 5225 C C . GLY B 1 245 ? -1.563 22.266 24.109 1 94 245 GLY B C 1
ATOM 5226 O O . GLY B 1 245 ? -0.474 21.703 24.25 1 94 245 GLY B O 1
ATOM 5227 N N . ARG B 1 246 ? -2.238 22.969 24.969 1 95 246 ARG B N 1
ATOM 5228 C CA . ARG B 1 246 ? -1.858 23 26.375 1 95 246 ARG B CA 1
ATOM 5229 C C . ARG B 1 246 ? -2.967 22.438 27.25 1 95 246 ARG B C 1
ATOM 5231 O O . ARG B 1 246 ? -4.113 22.891 27.188 1 95 246 ARG B O 1
ATOM 5238 N N . LEU B 1 247 ? -2.584 21.453 28 1 97.31 247 LEU B N 1
ATOM 5239 C CA . LEU B 1 247 ? -3.527 20.812 28.906 1 97.31 247 LEU B CA 1
ATOM 5240 C C . LEU B 1 247 ? -3.395 21.359 30.312 1 97.31 247 LEU B C 1
ATOM 5242 O O . LEU B 1 247 ? -2.371 21.172 30.969 1 97.31 247 LEU B O 1
ATOM 5246 N N . ASN B 1 248 ? -4.379 22.078 30.734 1 97.12 248 ASN B N 1
ATOM 5247 C CA . ASN B 1 248 ? -4.426 22.578 32.094 1 97.12 248 ASN B CA 1
ATOM 5248 C C . ASN B 1 248 ? -5.008 21.531 33.062 1 97.12 248 ASN B C 1
ATOM 5250 O O . ASN B 1 248 ? -6.207 21.266 33.031 1 97.12 248 ASN B O 1
ATOM 5254 N N . LEU B 1 249 ? -4.188 21.094 33.906 1 97.06 249 LEU B N 1
ATOM 5255 C CA . LEU B 1 249 ? -4.629 20.078 34.844 1 97.06 249 LEU B CA 1
ATOM 5256 C C . LEU B 1 249 ? -5.238 20.719 36.094 1 97.06 249 LEU B C 1
ATOM 5258 O O . LEU B 1 249 ? -5.062 21.922 36.344 1 97.06 249 LEU B O 1
ATOM 5262 N N . GLU B 1 250 ? -5.902 19.938 36.875 1 93.56 250 GLU B N 1
ATOM 5263 C CA . GLU B 1 250 ? -6.633 20.406 38.031 1 93.56 250 GLU B CA 1
ATOM 5264 C C . GLU B 1 250 ? -5.676 20.906 39.125 1 93.56 250 GLU B C 1
ATOM 5266 O O . GLU B 1 250 ? -6.023 21.797 39.906 1 93.56 250 GLU B O 1
ATOM 5271 N N . ASP B 1 251 ? -4.52 20.391 39.156 1 94.38 251 ASP B N 1
ATOM 5272 C CA . ASP B 1 251 ? -3.562 20.766 40.188 1 94.38 251 ASP B CA 1
ATOM 5273 C C . ASP B 1 251 ? -2.736 21.969 39.75 1 94.38 251 ASP B C 1
ATOM 5275 O O . ASP B 1 251 ? -1.79 22.359 40.438 1 94.38 251 ASP B O 1
ATOM 5279 N N . GLY B 1 252 ? -3.014 22.5 38.625 1 93.25 252 GLY B N 1
ATOM 5280 C CA . GLY B 1 252 ? -2.346 23.703 38.156 1 93.25 252 GLY B CA 1
ATOM 5281 C C . GLY B 1 252 ? -1.236 23.422 37.156 1 93.25 252 GLY B C 1
ATOM 5282 O O . GLY B 1 252 ? -0.743 24.328 36.5 1 93.25 252 GLY B O 1
ATOM 5283 N N . ARG B 1 253 ? -0.811 22.203 37.062 1 93.06 253 ARG B N 1
ATOM 5284 C CA . ARG B 1 253 ? 0.214 21.844 36.094 1 93.06 253 ARG B CA 1
ATOM 5285 C C . ARG B 1 253 ? -0.313 21.969 34.656 1 93.06 253 ARG B C 1
ATOM 5287 O O . ARG B 1 253 ? -1.513 21.828 34.406 1 93.06 253 ARG B O 1
ATOM 5294 N N . VAL B 1 254 ? 0.648 22.328 33.812 1 94.19 254 VAL B N 1
ATOM 5295 C CA . VAL B 1 254 ? 0.31 22.422 32.406 1 94.19 254 VAL B CA 1
ATOM 5296 C C . VAL B 1 254 ? 1.139 21.406 31.594 1 94.19 254 VAL B C 1
ATOM 5298 O O . VAL B 1 254 ? 2.365 21.375 31.719 1 94.19 254 VAL B O 1
ATOM 5301 N N . ILE B 1 255 ? 0.488 20.562 30.828 1 95.31 255 ILE B N 1
ATOM 5302 C CA . ILE B 1 255 ? 1.161 19.656 29.906 1 95.31 255 ILE B CA 1
ATOM 5303 C C . ILE B 1 255 ? 1.051 20.203 28.484 1 95.31 255 ILE B C 1
ATOM 5305 O O . ILE B 1 255 ? -0.053 20.438 27.984 1 95.31 255 ILE B O 1
ATOM 5309 N N . ARG B 1 256 ? 2.189 20.375 27.844 1 93.88 256 ARG B N 1
ATOM 5310 C CA . ARG B 1 256 ? 2.191 20.781 26.438 1 93.88 256 ARG B CA 1
ATOM 5311 C C . ARG B 1 256 ? 2.26 19.578 25.516 1 93.88 256 ARG B C 1
ATOM 5313 O O . ARG B 1 256 ? 3.07 18.672 25.734 1 93.88 256 ARG B O 1
ATOM 5320 N N . ILE B 1 257 ? 1.383 19.578 24.562 1 95.12 257 ILE B N 1
ATOM 5321 C CA . ILE B 1 257 ? 1.375 18.438 23.641 1 95.12 257 ILE B CA 1
ATOM 5322 C C . ILE B 1 257 ? 1.456 18.938 22.203 1 95.12 257 ILE B C 1
ATOM 5324 O O . ILE B 1 257 ? 1.031 20.062 21.906 1 95.12 257 ILE B O 1
ATOM 5328 N N . GLY B 1 258 ? 2.062 18.078 21.344 1 93 258 GLY B N 1
ATOM 5329 C CA . GLY B 1 258 ? 2.164 18.328 19.906 1 93 258 GLY B CA 1
ATOM 5330 C C . GLY B 1 258 ? 1.859 17.109 19.062 1 93 258 GLY B C 1
ATOM 5331 O O . GLY B 1 258 ? 1.843 15.984 19.578 1 93 258 GLY B O 1
ATOM 5332 N N . TYR B 1 259 ? 1.657 17.406 17.859 1 92.56 259 TYR B N 1
ATOM 5333 C CA . TYR B 1 259 ? 1.368 16.344 16.891 1 92.56 259 TYR B CA 1
ATOM 5334 C C . TYR B 1 259 ? 2.447 15.273 16.922 1 92.56 259 TYR B C 1
ATOM 5336 O O . TYR B 1 259 ? 3.641 15.578 16.875 1 92.56 259 TYR B O 1
ATOM 5344 N N . ALA B 1 260 ? 2.002 14.047 17 1 94.94 260 ALA B N 1
ATOM 5345 C CA . ALA B 1 260 ? 2.928 12.922 16.891 1 94.94 260 ALA B CA 1
ATOM 5346 C C . ALA B 1 260 ? 2.637 12.094 15.648 1 94.94 260 ALA B C 1
ATOM 5348 O O . ALA B 1 260 ? 3.559 11.648 14.961 1 94.94 260 ALA B O 1
ATOM 5349 N N . ASN B 1 261 ? 1.405 11.789 15.414 1 95.94 261 ASN B N 1
ATOM 5350 C CA . ASN B 1 261 ? 0.934 11.023 14.266 1 95.94 261 ASN B CA 1
ATOM 5351 C C . ASN B 1 261 ? -0.584 11.094 14.133 1 95.94 261 ASN B C 1
ATOM 5353 O O . ASN B 1 261 ? -1.248 11.797 14.898 1 95.94 261 ASN B O 1
ATOM 5357 N N . GLN B 1 262 ? -1.13 10.484 13.18 1 96.5 262 GLN B N 1
ATOM 5358 C CA . GLN B 1 262 ? -2.57 10.391 12.969 1 96.5 262 GLN B CA 1
ATOM 5359 C C . GLN B 1 262 ? -2.965 9.016 12.43 1 96.5 262 GLN B C 1
ATOM 5361 O O . GLN B 1 262 ? -2.104 8.219 12.07 1 96.5 262 GLN B O 1
ATOM 5366 N N . ASN B 1 263 ? -4.266 8.742 12.367 1 98.06 263 ASN B N 1
ATOM 5367 C CA . ASN B 1 263 ? -4.762 7.406 12.078 1 98.06 263 ASN B CA 1
ATOM 5368 C C . ASN B 1 263 ? -4.793 7.137 10.57 1 98.06 263 ASN B C 1
ATOM 5370 O O . ASN B 1 263 ? -5.129 6.035 10.141 1 98.06 263 ASN B O 1
ATOM 5374 N N . GLY B 1 264 ? -4.5 8.078 9.734 1 95.94 264 GLY B N 1
ATOM 5375 C CA . GLY B 1 264 ? -4.422 7.879 8.297 1 95.94 264 GLY B CA 1
ATOM 5376 C C . GLY B 1 264 ? -5.781 7.84 7.621 1 95.94 264 GLY B C 1
ATOM 5377 O O . GLY B 1 264 ? -5.883 7.5 6.441 1 95.94 264 GLY B O 1
ATOM 5378 N N . ARG B 1 265 ? -6.844 8.164 8.344 1 96.69 265 ARG B N 1
ATOM 5379 C CA . ARG B 1 265 ? -8.195 8.172 7.793 1 96.69 265 ARG B CA 1
ATOM 5380 C C . ARG B 1 265 ? -8.531 9.531 7.191 1 96.69 265 ARG B C 1
ATOM 5382 O O . ARG B 1 265 ? -7.848 10.523 7.461 1 96.69 265 ARG B O 1
ATOM 5389 N N . GLU B 1 266 ? -9.547 9.562 6.426 1 92.69 266 GLU B N 1
ATOM 5390 C CA . GLU B 1 266 ? -9.914 10.758 5.668 1 92.69 266 GLU B CA 1
ATOM 5391 C C . GLU B 1 266 ? -10.414 11.867 6.59 1 92.69 266 GLU B C 1
ATOM 5393 O O . GLU B 1 266 ? -11.18 11.609 7.52 1 92.69 266 GLU B O 1
ATOM 5398 N N . TYR B 1 267 ? -9.969 13.07 6.32 1 92 267 TYR B N 1
ATOM 5399 C CA . TYR B 1 267 ? -10.438 14.258 7.023 1 92 267 TYR B CA 1
ATOM 5400 C C . TYR B 1 267 ? -11.742 14.766 6.426 1 92 267 TYR B C 1
ATOM 5402 O O . TYR B 1 267 ? -11.891 14.836 5.203 1 92 267 TYR B O 1
ATOM 5410 N N . THR B 1 268 ? -12.703 15.055 7.285 1 92.06 268 THR B N 1
ATOM 5411 C CA . THR B 1 268 ? -13.938 15.727 6.91 1 92.06 268 THR B CA 1
ATOM 5412 C C . THR B 1 268 ? -14.133 17 7.723 1 92.06 268 THR B C 1
ATOM 5414 O O . THR B 1 268 ? -14.125 16.969 8.953 1 92.06 268 THR B O 1
ATOM 5417 N N . ALA B 1 269 ? -14.328 18.109 7.055 1 88.38 269 ALA B N 1
ATOM 5418 C CA . ALA B 1 269 ? -14.625 19.359 7.73 1 88.38 269 ALA B CA 1
ATOM 5419 C C . ALA B 1 269 ? -16.062 19.391 8.25 1 88.38 269 ALA B C 1
ATOM 5421 O O . ALA B 1 269 ? -17 19.516 7.469 1 88.38 269 ALA B O 1
ATOM 5422 N N . ILE B 1 270 ? -16.219 19.391 9.508 1 92.94 270 ILE B N 1
ATOM 5423 C CA . ILE B 1 270 ? -17.562 19.234 10.062 1 92.94 270 ILE B CA 1
ATOM 5424 C C . ILE B 1 270 ? -18.344 20.531 9.898 1 92.94 270 ILE B C 1
ATOM 5426 O O . ILE B 1 270 ? -19.578 20.531 9.93 1 92.94 270 ILE B O 1
ATOM 5430 N N . GLY B 1 271 ? -17.641 21.672 9.797 1 89.38 271 GLY B N 1
ATOM 5431 C CA . GLY B 1 271 ? -18.328 22.922 9.5 1 89.38 271 GLY B CA 1
ATOM 5432 C C . GLY B 1 271 ? -19.156 22.859 8.227 1 89.38 271 GLY B C 1
ATOM 5433 O O . GLY B 1 271 ? -20.312 23.266 8.211 1 89.38 271 GLY B O 1
ATOM 5434 N N . ARG B 1 272 ? -18.531 22.359 7.188 1 87.62 272 ARG B N 1
ATOM 5435 C CA . ARG B 1 272 ? -19.234 22.203 5.922 1 87.62 272 ARG B CA 1
ATOM 5436 C C . ARG B 1 272 ? -20.422 21.281 6.07 1 87.62 272 ARG B C 1
ATOM 5438 O O . ARG B 1 272 ? -21.5 21.531 5.52 1 87.62 272 ARG B O 1
ATOM 5445 N N . LEU B 1 273 ? -20.219 20.219 6.785 1 92.31 273 LEU B N 1
ATOM 5446 C CA . LEU B 1 273 ? -21.297 19.25 7.035 1 92.31 273 LEU B CA 1
ATOM 5447 C C . LEU B 1 273 ? -22.469 19.922 7.727 1 92.31 273 LEU B C 1
ATOM 5449 O O . LEU B 1 273 ? -23.625 19.688 7.359 1 92.31 273 LEU B O 1
ATOM 5453 N N . LEU B 1 274 ? -22.188 20.766 8.711 1 94 274 LEU B N 1
ATOM 5454 C CA . LEU B 1 274 ? -23.234 21.438 9.469 1 94 274 LEU B CA 1
ATOM 5455 C C . LEU B 1 274 ? -23.984 22.438 8.594 1 94 274 LEU B C 1
ATOM 5457 O O . LEU B 1 274 ? -25.203 22.578 8.711 1 94 274 LEU B O 1
ATOM 5461 N N . VAL B 1 275 ? -23.312 23.078 7.688 1 91.69 275 VAL B N 1
ATOM 5462 C CA . VAL B 1 275 ? -23.938 24 6.742 1 91.69 275 VAL B CA 1
ATOM 5463 C C . VAL B 1 275 ? -24.828 23.219 5.77 1 91.69 275 VAL B C 1
ATOM 5465 O O . VAL B 1 275 ? -25.969 23.594 5.527 1 91.69 275 VAL B O 1
ATOM 5468 N N . ASP B 1 276 ? -24.312 22.141 5.289 1 92.94 276 ASP B N 1
ATOM 5469 C CA . ASP B 1 276 ? -25.047 21.312 4.332 1 92.94 276 ASP B CA 1
ATOM 5470 C C . ASP B 1 276 ? -26.328 20.75 4.953 1 92.94 276 ASP B C 1
ATOM 5472 O O . ASP B 1 276 ? -27.344 20.609 4.27 1 92.94 276 ASP B O 1
ATOM 5476 N N . LYS B 1 277 ? -26.25 20.5 6.199 1 93.38 277 LYS B N 1
ATOM 5477 C CA . LYS B 1 277 ? -27.406 19.969 6.93 1 93.38 277 LYS B CA 1
ATOM 5478 C C . LYS B 1 277 ? -28.391 21.094 7.277 1 93.38 277 LYS B C 1
ATOM 5480 O O . LYS B 1 277 ? -29.5 20.828 7.746 1 93.38 277 LYS B O 1
ATOM 5485 N N . GLY B 1 278 ? -27.938 22.344 7.168 1 91.69 278 GLY B N 1
ATOM 5486 C CA . GLY B 1 278 ? -28.781 23.5 7.391 1 91.69 278 GLY B CA 1
ATOM 5487 C C . GLY B 1 278 ? -28.891 23.875 8.852 1 91.69 278 GLY B C 1
ATOM 5488 O O . GLY B 1 278 ? -29.797 24.641 9.234 1 91.69 278 GLY B O 1
ATOM 5489 N N . VAL B 1 279 ? -28.031 23.406 9.617 1 92.06 279 VAL B N 1
ATOM 5490 C CA . VAL B 1 279 ? -28.188 23.656 11.047 1 92.06 279 VAL B CA 1
ATOM 5491 C C . VAL B 1 279 ? -27.328 24.859 11.453 1 92.06 279 VAL B C 1
ATOM 5493 O O . VAL B 1 279 ? -27.516 25.438 12.523 1 92.06 279 VAL B O 1
ATOM 5496 N N . ILE B 1 280 ? -26.344 25.172 10.648 1 88.62 280 ILE B N 1
ATOM 5497 C CA . ILE B 1 280 ? -25.578 26.391 10.805 1 88.62 280 ILE B CA 1
ATOM 5498 C C . ILE B 1 280 ? -25.562 27.172 9.492 1 88.62 280 ILE B C 1
ATOM 5500 O O . ILE B 1 280 ? -25.438 26.594 8.422 1 88.62 280 ILE B O 1
ATOM 5504 N N . GLU B 1 281 ? -25.844 28.406 9.57 1 85.38 281 GLU B N 1
ATOM 5505 C CA . GLU B 1 281 ? -25.75 29.25 8.391 1 85.38 281 GLU B CA 1
ATOM 5506 C C . GLU B 1 281 ? -24.297 29.391 7.941 1 85.38 281 GLU B C 1
ATOM 5508 O O . GLU B 1 281 ? -23.375 29.375 8.766 1 85.38 281 GLU B O 1
ATOM 5513 N N . LYS B 1 282 ? -24.078 29.562 6.648 1 77.88 282 LYS B N 1
ATOM 5514 C CA . LYS B 1 282 ? -22.75 29.641 6.051 1 77.88 282 LYS B CA 1
ATOM 5515 C C . LYS B 1 282 ? -21.906 30.719 6.73 1 77.88 282 LYS B C 1
ATOM 5517 O O . LYS B 1 282 ? -20.719 30.5 6.996 1 77.88 282 LYS B O 1
ATOM 5522 N N . GLY B 1 283 ? -22.5 31.844 7.016 1 70.62 283 GLY B N 1
ATOM 5523 C CA . GLY B 1 283 ? -21.797 32.938 7.648 1 70.62 283 GLY B CA 1
ATOM 5524 C C . GLY B 1 283 ? -21.422 32.656 9.094 1 70.62 283 GLY B C 1
ATOM 5525 O O . GLY B 1 283 ? -20.562 33.344 9.656 1 70.62 283 GLY B O 1
ATOM 5526 N N . HIS B 1 284 ? -21.953 31.641 9.688 1 72.31 284 HIS B N 1
ATOM 5527 C CA . HIS B 1 284 ? -21.703 31.312 11.086 1 72.31 284 HIS B CA 1
ATOM 5528 C C . HIS B 1 284 ? -20.859 30.047 11.203 1 72.31 284 HIS B C 1
ATOM 5530 O O . HIS B 1 284 ? -20.672 29.516 12.305 1 72.31 284 HIS B O 1
ATOM 5536 N N . ALA B 1 285 ? -20.422 29.594 10.164 1 77.5 285 ALA B N 1
ATOM 5537 C CA . ALA B 1 285 ? -19.625 28.375 10.195 1 77.5 285 ALA B CA 1
ATOM 5538 C C . ALA B 1 285 ? -18.188 28.688 10.602 1 77.5 285 ALA B C 1
ATOM 5540 O O . ALA B 1 285 ? -17.234 28.25 9.945 1 77.5 285 ALA B O 1
ATOM 5541 N N . THR B 1 286 ? -18.094 29.469 11.68 1 73.94 286 THR B N 1
ATOM 5542 C CA . THR B 1 286 ? -16.812 29.734 12.32 1 73.94 286 THR B CA 1
ATOM 5543 C C . THR B 1 286 ? -16.516 28.688 13.398 1 73.94 286 THR B C 1
ATOM 5545 O O . THR B 1 286 ? -17.422 27.938 13.797 1 73.94 286 THR B O 1
ATOM 5548 N N . MET B 1 287 ? -15.281 28.625 13.844 1 80.75 287 MET B N 1
ATOM 5549 C CA . MET B 1 287 ? -14.93 27.688 14.906 1 80.75 287 MET B CA 1
ATOM 5550 C C . MET B 1 287 ? -15.789 27.938 16.141 1 80.75 287 MET B C 1
ATOM 5552 O O . MET B 1 287 ? -16.328 26.984 16.734 1 80.75 287 MET B O 1
ATOM 5556 N N . ALA B 1 288 ? -15.906 29.203 16.516 1 80.56 288 ALA B N 1
ATOM 5557 C CA . ALA B 1 288 ? -16.688 29.562 17.688 1 80.56 288 ALA B CA 1
ATOM 5558 C C . ALA B 1 288 ? -18.156 29.125 17.516 1 80.56 288 ALA B C 1
ATOM 5560 O O . ALA B 1 288 ? -18.75 28.578 18.453 1 80.56 288 ALA B O 1
ATOM 5561 N N . GLY B 1 289 ? -18.641 29.422 16.312 1 84.25 289 GLY B N 1
ATOM 5562 C CA . GLY B 1 289 ? -20.016 29.016 16.047 1 84.25 289 GLY B CA 1
ATOM 5563 C C . GLY B 1 289 ? -20.219 27.516 16.078 1 84.25 289 GLY B C 1
ATOM 5564 O O . GLY B 1 289 ? -21.234 27.031 16.594 1 84.25 289 GLY B O 1
ATOM 5565 N N . ILE B 1 290 ? -19.328 26.828 15.539 1 90.62 290 ILE B N 1
ATOM 5566 C CA . ILE B 1 290 ? -19.406 25.375 15.508 1 90.62 290 ILE B CA 1
ATOM 5567 C C . ILE B 1 290 ? -19.312 24.812 16.938 1 90.62 290 ILE B C 1
ATOM 5569 O O . ILE B 1 290 ? -20.094 23.953 17.328 1 90.62 290 ILE B O 1
ATOM 5573 N N . VAL B 1 291 ? -18.406 25.328 17.734 1 91.94 291 VAL B N 1
ATOM 5574 C CA . VAL B 1 291 ? -18.234 24.906 19.109 1 91.94 291 VAL B CA 1
ATOM 5575 C C . VAL B 1 291 ? -19.531 25.156 19.891 1 91.94 291 VAL B C 1
ATOM 5577 O O . VAL B 1 291 ? -20 24.281 20.625 1 91.94 291 VAL B O 1
ATOM 5580 N N . GLU B 1 292 ? -20.016 26.297 19.688 1 92.5 292 GLU B N 1
ATOM 5581 C CA . GLU B 1 292 ? -21.266 26.641 20.359 1 92.5 292 GLU B CA 1
ATOM 5582 C C . GLU B 1 292 ? -22.391 25.672 20 1 92.5 292 GLU B C 1
ATOM 5584 O O . GLU B 1 292 ? -23.109 25.188 20.875 1 92.5 292 GLU B O 1
ATOM 5589 N N . TRP B 1 293 ? -22.469 25.438 18.734 1 94.5 293 TRP B N 1
ATOM 5590 C CA . TRP B 1 293 ? -23.516 24.516 18.297 1 94.5 293 TRP B CA 1
ATOM 5591 C C . TRP B 1 293 ? -23.344 23.141 18.922 1 94.5 293 TRP B C 1
ATOM 5593 O O . TRP B 1 293 ? -24.297 22.531 19.391 1 94.5 293 TRP B O 1
ATOM 5603 N N . LEU B 1 294 ? -22.188 22.609 18.922 1 97.12 294 LEU B N 1
ATOM 5604 C CA . LEU B 1 294 ? -21.891 21.297 19.469 1 97.12 294 LEU B CA 1
ATOM 5605 C C . LEU B 1 294 ? -22.25 21.219 20.953 1 97.12 294 LEU B C 1
ATOM 5607 O O . LEU B 1 294 ? -22.844 20.234 21.406 1 97.12 294 LEU B O 1
ATOM 5611 N N . HIS B 1 295 ? -21.922 22.25 21.656 1 97.25 295 HIS B N 1
ATOM 5612 C CA . HIS B 1 295 ? -22.219 22.266 23.094 1 97.25 295 HIS B CA 1
ATOM 5613 C C . HIS B 1 295 ? -23.719 22.344 23.344 1 97.25 295 HIS B C 1
ATOM 5615 O O . HIS B 1 295 ? -24.219 21.797 24.328 1 97.25 295 HIS B O 1
ATOM 5621 N N . ASN B 1 296 ? -24.359 23 22.453 1 96.88 296 ASN B N 1
ATOM 5622 C CA . ASN B 1 296 ? -25.812 23.172 22.609 1 96.88 296 ASN B CA 1
ATOM 5623 C C . ASN B 1 296 ? -26.562 21.938 22.141 1 96.88 296 ASN B C 1
ATOM 5625 O O . ASN B 1 296 ? -27.781 21.812 22.375 1 96.88 296 ASN B O 1
ATOM 5629 N N . HIS B 1 297 ? -25.875 21.062 21.469 1 96.94 297 HIS B N 1
ATOM 5630 C CA . HIS B 1 297 ? -26.5 19.844 20.984 1 96.94 297 HIS B CA 1
ATOM 5631 C C . HIS B 1 297 ? -25.688 18.609 21.359 1 96.94 297 HIS B C 1
ATOM 5633 O O . HIS B 1 297 ? -25.25 17.859 20.484 1 96.94 297 HIS B O 1
ATOM 5639 N N . PRO B 1 298 ? -25.609 18.297 22.641 1 96.19 298 PRO B N 1
ATOM 5640 C CA . PRO B 1 298 ? -24.719 17.234 23.141 1 96.19 298 PRO B CA 1
ATOM 5641 C C . PRO B 1 298 ? -25.125 15.852 22.641 1 96.19 298 PRO B C 1
ATOM 5643 O O . PRO B 1 298 ? -24.281 14.961 22.516 1 96.19 298 PRO B O 1
ATOM 5646 N N . ASP B 1 299 ? -26.359 15.617 22.266 1 96.38 299 ASP B N 1
ATOM 5647 C CA . ASP B 1 299 ? -26.828 14.32 21.781 1 96.38 299 ASP B CA 1
ATOM 5648 C C . ASP B 1 299 ? -26.359 14.062 20.344 1 96.38 299 ASP B C 1
ATOM 5650 O O . ASP B 1 299 ? -26.172 12.914 19.953 1 96.38 299 ASP B O 1
ATOM 5654 N N . GLN B 1 300 ? -26.141 15.117 19.562 1 96.81 300 GLN B N 1
ATOM 5655 C CA . GLN B 1 300 ? -25.766 15.008 18.156 1 96.81 300 GLN B CA 1
ATOM 5656 C C . GLN B 1 300 ? -24.266 15.227 17.953 1 96.81 300 GLN B C 1
ATOM 5658 O O . GLN B 1 300 ? -23.703 14.797 16.938 1 96.81 300 GLN B O 1
ATOM 5663 N N . ALA B 1 301 ? -23.656 15.867 18.875 1 97.31 301 ALA B N 1
ATOM 5664 C CA . ALA B 1 301 ? -22.281 16.328 18.734 1 97.31 301 ALA B CA 1
ATOM 5665 C C . ALA B 1 301 ? -21.344 15.172 18.438 1 97.31 301 ALA B C 1
ATOM 5667 O O . ALA B 1 301 ? -20.516 15.25 17.531 1 97.31 301 ALA B O 1
ATOM 5668 N N . PRO B 1 302 ? -21.531 14 19.141 1 97.12 302 PRO B N 1
ATOM 5669 C CA . PRO B 1 302 ? -20.609 12.906 18.875 1 97.12 302 PRO B CA 1
ATOM 5670 C C . PRO B 1 302 ? -20.688 12.422 17.422 1 97.12 302 PRO B C 1
ATOM 5672 O O . PRO B 1 302 ? -19.656 12.25 16.766 1 97.12 302 PRO B O 1
ATOM 5675 N N . SER B 1 303 ? -21.844 12.289 16.953 1 97 303 SER B N 1
ATOM 5676 C CA . SER B 1 303 ? -22.016 11.805 15.586 1 97 303 SER B CA 1
ATOM 5677 C C . SER B 1 303 ? -21.453 12.797 14.578 1 97 303 SER B C 1
ATOM 5679 O O . SER B 1 303 ? -20.844 12.398 13.578 1 97 303 SER B O 1
ATOM 5681 N N . ILE B 1 304 ? -21.656 14.07 14.773 1 97.38 304 ILE B N 1
ATOM 5682 C CA . ILE B 1 304 ? -21.141 15.109 13.883 1 97.38 304 ILE B CA 1
ATOM 5683 C C . ILE B 1 304 ? -19.609 15.07 13.883 1 97.38 304 ILE B C 1
ATOM 5685 O O . ILE B 1 304 ? -18.984 15.031 12.82 1 97.38 304 ILE B O 1
ATOM 5689 N N . MET B 1 305 ? -18.969 15.016 15.07 1 98.12 305 MET B N 1
ATOM 5690 C CA . MET B 1 305 ? -17.516 14.984 15.18 1 98.12 305 MET B CA 1
ATOM 5691 C C . MET B 1 305 ? -16.953 13.711 14.57 1 98.12 305 MET B C 1
ATOM 5693 O O . MET B 1 305 ? -15.914 13.742 13.914 1 98.12 305 MET B O 1
ATOM 5697 N N . GLU B 1 306 ? -17.703 12.641 14.688 1 98.31 306 GLU B N 1
ATOM 5698 C CA . GLU B 1 306 ? -17.25 11.336 14.211 1 98.31 306 GLU B CA 1
ATOM 5699 C C . GLU B 1 306 ? -17.359 11.227 12.695 1 98.31 306 GLU B C 1
ATOM 5701 O O . GLU B 1 306 ? -16.797 10.32 12.086 1 98.31 306 GLU B O 1
ATOM 5706 N N . SER B 1 307 ? -18.062 12.102 12.086 1 97.5 307 SER B N 1
ATOM 5707 C CA . SER B 1 307 ? -18.047 12.156 10.633 1 97.5 307 SER B CA 1
ATOM 5708 C C . SER B 1 307 ? -16.656 12.461 10.102 1 97.5 307 SER B C 1
ATOM 5710 O O . SER B 1 307 ? -16.328 12.156 8.953 1 97.5 307 SER B O 1
ATOM 5712 N N . ASN B 1 308 ? -15.891 13.195 10.852 1 96.31 308 ASN B N 1
ATOM 5713 C CA . ASN B 1 308 ? -14.461 13.281 10.586 1 96.31 308 ASN B CA 1
ATOM 5714 C C . ASN B 1 308 ? -13.727 12.039 11.086 1 96.31 308 ASN B C 1
ATOM 5716 O O . ASN B 1 308 ? -13.43 11.922 12.273 1 96.31 308 ASN B O 1
ATOM 5720 N N . LYS B 1 309 ? -13.297 11.203 10.195 1 97.69 309 LYS B N 1
ATOM 5721 C CA . LYS B 1 309 ? -12.703 9.922 10.555 1 97.69 309 LYS B CA 1
ATOM 5722 C C . LYS B 1 309 ? -11.25 10.102 11.008 1 97.69 309 LYS B C 1
ATOM 5724 O O . LYS B 1 309 ? -10.672 9.203 11.625 1 97.69 309 LYS B O 1
ATOM 5729 N N . SER B 1 310 ? -10.656 11.203 10.672 1 96.75 310 SER B N 1
ATOM 5730 C CA . SER B 1 310 ? -9.266 11.461 11.016 1 96.75 310 SER B CA 1
ATOM 5731 C C . SER B 1 310 ? -9.086 11.641 12.516 1 96.75 310 SER B C 1
ATOM 5733 O O . SER B 1 310 ? -9.914 12.281 13.172 1 96.75 310 SER B O 1
ATOM 5735 N N . TYR B 1 311 ? -8.07 11.094 13.094 1 98.12 311 TYR B N 1
ATOM 5736 C CA . TYR B 1 311 ? -7.754 11.156 14.516 1 98.12 311 TYR B CA 1
ATOM 5737 C C . TYR B 1 311 ? -6.273 11.438 14.734 1 98.12 311 TYR B C 1
ATOM 5739 O O . TYR B 1 311 ? -5.414 10.75 14.172 1 98.12 311 TYR B O 1
ATOM 5747 N N . VAL B 1 312 ? -5.922 12.414 15.531 1 97.12 312 VAL B N 1
ATOM 5748 C CA . VAL B 1 312 ? -4.543 12.82 15.766 1 97.12 312 VAL B CA 1
ATOM 5749 C C . VAL B 1 312 ? -4.062 12.281 17.109 1 97.12 312 VAL B C 1
ATOM 5751 O O . VAL B 1 312 ? -4.793 12.328 18.094 1 97.12 312 VAL B O 1
ATOM 5754 N N . PHE B 1 313 ? -2.902 11.703 17.125 1 98.44 313 PHE B N 1
ATOM 5755 C CA . PHE B 1 313 ? -2.197 11.266 18.328 1 98.44 313 PHE B CA 1
ATOM 5756 C C . PHE B 1 313 ? -1.119 12.273 18.703 1 98.44 313 PHE B C 1
ATOM 5758 O O . PHE B 1 313 ? -0.583 12.977 17.859 1 98.44 313 PHE B O 1
ATOM 5765 N N . PHE B 1 314 ? -0.782 12.312 20 1 97.56 314 PHE B N 1
ATOM 5766 C CA . PHE B 1 314 ? 0.058 13.406 20.469 1 97.56 314 PHE B CA 1
ATOM 5767 C C . PHE B 1 314 ? 1.275 12.859 21.219 1 97.56 314 PHE B C 1
ATOM 5769 O O . PHE B 1 314 ? 1.323 11.68 21.562 1 97.56 314 PHE B O 1
ATOM 5776 N N . ARG B 1 315 ? 2.229 13.68 21.406 1 96.12 315 ARG B N 1
ATOM 5777 C CA . ARG B 1 315 ? 3.357 13.508 22.312 1 96.12 315 ARG B CA 1
ATOM 5778 C C . ARG B 1 315 ? 3.488 14.703 23.25 1 96.12 315 ARG B C 1
ATOM 5780 O O . ARG B 1 315 ? 3.035 15.805 22.922 1 96.12 315 ARG B O 1
ATOM 5787 N N . GLU B 1 316 ? 4.078 14.469 24.375 1 95.69 316 GLU B N 1
ATOM 5788 C CA . GLU B 1 316 ? 4.391 15.57 25.281 1 95.69 316 GLU B CA 1
ATOM 5789 C C . GLU B 1 316 ? 5.602 16.359 24.797 1 95.69 316 GLU B C 1
ATOM 5791 O O . GLU B 1 316 ? 6.57 15.781 24.297 1 95.69 316 GLU B O 1
ATOM 5796 N N . LEU B 1 317 ? 5.441 17.641 24.922 1 91.38 317 LEU B N 1
ATOM 5797 C CA . LEU B 1 317 ? 6.523 18.516 24.5 1 91.38 317 LEU B CA 1
ATOM 5798 C C . LEU B 1 317 ? 7.281 19.062 25.703 1 91.38 317 LEU B C 1
ATOM 5800 O O . LEU B 1 317 ? 6.676 19.391 26.734 1 91.38 317 LEU B O 1
ATOM 5804 N N . LYS B 1 318 ? 8.594 19.031 25.609 1 81.56 318 LYS B N 1
ATOM 5805 C CA . LYS B 1 318 ? 9.445 19.609 26.656 1 81.56 318 LYS B CA 1
ATOM 5806 C C . LYS B 1 318 ? 9.742 21.078 26.359 1 81.56 318 LYS B C 1
ATOM 5808 O O . LYS B 1 318 ? 9.977 21.875 27.281 1 81.56 318 LYS B O 1
ATOM 5813 N N . GLU B 1 319 ? 9.672 21.406 25.031 1 68.94 319 GLU B N 1
ATOM 5814 C CA . GLU B 1 319 ? 10.062 22.734 24.562 1 68.94 319 GLU B CA 1
ATOM 5815 C C . GLU B 1 319 ? 8.93 23.734 24.766 1 68.94 319 GLU B C 1
ATOM 5817 O O . GLU B 1 319 ? 7.812 23.359 25.125 1 68.94 319 GLU B O 1
ATOM 5822 N N . THR B 1 320 ? 9.328 25.016 24.594 1 67.56 320 THR B N 1
ATOM 5823 C CA . THR B 1 320 ? 8.453 26.156 24.844 1 67.56 320 THR B CA 1
ATOM 5824 C C . THR B 1 320 ? 7.34 26.234 23.812 1 67.56 320 THR B C 1
ATOM 5826 O O . THR B 1 320 ? 6.277 26.797 24.062 1 67.56 320 THR B O 1
ATOM 5829 N N . GLY B 1 321 ? 7.594 25.578 22.641 1 74.69 321 GLY B N 1
ATOM 5830 C CA . GLY B 1 321 ? 6.531 25.656 21.656 1 74.69 321 GLY B CA 1
ATOM 5831 C C . GLY B 1 321 ? 6.422 24.422 20.781 1 74.69 321 GLY B C 1
ATOM 5832 O O . GLY B 1 321 ? 7.312 23.562 20.797 1 74.69 321 GLY B O 1
ATOM 5833 N N . PRO B 1 322 ? 5.266 24.359 20.125 1 85.56 322 PRO B N 1
ATOM 5834 C CA . PRO B 1 322 ? 5.102 23.203 19.25 1 85.56 322 PRO B CA 1
ATOM 5835 C C . PRO B 1 322 ? 6.133 23.172 18.125 1 85.56 322 PRO B C 1
ATOM 5837 O O . PRO B 1 322 ? 6.641 24.219 17.719 1 85.56 322 PRO B O 1
ATOM 5840 N N . LEU B 1 323 ? 6.48 22.016 17.75 1 87.88 323 LEU B N 1
ATOM 5841 C CA . LEU B 1 323 ? 7.398 21.844 16.641 1 87.88 323 LEU B CA 1
ATOM 5842 C C . LEU B 1 323 ? 6.645 21.828 15.312 1 87.88 323 LEU B C 1
ATOM 5844 O O . LEU B 1 323 ? 5.559 21.25 15.219 1 87.88 323 LEU B O 1
ATOM 5848 N N . GLY B 1 324 ? 7.207 22.531 14.359 1 91.62 324 GLY B N 1
ATOM 5849 C CA . GLY B 1 324 ? 6.645 22.469 13.023 1 91.62 324 GLY B CA 1
ATOM 5850 C C . GLY B 1 324 ? 7.207 21.344 12.188 1 91.62 324 GLY B C 1
ATOM 5851 O O . GLY B 1 324 ? 7.7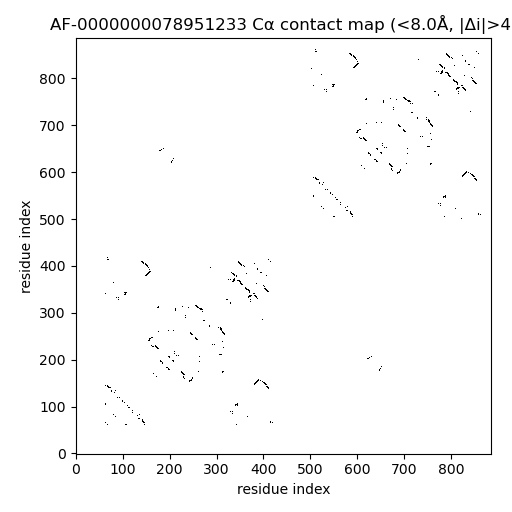27 20.359 12.734 1 91.62 324 GLY B O 1
ATOM 5852 N N . ALA B 1 325 ? 6.988 21.438 10.938 1 92.5 325 ALA B N 1
ATOM 5853 C CA . ALA B 1 325 ? 7.371 20.406 9.984 1 92.5 325 ALA B CA 1
ATOM 5854 C C . ALA B 1 325 ? 8.891 20.297 9.867 1 92.5 325 ALA B C 1
ATOM 5856 O O . ALA B 1 325 ? 9.406 19.297 9.352 1 92.5 325 ALA B O 1
ATOM 5857 N N . LEU B 1 326 ? 9.656 21.297 10.297 1 94.31 326 LEU B N 1
ATOM 5858 C CA . LEU B 1 326 ? 11.117 21.297 10.219 1 94.31 326 LEU B CA 1
ATOM 5859 C C . LEU B 1 326 ? 11.727 20.781 11.516 1 94.31 326 LEU B C 1
ATOM 5861 O O . LEU B 1 326 ? 12.953 20.766 11.664 1 94.31 326 LEU B O 1
ATOM 5865 N N . SER B 1 327 ? 10.906 20.453 12.414 1 88.62 327 SER B N 1
ATOM 5866 C CA . SER B 1 327 ? 11.336 20.016 13.742 1 88.62 327 SER B CA 1
ATOM 5867 C C . SER B 1 327 ? 11.984 21.156 14.516 1 88.62 327 SER B C 1
ATOM 5869 O O . SER B 1 327 ? 12.93 20.922 15.273 1 88.62 327 SER B O 1
ATOM 5871 N N . VAL B 1 328 ? 11.602 22.344 14.203 1 91.38 328 VAL B N 1
ATOM 5872 C CA . VAL B 1 328 ? 11.93 23.531 14.992 1 91.38 328 VAL B CA 1
ATOM 5873 C C . VAL B 1 328 ? 10.656 24.156 15.555 1 91.38 328 VAL B C 1
ATOM 5875 O O . VAL B 1 328 ? 9.578 24 14.969 1 91.38 328 VAL B O 1
ATOM 5878 N N . PRO B 1 329 ? 10.812 24.812 16.656 1 90.44 329 PRO B N 1
ATOM 5879 C CA . PRO B 1 329 ? 9.609 25.453 17.203 1 90.44 329 PRO B CA 1
ATOM 5880 C C . PRO B 1 329 ? 9.031 26.516 16.266 1 90.44 329 PRO B C 1
ATOM 5882 O O . PRO B 1 329 ? 9.773 27.281 15.648 1 90.44 329 PRO B O 1
ATOM 5885 N N . VAL B 1 330 ? 7.742 26.422 16.156 1 94.25 330 VAL B N 1
ATOM 5886 C CA . VAL B 1 330 ? 7.074 27.484 15.406 1 94.25 330 VAL B CA 1
ATOM 5887 C C . VAL B 1 330 ? 6.969 28.734 16.281 1 94.25 330 VAL B C 1
ATOM 5889 O O . VAL B 1 330 ? 6.922 28.656 17.5 1 94.25 330 VAL B O 1
ATOM 5892 N N . THR B 1 331 ? 6.93 29.891 15.586 1 93.69 331 THR B N 1
ATOM 5893 C CA . THR B 1 331 ? 6.891 31.172 16.266 1 93.69 331 THR B CA 1
ATOM 5894 C C . THR B 1 331 ? 5.586 31.906 15.953 1 93.69 331 THR B C 1
ATOM 5896 O O . THR B 1 331 ? 5.215 32.062 14.789 1 93.69 331 THR B O 1
ATOM 5899 N N . SER B 1 332 ? 4.938 32.344 17.047 1 94.12 332 SER B N 1
ATOM 5900 C CA . SER B 1 332 ? 3.688 33.094 16.906 1 94.12 332 SER B CA 1
ATOM 5901 C C . SER B 1 332 ? 3.861 34.312 16 1 94.12 332 SER B C 1
ATOM 5903 O O . SER B 1 332 ? 4.848 35.031 16.109 1 94.12 332 SER B O 1
ATOM 5905 N N . GLN B 1 333 ? 2.926 34.438 15.055 1 95.25 333 GLN B N 1
ATOM 5906 C CA . GLN B 1 333 ? 2.826 35.562 14.148 1 95.25 333 GLN B CA 1
ATOM 5907 C C . GLN B 1 333 ? 3.979 35.594 13.148 1 95.25 333 GLN B C 1
ATOM 5909 O O . GLN B 1 333 ? 4.266 36.625 12.539 1 95.25 333 GLN B O 1
ATOM 5914 N N . ILE B 1 334 ? 4.66 34.469 13.023 1 96.56 334 ILE B N 1
ATOM 5915 C CA . ILE B 1 334 ? 5.805 34.406 12.117 1 96.56 334 ILE B CA 1
ATOM 5916 C C . ILE B 1 334 ? 5.758 33.125 11.297 1 96.56 334 ILE B C 1
ATOM 5918 O O . ILE B 1 334 ? 6.105 33.125 10.109 1 96.56 334 ILE B O 1
ATOM 5922 N N . SER B 1 335 ? 5.379 32.062 11.914 1 97.31 335 SER B N 1
ATOM 5923 C CA . SER B 1 335 ? 5.422 30.75 11.242 1 97.31 335 SER B CA 1
ATOM 5924 C C . SER B 1 335 ? 4.141 30.5 10.453 1 97.31 335 SER B C 1
ATOM 5926 O O . SER B 1 335 ? 3.045 30.828 10.914 1 97.31 335 SER B O 1
ATOM 5928 N N . LEU B 1 336 ? 4.316 29.844 9.305 1 97 336 LEU B N 1
ATOM 5929 C CA . LEU B 1 336 ? 3.23 29.469 8.406 1 97 336 LEU B CA 1
ATOM 5930 C C . LEU B 1 336 ? 3.229 27.969 8.164 1 97 336 LEU B C 1
ATOM 5932 O O . LEU B 1 336 ? 4.289 27.359 8 1 97 336 LEU B O 1
ATOM 5936 N N . ALA B 1 337 ? 2.014 27.453 8.164 1 96.19 337 ALA B N 1
ATOM 5937 C CA . ALA B 1 337 ? 1.841 26.156 7.531 1 96.19 337 ALA B CA 1
ATOM 5938 C C . ALA B 1 337 ? 1.584 26.297 6.031 1 96.19 337 ALA B C 1
ATOM 5940 O O . ALA B 1 337 ? 0.842 27.188 5.605 1 96.19 337 ALA B O 1
ATOM 5941 N N . VAL B 1 338 ? 2.236 25.406 5.227 1 97.56 338 VAL B N 1
ATOM 5942 C CA . VAL B 1 338 ? 2.176 25.531 3.773 1 97.56 338 VAL B CA 1
ATOM 5943 C C . VAL B 1 338 ? 1.988 24.156 3.143 1 97.56 338 VAL B C 1
ATOM 5945 O O . VAL B 1 338 ? 1.982 23.141 3.842 1 97.56 338 VAL B O 1
ATOM 5948 N N . ASP B 1 339 ? 1.698 24.188 1.879 1 95.31 339 ASP B N 1
ATOM 5949 C CA . ASP B 1 339 ? 1.85 23 1.047 1 95.31 339 ASP B CA 1
ATOM 5950 C C . ASP B 1 339 ? 3.26 22.906 0.466 1 95.31 339 ASP B C 1
ATOM 5952 O O . ASP B 1 339 ? 3.629 23.688 -0.405 1 95.31 339 ASP B O 1
ATOM 5956 N N . PRO B 1 340 ? 4.004 21.906 0.912 1 95.06 340 PRO B N 1
ATOM 5957 C CA . PRO B 1 340 ? 5.41 21.844 0.502 1 95.06 340 PRO B CA 1
ATOM 5958 C C . PRO B 1 340 ? 5.578 21.594 -0.994 1 95.06 340 PRO B C 1
ATOM 5960 O O . PRO B 1 340 ? 6.664 21.812 -1.54 1 95.06 340 PRO B O 1
ATOM 5963 N N . SER B 1 341 ? 4.602 21.125 -1.679 1 91.94 341 SER B N 1
ATOM 5964 C CA . SER B 1 341 ? 4.68 20.922 -3.121 1 91.94 341 SER B CA 1
ATOM 5965 C C . SER B 1 341 ? 4.723 22.25 -3.869 1 91.94 341 SER B C 1
ATOM 5967 O O . SER B 1 341 ? 5.066 22.297 -5.051 1 91.94 341 SER B O 1
ATOM 5969 N N . TYR B 1 342 ? 4.434 23.312 -3.156 1 94.81 342 TYR B N 1
ATOM 5970 C CA . TYR B 1 342 ? 4.336 24.594 -3.84 1 94.81 342 TYR B CA 1
ATOM 5971 C C . TYR B 1 342 ? 5.227 25.641 -3.17 1 94.81 342 TYR B C 1
ATOM 5973 O O . TYR B 1 342 ? 5.59 26.641 -3.787 1 94.81 342 TYR B O 1
ATOM 5981 N N . THR B 1 343 ? 5.469 25.469 -1.931 1 96.81 343 THR B N 1
ATOM 5982 C CA . THR B 1 343 ? 6.285 26.391 -1.136 1 96.81 343 THR B CA 1
ATOM 5983 C C . THR B 1 343 ? 7.406 25.625 -0.428 1 96.81 343 THR B C 1
ATOM 5985 O O . THR B 1 343 ? 7.148 24.766 0.411 1 96.81 343 THR B O 1
ATOM 5988 N N . PRO B 1 344 ? 8.648 26.016 -0.733 1 97 344 PRO B N 1
ATOM 5989 C CA . PRO B 1 344 ? 9.719 25.344 0.005 1 97 344 PRO B CA 1
ATOM 5990 C C . PRO B 1 344 ? 9.594 25.516 1.517 1 97 344 PRO B C 1
ATOM 5992 O O . PRO B 1 344 ? 9.469 26.641 2.006 1 97 344 PRO B O 1
ATOM 5995 N N . LEU B 1 345 ? 9.68 24.422 2.25 1 97.81 345 LEU B N 1
ATOM 5996 C CA . LEU B 1 345 ? 9.695 24.516 3.707 1 97.81 345 LEU B CA 1
ATOM 5997 C C . LEU B 1 345 ? 10.898 25.312 4.191 1 97.81 345 LEU B C 1
ATOM 5999 O O . LEU B 1 345 ? 12.023 25.078 3.734 1 97.81 345 LEU B O 1
ATOM 6003 N N . GLY B 1 346 ? 10.633 26.266 5.012 1 98.31 346 GLY B N 1
ATOM 6004 C CA . GLY B 1 346 ? 11.68 27.141 5.527 1 98.31 346 GLY B CA 1
ATOM 6005 C C . GLY B 1 346 ? 11.742 28.469 4.812 1 98.31 346 GLY B C 1
ATOM 6006 O O . GLY B 1 346 ? 12.391 29.406 5.293 1 98.31 346 GLY B O 1
ATOM 6007 N N . ALA B 1 347 ? 11.102 28.609 3.742 1 98.56 347 ALA B N 1
ATOM 6008 C CA . ALA B 1 347 ? 11.195 29.812 2.928 1 98.56 347 ALA B CA 1
ATOM 6009 C C . ALA B 1 347 ? 10.375 30.953 3.531 1 98.56 347 ALA B C 1
ATOM 6011 O O . ALA B 1 347 ? 9.328 30.719 4.137 1 98.56 347 ALA B O 1
ATOM 6012 N N . PRO B 1 348 ? 10.852 32.188 3.312 1 98.69 348 PRO B N 1
ATOM 6013 C CA . PRO B 1 348 ? 10.031 33.344 3.68 1 98.69 348 PRO B CA 1
ATOM 6014 C C . PRO B 1 348 ? 8.891 33.594 2.691 1 98.69 348 PRO B C 1
ATOM 6016 O O . PRO B 1 348 ? 9.062 33.406 1.485 1 98.69 348 PRO B O 1
ATOM 6019 N N . VAL B 1 349 ? 7.781 34.062 3.217 1 98.56 349 VAL B N 1
ATOM 6020 C CA . VAL B 1 349 ? 6.598 34.406 2.441 1 98.56 349 VAL B CA 1
ATOM 6021 C C . VAL B 1 349 ? 6.023 35.719 2.945 1 98.56 349 VAL B C 1
ATOM 6023 O O . VAL B 1 349 ? 5.824 35.906 4.148 1 98.56 349 VAL B O 1
ATOM 6026 N N . PHE B 1 350 ? 5.816 36.625 2.094 1 98.06 350 PHE B N 1
ATOM 6027 C CA . PHE B 1 350 ? 5.172 37.875 2.453 1 98.06 350 PHE B CA 1
ATOM 6028 C C . PHE B 1 350 ? 3.684 37.844 2.115 1 98.06 350 PHE B C 1
ATOM 6030 O O . PHE B 1 350 ? 3.305 37.5 0.994 1 98.06 350 PHE B O 1
ATOM 6037 N N . LEU B 1 351 ? 2.865 38.188 3.098 1 96.31 351 LEU B N 1
ATOM 6038 C CA . LEU B 1 351 ? 1.418 38.156 2.92 1 96.31 351 LEU B CA 1
ATOM 6039 C C . LEU B 1 351 ? 0.857 39.594 2.926 1 96.31 351 LEU B C 1
ATOM 6041 O O . LEU B 1 351 ? 1.293 40.438 3.717 1 96.31 351 LEU B O 1
ATOM 6045 N N . MET B 1 352 ? -0.016 39.844 2.008 1 93.31 352 MET B N 1
ATOM 6046 C CA . MET B 1 352 ? -0.833 41.031 1.966 1 93.31 352 MET B CA 1
ATOM 6047 C C . MET B 1 352 ? -2.299 40.688 1.721 1 93.31 352 MET B C 1
ATOM 6049 O O . MET B 1 352 ? -2.709 40.5 0.579 1 93.31 352 MET B O 1
ATOM 6053 N N . LEU B 1 353 ? -3.07 40.688 2.783 1 91.19 353 LEU B N 1
ATOM 6054 C CA . LEU B 1 353 ? -4.445 40.219 2.695 1 91.19 353 LEU B CA 1
ATOM 6055 C C . LEU B 1 353 ? -5.41 41.375 2.488 1 91.19 353 LEU B C 1
ATOM 6057 O O . LEU B 1 353 ? -5.086 42.531 2.801 1 91.19 353 LEU B O 1
ATOM 6061 N N . ASP B 1 354 ? -6.555 41.031 1.794 1 83.38 354 ASP B N 1
ATOM 6062 C CA . ASP B 1 354 ? -7.59 42 1.504 1 83.38 354 ASP B CA 1
ATOM 6063 C C . ASP B 1 354 ? -8.375 42.375 2.764 1 83.38 354 ASP B C 1
ATOM 6065 O O . ASP B 1 354 ? -8.805 41.5 3.506 1 83.38 354 ASP B O 1
ATOM 6069 N N . SER B 1 355 ? -8.273 43.594 3.158 1 67.12 355 SER B N 1
ATOM 6070 C CA . SER B 1 355 ? -8.961 44.062 4.359 1 67.12 355 SER B CA 1
ATOM 6071 C C . SER B 1 355 ? -10.477 44 4.184 1 67.12 355 SER B C 1
ATOM 6073 O O . SER B 1 355 ? -11.227 44.125 5.156 1 67.12 355 SER B O 1
ATOM 6075 N N . LYS B 1 356 ? -10.922 44.094 2.832 1 56.38 356 LYS B N 1
ATOM 6076 C CA . LYS B 1 356 ? -12.359 44.156 2.605 1 56.38 356 LYS B CA 1
ATOM 6077 C C . LYS B 1 356 ? -13.094 43 3.262 1 56.38 356 LYS B C 1
ATOM 6079 O O . LYS B 1 356 ? -14.281 43.094 3.551 1 56.38 356 LYS B O 1
ATOM 6084 N N . HIS B 1 357 ? -12.398 41.906 3.166 1 51.34 357 HIS B N 1
ATOM 6085 C CA . HIS B 1 357 ? -13.164 40.781 3.662 1 51.34 357 HIS B CA 1
ATOM 6086 C C . HIS B 1 357 ? -13.219 40.75 5.188 1 51.34 357 HIS B C 1
ATOM 6088 O O . HIS B 1 357 ? -13.734 39.812 5.789 1 51.34 357 HIS B O 1
ATOM 6094 N N . GLY B 1 358 ? -12.891 42.031 5.711 1 53.38 358 GLY B N 1
ATOM 6095 C CA . GLY B 1 358 ? -13.125 42.25 7.133 1 53.38 358 GLY B CA 1
ATOM 6096 C C . GLY B 1 358 ? -12.391 41.25 8.008 1 53.38 358 GLY B C 1
ATOM 6097 O O . GLY B 1 358 ? -11.547 40.5 7.523 1 53.38 358 GLY B O 1
ATOM 6098 N N . GLY B 1 359 ? -12.227 41.562 9.32 1 61.97 359 GLY B N 1
ATOM 6099 C CA . GLY B 1 359 ? -11.852 40.625 10.383 1 61.97 359 GLY B CA 1
ATOM 6100 C C . GLY B 1 359 ? -10.383 40.719 10.742 1 61.97 359 GLY B C 1
ATOM 6101 O O . GLY B 1 359 ? -9.812 41.812 10.844 1 61.97 359 GLY B O 1
ATOM 6102 N N . ASN B 1 360 ? -9.789 39.719 10.914 1 70.69 360 ASN B N 1
ATOM 6103 C CA . ASN B 1 360 ? -8.453 39.562 11.484 1 70.69 360 ASN B CA 1
ATOM 6104 C C . ASN B 1 360 ? -7.387 39.469 10.391 1 70.69 360 ASN B C 1
ATOM 6106 O O . ASN B 1 360 ? -6.23 39.156 10.672 1 70.69 360 ASN B O 1
ATOM 6110 N N . ALA B 1 361 ? -7.758 40.031 9.156 1 73.81 361 ALA B N 1
ATOM 6111 C CA . ALA B 1 361 ? -6.863 39.875 8.016 1 73.81 361 ALA B CA 1
ATOM 6112 C C . ALA B 1 361 ? -5.613 40.719 8.172 1 73.81 361 ALA B C 1
ATOM 6114 O O . ALA B 1 361 ? -4.504 40.281 7.871 1 73.81 361 ALA B O 1
ATOM 6115 N N . ALA B 1 362 ? -5.863 41.906 8.57 1 73.56 362 ALA B N 1
ATOM 6116 C CA . ALA B 1 362 ? -4.75 42.875 8.633 1 73.56 362 ALA B CA 1
ATOM 6117 C C . ALA B 1 362 ? -3.66 42.375 9.578 1 73.56 362 ALA B C 1
ATOM 6119 O O . ALA B 1 362 ? -2.486 42.719 9.422 1 73.56 362 ALA B O 1
ATOM 6120 N N . PHE B 1 363 ? -4.031 41.5 10.461 1 77.12 363 PHE B N 1
ATOM 6121 C CA . PHE B 1 363 ? -3.068 41 11.422 1 77.12 363 PHE B CA 1
ATOM 6122 C C . PHE B 1 363 ? -2.064 40.062 10.742 1 77.12 363 PHE B C 1
ATOM 6124 O O . PHE B 1 363 ? -0.942 39.906 11.219 1 77.12 363 PHE B O 1
ATOM 6131 N N . ALA B 1 364 ? -2.443 39.625 9.609 1 85.75 364 ALA B N 1
ATOM 6132 C CA . ALA B 1 364 ? -1.601 38.625 8.992 1 85.75 364 ALA B CA 1
ATOM 6133 C C . ALA B 1 364 ? -0.691 39.219 7.93 1 85.75 364 ALA B C 1
ATOM 6135 O O . ALA B 1 364 ? 0.133 38.531 7.332 1 85.75 364 ALA B O 1
ATOM 6136 N N . ASN B 1 365 ? -0.819 40.5 7.73 1 91.19 365 ASN B N 1
ATOM 6137 C CA . ASN B 1 365 ? 0.059 41.125 6.758 1 91.19 365 ASN B CA 1
ATOM 6138 C C . ASN B 1 365 ? 1.499 41.188 7.258 1 91.19 365 ASN B C 1
ATOM 6140 O O . ASN B 1 365 ? 1.744 41.531 8.422 1 91.19 365 ASN B O 1
ATOM 6144 N N . GLY B 1 366 ? 2.361 40.812 6.406 1 95.44 366 GLY B N 1
ATOM 6145 C CA . GLY B 1 366 ? 3.766 40.875 6.781 1 95.44 366 GLY B CA 1
ATOM 6146 C C . GLY B 1 366 ? 4.547 39.656 6.336 1 95.44 366 GLY B C 1
ATOM 6147 O O . GLY B 1 366 ? 4.105 38.906 5.449 1 95.44 366 GLY B O 1
ATOM 6148 N N . LEU B 1 367 ? 5.793 39.594 6.887 1 97.81 367 LEU B N 1
ATOM 6149 C CA . LEU B 1 367 ? 6.727 38.531 6.527 1 97.81 367 LEU B CA 1
ATOM 6150 C C . LEU B 1 367 ? 6.586 37.344 7.465 1 97.81 367 LEU B C 1
ATOM 6152 O O . LEU B 1 367 ? 6.594 37.5 8.688 1 97.81 367 LEU B O 1
ATOM 6156 N N . TRP B 1 368 ? 6.395 36.156 6.898 1 98.25 368 TRP B N 1
ATOM 6157 C CA . TRP B 1 368 ? 6.262 34.875 7.578 1 98.25 368 TRP B CA 1
ATOM 6158 C C . TRP B 1 368 ? 7.316 33.906 7.09 1 98.25 368 TRP B C 1
ATOM 6160 O O . TRP B 1 368 ? 7.977 34.125 6.074 1 98.25 368 TRP B O 1
ATOM 6170 N N . ILE B 1 369 ? 7.539 32.844 7.832 1 98.62 369 ILE B N 1
ATOM 6171 C CA . ILE B 1 369 ? 8.445 31.75 7.445 1 98.62 369 ILE B CA 1
ATOM 6172 C C . ILE B 1 369 ? 7.68 30.438 7.375 1 98.62 369 ILE B C 1
ATOM 6174 O O . ILE B 1 369 ? 6.957 30.078 8.305 1 98.62 369 ILE B O 1
ATOM 6178 N N . ALA B 1 370 ? 7.812 29.688 6.281 1 98.56 370 ALA B N 1
ATOM 6179 C CA . ALA B 1 370 ? 7.141 28.422 6.047 1 98.56 370 ALA B CA 1
ATOM 6180 C C . ALA B 1 370 ? 7.758 27.312 6.895 1 98.56 370 ALA B C 1
ATOM 6182 O O . ALA B 1 370 ? 8.547 26.5 6.395 1 98.56 370 ALA B O 1
ATOM 6183 N N . GLN B 1 371 ? 7.281 27.203 8.125 1 97.5 371 GLN B N 1
ATOM 6184 C CA . GLN B 1 371 ? 7.945 26.266 9.031 1 97.5 371 GLN B CA 1
ATOM 6185 C C . GLN B 1 371 ? 7.039 25.078 9.359 1 97.5 371 GLN B C 1
ATOM 6187 O O . GLN B 1 371 ? 7.434 24.172 10.102 1 97.5 371 GLN B O 1
ATOM 6192 N N . ASP B 1 372 ? 5.836 25.078 8.867 1 95.5 372 ASP B N 1
ATOM 6193 C CA . ASP B 1 372 ? 4.887 24.016 9.18 1 95.5 372 ASP B CA 1
ATOM 6194 C C . ASP B 1 372 ? 4.129 23.578 7.93 1 95.5 372 ASP B C 1
ATOM 6196 O O . ASP B 1 372 ? 4.328 24.125 6.844 1 95.5 372 ASP B O 1
ATOM 6200 N N . LYS B 1 373 ? 3.447 22.422 8.07 1 92.62 373 LYS B N 1
ATOM 6201 C CA . LYS B 1 373 ? 2.533 21.922 7.047 1 92.62 373 LYS B CA 1
ATOM 6202 C C . LYS B 1 373 ? 1.244 21.391 7.676 1 92.62 373 LYS B C 1
ATOM 6204 O O . LYS B 1 373 ? 1.172 21.203 8.891 1 92.62 373 LYS B O 1
ATOM 6209 N N . GLY B 1 374 ? 0.241 21.281 6.898 1 82.38 374 GLY B N 1
ATOM 6210 C CA . GLY B 1 374 ? -1.03 20.75 7.359 1 82.38 374 GLY B CA 1
ATOM 6211 C C . GLY B 1 374 ? -1.771 19.969 6.293 1 82.38 374 GLY B C 1
ATOM 6212 O O . GLY B 1 374 ? -1.715 20.312 5.113 1 82.38 374 GLY B O 1
ATOM 6213 N N . GLY B 1 375 ? -2.498 18.953 6.719 1 76.5 375 GLY B N 1
ATOM 6214 C CA . GLY B 1 375 ? -3.223 18.078 5.809 1 76.5 375 GLY B CA 1
ATOM 6215 C C . GLY B 1 375 ? -4.266 18.797 4.984 1 76.5 375 GLY B C 1
ATOM 6216 O O . GLY B 1 375 ? -4.559 18.406 3.854 1 76.5 375 GLY B O 1
ATOM 6217 N N . ALA B 1 376 ? -4.785 19.859 5.57 1 76.81 376 ALA B N 1
ATOM 6218 C CA . ALA B 1 376 ? -5.832 20.609 4.883 1 76.81 376 ALA B CA 1
ATOM 6219 C C . ALA B 1 376 ? -5.246 21.781 4.094 1 76.81 376 ALA B C 1
ATOM 6221 O O . ALA B 1 376 ? -5.969 22.469 3.365 1 76.81 376 ALA B O 1
ATOM 6222 N N . ILE B 1 377 ? -4.008 22.062 4.336 1 89.75 377 ILE B N 1
ATOM 6223 C CA . ILE B 1 377 ? -3.328 23.156 3.662 1 89.75 377 ILE B CA 1
ATOM 6224 C C . ILE B 1 377 ? -2.729 22.672 2.348 1 89.75 377 ILE B C 1
ATOM 6226 O O . ILE B 1 377 ? -1.563 22.266 2.303 1 89.75 377 ILE B O 1
ATOM 6230 N N . LYS B 1 378 ? -3.539 22.781 1.328 1 88.56 378 LYS B N 1
ATOM 6231 C CA . LYS B 1 378 ? -3.154 22.203 0.041 1 88.56 378 LYS B CA 1
ATOM 6232 C C . LYS B 1 378 ? -3.297 23.234 -1.081 1 88.56 378 LYS B C 1
ATOM 6234 O O . LYS B 1 378 ? -4.273 23.984 -1.12 1 88.56 378 LYS B O 1
ATOM 6239 N N . GLY B 1 379 ? -2.301 23.234 -1.959 1 91.88 379 GLY B N 1
ATOM 6240 C CA . GLY B 1 379 ? -2.357 24.094 -3.133 1 91.88 379 GLY B CA 1
ATOM 6241 C C . GLY B 1 379 ? -1.396 25.266 -3.064 1 91.88 379 GLY B C 1
ATOM 6242 O O . GLY B 1 379 ? -0.797 25.516 -2.018 1 91.88 379 GLY B O 1
ATOM 6243 N N . ALA B 1 380 ? -1.313 25.922 -4.199 1 94.25 380 ALA B N 1
ATOM 6244 C CA . ALA B 1 380 ? -0.449 27.094 -4.281 1 94.25 380 ALA B CA 1
ATOM 6245 C C . ALA B 1 380 ? -1.021 28.25 -3.473 1 94.25 380 ALA B C 1
ATOM 6247 O O . ALA B 1 380 ? -2.227 28.516 -3.506 1 94.25 380 ALA B O 1
ATOM 6248 N N . ASN B 1 381 ? -0.171 28.844 -2.748 1 96.12 381 ASN B N 1
ATOM 6249 C CA . ASN B 1 381 ? -0.496 30.062 -1.999 1 96.12 381 ASN B CA 1
ATOM 6250 C C . ASN B 1 381 ? -1.616 29.812 -0.993 1 96.12 381 ASN B C 1
ATOM 6252 O O . ASN B 1 381 ? -2.459 30.672 -0.768 1 96.12 381 ASN B O 1
ATOM 6256 N N . ARG B 1 382 ? -1.743 28.609 -0.558 1 95.25 382 ARG B N 1
ATOM 6257 C CA . ARG B 1 382 ? -2.592 28.25 0.573 1 95.25 382 ARG B CA 1
ATOM 6258 C C . ARG B 1 382 ? -1.789 28.203 1.868 1 95.25 382 ARG B C 1
ATOM 6260 O O . ARG B 1 382 ? -0.789 27.484 1.963 1 95.25 382 ARG B O 1
ATOM 6267 N N . PHE B 1 383 ? -2.244 29.047 2.873 1 95.56 383 PHE B N 1
ATOM 6268 C CA . PHE B 1 383 ? -1.434 29.172 4.078 1 95.56 383 PHE B CA 1
ATOM 6269 C C . PHE B 1 383 ? -2.305 29.109 5.324 1 95.56 383 PHE B C 1
ATOM 6271 O O . PHE B 1 383 ? -3.488 29.438 5.281 1 95.56 383 PHE B O 1
ATOM 6278 N N . ASP B 1 384 ? -1.702 28.625 6.355 1 93.5 384 ASP B N 1
ATOM 6279 C CA . ASP B 1 384 ? -2.244 28.719 7.707 1 93.5 384 ASP B CA 1
ATOM 6280 C C . ASP B 1 384 ? -1.259 29.422 8.648 1 93.5 384 ASP B C 1
ATOM 6282 O O . ASP B 1 384 ? -0.128 28.953 8.812 1 93.5 384 ASP B O 1
ATOM 6286 N N . SER B 1 385 ? -1.661 30.578 9.172 1 95.19 385 SER B N 1
ATOM 6287 C CA . SER B 1 385 ? -0.765 31.406 9.984 1 95.19 385 SER B CA 1
ATOM 6288 C C . SER B 1 385 ? -0.857 31.031 11.461 1 95.19 385 SER B C 1
ATOM 6290 O O . SER B 1 385 ? -1.955 30.922 12.008 1 95.19 385 SER B O 1
ATOM 6292 N N . TYR B 1 386 ? 0.315 30.891 12.172 1 95.62 386 TYR B N 1
ATOM 6293 C CA . TYR B 1 386 ? 0.346 30.484 13.57 1 95.62 386 TYR B CA 1
ATOM 6294 C C . TYR B 1 386 ? 0.235 31.703 14.492 1 95.62 386 TYR B C 1
ATOM 6296 O O . TYR B 1 386 ? 1.031 32.656 14.383 1 95.62 386 TYR B O 1
ATOM 6304 N N . TRP B 1 387 ? -0.563 31.609 15.484 1 94.06 387 TRP B N 1
ATOM 6305 C CA . TRP B 1 387 ? -0.826 32.812 16.281 1 94.06 387 TRP B CA 1
ATOM 6306 C C . TRP B 1 387 ? -0.497 32.562 17.75 1 94.06 387 TRP B C 1
ATOM 6308 O O . TRP B 1 387 ? -0.667 33.469 18.594 1 94.06 387 TRP B O 1
ATOM 6318 N N . GLY B 1 388 ? 0.031 31.422 18.062 1 93.06 388 GLY B N 1
ATOM 6319 C CA . GLY B 1 388 ? 0.416 31.156 19.438 1 93.06 388 GLY B CA 1
ATOM 6320 C C . GLY B 1 388 ? -0.716 30.578 20.266 1 93.06 388 GLY B C 1
ATOM 6321 O O . GLY B 1 388 ? -1.439 29.688 19.812 1 93.06 388 GLY B O 1
ATOM 6322 N N . TYR B 1 389 ? -0.73 31 21.531 1 90.38 389 TYR B N 1
ATOM 6323 C CA . TYR B 1 389 ? -1.735 30.453 22.438 1 90.38 389 TYR B CA 1
ATOM 6324 C C . TYR B 1 389 ? -2.461 31.562 23.172 1 90.38 389 TYR B C 1
ATOM 6326 O O . TYR B 1 389 ? -2.045 32.719 23.125 1 90.38 389 TYR B O 1
ATOM 6334 N N . GLY B 1 390 ? -3.568 31.219 23.781 1 89.88 390 GLY B N 1
ATOM 6335 C CA . GLY B 1 390 ? -4.34 32.156 24.562 1 89.88 390 GLY B CA 1
ATOM 6336 C C . GLY B 1 390 ? -5.555 32.688 23.828 1 89.88 390 GLY B C 1
ATOM 6337 O O . GLY B 1 390 ? -5.754 32.406 22.656 1 89.88 390 GLY B O 1
ATOM 6338 N N . ASP B 1 391 ? -6.305 33.469 24.5 1 88.5 391 ASP B N 1
ATOM 6339 C CA . ASP B 1 391 ? -7.59 33.938 24 1 88.5 391 ASP B CA 1
ATOM 6340 C C . ASP B 1 391 ? -7.41 34.812 22.766 1 88.5 391 ASP B C 1
ATOM 6342 O O . ASP B 1 391 ? -8.195 34.719 21.812 1 88.5 391 ASP B O 1
ATOM 6346 N N . LYS B 1 392 ? -6.477 35.625 22.859 1 89.81 392 LYS B N 1
ATOM 6347 C CA . LYS B 1 392 ? -6.23 36.5 21.703 1 89.81 392 LYS B CA 1
ATOM 6348 C C . LYS B 1 392 ? -5.879 35.688 20.469 1 89.81 392 LYS B C 1
ATOM 6350 O O . LYS B 1 392 ? -6.383 35.938 19.375 1 89.81 392 LYS B O 1
ATOM 6355 N N . ALA B 1 393 ? -4.973 34.75 20.625 1 92 393 ALA B N 1
ATOM 6356 C CA . ALA B 1 393 ? -4.582 33.844 19.531 1 92 393 ALA B CA 1
ATOM 6357 C C . ALA B 1 393 ? -5.789 33.125 18.953 1 92 393 ALA B C 1
ATOM 6359 O O . ALA B 1 393 ? -5.957 33.031 17.734 1 92 393 ALA B O 1
ATOM 6360 N N . GLU B 1 394 ? -6.605 32.594 19.797 1 89.12 394 GLU B N 1
ATOM 6361 C CA . GLU B 1 394 ? -7.809 31.891 19.406 1 89.12 394 GLU B CA 1
ATOM 6362 C C . GLU B 1 394 ? -8.742 32.781 18.594 1 89.12 394 GLU B C 1
ATOM 6364 O O . GLU B 1 394 ? -9.281 32.344 17.562 1 89.12 394 GLU B O 1
ATOM 6369 N N . HIS B 1 395 ? -8.891 33.969 19.094 1 86.19 395 HIS B N 1
ATOM 6370 C CA . HIS B 1 395 ? -9.781 34.906 18.438 1 86.19 395 HIS B CA 1
ATOM 6371 C C . HIS B 1 395 ? -9.281 35.219 17.031 1 86.19 395 HIS B C 1
ATOM 6373 O O . HIS B 1 395 ? -10.062 35.219 16.062 1 86.19 395 HIS B O 1
ATOM 6379 N N . ILE B 1 396 ? -8.062 35.469 16.875 1 87.5 396 ILE B N 1
ATOM 6380 C CA . ILE B 1 396 ? -7.504 35.844 15.586 1 87.5 396 ILE B CA 1
ATOM 6381 C C . ILE B 1 396 ? -7.535 34.656 14.633 1 87.5 396 ILE B C 1
ATOM 6383 O O . ILE B 1 396 ? -8.07 34.75 13.523 1 87.5 396 ILE B O 1
ATOM 6387 N N . ALA B 1 397 ? -6.996 33.562 15.109 1 88.75 397 ALA B N 1
ATOM 6388 C CA . ALA B 1 397 ? -6.91 32.375 14.273 1 88.75 397 ALA B CA 1
ATOM 6389 C C . ALA B 1 397 ? -8.297 31.891 13.867 1 88.75 397 ALA B C 1
ATOM 6391 O O . ALA B 1 397 ? -8.523 31.547 12.703 1 88.75 397 ALA B O 1
ATOM 6392 N N . GLY B 1 398 ? -9.211 31.875 14.734 1 81.81 398 GLY B N 1
ATOM 6393 C CA . GLY B 1 398 ? -10.555 31.375 14.484 1 81.81 398 GLY B CA 1
ATOM 6394 C C . GLY B 1 398 ? -11.328 32.219 13.484 1 81.81 398 GLY B C 1
ATOM 6395 O O . GLY B 1 398 ? -12.211 31.703 12.789 1 81.81 398 GLY B O 1
ATOM 6396 N N . GLY B 1 399 ? -10.93 33.438 13.438 1 78.44 399 GLY B N 1
ATOM 6397 C CA . GLY B 1 399 ? -11.664 34.344 12.57 1 78.44 399 GLY B CA 1
ATOM 6398 C C . GLY B 1 399 ? -10.938 34.656 11.273 1 78.44 399 GLY B C 1
ATOM 6399 O O . GLY B 1 399 ? -11.422 35.438 10.461 1 78.44 399 GLY B O 1
ATOM 6400 N N . LEU B 1 400 ? -9.891 34.094 11.109 1 83.06 400 LEU B N 1
ATOM 6401 C CA . LEU B 1 400 ? -9.078 34.438 9.953 1 83.06 400 LEU B CA 1
ATOM 6402 C C . LEU B 1 400 ? -9.359 33.5 8.781 1 83.06 400 LEU B C 1
ATOM 6404 O O . LEU B 1 400 ? -9.102 32.312 8.867 1 83.06 400 LEU B O 1
ATOM 6408 N N . ALA B 1 401 ? -9.953 33.969 7.816 1 84.12 401 ALA B N 1
ATOM 6409 C CA . ALA B 1 401 ? -10.164 33.375 6.488 1 84.12 401 ALA B CA 1
ATOM 6410 C C . ALA B 1 401 ? -10.242 34.469 5.426 1 84.12 401 ALA B C 1
ATOM 6412 O O . ALA B 1 401 ? -11.297 35.094 5.23 1 84.12 401 ALA B O 1
ATOM 6413 N N . SER B 1 402 ? -9.109 34.656 4.836 1 87.25 402 SER B N 1
ATOM 6414 C CA . SER B 1 402 ? -9.055 35.875 4 1 87.25 402 SER B CA 1
ATOM 6415 C C . SER B 1 402 ? -8.258 35.625 2.729 1 87.25 402 SER B C 1
ATOM 6417 O O . SER B 1 402 ? -7.254 34.906 2.75 1 87.25 402 SER B O 1
ATOM 6419 N N . HIS B 1 403 ? -8.703 36.281 1.756 1 89.44 403 HIS B N 1
ATOM 6420 C CA . HIS B 1 403 ? -7.977 36.281 0.493 1 89.44 403 HIS B CA 1
ATOM 6421 C C . HIS B 1 403 ? -7.023 37.469 0.409 1 89.44 403 HIS B C 1
ATOM 6423 O O . HIS B 1 403 ? -7.176 38.438 1.147 1 89.44 403 HIS B O 1
ATOM 6429 N N . GLY B 1 404 ? -6.129 37.281 -0.461 1 93.31 404 GLY B N 1
ATOM 6430 C CA . GLY B 1 404 ? -5.16 38.344 -0.734 1 93.31 404 GLY B CA 1
ATOM 6431 C C . GLY B 1 404 ? -4.062 37.906 -1.688 1 93.31 404 GLY B C 1
ATOM 6432 O O . GLY B 1 404 ? -4.32 37.156 -2.648 1 93.31 404 GLY B O 1
ATOM 6433 N N . SER B 1 405 ? -2.898 38.5 -1.373 1 93.81 405 SER B N 1
ATOM 6434 C CA . SER B 1 405 ? -1.73 38.188 -2.193 1 93.81 405 SER B CA 1
ATOM 6435 C C . SER B 1 405 ? -0.593 37.625 -1.348 1 93.81 405 SER B C 1
ATOM 6437 O O . SER B 1 405 ? -0.494 37.906 -0.155 1 93.81 405 SER B O 1
ATOM 6439 N N . ALA B 1 406 ? 0.115 36.812 -2.006 1 96.56 406 ALA B N 1
ATOM 6440 C CA . ALA B 1 406 ? 1.322 36.281 -1.376 1 96.56 406 ALA B CA 1
ATOM 6441 C C . ALA B 1 406 ? 2.516 36.375 -2.324 1 96.56 406 ALA B C 1
ATOM 6443 O O . ALA B 1 406 ? 2.363 36.188 -3.537 1 96.56 406 ALA B O 1
ATOM 6444 N N . TRP B 1 407 ? 3.652 36.625 -1.773 1 97.12 407 TRP B N 1
ATOM 6445 C CA . TRP B 1 407 ? 4.922 36.531 -2.486 1 97.12 407 TRP B CA 1
ATOM 6446 C C . TRP B 1 407 ? 5.891 35.625 -1.767 1 97.12 407 TRP B C 1
ATOM 6448 O O . TRP B 1 407 ? 6.188 35.812 -0.585 1 97.12 407 TRP B O 1
ATOM 6458 N N . LEU B 1 408 ? 6.32 34.656 -2.471 1 97.88 408 LEU B N 1
ATOM 6459 C CA . LEU B 1 408 ? 7.414 33.812 -2.006 1 97.88 408 LEU B CA 1
ATOM 6460 C C . LEU B 1 408 ? 8.758 34.531 -2.168 1 97.88 408 LEU B C 1
ATOM 6462 O O . LEU B 1 408 ? 9.016 35.156 -3.201 1 97.88 408 LEU B O 1
ATOM 6466 N N . LEU B 1 409 ? 9.57 34.531 -1.136 1 98.19 409 LEU B N 1
ATOM 6467 C CA . LEU B 1 409 ? 10.898 35.094 -1.26 1 98.19 409 LEU B CA 1
ATOM 6468 C C . LEU B 1 409 ? 11.93 34.031 -1.581 1 98.19 409 LEU B C 1
ATOM 6470 O O . LEU B 1 409 ? 12.18 33.125 -0.767 1 98.19 409 LEU B O 1
ATOM 6474 N N . LEU B 1 410 ? 12.5 34.156 -2.75 1 97.56 410 LEU B N 1
ATOM 6475 C CA . LEU B 1 410 ? 13.57 33.25 -3.158 1 97.56 410 LEU B CA 1
ATOM 6476 C C . LEU B 1 410 ? 14.93 33.938 -3.086 1 97.56 410 LEU B C 1
ATOM 6478 O O . LEU B 1 410 ? 15.023 35.156 -3.24 1 97.56 410 LEU B O 1
ATOM 6482 N N . PRO B 1 411 ? 15.945 33.094 -2.756 1 97.38 411 PRO B N 1
ATOM 6483 C CA . PRO B 1 411 ? 17.266 33.688 -2.877 1 97.38 411 PRO B CA 1
ATOM 6484 C C . PRO B 1 411 ? 17.516 34.344 -4.242 1 97.38 411 PRO B C 1
ATOM 6486 O O . PRO B 1 411 ? 17.078 33.781 -5.266 1 97.38 411 PRO B O 1
ATOM 6489 N N . LYS B 1 412 ? 18.125 35.469 -4.207 1 95.31 412 LYS B N 1
ATOM 6490 C CA . LYS B 1 412 ? 18.344 36.219 -5.449 1 95.31 412 LYS B CA 1
ATOM 6491 C C . LYS B 1 412 ? 19.062 35.375 -6.477 1 95.31 412 LYS B C 1
ATOM 6493 O O . LYS B 1 412 ? 20.031 34.656 -6.141 1 95.31 412 LYS B O 1
ATOM 6498 N N . GLY B 1 413 ? 18.562 35.375 -7.73 1 91.19 413 GLY B N 1
ATOM 6499 C CA . GLY B 1 413 ? 19.156 34.625 -8.82 1 91.19 413 GLY B CA 1
ATOM 6500 C C . GLY B 1 413 ? 18.438 33.312 -9.125 1 91.19 413 GLY B C 1
ATOM 6501 O O . GLY B 1 413 ? 18.516 32.812 -10.242 1 91.19 413 GLY B O 1
ATOM 6502 N N . VAL B 1 414 ? 17.734 32.812 -8.172 1 93.75 414 VAL B N 1
ATOM 6503 C CA . VAL B 1 414 ? 17.062 31.516 -8.328 1 93.75 414 VAL B CA 1
ATOM 6504 C C . VAL B 1 414 ? 15.898 31.641 -9.305 1 93.75 414 VAL B C 1
ATOM 6506 O O . VAL B 1 414 ? 15.703 30.781 -10.172 1 93.75 414 VAL B O 1
ATOM 6509 N N . ALA B 1 415 ? 15.141 32.719 -9.18 1 90.75 415 ALA B N 1
ATOM 6510 C CA . ALA B 1 415 ? 13.953 32.906 -10.008 1 90.75 415 ALA B CA 1
ATOM 6511 C C . ALA B 1 415 ? 14.328 33 -11.484 1 90.75 415 ALA B C 1
ATOM 6513 O O . ALA B 1 415 ? 13.578 32.531 -12.352 1 90.75 415 ALA B O 1
ATOM 6514 N N . ALA B 1 416 ? 15.414 33.625 -11.781 1 84.25 416 ALA B N 1
ATOM 6515 C CA . ALA B 1 416 ? 15.875 33.781 -13.156 1 84.25 416 ALA B CA 1
ATOM 6516 C C . ALA B 1 416 ? 16.094 32.406 -13.82 1 84.25 416 ALA B C 1
ATOM 6518 O O . ALA B 1 416 ? 15.875 32.281 -15.023 1 84.25 416 ALA B O 1
ATOM 6519 N N . GLY B 1 417 ? 16.453 31.438 -13.07 1 78.88 417 GLY B N 1
ATOM 6520 C CA . GLY B 1 417 ? 16.703 30.109 -13.602 1 78.88 417 GLY B CA 1
ATOM 6521 C C . GLY B 1 417 ? 15.445 29.312 -13.836 1 78.88 417 GLY B C 1
ATOM 6522 O O . GLY B 1 417 ? 15.445 28.344 -14.602 1 78.88 417 GLY B O 1
ATOM 6523 N N . LEU B 1 418 ? 14.367 29.641 -13.141 1 81.44 418 LEU B N 1
ATOM 6524 C CA . LEU B 1 418 ? 13.117 28.906 -13.242 1 81.44 418 LEU B CA 1
ATOM 6525 C C . LEU B 1 418 ? 12.359 29.281 -14.516 1 81.44 418 LEU B C 1
ATOM 6527 O O . LEU B 1 418 ? 11.594 28.484 -15.047 1 81.44 418 LEU B O 1
ATOM 6531 N N . GLY B 1 419 ? 12.422 30.469 -15.031 1 59.88 419 GLY B N 1
ATOM 6532 C CA . GLY B 1 419 ? 11.781 30.938 -16.25 1 59.88 419 GLY B CA 1
ATOM 6533 C C . GLY B 1 419 ? 12.484 30.469 -17.516 1 59.88 419 GLY B C 1
ATOM 6534 O O . GLY B 1 419 ? 11.852 30.297 -18.547 1 59.88 419 GLY B O 1
ATOM 6535 N N . SER B 1 420 ? 13.812 30.422 -17.484 1 49.19 420 SER B N 1
ATOM 6536 C CA . SER B 1 420 ? 14.594 30.141 -18.688 1 49.19 420 SER B CA 1
ATOM 6537 C C . SER B 1 420 ? 14.453 28.688 -19.094 1 49.19 420 SER B C 1
ATOM 6539 O O . SER B 1 420 ? 14.703 28.328 -20.25 1 49.19 420 SER B O 1
ATOM 6541 N N . GLY B 1 421 ? 14.234 27.859 -18.297 1 42.19 421 GLY B N 1
ATOM 6542 C CA . GLY B 1 421 ? 14.242 26.469 -18.734 1 42.19 421 GLY B CA 1
ATOM 6543 C C . GLY B 1 421 ? 13.125 26.141 -19.703 1 42.19 421 GLY B C 1
ATOM 6544 O O . GLY B 1 421 ? 13.188 25.125 -20.391 1 42.19 421 GLY B O 1
ATOM 6545 N N . LYS B 1 422 ? 12 26.812 -19.609 1 42.38 422 LYS B N 1
ATOM 6546 C CA . LYS B 1 422 ? 10.969 26.469 -20.578 1 42.38 422 LYS B CA 1
ATOM 6547 C C . LYS B 1 422 ? 11.344 26.984 -21.969 1 42.38 422 LYS B C 1
ATOM 6549 O O . LYS B 1 422 ? 10.953 26.375 -22.984 1 42.38 422 LYS B O 1
ATOM 6554 N N . ASN B 1 423 ? 11.844 28.141 -22.172 1 36.56 423 ASN B N 1
ATOM 6555 C CA . ASN B 1 423 ? 12.07 28.672 -23.516 1 36.56 423 ASN B CA 1
ATOM 6556 C C . ASN B 1 423 ? 13.242 27.969 -24.203 1 36.56 423 ASN B C 1
ATOM 6558 O O . ASN B 1 423 ? 13.43 28.109 -25.406 1 36.56 423 ASN B O 1
ATOM 6562 N N . GLY B 1 424 ? 14.172 27.438 -23.562 1 31.44 424 GLY B N 1
ATOM 6563 C CA . GLY B 1 424 ? 15.281 26.891 -24.312 1 31.44 424 GLY B CA 1
ATOM 6564 C C . GLY B 1 424 ? 14.984 25.516 -24.906 1 31.44 424 GLY B C 1
ATOM 6565 O O . GLY B 1 424 ? 15.688 25.062 -25.797 1 31.44 424 GLY B O 1
ATOM 6566 N N . LYS B 1 425 ? 14.109 24.75 -24.281 1 34.81 425 LYS B N 1
ATOM 6567 C CA . LYS B 1 425 ? 13.977 23.453 -24.969 1 34.81 425 LYS B CA 1
ATOM 6568 C C . LYS B 1 425 ? 13.172 23.594 -26.25 1 34.81 425 LYS B C 1
ATOM 6570 O O . LYS B 1 425 ? 13.305 22.781 -27.172 1 34.81 425 LYS B O 1
ATOM 6575 N N . ALA B 1 426 ? 12.25 24.609 -26.359 1 35.03 426 ALA B N 1
ATOM 6576 C CA . ALA B 1 426 ? 11.484 24.734 -27.594 1 35.03 426 ALA B CA 1
ATOM 6577 C C . ALA B 1 426 ? 12.352 25.266 -28.734 1 35.03 426 ALA B C 1
ATOM 6579 O O . ALA B 1 426 ? 12.141 24.938 -29.891 1 35.03 426 ALA B O 1
ATOM 6580 N N . GLN B 1 427 ? 13.219 26.125 -28.375 1 29.11 427 GLN B N 1
ATOM 6581 C CA . GLN B 1 427 ? 13.914 26.688 -29.531 1 29.11 427 GLN B CA 1
ATOM 6582 C C . GLN B 1 427 ? 14.891 25.688 -30.141 1 29.11 427 GLN B C 1
ATOM 6584 O O . GLN B 1 427 ? 15.281 25.828 -31.297 1 29.11 427 GLN B O 1
ATOM 6589 N N . ARG B 1 428 ? 15.383 24.828 -29.266 1 31.95 428 ARG B N 1
ATOM 6590 C CA . ARG B 1 428 ? 16.375 23.969 -29.891 1 31.95 428 ARG B CA 1
ATOM 6591 C C . ARG B 1 428 ? 15.703 22.969 -30.844 1 31.95 428 ARG B C 1
ATOM 6593 O O . ARG B 1 428 ? 16.328 22.469 -31.781 1 31.95 428 ARG B O 1
ATOM 6600 N N . GLU B 1 429 ? 14.422 22.656 -30.484 1 35.19 429 GLU B N 1
ATOM 6601 C CA . GLU B 1 429 ? 13.797 21.703 -31.406 1 35.19 429 GLU B CA 1
ATOM 6602 C C . GLU B 1 429 ? 13.484 22.359 -32.75 1 35.19 429 GLU B C 1
ATOM 6604 O O . GLU B 1 429 ? 13.359 21.672 -33.75 1 35.19 429 GLU B O 1
ATOM 6609 N N . THR B 1 430 ? 13.219 23.672 -32.625 1 34.69 430 THR B N 1
ATOM 6610 C CA . THR B 1 430 ? 12.852 24.219 -33.938 1 34.69 430 THR B CA 1
ATOM 6611 C C . THR B 1 430 ? 14.07 24.328 -34.844 1 34.69 430 THR B C 1
ATOM 6613 O O . THR B 1 430 ? 13.938 24.359 -36.062 1 34.69 430 THR B O 1
ATOM 6616 N N . LYS B 1 431 ? 15.211 24.688 -34.094 1 34.12 431 LYS B N 1
ATOM 6617 C CA . LYS B 1 431 ? 16.297 25 -35.031 1 34.12 431 LYS B CA 1
ATOM 6618 C C . LYS B 1 431 ? 16.797 23.734 -35.719 1 34.12 431 LYS B C 1
ATOM 6620 O O . LYS B 1 431 ? 17.578 23.812 -36.688 1 34.12 431 LYS B O 1
ATOM 6625 N N . ILE B 1 432 ? 16.688 22.594 -35 1 33.66 432 ILE B N 1
ATOM 6626 C CA . ILE B 1 432 ? 17.344 21.453 -35.625 1 33.66 432 ILE B CA 1
ATOM 6627 C C . ILE B 1 432 ? 16.625 21.125 -36.938 1 33.66 432 ILE B C 1
ATOM 6629 O O . ILE B 1 432 ? 17.203 20.5 -37.812 1 33.66 432 ILE B O 1
ATOM 6633 N N . SER B 1 433 ? 15.297 21.562 -36.938 1 33.56 433 SER B N 1
ATOM 6634 C CA . SER B 1 433 ? 14.656 21.094 -38.156 1 33.56 433 SER B CA 1
ATOM 6635 C C . SER B 1 433 ? 15.133 21.891 -39.375 1 33.56 433 SER B C 1
ATOM 6637 O O . SER B 1 433 ? 14.961 21.438 -40.531 1 33.56 433 SER B O 1
ATOM 6639 N N . ALA B 1 434 ? 15.406 23.188 -39 1 33.31 434 ALA B N 1
ATOM 6640 C CA . ALA B 1 434 ? 15.461 24 -40.219 1 33.31 434 ALA B CA 1
ATOM 6641 C C . ALA B 1 434 ? 16.781 23.812 -40.969 1 33.31 434 ALA B C 1
ATOM 6643 O O . ALA B 1 434 ? 16.859 24.094 -42.156 1 33.31 434 ALA B O 1
ATOM 6644 N N . GLY B 1 435 ? 17.844 23.75 -40.094 1 30.36 435 GLY B N 1
ATOM 6645 C CA . GLY B 1 435 ? 19.094 24.172 -40.719 1 30.36 435 GLY B CA 1
ATOM 6646 C C . GLY B 1 435 ? 19.609 23.203 -41.75 1 30.36 435 GLY B C 1
ATOM 6647 O O . GLY B 1 435 ? 20.656 23.422 -42.375 1 30.36 435 GLY B O 1
ATOM 6648 N N . SER B 1 436 ? 19.172 21.922 -41.562 1 30.12 436 SER B N 1
ATOM 6649 C CA . SER B 1 436 ? 20.109 21.047 -42.281 1 30.12 436 SER B CA 1
ATOM 6650 C C . SER B 1 436 ? 19.953 21.156 -43.781 1 30.12 436 SER B C 1
ATOM 6652 O O . SER B 1 436 ? 20.391 20.281 -44.531 1 30.12 436 SER B O 1
ATOM 6654 N N . GLY B 1 437 ? 19.062 22.172 -44.25 1 28.2 437 GLY B N 1
ATOM 6655 C CA . GLY B 1 437 ? 18.922 22.094 -45.688 1 28.2 437 GLY B CA 1
ATOM 6656 C C . GLY B 1 437 ? 20.203 22.375 -46.438 1 28.2 437 GLY B C 1
ATOM 6657 O O . GLY B 1 437 ? 20.375 21.922 -47.562 1 28.2 437 GLY B O 1
ATOM 6658 N N . GLU B 1 438 ? 20.938 23.453 -46.094 1 29.41 438 GLU B N 1
ATOM 6659 C CA . GLU B 1 438 ? 21.594 24.156 -47.188 1 29.41 438 GLU B CA 1
ATOM 6660 C C . GLU B 1 438 ? 22.953 23.531 -47.5 1 29.41 438 GLU B C 1
ATOM 6662 O O . GLU B 1 438 ? 23.672 24.031 -48.375 1 29.41 438 GLU B O 1
ATOM 6667 N N . GLY B 1 439 ? 23.625 22.562 -46.781 1 24.11 439 GLY B N 1
ATOM 6668 C CA . GLY B 1 439 ? 25.078 22.594 -46.906 1 24.11 439 GLY B CA 1
ATOM 6669 C C . GLY B 1 439 ? 25.578 22.406 -48.312 1 24.11 439 GLY B C 1
ATOM 6670 O O . GLY B 1 439 ? 26.422 23.172 -48.781 1 24.11 439 GLY B O 1
ATOM 6671 N N . ASN B 1 440 ? 25.797 21.234 -48.938 1 23.81 440 ASN B N 1
ATOM 6672 C CA . ASN B 1 440 ? 27.062 20.875 -49.562 1 23.81 440 ASN B CA 1
ATOM 6673 C C . ASN B 1 440 ? 27.125 21.344 -51.031 1 23.81 440 ASN B C 1
ATOM 6675 O O . ASN B 1 440 ? 26.688 20.641 -51.906 1 23.81 440 ASN B O 1
ATOM 6679 N N . LYS B 1 441 ? 26.672 22.562 -51.438 1 22.86 441 LYS B N 1
ATOM 6680 C CA . LYS B 1 441 ? 27.031 22.75 -52.844 1 22.86 441 LYS B CA 1
ATOM 6681 C C . LYS B 1 441 ? 28.531 22.969 -53 1 22.86 441 LYS B C 1
ATOM 6683 O O . LYS B 1 441 ? 29.031 23.25 -54.094 1 22.86 441 LYS B O 1
ATOM 6688 N N . SER B 1 442 ? 29.391 23.281 -52 1 20.41 442 SER B N 1
ATOM 6689 C CA . SER B 1 442 ? 30.656 23.719 -52.562 1 20.41 442 SER B CA 1
ATOM 6690 C C . SER B 1 442 ? 31.266 22.656 -53.469 1 20.41 442 SER B C 1
ATOM 6692 O O . SER B 1 442 ? 31.625 22.953 -54.625 1 20.41 442 SER B O 1
ATOM 6694 N N . ALA B 1 443 ? 32.312 22.031 -52.938 1 19.48 443 ALA B N 1
ATOM 6695 C CA . ALA B 1 443 ? 33.594 21.625 -53.5 1 19.48 443 ALA B CA 1
ATOM 6696 C C . ALA B 1 443 ? 33.469 20.359 -54.312 1 19.48 443 ALA B C 1
ATOM 6698 O O . ALA B 1 443 ? 32.75 19.438 -53.938 1 19.48 443 ALA B O 1
#